Protein 7RXG (pdb70)

Radius of gyration: 37.14 Å; Cα contacts (8 Å, |Δi|>4): 1792; chains: 2; bounding box: 70×112×86 Å

Sequence (1300 aa):
ENHHVDYVIRFNYGDIDTPEAIKKFEVLLLELSEVGLQTEVRQGDENSLFVFVRAASKKKLKRAVYQSRVRDWLYGVRNTEPEPASSAKPQSEAERLLVIYHLITVPKAEGGAGITPRHGEWKNVDAIFPLHDEETNRQCMREWSKKTFLSTEDLDRIRNTFGEHVGFYFAFLQSYFRFLMFPAAFGFSCWLLLGSFSIIYTVVNCLWCIVFIEYWKRQEEDLSCRWQTKGVSAVHEKRAEFKPEKEIRDESTGEVRGVFPATKRMYRQLLQVPFALLAAVALGAIIATCFAIEIFISEVYNGPLKGYLVFIPTILVSALIPTMSAVLLTVATKLNDYENYETQDAYKVALTQKIFVVNFITSYLPIILTAFVYVPFASRIVPYLDVFHLTVRPFVSKEHAIKARTEFSINPDRLRKQVIYFTVTAQIVGFALETIVPFVKQRVFREYKEYTDEDEARFLTRVRNEAELEDYDVTDDLREMCIQFGYLALFSPVWPLVPVSFLINNWVELRSDFFKICVECKRPWPQRADTIGPWLDSLGFLSWVGSITSSALVYMFSNGHEGPNGEPTTIRCWALLLTIFFSEHLYLIVRYAVRSALAKLEPPNTRRERIERFMMRKRYLDTVLSPTERFWMRQRGWKESAEVGLSLITENHHVDYVIRFNYGDIDTPEAIKKFEVLLLELSEVGLQTEVRQGDENSLFVFVRAASKKKLKRAVYQSRVRDWLYGVRNTEPEPASSAKPQSEAERLLVIYHLITVPKAEGGAGITPRHGEWKNVDAIFPLHDEETNRQCMREWSKKTFLSTEDLDRIRNTFGEHVGFYFAFLQSYFRFLMFPAAFGFSCWLLLGSFSIIYTVVNCLWCIVFIEYWKRQEEDLSCRWQTKGVSAVHEKRAEFKPEKEIRDESTGEVRGVFPATKRMYRQLLQVPFALLAAVALGAIIATCFAIEIFISEVYNGPLKGYLVFIPTILVSALIPTMSAVLLTVATKLNDYENYETQDAYKVALTQKIFVVNFITSYLPIILTAFVYVPFASRIVPYLDVFHLTVRPFVSKEHAIKARTEFSINPDRLRKQVIYFTVTAQIVGFALETIVPFVKQRVFREYKEYTDEDEARFLTRVRNEAELEDYDVTDDLREMCIQFGYLALFSPVWPLVPVSFLINNWVELRSDFFKICVECKRPWPQRADTIGPWLDSLGFLSWVGSITSSALVYMFSNGHEGPNGEPTTIRCWALLLTIFFSEHLYLIVRYAVRSALAKLEPPNTRRERIERFMMRKRYLDTVLSPTERFWMRQRGWKESAEVGLSLIT

Organism: Aspergillus fumigatus (strain ATCC MYA-4609 / CBS 101355 / FGSC A1100 / Af293) (NCBI:txid330879)

Secondary structure (DSSP, 8-state):
--TT--EEEEEE-TTS-HHHHHHHHHHHHHHHHHTTEEEEEEE-SSSEEEEEEEES-HHHHHHHHHHHHHHHHHTTS--SPPPPGGG---SSHHHHHHHHHHHHHS-GGGTS----TTSSS-SSEEEEEPPP-HHHHHHHHHHHTT-SS--HHHHHHHHHHH-HHHHHHHHHHHHHHHHTHHHHHHHHHHHHHT-SS-HHHHHHHHHHHHHHHHHHHHHHHHHHHHTT-TTGGGGPPB-TT---SB--EETTTTEE--B--HHHHHHHHTTHHHHHHHHHHHHHHHHHHHHHHHHIIIII--SS--HHHHHHHHHHHHHHHHHHHHHHHHHHHHHHHHS--SBHHHHHHHHHHHHHHHHHHHHHHHHHHIIIIITTSSTTTGGGGGGGGGGSTTTS-HHHHHS--------TTHHHHHHHIIIIIHHHHHHIIIIIHHHHHHHHHHHHHHH---SSHHHHHHHHHHTTSEE--HHHHHHHHHHHHHHHHHHGGG-TTHHHHHHHHHHHHHHHHHHIIIIIEEPPP----SS-THHHHHHHHHHHHHHHHHHHHHHHTTT-SSSS-S-SSS--HHHHHHHHHHHHHHHHHHHHHHHHHHHTS--HHHHHHHHHHHHHHHHHHHHS----HHHHTS--SHHHHHHHHHHHH-/--TT--EEEEEE-TTS-HHHHHHHHHHHHHHHHHTTEEEEEEE-SSSEEEEEEEES-HHHHHHHHHHHHHHHHHTTS--SPPPPGGG---SSHHHHHHHHHHHHHS-GGGTS----TTSSS-SSEEEEEPPP-HHHHHHHHHHHTT-SS--HHHHHHHHHHH-HHHHHHHHHHHHHHHHTHHHHHHHHHHHHHT-SS-HHHHHHHHHHHHHHHHHHHHHHHHHHHHTT-TTGGGGPPB-TT---SB--EETTTTEE--B--HHHHHHHHTTHHHHHHHHHHHHHHHHHHHHHHHHIIIII--SS--HHHHHHHHHHHHHHHHHHHHHHHHHHHHHHHHS--SBHHHHHHHHHHHHHHHHHHHHHHHHHHIIIIITTSSTTTGGGGGGGGGGSTTTS-HHHHHS--------TTHHHHHHHIIIIIHHHHHHIIIIIHHHHHHHHHHHHHHH---SSHHHHHHHHHHTTSEE--HHHHHHHHHHHHHHHHHHGGG-TTHHHHHHHHHHHHHHHHHHIIIIIEEPPP----SS-THHHHHHHHHHHHHHHHHHHHHHHTTT-SSSS-S-SSS--HHHHHHHHHHHHHHHHHHHHHHHHHHHTS--HHHHHHHHHHHHHHHHHHHHS----HHHHTS--SHHHHHHHHHHHH-

Solvent-accessible surface area: 58063 Å² total; per-residue (Å²): 142,28,24,104,12,6,0,0,0,22,0,44,27,40,147,54,81,56,97,75,0,20,132,50,2,59,64,0,0,77,22,0,45,80,26,9,7,37,9,0,1,21,50,1,50,151,71,0,0,0,0,0,0,42,18,49,44,170,66,117,23,60,113,13,0,25,103,29,18,16,107,12,0,15,72,15,7,33,15,65,21,8,78,87,16,88,58,0,141,36,121,23,55,10,32,56,2,13,2,0,32,34,34,0,23,36,75,138,109,70,58,7,2,20,0,33,45,169,60,60,64,17,70,17,0,24,11,18,6,1,3,4,45,63,125,32,5,112,71,4,33,107,67,3,55,164,67,71,62,8,44,71,124,9,19,36,89,2,34,44,17,2,0,17,35,6,0,0,0,1,7,1,0,3,9,0,7,108,42,0,79,107,4,6,63,55,0,94,48,3,108,110,141,105,25,28,15,15,122,83,3,12,72,22,4,21,81,10,2,3,51,0,6,8,71,2,60,53,47,8,73,12,6,4,1,66,3,58,1,99,36,4,71,52,12,33,39,119,31,53,70,30,144,54,101,101,107,75,68,34,106,34,44,89,53,98,113,2,45,14,40,34,59,73,26,38,145,58,24,120,84,62,91,73,10,25,112,87,0,38,108,19,0,14,56,35,10,41,64,6,32,18,12,47,5,0,0,22,30,10,2,84,21,75,93,83,33,163,2,42,127,30,2,67,108,62,50,78,58,76,22,76,82,37,27,57,75,0,83,66,58,0,36,129,17,0,76,105,0,7,17,57,27,84,50,38,32,77,40,6,27,7,86,7,20,25,44,9,17,40,21,35,16,0,38,22,0,39,21,0,0,46,54,3,7,6,81,4,38,141,59,14,90,172,13,71,104,46,45,107,38,0,89,100,123,14,74,47,78,33,0,98,86,1,71,89,160,26,88,7,41,65,61,33,7,76,106,35,0,40,107,31,1,40,59,32,26,112,73,28,70,31,111,35,10,86,68,32,64,75,118,22,81,83,118,83,114,156,82,80,78,133,113,104,90,13,43,170,6,7,68,30,0,67,50,14,1,108,18,104,109,30,44,7,8,72,2,1,50,56,1,0,18,4,1,0,16,0,3,0,1,0,0,0,35,1,30,0,0,38,19,0,34,107,18,0,75,55,5,3,26,13,0,4,72,22,0,11,32,2,7,15,3,24,44,1,61,38,11,37,44,4,23,18,3,20,89,11,0,13,100,0,3,48,30,0,2,30,13,0,7,7,0,14,52,10,2,88,84,27,60,71,8,3,84,0,75,34,105,100,31,139,54,101,11,29,17,62,41,18,48,125,34,2,31,102,8,16,116,42,40,137,51,29,90,36,30,37,84,101,44,75,7,103,20,17,104,101,18,125,44,29,65,20,50,0,1,67,86,5,15,84,82,46,49,121,105,35,82,136,2,7,152,124,8,88,38,87,123,70,0,2,97,48,0,74,81,67,18,126,139,27,23,103,11,6,0,0,0,22,0,44,26,39,146,54,82,58,96,74,0,18,134,51,1,58,63,0,0,78,23,0,45,82,27,10,7,38,9,0,0,20,50,1,49,153,70,0,0,0,0,0,0,43,18,50,44,171,65,116,23,60,112,13,0,25,103,28,18,16,107,14,0,16,72,15,7,35,16,64,21,7,78,86,17,86,55,0,142,35,122,22,56,9,31,59,2,15,3,0,31,34,33,0,22,35,75,139,110,70,58,6,2,19,0,34,46,170,56,61,65,16,69,18,0,25,12,18,6,2,3,4,44,61,124,33,4,113,70,5,32,108,66,4,56,165,70,73,62,8,45,70,123,8,19,37,90,3,33,44,16,2,0,15,35,7,0,0,0,1,8,2,0,3,9,0,7,109,43,0,76,108,4,5,64,53,0,93,47,3,107,111,141,105,25,29,13,15,122,84,2,12,72,23,4,22,80,11,2,3,53,0,5,8,70,2,61,53,48,8,71,13,6,4,1,66,2,62,1,99,34,5,70,52,12,32,41,121,31,52,70,30,143,54,100,100,108,75,67,34,106,34,43,87,53,98,110,2,45,13,40,33,57,74,26,36,145,58,24,120,85,62,91,72,10,25,114,86,0,40,106,19,0,14,54,35,9,42,63,6,31,19,11,48,6,0,0,21,32,11,2,86,18,74,93,82,34,163,1,43,127,29,2,69,108,64,50,76,57,77,24,77,81,37,28,58,74,0,81,68,58,0,37,129,16,0,73,106,1,7,16,57,27,83,49,38,32,79,40,7,28,7,85,7,21,25,44,8,18,42,21,34,16,0,37,23,0,40,20,0,0,47,55,3,7,5,82,4,38,140,58,14,91,172,13,71,103,46,44,107,38,0,90,98,123,14,74,46,77,33,0,99,87,1,69,90,161,27,86,8,42,65,60,32,7,76,104,33,0,41,106,32,2,43,59,31,25,110,71,28,68,32,113,35,8,87,68,33,65,76,119,22,81,84,120,84,114,154,83,80,78,133,115,104,88,13,44,171,6,7,68,33,0,65,49,14,1,108,20,104,110,30,44,7,8,72,2,2,53,57,1,0,20,4,1,0,16,0,2,0,2,0,0,0,35,1,29,0,0,39,19,0,31,109,19,0,71,55,6,3,25,13,0,4,72,23,0,10,32,2,7,15,3,23,46,1,60,39,11,38,44,4,23,17,3,20,90,11,0,13,99,0,2,46,29,0,3,28,12,1,8,7,0,16,52,9,2,88,83,27,60,71,8,4,85,0,75,32,106,99,30,143,54,105,11,29,17,62,41,17,48,125,33,1,30,103,8,15,113,42,37,135,52,29,92,37,28,36,86,101,44,75,8,100,20,16,105,102,18,127,44,29,68,19,49,0,1,68,84,5,15,84,83,45,50,122,107,36,82,139,3,7,151,125,9,86,38,89,121,71,0,1,100,46,0,70,84,62,18,127

Foldseek 3Di:
DLVQFLKKWKFFQQVDDDVVSVVLVVVLVVQLVVLQWDWDWDCQDPGIIITGIHRNDPLSLLVLQQVVVCVLCVLPLAQDHRDDSVPRDQPFSLSSSQSVVCQNPAPVVVRHDNADDCDDSHPRGHDMFGFFPQVVLVCLLVVLVPDQADDPVSLVVCCRFQAALSSQLLVLLRLLLVLLVVLQVVLVVCCVPPNFLDPVSLVVLLLSLLLSLLVSVQVLQLVSLVVSRVVVVSVFGFDPLFQADDWDQDDVDRGTDRDDDPVVLVVLVVCLVVLLVVLCVVLVVLLVVLVLQLLCLQFFFAFPPSVVSNVVSVVSCVPVLVVSLVVSLVVLLVSLVVNRGGGPQSSVQSSLVSSVSSLCCSLPVNLVCCQPPQQAAVLPCVVVSLVSLCSCPVVDPPVSSNPGGDNRFRDLCVNVVVLCCSQAVVLVVCLCVQFPVLLVVLVVVCCVVVPCVPVCVVSSVVVSSQVPAAADDVSVVLSVVLSLLLSSLAPCSSRSNSSVSVSVSSSVVSSRVSCCQNPRHGRHNRDHDSHNHCSSVSSVVSSLNSLQNSQLSSQQAVVHSSRRRNHNPVPDPVVSVVSNVVSSVVSVVSSVVSSVVVVVPNDDSRVVSVVSSVVSVVVVCVPPVVVVVVVVPPADDPVSVVVVVVVVVD/DLVQFLKKWKFFQQVDDDVVSVVLVVVLVVQLVVLQWDWDWDCQDPGIIITGIHRNDPLSLLVLQQVVVCVLCVLPLAQDHRDDSVPRDQPFSLSSSQSVVCQNPAPVVVRHDNADDCDDSHPRGHDMFGFFPQVVLVCLLVVLVPDQADDPVSLVVCCRFQAALSSQLLVLLRLLLVLLVVLQVVLVVCCVPPNFLDPVSLVVLLLSLLLSLLVSVQVLQLVSLVVSRVVVVSVFGFDPLFQADDWDQDDVDRGTDRDDDPVVLVVLVVCLVVLLVVLCVVLVVLLVVLVLQLLCLQFFFAFPPSVVSNVVSVVSCVPVLVVSLVVSLVVLLVSLVVNRGGGPQSSVQSSLVSSVSSLCCSLPVNLVCCQPPQQAAVLPCVVVSLVSLCSCPVVDPPVSSNPGGDNRFRDLCVNVVVLCCSQAVVLVVCLCVQFPVLLVVLVVVCCVVVPCVPVCVVSSVVVSSQVPAAADDVSVVLSVVLSLLLSSLAPCSSRSNSSVSVSVSSSVVSSRVSCCQNPRHGRHNRDHDSHNHCSSVSSVVSSLNSLQNSQLSSQQAVVHSSRRRNHNPVPDPVVSVVSNVVSSVVSVVSSVVSSVVVVVPNDDSRVVSVVSSVVSVVVVCVPPVVVVVVVVPPADDPVSVVVVVVVVVD

Structure (mmCIF, N/CA/C/O backbone):
data_7RXG
#
_entry.id   7RXG
#
_cell.length_a   1.00
_cell.length_b   1.00
_cell.length_c   1.00
_cell.angle_alpha   90.00
_cell.angle_beta   90.00
_cell.angle_gamma   90.00
#
_symmetry.space_group_name_H-M   'P 1'
#
loop_
_entity.id
_entity.type
_entity.pdbx_description
1 polymer 'afTMEM16 lipid scramblase'
2 non-polymer 'CALCIUM ION'
3 non-polymer '(1R)-2-{[(S)-{[(2S)-2,3-dihydroxypropyl]oxy}(hydroxy)phosphoryl]oxy}-1-[(hexadecanoyloxy)methyl]ethyl (9Z)-octadec-9-enoate'
4 water water
#
loop_
_atom_site.group_PDB
_atom_site.id
_atom_site.type_symbol
_atom_site.label_atom_id
_atom_site.label_alt_id
_atom_site.label_comp_id
_atom_site.label_asym_id
_atom_site.label_entity_id
_atom_site.label_seq_id
_atom_site.pdbx_PDB_ins_code
_atom_site.Cartn_x
_atom_site.Cartn_y
_atom_site.Cartn_z
_atom_site.occupancy
_atom_site.B_iso_or_equiv
_atom_site.auth_seq_id
_atom_site.auth_comp_id
_atom_site.auth_asym_id
_atom_site.auth_atom_id
_atom_site.pdbx_PDB_model_num
ATOM 1 N N . GLU A 1 12 ? 111.144 169.462 103.611 1.00 49.80 12 GLU B N 1
ATOM 2 C CA . GLU A 1 12 ? 110.965 170.124 104.898 1.00 49.80 12 GLU B CA 1
ATOM 3 C C . GLU A 1 12 ? 112.310 170.530 105.492 1.00 49.80 12 GLU B C 1
ATOM 4 O O . GLU A 1 12 ? 112.459 171.633 106.007 1.00 49.80 12 GLU B O 1
ATOM 10 N N . ASN A 1 13 ? 113.289 169.632 105.417 1.00 40.91 13 ASN B N 1
ATOM 11 C CA . ASN A 1 13 ? 114.664 169.957 105.768 1.00 40.91 13 ASN B CA 1
ATOM 12 C C . ASN A 1 13 ? 115.436 170.540 104.595 1.00 40.91 13 ASN B C 1
ATOM 13 O O . ASN A 1 13 ? 116.634 170.800 104.725 1.00 40.91 13 ASN B O 1
ATOM 18 N N . HIS A 1 14 ? 114.776 170.738 103.454 1.00 43.18 14 HIS B N 1
ATOM 19 C CA . HIS A 1 14 ? 115.379 171.391 102.293 1.00 43.18 14 HIS B CA 1
ATOM 20 C C . HIS A 1 14 ? 116.542 170.581 101.734 1.00 43.18 14 HIS B C 1
ATOM 21 O O . HIS A 1 14 ? 117.481 171.134 101.162 1.00 43.18 14 HIS B O 1
ATOM 28 N N . HIS A 1 15 ? 116.492 169.263 101.912 1.00 38.97 15 HIS B N 1
ATOM 29 C CA . HIS A 1 15 ? 117.479 168.336 101.365 1.00 38.97 15 HIS B CA 1
ATOM 30 C C . HIS A 1 15 ? 118.847 168.484 102.018 1.00 38.97 15 HIS B C 1
ATOM 31 O O . HIS A 1 15 ? 119.829 167.913 101.539 1.00 38.97 15 HIS B O 1
ATOM 38 N N . VAL A 1 16 ? 118.932 169.239 103.110 1.00 31.35 16 VAL B N 1
ATOM 39 C CA . VAL A 1 16 ? 120.202 169.431 103.794 1.00 31.35 16 VAL B CA 1
ATOM 40 C C . VAL A 1 16 ? 120.604 168.136 104.482 1.00 31.35 16 VAL B C 1
ATOM 41 O O . VAL A 1 16 ? 119.776 167.460 105.104 1.00 31.35 16 VAL B O 1
ATOM 45 N N . ASP A 1 17 ? 121.879 167.778 104.367 1.00 26.01 17 ASP B N 1
ATOM 46 C CA . ASP A 1 17 ? 122.399 166.625 105.092 1.00 26.01 17 ASP B CA 1
ATOM 47 C C . ASP A 1 17 ? 123.088 167.058 106.381 1.00 26.01 17 ASP B C 1
ATOM 48 O O . ASP A 1 17 ? 122.764 166.557 107.461 1.00 26.01 17 ASP B O 1
ATOM 53 N N . TYR A 1 18 ? 124.022 167.997 106.288 1.00 20.58 18 TYR B N 1
ATOM 54 C CA . TYR A 1 18 ? 124.710 168.506 107.460 1.00 20.58 18 TYR B CA 1
ATOM 55 C C . TYR A 1 18 ? 124.803 170.019 107.402 1.00 20.58 18 TYR B C 1
ATOM 56 O O . TYR A 1 18 ? 124.775 170.632 106.334 1.00 20.58 18 TYR B O 1
ATOM 65 N N . VAL A 1 19 ? 124.902 170.610 108.586 1.00 23.21 19 VAL B N 1
ATOM 66 C CA . VAL A 1 19 ? 125.160 172.030 108.763 1.00 23.21 19 VAL B CA 1
ATOM 67 C C . VAL A 1 19 ? 126.512 172.151 109.442 1.00 23.21 19 VAL B C 1
ATOM 68 O O . VAL A 1 19 ? 126.730 171.559 110.505 1.00 23.21 19 VAL B O 1
ATOM 72 N N . ILE A 1 20 ? 127.418 172.900 108.831 1.00 29.22 20 ILE B N 1
ATOM 73 C CA . ILE A 1 20 ? 128.752 173.119 109.372 1.00 29.22 20 ILE B CA 1
ATOM 74 C C . ILE A 1 20 ? 128.797 174.543 109.902 1.00 29.22 20 ILE B C 1
ATOM 75 O O . ILE A 1 20 ? 128.678 175.505 109.134 1.00 29.22 20 ILE B O 1
ATOM 80 N N . ARG A 1 21 ? 128.956 174.683 111.213 1.00 37.43 21 ARG B N 1
ATOM 81 C CA . ARG A 1 21 ? 129.002 175.997 111.838 1.00 37.43 21 ARG B CA 1
ATOM 82 C C . ARG A 1 21 ? 130.437 176.503 111.845 1.00 37.43 21 ARG B C 1
ATOM 83 O O . ARG A 1 21 ? 131.319 175.884 112.446 1.00 37.43 21 ARG B O 1
ATOM 91 N N . PHE A 1 22 ? 130.668 177.625 111.173 1.00 46.37 22 PHE B N 1
ATOM 92 C CA . PHE A 1 22 ? 131.988 178.229 111.055 1.00 46.37 22 PHE B CA 1
ATOM 93 C C . PHE A 1 22 ? 132.020 179.494 111.901 1.00 46.37 22 PHE B C 1
ATOM 94 O O . PHE A 1 22 ? 131.329 180.467 111.588 1.00 46.37 22 PHE B O 1
ATOM 102 N N . ASN A 1 23 ? 132.813 179.475 112.968 1.00 51.52 23 ASN B N 1
ATOM 103 C CA . ASN A 1 23 ? 132.938 180.612 113.872 1.00 51.52 23 ASN B CA 1
ATOM 104 C C . ASN A 1 23 ? 134.048 181.533 113.383 1.00 51.52 23 ASN B C 1
ATOM 105 O O . ASN A 1 23 ? 135.201 181.109 113.258 1.00 51.52 23 ASN B O 1
ATOM 110 N N . TYR A 1 24 ? 133.704 182.787 113.112 1.00 59.08 24 TYR B N 1
ATOM 111 C CA . TYR A 1 24 ? 134.684 183.790 112.723 1.00 59.08 24 TYR B CA 1
ATOM 112 C C . TYR A 1 24 ? 134.892 184.858 113.785 1.00 59.08 24 TYR B C 1
ATOM 113 O O . TYR A 1 24 ? 135.777 185.702 113.626 1.00 59.08 24 TYR B O 1
ATOM 122 N N . GLY A 1 25 ? 134.100 184.843 114.858 1.00 68.49 25 GLY B N 1
ATOM 123 C CA . GLY A 1 25 ? 134.118 185.951 115.799 1.00 68.49 25 GLY B CA 1
ATOM 124 C C . GLY A 1 25 ? 135.450 186.126 116.504 1.00 68.49 25 GLY B C 1
ATOM 125 O O . GLY A 1 25 ? 135.898 187.254 116.729 1.00 68.49 25 GLY B O 1
ATOM 126 N N . ASP A 1 26 ? 136.099 185.024 116.862 1.00 74.33 26 ASP B N 1
ATOM 127 C CA . ASP A 1 26 ? 137.333 185.091 117.630 1.00 74.33 26 ASP B CA 1
ATOM 128 C C . ASP A 1 26 ? 138.584 185.155 116.764 1.00 74.33 26 ASP B C 1
ATOM 129 O O . ASP A 1 26 ? 139.679 184.900 117.275 1.00 74.33 26 ASP B O 1
ATOM 134 N N . ILE A 1 27 ? 138.457 185.473 115.476 1.00 70.43 27 ILE B N 1
ATOM 135 C CA . ILE A 1 27 ? 139.602 185.619 114.590 1.00 70.43 27 ILE B CA 1
ATOM 136 C C . ILE A 1 27 ? 139.381 186.829 113.684 1.00 70.43 27 ILE B C 1
ATOM 137 O O . ILE A 1 27 ? 138.311 187.437 113.668 1.00 70.43 27 ILE B O 1
ATOM 142 N N . ASP A 1 28 ? 140.416 187.165 112.921 1.00 75.77 28 ASP B N 1
ATOM 143 C CA . ASP A 1 28 ? 140.381 188.334 112.056 1.00 75.77 28 ASP B CA 1
ATOM 144 C C . ASP A 1 28 ? 139.853 187.975 110.670 1.00 75.77 28 ASP B C 1
ATOM 145 O O . ASP A 1 28 ? 139.880 186.817 110.248 1.00 75.77 28 ASP B O 1
ATOM 150 N N . THR A 1 29 ? 139.381 189.003 109.963 1.00 73.65 29 THR B N 1
ATOM 151 C CA . THR A 1 29 ? 138.713 188.794 108.681 1.00 73.65 29 THR B CA 1
ATOM 152 C C . THR A 1 29 ? 139.576 188.118 107.623 1.00 73.65 29 THR B C 1
ATOM 153 O O . THR A 1 29 ? 139.057 187.225 106.933 1.00 73.65 29 THR B O 1
ATOM 157 N N . PRO A 1 30 ? 140.844 188.489 107.410 1.00 73.94 30 PRO B N 1
ATOM 158 C CA . PRO A 1 30 ? 141.619 187.800 106.363 1.00 73.94 30 PRO B CA 1
ATOM 159 C C . PRO A 1 30 ? 141.819 186.320 106.639 1.00 73.94 30 PRO B C 1
ATOM 160 O O . PRO A 1 30 ? 141.608 185.489 105.742 1.00 73.94 30 PRO B O 1
ATOM 164 N N . GLU A 1 31 ? 142.220 185.963 107.861 1.00 70.82 31 GLU B N 1
ATOM 165 C CA . GLU A 1 31 ? 142.382 184.552 108.189 1.00 70.82 31 GLU B CA 1
ATOM 166 C C . GLU A 1 31 ? 141.050 183.817 108.130 1.00 70.82 31 GLU B C 1
ATOM 167 O O . GLU A 1 31 ? 140.995 182.658 107.705 1.00 70.82 31 GLU B O 1
ATOM 173 N N . ALA A 1 32 ? 139.961 184.479 108.530 1.00 65.82 32 ALA B N 1
ATOM 174 C CA . ALA A 1 32 ? 138.652 183.842 108.465 1.00 65.82 32 ALA B CA 1
ATOM 175 C C . ALA A 1 32 ? 138.253 183.558 107.026 1.00 65.82 32 ALA B C 1
ATOM 176 O O . ALA A 1 32 ? 137.747 182.474 106.718 1.00 65.82 32 ALA B O 1
ATOM 178 N N . ILE A 1 33 ? 138.490 184.513 106.126 1.00 63.82 33 ILE B N 1
ATOM 179 C CA . ILE A 1 33 ? 138.155 184.310 104.720 1.00 63.82 33 ILE B CA 1
ATOM 180 C C . ILE A 1 33 ? 139.006 183.201 104.124 1.00 63.82 33 ILE B C 1
ATOM 181 O O . ILE A 1 33 ? 138.515 182.372 103.346 1.00 63.82 33 ILE B O 1
ATOM 186 N N . LYS A 1 34 ? 140.292 183.161 104.477 1.00 61.76 34 LYS B N 1
ATOM 187 C CA . LYS A 1 34 ? 141.162 182.122 103.936 1.00 61.76 34 LYS B CA 1
ATOM 188 C C . LYS A 1 34 ? 140.726 180.740 104.413 1.00 61.76 34 LYS B C 1
ATOM 189 O O . LYS A 1 34 ? 140.610 179.800 103.614 1.00 61.76 34 LYS B O 1
ATOM 195 N N . LYS A 1 35 ? 140.465 180.603 105.716 1.00 55.37 35 LYS B N 1
ATOM 196 C CA . LYS A 1 35 ? 140.006 179.328 106.256 1.00 55.37 35 LYS B CA 1
ATOM 197 C C . LYS A 1 35 ? 138.674 178.918 105.643 1.00 55.37 35 LYS B C 1
ATOM 198 O O . LYS A 1 35 ? 138.458 177.739 105.340 1.00 55.37 35 LYS B O 1
ATOM 204 N N . PHE A 1 36 ? 137.771 179.880 105.439 1.00 50.20 36 PHE B N 1
ATOM 205 C CA . PHE A 1 36 ? 136.467 179.561 104.875 1.00 50.20 36 PHE B CA 1
ATOM 206 C C . PHE A 1 36 ? 136.584 179.089 103.433 1.00 50.20 36 PHE B C 1
ATOM 207 O O . PHE A 1 36 ? 135.905 178.136 103.030 1.00 50.20 36 PHE B O 1
ATOM 215 N N . GLU A 1 37 ? 137.427 179.749 102.636 1.00 53.35 37 GLU B N 1
ATOM 216 C CA . GLU A 1 37 ? 137.645 179.290 101.269 1.00 53.35 37 GLU B CA 1
ATOM 217 C C . GLU A 1 37 ? 138.253 177.896 101.248 1.00 53.35 37 GLU B C 1
ATOM 218 O O . GLU A 1 37 ? 137.891 177.068 100.405 1.00 53.35 37 GLU B O 1
ATOM 224 N N . VAL A 1 38 ? 139.181 177.615 102.166 1.00 48.58 38 VAL B N 1
ATOM 225 C CA . VAL A 1 38 ? 139.761 176.276 102.235 1.00 48.58 38 VAL B CA 1
ATOM 226 C C . VAL A 1 38 ? 138.688 175.244 102.572 1.00 48.58 38 VAL B C 1
ATOM 227 O O . VAL A 1 38 ? 138.649 174.150 101.993 1.00 48.58 38 VAL B O 1
ATOM 231 N N . LEU A 1 39 ? 137.795 175.582 103.504 1.00 44.30 39 LEU B N 1
ATOM 232 C CA . LEU A 1 39 ? 136.722 174.668 103.881 1.00 44.30 39 LEU B CA 1
ATOM 233 C C . LEU A 1 39 ? 135.792 174.394 102.706 1.00 44.30 39 LEU B C 1
ATOM 234 O O . LEU A 1 39 ? 135.434 173.240 102.432 1.00 44.30 39 LEU B O 1
ATOM 239 N N . LEU A 1 40 ? 135.389 175.449 102.000 1.00 44.55 40 LEU B N 1
ATOM 240 C CA . LEU A 1 40 ? 134.496 175.274 100.863 1.00 44.55 40 LEU B CA 1
ATOM 241 C C . LEU A 1 40 ? 135.163 174.489 99.744 1.00 44.55 40 LEU B C 1
ATOM 242 O O . LEU A 1 40 ? 134.510 173.668 99.090 1.00 44.55 40 LEU B O 1
ATOM 247 N N . LEU A 1 41 ? 136.461 174.707 99.526 1.00 45.20 41 LEU B N 1
ATOM 248 C CA . LEU A 1 41 ? 137.171 173.957 98.500 1.00 45.20 41 LEU B CA 1
ATOM 249 C C . LEU A 1 41 ? 137.266 172.481 98.862 1.00 45.20 41 LEU B C 1
ATOM 250 O O . LEU A 1 41 ? 137.102 171.620 97.995 1.00 45.20 41 LEU B O 1
ATOM 255 N N . GLU A 1 42 ? 137.531 172.168 100.131 1.00 43.31 42 GLU B N 1
ATOM 256 C CA . GLU A 1 42 ? 137.569 170.767 100.541 1.00 43.31 42 GLU B CA 1
ATOM 257 C C . GLU A 1 42 ? 136.207 170.104 100.370 1.00 43.31 42 GLU B C 1
ATOM 258 O O . GLU A 1 42 ? 136.115 168.977 99.862 1.00 43.31 42 GLU B O 1
ATOM 264 N N . LEU A 1 43 ? 135.138 170.795 100.773 1.00 38.69 43 LEU B N 1
ATOM 265 C CA . LEU A 1 43 ? 133.798 170.243 100.607 1.00 38.69 43 LEU B CA 1
ATOM 266 C C . LEU A 1 43 ? 133.475 170.003 99.138 1.00 38.69 43 LEU B C 1
ATOM 267 O O . LEU A 1 43 ? 132.924 168.956 98.781 1.00 38.69 43 LEU B O 1
ATOM 272 N N . SER A 1 44 ? 133.807 170.962 98.272 1.00 40.94 44 SER B N 1
ATOM 273 C CA . SER A 1 44 ? 133.606 170.778 96.839 1.00 40.94 44 SER B CA 1
ATOM 274 C C . SER A 1 44 ? 134.403 169.588 96.319 1.00 40.94 44 SER B C 1
ATOM 275 O O . SER A 1 44 ? 133.867 168.726 95.615 1.00 40.94 44 SER B O 1
ATOM 278 N N . GLU A 1 45 ? 135.688 169.518 96.668 1.00 40.46 45 GLU B N 1
ATOM 279 C CA . GLU A 1 45 ? 136.565 168.484 96.137 1.00 40.46 45 GLU B CA 1
ATOM 280 C C . GLU A 1 45 ? 136.193 167.093 96.621 1.00 40.46 45 GLU B C 1
ATOM 281 O O . GLU A 1 45 ? 136.564 166.110 95.973 1.00 40.46 45 GLU B O 1
ATOM 283 N N . VAL A 1 46 ? 135.479 166.977 97.747 1.00 36.63 46 VAL B N 1
ATOM 284 C CA . VAL A 1 46 ? 135.023 165.666 98.198 1.00 36.63 46 VAL B CA 1
ATOM 285 C C . VAL A 1 46 ? 133.653 165.303 97.637 1.00 36.63 46 VAL B C 1
ATOM 286 O O . VAL A 1 46 ? 133.095 164.263 98.008 1.00 36.63 46 VAL B O 1
ATOM 290 N N . GLY A 1 47 ? 133.098 166.119 96.751 1.00 36.50 47 GLY B N 1
ATOM 291 C CA . GLY A 1 47 ? 131.867 165.799 96.069 1.00 36.50 47 GLY B CA 1
ATOM 292 C C . GLY A 1 47 ? 130.593 166.311 96.700 1.00 36.50 47 GLY B C 1
ATOM 293 O O . GLY A 1 47 ? 129.519 165.791 96.383 1.00 36.50 47 GLY B O 1
ATOM 294 N N . LEU A 1 48 ? 130.671 167.307 97.574 1.00 33.70 48 LEU B N 1
ATOM 295 C CA . LEU A 1 48 ? 129.508 167.829 98.274 1.00 33.70 48 LEU B CA 1
ATOM 296 C C . LEU A 1 48 ? 129.145 169.208 97.742 1.00 33.70 48 LEU B C 1
ATOM 297 O O . LEU A 1 48 ? 130.007 169.972 97.303 1.00 33.70 48 LEU B O 1
ATOM 302 N N . GLN A 1 49 ? 127.855 169.517 97.785 1.00 35.57 49 GLN B N 1
ATOM 303 C CA . GLN A 1 49 ? 127.335 170.803 97.346 1.00 35.57 49 GLN B CA 1
ATOM 304 C C . GLN A 1 49 ? 127.081 171.681 98.564 1.00 35.57 49 GLN B C 1
ATOM 305 O O . GLN A 1 49 ? 126.514 171.219 99.557 1.00 35.57 49 GLN B O 1
ATOM 311 N N . THR A 1 50 ? 127.501 172.941 98.487 1.00 38.36 50 THR B N 1
ATOM 312 C CA . THR A 1 50 ? 127.464 173.838 99.630 1.00 38.36 50 THR B CA 1
ATOM 313 C C . THR A 1 50 ? 126.541 175.020 99.374 1.00 38.36 50 THR B C 1
ATOM 314 O O . THR A 1 50 ? 126.382 175.477 98.240 1.00 38.36 50 THR B O 1
ATOM 318 N N . GLU A 1 51 ? 125.925 175.498 100.451 1.00 41.63 51 GLU B N 1
ATOM 319 C CA . GLU A 1 51 ? 125.174 176.744 100.471 1.00 41.63 51 GLU B CA 1
ATOM 320 C C . GLU A 1 51 ? 125.488 177.443 101.781 1.00 41.63 51 GLU B C 1
ATOM 321 O O . GLU A 1 51 ? 125.437 176.818 102.843 1.00 41.63 51 GLU B O 1
ATOM 327 N N . VAL A 1 52 ? 125.810 178.728 101.709 1.00 42.50 52 VAL B N 1
ATOM 328 C CA . VAL A 1 52 ? 126.276 179.489 102.860 1.00 42.50 52 VAL B CA 1
ATOM 329 C C . VAL A 1 52 ? 125.205 180.494 103.254 1.00 42.50 52 VAL B C 1
ATOM 330 O O . VAL A 1 52 ? 124.717 181.254 102.410 1.00 42.50 52 VAL B O 1
ATOM 334 N N . ARG A 1 53 ? 124.836 180.489 104.532 1.00 42.82 53 ARG B N 1
ATOM 335 C CA . ARG A 1 53 ? 123.927 181.463 105.112 1.00 42.82 53 ARG B CA 1
ATOM 336 C C . ARG A 1 53 ? 124.503 181.945 106.434 1.00 42.82 53 ARG B C 1
ATOM 337 O O . ARG A 1 53 ? 125.415 181.338 106.999 1.00 42.82 53 ARG B O 1
ATOM 345 N N . GLN A 1 54 ? 123.957 183.049 106.930 1.00 47.57 54 GLN B N 1
ATOM 346 C CA . GLN A 1 54 ? 124.357 183.566 108.231 1.00 47.57 54 GLN B CA 1
ATOM 347 C C . GLN A 1 54 ? 123.764 182.697 109.332 1.00 47.57 54 GLN B C 1
ATOM 348 O O . GLN A 1 54 ? 122.540 182.602 109.462 1.00 47.57 54 GLN B O 1
ATOM 354 N N . GLY A 1 55 ? 124.623 182.050 110.114 1.00 46.18 55 GLY B N 1
ATOM 355 C CA . GLY A 1 55 ? 124.142 181.247 111.219 1.00 46.18 55 GLY B CA 1
ATOM 356 C C . GLY A 1 55 ? 123.789 182.064 112.442 1.00 46.18 55 GLY B C 1
ATOM 357 O O . GLY A 1 55 ? 122.621 182.160 112.823 1.00 46.18 55 GLY B O 1
ATOM 358 N N . ASP A 1 56 ? 124.798 182.682 113.048 1.00 53.16 56 ASP B N 1
ATOM 359 C CA . ASP A 1 56 ? 124.612 183.566 114.191 1.00 53.16 56 ASP B CA 1
ATOM 360 C C . ASP A 1 56 ? 125.249 184.906 113.866 1.00 53.16 56 ASP B C 1
ATOM 361 O O . ASP A 1 56 ? 125.633 185.147 112.718 1.00 53.16 56 ASP B O 1
ATOM 366 N N . GLU A 1 57 ? 125.364 185.788 114.856 1.00 59.69 57 GLU B N 1
ATOM 367 C CA . GLU A 1 57 ? 126.096 187.024 114.621 1.00 59.69 57 GLU B CA 1
ATOM 368 C C . GLU A 1 57 ? 127.592 186.781 114.480 1.00 59.69 57 GLU B C 1
ATOM 369 O O . GLU A 1 57 ? 128.295 187.633 113.930 1.00 59.69 57 GLU B O 1
ATOM 375 N N . ASN A 1 58 ? 128.090 185.636 114.945 1.00 58.96 58 ASN B N 1
ATOM 376 C CA . ASN A 1 58 ? 129.512 185.335 114.901 1.00 58.96 58 ASN B CA 1
ATOM 377 C C . ASN A 1 58 ? 129.851 184.063 114.137 1.00 58.96 58 ASN B C 1
ATOM 378 O O . ASN A 1 58 ? 130.972 183.563 114.277 1.00 58.96 58 ASN B O 1
ATOM 383 N N . SER A 1 59 ? 128.938 183.525 113.334 1.00 50.42 59 SER B N 1
ATOM 384 C CA . SER A 1 59 ? 129.186 182.276 112.632 1.00 50.42 59 SER B CA 1
ATOM 385 C C . SER A 1 59 ? 128.428 182.231 111.313 1.00 50.42 59 SER B C 1
ATOM 386 O O . SER A 1 59 ? 127.379 182.856 111.148 1.00 50.42 59 SER B O 1
ATOM 389 N N . LEU A 1 60 ? 128.985 181.473 110.373 1.00 44.73 60 LEU B N 1
ATOM 390 C CA . LEU A 1 60 ? 128.333 181.156 109.109 1.00 44.73 60 LEU B CA 1
ATOM 391 C C . LEU A 1 60 ? 127.817 179.728 109.184 1.00 44.73 60 LEU B C 1
ATOM 392 O O . LEU A 1 60 ? 128.428 178.879 109.838 1.00 44.73 60 LEU B O 1
ATOM 397 N N . PHE A 1 61 ? 126.695 179.469 108.526 1.00 36.69 61 PHE B N 1
ATOM 398 C CA . PHE A 1 61 ? 126.202 178.112 108.346 1.00 36.69 61 PHE B CA 1
ATOM 399 C C . PHE A 1 61 ? 126.557 177.646 106.943 1.00 36.69 61 PHE B C 1
ATOM 400 O O . PHE A 1 61 ? 126.147 178.263 105.957 1.00 36.69 61 PHE B O 1
ATOM 408 N N . VAL A 1 62 ? 127.319 176.566 106.853 1.00 32.14 62 VAL B N 1
ATOM 409 C CA . VAL A 1 62 ? 127.582 175.907 105.582 1.00 32.14 62 VAL B CA 1
ATOM 410 C C . VAL A 1 62 ? 126.639 174.720 105.497 1.00 32.14 62 VAL B C 1
ATOM 411 O O . VAL A 1 62 ? 126.816 173.721 106.202 1.00 32.14 62 VAL B O 1
ATOM 415 N N . PHE A 1 63 ? 125.627 174.832 104.647 1.00 31.78 63 PHE B N 1
ATOM 416 C CA . PHE A 1 63 ? 124.708 173.729 104.423 1.00 31.78 63 PHE B CA 1
ATOM 417 C C . PHE A 1 63 ? 125.298 172.797 103.376 1.00 31.78 63 PHE B C 1
ATOM 418 O O . PHE A 1 63 ? 125.703 173.236 102.296 1.00 31.78 63 PHE B O 1
ATOM 426 N N . VAL A 1 64 ? 125.360 171.514 103.705 1.00 29.58 64 VAL B N 1
ATOM 427 C CA . VAL A 1 64 ? 126.079 170.526 102.914 1.00 29.58 64 VAL B CA 1
ATOM 428 C C . VAL A 1 64 ? 125.076 169.523 102.369 1.00 29.58 64 VAL B C 1
ATOM 429 O O . VAL A 1 64 ? 124.119 169.154 103.058 1.00 29.58 64 VAL B O 1
ATOM 433 N N . ARG A 1 65 ? 125.294 169.091 101.133 1.00 35.91 65 ARG B N 1
ATOM 434 C CA . ARG A 1 65 ? 124.454 168.103 100.481 1.00 35.91 65 ARG B CA 1
ATOM 435 C C . ARG A 1 65 ? 125.301 167.354 99.465 1.00 35.91 65 ARG B C 1
ATOM 436 O O . ARG A 1 65 ? 126.266 167.900 98.928 1.00 35.91 65 ARG B O 1
ATOM 444 N N . ALA A 1 66 ? 124.951 166.095 99.218 1.00 35.62 66 ALA B N 1
ATOM 445 C CA . ALA A 1 66 ? 125.617 165.347 98.161 1.00 35.62 66 ALA B CA 1
ATOM 446 C C . ALA A 1 66 ? 125.392 166.039 96.822 1.00 35.62 66 ALA B C 1
ATOM 447 O O . ALA A 1 66 ? 124.253 166.265 96.410 1.00 35.62 66 ALA B O 1
ATOM 449 N N . ALA A 1 67 ? 126.492 166.384 96.149 1.00 38.14 67 ALA B N 1
ATOM 450 C CA . ALA A 1 67 ? 126.405 167.183 94.933 1.00 38.14 67 ALA B CA 1
ATOM 451 C C . ALA A 1 67 ? 125.729 166.444 93.789 1.00 38.14 67 ALA B C 1
ATOM 452 O O . ALA A 1 67 ? 125.245 167.087 92.854 1.00 38.14 67 ALA B O 1
ATOM 454 N N . SER A 1 68 ? 125.686 165.117 93.837 1.00 39.72 68 SER B N 1
ATOM 455 C CA . SER A 1 68 ? 125.117 164.335 92.754 1.00 39.72 68 SER B CA 1
ATOM 456 C C . SER A 1 68 ? 124.639 163.003 93.303 1.00 39.72 68 SER B C 1
ATOM 457 O O . SER A 1 68 ? 125.259 162.430 94.200 1.00 39.72 68 SER B O 1
ATOM 460 N N . LYS A 1 69 ? 123.519 162.522 92.762 1.00 40.55 69 LYS B N 1
ATOM 461 C CA . LYS A 1 69 ? 123.051 161.188 93.116 1.00 40.55 69 LYS B CA 1
ATOM 462 C C . LYS A 1 69 ? 124.062 160.120 92.727 1.00 40.55 69 LYS B C 1
ATOM 463 O O . LYS A 1 69 ? 124.214 159.123 93.440 1.00 40.55 69 LYS B O 1
ATOM 469 N N . LYS A 1 70 ? 124.772 160.318 91.615 1.00 37.61 70 LYS B N 1
ATOM 470 C CA . LYS A 1 70 ? 125.812 159.376 91.221 1.00 37.61 70 LYS B CA 1
ATOM 471 C C . LYS A 1 70 ? 126.952 159.365 92.231 1.00 37.61 70 LYS B C 1
ATOM 472 O O . LYS A 1 70 ? 127.418 158.298 92.642 1.00 37.61 70 LYS B O 1
ATOM 474 N N . LYS A 1 71 ? 127.426 160.547 92.630 1.00 37.21 71 LYS B N 1
ATOM 475 C CA . LYS A 1 71 ? 128.484 160.619 93.630 1.00 37.21 71 LYS B CA 1
ATOM 476 C C . LYS A 1 71 ? 128.039 160.042 94.967 1.00 37.21 71 LYS B C 1
ATOM 477 O O . LYS A 1 71 ? 128.835 159.397 95.656 1.00 37.21 71 LYS B O 1
ATOM 483 N N . LEU A 1 72 ? 126.774 160.238 95.337 1.00 34.30 72 LEU B N 1
ATOM 484 C CA . LEU A 1 72 ? 126.283 159.665 96.583 1.00 34.30 72 LEU B CA 1
ATOM 485 C C . LEU A 1 72 ? 126.223 158.147 96.503 1.00 34.30 72 LEU B C 1
ATOM 486 O O . LEU A 1 72 ? 126.599 157.458 97.456 1.00 34.30 72 LEU B O 1
ATOM 491 N N . LYS A 1 73 ? 125.749 157.606 95.379 1.00 37.03 73 LYS B N 1
ATOM 492 C CA . LYS A 1 73 ? 125.730 156.158 95.213 1.00 37.03 73 LYS B CA 1
ATOM 493 C C . LYS A 1 73 ? 127.140 155.586 95.234 1.00 37.03 73 LYS B C 1
ATOM 494 O O . LYS A 1 73 ? 127.377 154.523 95.817 1.00 37.03 73 LYS B O 1
ATOM 500 N N . ARG A 1 74 ? 128.097 156.296 94.637 1.00 33.62 74 ARG B N 1
ATOM 501 C CA . ARG A 1 74 ? 129.477 155.826 94.649 1.00 33.62 74 ARG B CA 1
ATOM 502 C C . ARG A 1 74 ? 130.056 155.832 96.059 1.00 33.62 74 ARG B C 1
ATOM 503 O O . ARG A 1 74 ? 130.740 154.882 96.457 1.00 33.62 74 ARG B O 1
ATOM 511 N N . ALA A 1 75 ? 129.796 156.891 96.830 1.00 28.92 75 ALA B N 1
ATOM 512 C CA . ALA A 1 75 ? 130.294 156.939 98.200 1.00 28.92 75 ALA B CA 1
ATOM 513 C C . ALA A 1 75 ? 129.636 155.879 99.076 1.00 28.92 75 ALA B C 1
ATOM 514 O O . ALA A 1 75 ? 130.306 155.269 99.916 1.00 28.92 75 ALA B O 1
ATOM 516 N N . VAL A 1 76 ? 128.339 155.636 98.885 1.00 27.88 76 VAL B N 1
ATOM 517 C CA . VAL A 1 76 ? 127.660 154.584 99.633 1.00 27.88 76 VAL B CA 1
ATOM 518 C C . VAL A 1 76 ? 128.245 153.222 99.288 1.00 27.88 76 VAL B C 1
ATOM 519 O O . VAL A 1 76 ? 128.471 152.383 100.170 1.00 27.88 76 VAL B O 1
ATOM 523 N N . TYR A 1 77 ? 128.501 152.981 98.000 1.00 29.78 77 TYR B N 1
ATOM 524 C CA . TYR A 1 77 ? 129.090 151.717 97.583 1.00 29.78 77 TYR B CA 1
ATOM 525 C C . TYR A 1 77 ? 130.479 151.537 98.173 1.00 29.78 77 TYR B C 1
ATOM 526 O O . TYR A 1 77 ? 130.829 150.442 98.619 1.00 29.78 77 TYR B O 1
ATOM 535 N N . GLN A 1 78 ? 131.288 152.595 98.177 1.00 27.56 78 GLN B N 1
ATOM 536 C CA . GLN A 1 78 ? 132.624 152.488 98.751 1.00 27.56 78 GLN B CA 1
ATOM 537 C C . GLN A 1 78 ? 132.575 152.240 100.252 1.00 27.56 78 GLN B C 1
ATOM 538 O O . GLN A 1 78 ? 133.397 151.484 100.779 1.00 27.56 78 GLN B O 1
ATOM 544 N N . SER A 1 79 ? 131.623 152.855 100.952 1.00 23.91 79 SER B N 1
ATOM 545 C CA . SER A 1 79 ? 131.467 152.580 102.376 1.00 23.91 79 SER B CA 1
ATOM 546 C C . SER A 1 79 ? 131.079 151.125 102.620 1.00 23.91 79 SER B C 1
ATOM 547 O O . SER A 1 79 ? 131.630 150.468 103.514 1.00 23.91 79 SER B O 1
ATOM 550 N N . ARG A 1 80 ? 130.136 150.604 101.833 1.00 26.15 80 ARG B N 1
ATOM 551 C CA . ARG A 1 80 ? 129.751 149.203 101.972 1.00 26.15 80 ARG B CA 1
ATOM 552 C C . ARG A 1 80 ? 130.910 148.275 101.634 1.00 26.15 80 ARG B C 1
ATOM 553 O O . ARG A 1 80 ? 131.086 147.233 102.273 1.00 26.15 80 ARG B O 1
ATOM 561 N N . VAL A 1 81 ? 131.717 148.643 100.640 1.00 22.70 81 VAL B N 1
ATOM 562 C CA . VAL A 1 81 ? 132.857 147.823 100.256 1.00 22.70 81 VAL B CA 1
ATOM 563 C C . VAL A 1 81 ? 133.893 147.799 101.367 1.00 22.70 81 VAL B C 1
ATOM 564 O O . VAL A 1 81 ? 134.485 146.757 101.654 1.00 22.70 81 VAL B O 1
ATOM 568 N N . ARG A 1 82 ? 134.134 148.943 102.005 1.00 21.92 82 ARG B N 1
ATOM 569 C CA . ARG A 1 82 ? 135.063 148.986 103.129 1.00 21.92 82 ARG B CA 1
ATOM 570 C C . ARG A 1 82 ? 134.564 148.126 104.287 1.00 21.92 82 ARG B C 1
ATOM 571 O O . ARG A 1 82 ? 135.333 147.350 104.875 1.00 21.92 82 ARG B O 1
ATOM 579 N N . ASP A 1 83 ? 133.275 148.245 104.616 1.00 23.47 83 ASP B N 1
ATOM 580 C CA . ASP A 1 83 ? 132.681 147.406 105.652 1.00 23.47 83 ASP B CA 1
ATOM 581 C C . ASP A 1 83 ? 132.861 145.927 105.335 1.00 23.47 83 ASP B C 1
ATOM 582 O O . ASP A 1 83 ? 133.284 145.144 106.192 1.00 23.47 83 ASP B O 1
ATOM 587 N N . TRP A 1 84 ? 132.551 145.529 104.101 1.00 21.78 84 TRP B N 1
ATOM 588 C CA . TRP A 1 84 ? 132.664 144.127 103.714 1.00 21.78 84 TRP B CA 1
ATOM 589 C C . TRP A 1 84 ? 134.109 143.650 103.750 1.00 21.78 84 TRP B C 1
ATOM 590 O O . TRP A 1 84 ? 134.388 142.544 104.222 1.00 21.78 84 TRP B O 1
ATOM 601 N N . LEU A 1 85 ? 135.041 144.468 103.260 1.00 19.63 85 LEU B N 1
ATOM 602 C CA . LEU A 1 85 ? 136.444 144.079 103.245 1.00 19.63 85 LEU B CA 1
ATOM 603 C C . LEU A 1 85 ? 136.983 143.874 104.648 1.00 19.63 85 LEU B C 1
ATOM 604 O O . LEU A 1 85 ? 137.793 142.970 104.870 1.00 19.63 85 LEU B O 1
ATOM 609 N N . TYR A 1 86 ? 136.553 144.689 105.606 1.00 20.36 86 TYR B N 1
ATOM 610 C CA . TYR A 1 86 ? 137.014 144.520 106.974 1.00 20.36 86 TYR B CA 1
ATOM 611 C C . TYR A 1 86 ? 136.177 143.527 107.768 1.00 20.36 86 TYR B C 1
ATOM 612 O O . TYR A 1 86 ? 136.366 143.410 108.979 1.00 20.36 86 TYR B O 1
ATOM 621 N N . GLY A 1 87 ? 135.276 142.801 107.115 1.00 21.74 87 GLY B N 1
ATOM 622 C CA . GLY A 1 87 ? 134.521 141.757 107.768 1.00 21.74 87 GLY B CA 1
ATOM 623 C C . GLY A 1 87 ? 133.332 142.215 108.581 1.00 21.74 87 GLY B C 1
ATOM 624 O O . GLY A 1 87 ? 132.725 141.388 109.269 1.00 21.74 87 GLY B O 1
ATOM 625 N N . VAL A 1 88 ? 132.974 143.499 108.530 1.00 22.66 88 VAL B N 1
ATOM 626 C CA . VAL A 1 88 ? 131.819 143.973 109.285 1.00 22.66 88 VAL B CA 1
ATOM 627 C C . VAL A 1 88 ? 130.536 143.370 108.737 1.00 22.66 88 VAL B C 1
ATOM 628 O O . VAL A 1 88 ? 129.600 143.089 109.494 1.00 22.66 88 VAL B O 1
ATOM 632 N N . ARG A 1 89 ? 130.465 143.159 107.427 1.00 26.50 89 ARG B N 1
ATOM 633 C CA . ARG A 1 89 ? 129.355 142.461 106.795 1.00 26.50 89 ARG B CA 1
ATOM 634 C C . ARG A 1 89 ? 129.911 141.274 106.025 1.00 26.50 89 ARG B C 1
ATOM 635 O O . ARG A 1 89 ? 131.093 141.261 105.673 1.00 26.50 89 ARG B O 1
ATOM 643 N N . ASN A 1 90 ? 129.062 140.282 105.762 1.00 26.38 90 ASN B N 1
ATOM 644 C CA . ASN A 1 90 ? 129.526 139.096 105.050 1.00 26.38 90 ASN B CA 1
ATOM 645 C C . ASN A 1 90 ? 128.954 139.030 103.642 1.00 26.38 90 ASN B C 1
ATOM 646 O O . ASN A 1 90 ? 129.600 138.502 102.733 1.00 26.38 90 ASN B O 1
ATOM 651 N N . THR A 1 91 ? 127.754 139.561 103.443 1.00 30.20 91 THR B N 1
ATOM 652 C CA . THR A 1 91 ? 127.167 139.616 102.112 1.00 30.20 91 THR B CA 1
ATOM 653 C C . THR A 1 91 ? 127.985 140.537 101.218 1.00 30.20 91 THR B C 1
ATOM 654 O O . THR A 1 91 ? 128.409 141.614 101.643 1.00 30.20 91 THR B O 1
ATOM 658 N N . GLU A 1 92 ? 128.213 140.107 99.981 1.00 30.15 92 GLU B N 1
ATOM 659 C CA . GLU A 1 92 ? 128.989 140.907 99.046 1.00 30.15 92 GLU B CA 1
ATOM 660 C C . GLU A 1 92 ? 128.275 142.229 98.770 1.00 30.15 92 GLU B C 1
ATOM 661 O O . GLU A 1 92 ? 127.049 142.257 98.637 1.00 30.15 92 GLU B O 1
ATOM 667 N N . PRO A 1 93 ? 129.008 143.335 98.689 1.00 32.92 93 PRO B N 1
ATOM 668 C CA . PRO A 1 93 ? 128.366 144.626 98.415 1.00 32.92 93 PRO B CA 1
ATOM 669 C C . PRO A 1 93 ? 127.783 144.662 97.012 1.00 32.92 93 PRO B C 1
ATOM 670 O O . PRO A 1 93 ? 128.438 144.287 96.038 1.00 32.92 93 PRO B O 1
ATOM 674 N N . GLU A 1 94 ? 126.543 145.122 96.918 1.00 43.14 94 GLU B N 1
ATOM 675 C CA . GLU A 1 94 ? 125.880 145.217 95.631 1.00 43.14 94 GLU B CA 1
ATOM 676 C C . GLU A 1 94 ? 126.573 146.269 94.769 1.00 43.14 94 GLU B C 1
ATOM 677 O O . GLU A 1 94 ? 127.300 147.122 95.286 1.00 43.14 94 GLU B O 1
ATOM 683 N N . PRO A 1 95 ? 126.372 146.230 93.455 1.00 46.59 95 PRO B N 1
ATOM 684 C CA . PRO A 1 95 ? 127.085 147.155 92.567 1.00 46.59 95 PRO B CA 1
ATOM 685 C C . PRO A 1 95 ? 126.697 148.601 92.841 1.00 46.59 95 PRO B C 1
ATOM 686 O O . PRO A 1 95 ? 125.673 148.900 93.456 1.00 46.59 95 PRO B O 1
ATOM 690 N N . ALA A 1 96 ? 127.553 149.511 92.369 1.00 46.22 96 ALA B N 1
ATOM 691 C CA . ALA A 1 96 ? 127.404 150.924 92.696 1.00 46.22 96 ALA B CA 1
ATOM 692 C C . ALA A 1 96 ? 126.192 151.560 92.034 1.00 46.22 96 ALA B C 1
ATOM 693 O O . ALA A 1 96 ? 125.734 152.610 92.496 1.00 46.22 96 ALA B O 1
ATOM 695 N N . SER A 1 97 ? 125.669 150.960 90.963 1.00 52.04 97 SER B N 1
ATOM 696 C CA . SER A 1 97 ? 124.447 151.468 90.351 1.00 52.04 97 SER B CA 1
ATOM 697 C C . SER A 1 97 ? 123.220 151.186 91.206 1.00 52.04 97 SER B C 1
ATOM 698 O O . SER A 1 97 ? 122.232 151.918 91.112 1.00 52.04 97 SER B O 1
ATOM 701 N N . SER A 1 98 ? 123.260 150.154 92.044 1.00 50.88 98 SER B N 1
ATOM 702 C CA . SER A 1 98 ? 122.180 149.872 92.978 1.00 50.88 98 SER B CA 1
ATOM 703 C C . SER A 1 98 ? 122.529 150.291 94.402 1.00 50.88 98 SER B C 1
ATOM 704 O O . SER A 1 98 ? 122.002 149.716 95.360 1.00 50.88 98 SER B O 1
ATOM 707 N N . ALA A 1 99 ? 123.401 151.281 94.559 1.00 44.68 99 ALA B N 1
ATOM 708 C CA . ALA A 1 99 ? 123.914 151.674 95.870 1.00 44.68 99 ALA B CA 1
ATOM 709 C C . ALA A 1 99 ? 123.104 152.831 96.453 1.00 44.68 99 ALA B C 1
ATOM 710 O O . ALA A 1 99 ? 123.612 153.919 96.710 1.00 44.68 99 ALA B O 1
ATOM 712 N N . LYS A 1 100 ? 121.827 152.582 96.667 1.00 41.80 100 LYS B N 1
ATOM 713 C CA . LYS A 1 100 ? 121.025 153.570 97.366 1.00 41.80 100 LYS B CA 1
ATOM 714 C C . LYS A 1 100 ? 121.228 153.441 98.874 1.00 41.80 100 LYS B C 1
ATOM 715 O O . LYS A 1 100 ? 121.341 152.330 99.397 1.00 41.80 100 LYS B O 1
ATOM 721 N N . PRO A 1 101 ? 121.291 154.561 99.593 1.00 35.91 101 PRO B N 1
ATOM 722 C CA . PRO A 1 101 ? 121.298 154.487 101.060 1.00 35.91 101 PRO B CA 1
ATOM 723 C C . PRO A 1 101 ? 120.002 153.874 101.568 1.00 35.91 101 PRO B C 1
ATOM 724 O O . PRO A 1 101 ? 118.916 154.414 101.353 1.00 35.91 101 PRO B O 1
ATOM 728 N N . GLN A 1 102 ? 120.127 152.736 102.254 1.00 36.11 102 GLN B N 1
ATOM 729 C CA . GLN A 1 102 ? 118.960 151.971 102.679 1.00 36.11 102 GLN B CA 1
ATOM 730 C C . GLN A 1 102 ? 118.228 152.617 103.846 1.00 36.11 102 GLN B C 1
ATOM 731 O O . GLN A 1 102 ? 117.160 152.136 104.238 1.00 36.11 102 GLN B O 1
ATOM 737 N N . SER A 1 103 ? 118.772 153.693 104.401 1.00 27.85 103 SER B N 1
ATOM 738 C CA . SER A 1 103 ? 118.106 154.450 105.445 1.00 27.85 103 SER B CA 1
ATOM 739 C C . SER A 1 103 ? 118.707 155.843 105.455 1.00 27.85 103 SER B C 1
ATOM 740 O O . SER A 1 103 ? 119.738 156.096 104.831 1.00 27.85 103 SER B O 1
ATOM 743 N N . GLU A 1 104 ? 118.053 156.755 106.168 1.00 27.42 104 GLU B N 1
ATOM 744 C CA . GLU A 1 104 ? 118.647 158.074 106.318 1.00 27.42 104 GLU B CA 1
ATOM 745 C C . GLU A 1 104 ? 119.917 158.010 107.151 1.00 27.42 104 GLU B C 1
ATOM 746 O O . GLU A 1 104 ? 120.838 158.803 106.934 1.00 27.42 104 GLU B O 1
ATOM 752 N N . ALA A 1 105 ? 119.990 157.069 108.093 1.00 22.10 105 ALA B N 1
ATOM 753 C CA . ALA A 1 105 ? 121.196 156.919 108.895 1.00 22.10 105 ALA B CA 1
ATOM 754 C C . ALA A 1 105 ? 122.392 156.548 108.031 1.00 22.10 105 ALA B C 1
ATOM 755 O O . ALA A 1 105 ? 123.496 157.052 108.249 1.00 22.10 105 ALA B O 1
ATOM 757 N N . GLU A 1 106 ? 122.191 155.691 107.027 1.00 26.39 106 GLU B N 1
ATOM 758 C CA . GLU A 1 106 ? 123.304 155.303 106.165 1.00 26.39 106 GLU B CA 1
ATOM 759 C C . GLU A 1 106 ? 123.805 156.477 105.334 1.00 26.39 106 GLU B C 1
ATOM 760 O O . GLU A 1 106 ? 125.017 156.683 105.214 1.00 26.39 106 GLU B O 1
ATOM 766 N N . ARG A 1 107 ? 122.891 157.249 104.740 1.00 24.06 107 ARG B N 1
ATOM 767 C CA . ARG A 1 107 ? 123.310 158.410 103.963 1.00 24.06 107 ARG B CA 1
ATOM 768 C C . ARG A 1 107 ? 124.009 159.436 104.844 1.00 24.06 107 ARG B C 1
ATOM 769 O O . ARG A 1 107 ? 125.051 159.986 104.466 1.00 24.06 107 ARG B O 1
ATOM 777 N N . LEU A 1 108 ? 123.458 159.693 106.031 1.00 19.87 108 LEU B N 1
ATOM 778 C CA . LEU A 1 108 ? 124.079 160.645 106.941 1.00 19.87 108 LEU B CA 1
ATOM 779 C C . LEU A 1 108 ? 125.447 160.170 107.404 1.00 19.87 108 LEU B C 1
ATOM 780 O O . LEU A 1 108 ? 126.362 160.981 107.547 1.00 19.87 108 LEU B O 1
ATOM 785 N N . LEU A 1 109 ? 125.621 158.866 107.602 1.00 19.11 109 LEU B N 1
ATOM 786 C CA . LEU A 1 109 ? 126.918 158.349 108.014 1.00 19.11 109 LEU B CA 1
ATOM 787 C C . LEU A 1 109 ? 127.939 158.458 106.893 1.00 19.11 109 LEU B C 1
ATOM 788 O O . LEU A 1 109 ? 129.087 158.856 107.127 1.00 19.11 109 LEU B O 1
ATOM 793 N N . VAL A 1 110 ? 127.539 158.110 105.670 1.00 19.93 110 VAL B N 1
ATOM 794 C CA . VAL A 1 110 ? 128.441 158.229 104.529 1.00 19.93 110 VAL B CA 1
ATOM 795 C C . VAL A 1 110 ? 128.873 159.677 104.336 1.00 19.93 110 VAL B C 1
ATOM 796 O O . VAL A 1 110 ? 130.051 159.961 104.089 1.00 19.93 110 VAL B O 1
ATOM 800 N N . ILE A 1 111 ? 127.942 160.618 104.486 1.00 19.61 111 ILE B N 1
ATOM 801 C CA . ILE A 1 111 ? 128.280 162.020 104.256 1.00 19.61 111 ILE B CA 1
ATOM 802 C C . ILE A 1 111 ? 129.117 162.573 105.404 1.00 19.61 111 ILE B C 1
ATOM 803 O O . ILE A 1 111 ? 130.023 163.387 105.193 1.00 19.61 111 ILE B O 1
ATOM 808 N N . TYR A 1 112 ? 128.833 162.143 106.635 1.00 18.36 112 TYR B N 1
ATOM 809 C CA . TYR A 1 112 ? 129.665 162.549 107.759 1.00 18.36 112 TYR B CA 1
ATOM 810 C C . TYR A 1 112 ? 131.095 162.064 107.580 1.00 18.36 112 TYR B C 1
ATOM 811 O O . TYR A 1 112 ? 132.048 162.792 107.876 1.00 18.36 112 TYR B O 1
ATOM 820 N N . HIS A 1 113 ? 131.264 160.840 107.079 1.00 21.64 113 HIS B N 1
ATOM 821 C CA . HIS A 1 113 ? 132.606 160.341 106.806 1.00 21.64 113 HIS B CA 1
ATOM 822 C C . HIS A 1 113 ? 133.272 161.132 105.689 1.00 21.64 113 HIS B C 1
ATOM 823 O O . HIS A 1 113 ? 134.455 161.471 105.788 1.00 21.64 113 HIS B O 1
ATOM 830 N N . LEU A 1 114 ? 132.527 161.441 104.623 1.00 22.85 114 LEU B N 1
ATOM 831 C CA . LEU A 1 114 ? 133.064 162.280 103.555 1.00 22.85 114 LEU B CA 1
ATOM 832 C C . LEU A 1 114 ? 133.538 163.627 104.080 1.00 22.85 114 LEU B C 1
ATOM 833 O O . LEU A 1 114 ? 134.533 164.169 103.590 1.00 22.85 114 LEU B O 1
ATOM 838 N N . ILE A 1 115 ? 132.843 164.180 105.071 1.00 23.44 115 ILE B N 1
ATOM 839 C CA . ILE A 1 115 ? 133.223 165.481 105.608 1.00 23.44 115 ILE B CA 1
ATOM 840 C C . ILE A 1 115 ? 134.416 165.369 106.550 1.00 23.44 115 ILE B C 1
ATOM 841 O O . ILE A 1 115 ? 135.264 166.265 106.592 1.00 23.44 115 ILE B O 1
ATOM 846 N N . THR A 1 116 ? 134.503 164.290 107.328 1.00 23.99 116 THR B N 1
ATOM 847 C CA . THR A 1 116 ? 135.410 164.272 108.470 1.00 23.99 116 THR B CA 1
ATOM 848 C C . THR A 1 116 ? 136.652 163.406 108.307 1.00 23.99 116 THR B C 1
ATOM 849 O O . THR A 1 116 ? 137.679 163.737 108.897 1.00 23.99 116 THR B O 1
ATOM 853 N N . VAL A 1 117 ? 136.610 162.314 107.547 1.00 27.67 117 VAL B N 1
ATOM 854 C CA . VAL A 1 117 ? 137.767 161.420 107.488 1.00 27.67 117 VAL B CA 1
ATOM 855 C C . VAL A 1 117 ? 138.893 162.108 106.723 1.00 27.67 117 VAL B C 1
ATOM 856 O O . VAL A 1 117 ? 138.623 162.895 105.807 1.00 27.67 117 VAL B O 1
ATOM 860 N N . PRO A 1 118 ? 140.153 161.830 107.050 1.00 35.14 118 PRO B N 1
ATOM 861 C CA . PRO A 1 118 ? 141.261 162.616 106.495 1.00 35.14 118 PRO B CA 1
ATOM 862 C C . PRO A 1 118 ? 141.355 162.511 104.981 1.00 35.14 118 PRO B C 1
ATOM 863 O O . PRO A 1 118 ? 140.837 161.584 104.356 1.00 35.14 118 PRO B O 1
ATOM 867 N N . LYS A 1 119 ? 142.019 163.513 104.396 1.00 40.23 119 LYS B N 1
ATOM 868 C CA . LYS A 1 119 ? 142.124 163.610 102.943 1.00 40.23 119 LYS B CA 1
ATOM 869 C C . LYS A 1 119 ? 142.763 162.367 102.340 1.00 40.23 119 LYS B C 1
ATOM 870 O O . LYS A 1 119 ? 142.348 161.901 101.273 1.00 40.23 119 LYS B O 1
ATOM 876 N N . ALA A 1 120 ? 143.767 161.808 103.015 1.00 41.37 120 ALA B N 1
ATOM 877 C CA . ALA A 1 120 ? 144.369 160.566 102.544 1.00 41.37 120 ALA B CA 1
ATOM 878 C C . ALA A 1 120 ? 143.368 159.418 102.579 1.00 41.37 120 ALA B C 1
ATOM 879 O O . ALA A 1 120 ? 143.437 158.500 101.755 1.00 41.37 120 ALA B O 1
ATOM 881 N N . GLU A 1 121 ? 142.429 159.452 103.527 1.00 41.63 121 GLU B N 1
ATOM 882 C CA . GLU A 1 121 ? 141.455 158.370 103.639 1.00 41.63 121 GLU B CA 1
ATOM 883 C C . GLU A 1 121 ? 140.317 158.540 102.640 1.00 41.63 121 GLU B C 1
ATOM 884 O O . GLU A 1 121 ? 139.440 157.676 102.537 1.00 41.63 121 GLU B O 1
ATOM 886 N N . GLY A 1 122 ? 140.300 159.650 101.909 1.00 39.64 122 GLY B N 1
ATOM 887 C CA . GLY A 1 122 ? 139.344 159.815 100.832 1.00 39.64 122 GLY B CA 1
ATOM 888 C C . GLY A 1 122 ? 138.231 160.811 101.084 1.00 39.64 122 GLY B C 1
ATOM 889 O O . GLY A 1 122 ? 137.262 160.861 100.321 1.00 39.64 122 GLY B O 1
ATOM 890 N N . GLY A 1 123 ? 138.343 161.610 102.145 1.00 34.55 123 GLY B N 1
ATOM 891 C CA . GLY A 1 123 ? 137.370 162.632 102.451 1.00 34.55 123 GLY B CA 1
ATOM 892 C C . GLY A 1 123 ? 138.025 163.973 102.729 1.00 34.55 123 GLY B C 1
ATOM 893 O O . GLY A 1 123 ? 139.246 164.122 102.674 1.00 34.55 123 GLY B O 1
ATOM 894 N N . ALA A 1 124 ? 137.180 164.959 103.003 1.00 31.08 124 ALA B N 1
ATOM 895 C CA . ALA A 1 124 ? 137.685 166.209 103.545 1.00 31.08 124 ALA B CA 1
ATOM 896 C C . ALA A 1 124 ? 138.128 165.981 104.982 1.00 31.08 124 ALA B C 1
ATOM 897 O O . ALA A 1 124 ? 137.503 165.232 105.732 1.00 31.08 124 ALA B O 1
ATOM 899 N N . GLY A 1 125 ? 139.222 166.618 105.366 1.00 33.21 125 GLY B N 1
ATOM 900 C CA . GLY A 1 125 ? 139.762 166.351 106.683 1.00 33.21 125 GLY B CA 1
ATOM 901 C C . GLY A 1 125 ? 139.274 167.310 107.744 1.00 33.21 125 GLY B C 1
ATOM 902 O O . GLY A 1 125 ? 140.039 167.703 108.627 1.00 33.21 125 GLY B O 1
ATOM 903 N N . ILE A 1 126 ? 138.004 167.695 107.675 1.00 33.02 126 ILE B N 1
ATOM 904 C CA . ILE A 1 126 ? 137.473 168.705 108.585 1.00 33.02 126 ILE B CA 1
ATOM 905 C C . ILE A 1 126 ? 137.307 168.076 109.964 1.00 33.02 126 ILE B C 1
ATOM 906 O O . ILE A 1 126 ? 136.400 167.271 110.187 1.00 33.02 126 ILE B O 1
ATOM 911 N N . THR A 1 127 ? 138.191 168.438 110.885 1.00 36.87 127 THR B N 1
ATOM 912 C CA . THR A 1 127 ? 138.105 168.007 112.274 1.00 36.87 127 THR B CA 1
ATOM 913 C C . THR A 1 127 ? 137.679 169.194 113.123 1.00 36.87 127 THR B C 1
ATOM 914 O O . THR A 1 127 ? 138.516 170.058 113.426 1.00 36.87 127 THR B O 1
ATOM 918 N N . PRO A 1 128 ? 136.410 169.294 113.514 1.00 38.28 128 PRO B N 1
ATOM 919 C CA . PRO A 1 128 ? 135.962 170.471 114.266 1.00 38.28 128 PRO B CA 1
ATOM 920 C C . PRO A 1 128 ? 136.679 170.606 115.601 1.00 38.28 128 PRO B C 1
ATOM 921 O O . PRO A 1 128 ? 136.852 169.634 116.338 1.00 38.28 128 PRO B O 1
ATOM 925 N N . ARG A 1 129 ? 137.111 171.830 115.894 1.00 43.23 129 ARG B N 1
ATOM 926 C CA . ARG A 1 129 ? 137.765 172.173 117.154 1.00 43.23 129 ARG B CA 1
ATOM 927 C C . ARG A 1 129 ? 139.126 171.488 117.279 1.00 43.23 129 ARG B C 1
ATOM 928 O O . ARG A 1 129 ? 139.544 171.063 118.355 1.00 43.23 129 ARG B O 1
ATOM 936 N N . HIS A 1 130 ? 139.821 171.393 116.149 1.00 43.19 130 HIS B N 1
ATOM 937 C CA . HIS A 1 130 ? 141.166 170.842 116.108 1.00 43.19 130 HIS B CA 1
ATOM 938 C C . HIS A 1 130 ? 142.071 171.866 115.428 1.00 43.19 130 HIS B C 1
ATOM 939 O O . HIS A 1 130 ? 141.697 173.029 115.259 1.00 43.19 130 HIS B O 1
ATOM 946 N N . GLY A 1 131 ? 143.287 171.441 115.072 1.00 44.48 131 GLY B N 1
ATOM 947 C CA . GLY A 1 131 ? 144.308 172.390 114.655 1.00 44.48 131 GLY B CA 1
ATOM 948 C C . GLY A 1 131 ? 143.926 173.193 113.428 1.00 44.48 131 GLY B C 1
ATOM 949 O O . GLY A 1 131 ? 143.711 174.404 113.512 1.00 44.48 131 GLY B O 1
ATOM 950 N N . GLU A 1 132 ? 143.832 172.536 112.274 1.00 44.84 132 GLU B N 1
ATOM 951 C CA . GLU A 1 132 ? 143.507 173.264 111.054 1.00 44.84 132 GLU B CA 1
ATOM 952 C C . GLU A 1 132 ? 142.087 173.811 111.103 1.00 44.84 132 GLU B C 1
ATOM 953 O O . GLU A 1 132 ? 141.781 174.820 110.458 1.00 44.84 132 GLU B O 1
ATOM 955 N N . TRP A 1 133 ? 141.206 173.166 111.873 1.00 40.80 133 TRP B N 1
ATOM 956 C CA . TRP A 1 133 ? 139.807 173.566 111.974 1.00 40.80 133 TRP B CA 1
ATOM 957 C C . TRP A 1 133 ? 139.452 173.789 113.441 1.00 40.80 133 TRP B C 1
ATOM 958 O O . TRP A 1 133 ? 138.870 172.929 114.099 1.00 40.80 133 TRP B O 1
ATOM 969 N N . LYS A 1 134 ? 139.777 174.976 113.944 1.00 43.31 134 LYS B N 1
ATOM 970 C CA . LYS A 1 134 ? 139.258 175.386 115.240 1.00 43.31 134 LYS B CA 1
ATOM 971 C C . LYS A 1 134 ? 138.048 176.286 115.065 1.00 43.31 134 LYS B C 1
ATOM 972 O O . LYS A 1 134 ? 137.217 176.398 115.972 1.00 43.31 134 LYS B O 1
ATOM 974 N N . ASN A 1 135 ? 137.934 176.921 113.899 1.00 47.85 135 ASN B N 1
ATOM 975 C CA . ASN A 1 135 ? 136.779 177.758 113.607 1.00 47.85 135 ASN B CA 1
ATOM 976 C C . ASN A 1 135 ? 135.541 176.911 113.345 1.00 47.85 135 ASN B C 1
ATOM 977 O O . ASN A 1 135 ? 134.417 177.327 113.643 1.00 47.85 135 ASN B O 1
ATOM 982 N N . VAL A 1 136 ? 135.726 175.720 112.776 1.00 41.54 136 VAL B N 1
ATOM 983 C CA . VAL A 1 136 ? 134.607 174.813 112.556 1.00 41.54 136 VAL B CA 1
ATOM 984 C C . VAL A 1 136 ? 134.146 174.295 113.909 1.00 41.54 136 VAL B C 1
ATOM 985 O O . VAL A 1 136 ? 134.821 173.476 114.540 1.00 41.54 136 VAL B O 1
ATOM 989 N N . ASP A 1 137 ? 132.989 174.765 114.354 1.00 41.02 137 ASP B N 1
ATOM 990 C CA . ASP A 1 137 ? 132.521 174.498 115.704 1.00 41.02 137 ASP B CA 1
ATOM 991 C C . ASP A 1 137 ? 131.647 173.258 115.803 1.00 41.02 137 ASP B C 1
ATOM 992 O O . ASP A 1 137 ? 131.700 172.557 116.819 1.00 41.02 137 ASP B O 1
ATOM 997 N N . ALA A 1 138 ? 130.845 172.970 114.782 1.00 32.37 138 ALA B N 1
ATOM 998 C CA . ALA A 1 138 ? 129.870 171.896 114.881 1.00 32.37 138 ALA B CA 1
ATOM 999 C C . ALA A 1 138 ? 129.483 171.426 113.490 1.00 32.37 138 ALA B C 1
ATOM 1000 O O . ALA A 1 138 ? 129.361 172.231 112.566 1.00 32.37 138 ALA B O 1
ATOM 1002 N N . ILE A 1 139 ? 129.295 170.119 113.357 1.00 25.84 139 ILE B N 1
ATOM 1003 C CA . ILE A 1 139 ? 128.780 169.493 112.148 1.00 25.84 139 ILE B CA 1
ATOM 1004 C C . ILE A 1 139 ? 127.596 168.642 112.578 1.00 25.84 139 ILE B C 1
ATOM 1005 O O . ILE A 1 139 ? 127.776 167.609 113.234 1.00 25.84 139 ILE B O 1
ATOM 1010 N N . PHE A 1 140 ? 126.388 169.069 112.223 1.00 21.39 140 PHE B N 1
ATOM 1011 C CA . PHE A 1 140 ? 125.216 168.379 112.717 1.00 21.39 140 PHE B CA 1
ATOM 1012 C C . PHE A 1 140 ? 124.159 168.216 111.636 1.00 21.39 140 PHE B C 1
ATOM 1013 O O . PHE A 1 140 ? 123.985 169.106 110.793 1.00 21.39 140 PHE B O 1
ATOM 1021 N N . PRO A 1 141 ? 123.455 167.091 111.630 1.00 20.93 141 PRO B N 1
ATOM 1022 C CA . PRO A 1 141 ? 122.300 166.935 110.748 1.00 20.93 141 PRO B CA 1
ATOM 1023 C C . PRO A 1 141 ? 121.072 167.601 111.353 1.00 20.93 141 PRO B C 1
ATOM 1024 O O . PRO A 1 141 ? 121.070 168.049 112.497 1.00 20.93 141 PRO B O 1
ATOM 1028 N N . LEU A 1 142 ? 120.015 167.662 110.559 1.00 26.03 142 LEU B N 1
ATOM 1029 C CA . LEU A 1 142 ? 118.775 168.295 110.978 1.00 26.03 142 LEU B CA 1
ATOM 1030 C C . LEU A 1 142 ? 117.764 167.239 111.397 1.00 26.03 142 LEU B C 1
ATOM 1031 O O . LEU A 1 142 ? 117.666 166.178 110.777 1.00 26.03 142 LEU B O 1
ATOM 1036 N N . HIS A 1 143 ? 117.023 167.533 112.461 1.00 26.77 143 HIS B N 1
ATOM 1037 C CA . HIS A 1 143 ? 115.970 166.637 112.910 1.00 26.77 143 HIS B CA 1
ATOM 1038 C C . HIS A 1 143 ? 114.877 166.524 111.855 1.00 26.77 143 HIS B C 1
ATOM 1039 O O . HIS A 1 143 ? 114.604 167.465 111.105 1.00 26.77 143 HIS B O 1
ATOM 1046 N N . ASP A 1 144 ? 114.245 165.356 111.807 1.00 34.95 144 ASP B N 1
ATOM 1047 C CA . ASP A 1 144 ? 113.055 165.126 110.989 1.00 34.95 144 ASP B CA 1
ATOM 1048 C C . ASP A 1 144 ? 111.870 165.239 111.943 1.00 34.95 144 ASP B C 1
ATOM 1049 O O . ASP A 1 144 ? 111.463 164.265 112.578 1.00 34.95 144 ASP B O 1
ATOM 1054 N N . GLU A 1 145 ? 111.318 166.451 112.038 1.00 41.38 145 GLU B N 1
ATOM 1055 C CA . GLU A 1 145 ? 110.371 166.774 113.101 1.00 41.38 145 GLU B CA 1
ATOM 1056 C C . GLU A 1 145 ? 109.100 165.940 113.003 1.00 41.38 145 GLU B C 1
ATOM 1057 O O . GLU A 1 145 ? 108.571 165.493 114.027 1.00 41.38 145 GLU B O 1
ATOM 1063 N N . GLU A 1 146 ? 108.598 165.717 111.788 1.00 43.55 146 GLU B N 1
ATOM 1064 C CA . GLU A 1 146 ? 107.373 164.941 111.627 1.00 43.55 146 GLU B CA 1
ATOM 1065 C C . GLU A 1 146 ? 107.573 163.493 112.055 1.00 43.55 146 GLU B C 1
ATOM 1066 O O . GLU A 1 146 ? 106.734 162.932 112.768 1.00 43.55 146 GLU B O 1
ATOM 1072 N N . THR A 1 147 ? 108.674 162.871 111.631 1.00 38.56 147 THR B N 1
ATOM 1073 C CA . THR A 1 147 ? 108.964 161.507 112.061 1.00 38.56 147 THR B CA 1
ATOM 1074 C C . THR A 1 147 ? 109.138 161.431 113.573 1.00 38.56 147 THR B C 1
ATOM 1075 O O . THR A 1 147 ? 108.642 160.497 114.215 1.00 38.56 147 THR B O 1
ATOM 1079 N N . ASN A 1 148 ? 109.841 162.405 114.157 1.00 34.22 148 ASN B N 1
ATOM 1080 C CA . ASN A 1 148 ? 110.041 162.410 115.601 1.00 34.22 148 ASN B CA 1
ATOM 1081 C C . ASN A 1 148 ? 108.714 162.492 116.343 1.00 34.22 148 ASN B C 1
ATOM 1082 O O . ASN A 1 148 ? 108.475 161.733 117.289 1.00 34.22 148 ASN B O 1
ATOM 1087 N N . ARG A 1 149 ? 107.836 163.403 115.924 1.00 42.03 149 ARG B N 1
ATOM 1088 C CA . ARG A 1 149 ? 106.556 163.556 116.603 1.00 42.03 149 ARG B CA 1
ATOM 1089 C C . ARG A 1 149 ? 105.668 162.338 116.407 1.00 42.03 149 ARG B C 1
ATOM 1090 O O . ARG A 1 149 ? 104.951 161.941 117.334 1.00 42.03 149 ARG B O 1
ATOM 1098 N N . GLN A 1 150 ? 105.715 161.717 115.227 1.00 41.07 150 GLN B N 1
ATOM 1099 C CA . GLN A 1 150 ? 104.949 160.496 115.022 1.00 41.07 150 GLN B CA 1
ATOM 1100 C C . GLN A 1 150 ? 105.432 159.383 115.941 1.00 41.07 150 GLN B C 1
ATOM 1101 O O . GLN A 1 150 ? 104.619 158.699 116.567 1.00 41.07 150 GLN B O 1
ATOM 1107 N N . CYS A 1 151 ? 106.749 159.198 116.049 1.00 39.13 151 CYS B N 1
ATOM 1108 C CA . CYS A 1 151 ? 107.280 158.177 116.949 1.00 39.13 151 CYS B CA 1
ATOM 1109 C C . CYS A 1 151 ? 106.902 158.462 118.398 1.00 39.13 151 CYS B C 1
ATOM 1110 O O . CYS A 1 151 ? 106.510 157.550 119.139 1.00 39.13 151 CYS B O 1
ATOM 1113 N N . MET A 1 152 ? 107.014 159.725 118.816 1.00 38.64 152 MET B N 1
ATOM 1114 C CA . MET A 1 152 ? 106.690 160.097 120.188 1.00 38.64 152 MET B CA 1
ATOM 1115 C C . MET A 1 152 ? 105.235 159.793 120.513 1.00 38.64 152 MET B C 1
ATOM 1116 O O . MET A 1 152 ? 104.935 159.104 121.495 1.00 38.64 152 MET B O 1
ATOM 1121 N N . ARG A 1 153 ? 104.313 160.295 119.690 1.00 41.98 153 ARG B N 1
ATOM 1122 C CA . ARG A 1 153 ? 102.902 160.040 119.940 1.00 41.98 153 ARG B CA 1
ATOM 1123 C C . ARG A 1 153 ? 102.545 158.571 119.778 1.00 41.98 153 ARG B C 1
ATOM 1124 O O . ARG A 1 153 ? 101.590 158.108 120.408 1.00 41.98 153 ARG B O 1
ATOM 1132 N N . GLU A 1 154 ? 103.292 157.822 118.968 1.00 40.34 154 GLU B N 1
ATOM 1133 C CA . GLU A 1 154 ? 102.946 156.428 118.746 1.00 40.34 154 GLU B CA 1
ATOM 1134 C C . GLU A 1 154 ? 103.347 155.553 119.921 1.00 40.34 154 GLU B C 1
ATOM 1135 O O . GLU A 1 154 ? 102.532 154.762 120.407 1.00 40.34 154 GLU B O 1
ATOM 1141 N N . TRP A 1 155 ? 104.581 155.664 120.405 1.00 34.31 155 TRP B N 1
ATOM 1142 C CA . TRP A 1 155 ? 104.976 154.789 121.499 1.00 34.31 155 TRP B CA 1
ATOM 1143 C C . TRP A 1 155 ? 104.853 155.442 122.867 1.00 34.31 155 TRP B C 1
ATOM 1144 O O . TRP A 1 155 ? 105.265 154.841 123.861 1.00 34.31 155 TRP B O 1
ATOM 1155 N N . SER A 1 156 ? 104.261 156.633 122.952 1.00 37.74 156 SER B N 1
ATOM 1156 C CA . SER A 1 156 ? 103.769 157.097 124.241 1.00 37.74 156 SER B CA 1
ATOM 1157 C C . SER A 1 156 ? 102.470 156.413 124.647 1.00 37.74 156 SER B C 1
ATOM 1158 O O . SER A 1 156 ? 102.024 156.593 125.784 1.00 37.74 156 SER B O 1
ATOM 1161 N N . LYS A 1 157 ? 101.865 155.626 123.758 1.00 39.97 157 LYS B N 1
ATOM 1162 C CA . LYS A 1 157 ? 100.610 154.939 124.027 1.00 39.97 157 LYS B CA 1
ATOM 1163 C C . LYS A 1 157 ? 100.753 153.424 124.010 1.00 39.97 157 LYS B C 1
ATOM 1164 O O . LYS A 1 157 ? 99.744 152.721 123.919 1.00 39.97 157 LYS B O 1
ATOM 1170 N N . LYS A 1 158 ? 101.972 152.906 124.076 1.00 32.97 158 LYS B N 1
ATOM 1171 C CA . LYS A 1 158 ? 102.214 151.473 124.079 1.00 32.97 158 LYS B CA 1
ATOM 1172 C C . LYS A 1 158 ? 102.996 151.087 125.325 1.00 32.97 158 LYS B C 1
ATOM 1173 O O . LYS A 1 158 ? 103.573 151.930 126.013 1.00 32.97 158 LYS B O 1
ATOM 1179 N N . THR A 1 159 ? 103.011 149.789 125.610 1.00 30.35 159 THR B N 1
ATOM 1180 C CA . THR A 1 159 ? 103.804 149.263 126.715 1.00 30.35 159 THR B CA 1
ATOM 1181 C C . THR A 1 159 ? 105.242 149.015 126.274 1.00 30.35 159 THR B C 1
ATOM 1182 O O . THR A 1 159 ? 106.182 149.568 126.851 1.00 30.35 159 THR B O 1
ATOM 1186 N N . PHE A 1 160 ? 105.422 148.197 125.248 1.00 30.52 160 PHE B N 1
ATOM 1187 C CA . PHE A 1 160 ? 106.733 147.908 124.697 1.00 30.52 160 PHE B CA 1
ATOM 1188 C C . PHE A 1 160 ? 106.870 148.534 123.319 1.00 30.52 160 PHE B C 1
ATOM 1189 O O . PHE A 1 160 ? 105.884 148.732 122.607 1.00 30.52 160 PHE B O 1
ATOM 1197 N N . LEU A 1 161 ? 108.102 148.854 122.957 1.00 28.12 161 LEU B N 1
ATOM 1198 C CA . LEU A 1 161 ? 108.420 149.223 121.591 1.00 28.12 161 LEU B CA 1
ATOM 1199 C C . LEU A 1 161 ? 108.656 147.968 120.771 1.00 28.12 161 LEU B C 1
ATOM 1200 O O . LEU A 1 161 ? 109.293 147.017 121.230 1.00 28.12 161 LEU B O 1
ATOM 1205 N N . SER A 1 162 ? 108.121 147.968 119.560 1.00 28.83 162 SER B N 1
ATOM 1206 C CA . SER A 1 162 ? 108.312 146.846 118.667 1.00 28.83 162 SER B CA 1
ATOM 1207 C C . SER A 1 162 ? 109.766 146.776 118.204 1.00 28.83 162 SER B C 1
ATOM 1208 O O . SER A 1 162 ? 110.538 147.735 118.316 1.00 28.83 162 SER B O 1
ATOM 1211 N N . THR A 1 163 ? 110.137 145.609 117.676 1.00 28.68 163 THR B N 1
ATOM 1212 C CA . THR A 1 163 ? 111.406 145.504 116.967 1.00 28.68 163 THR B CA 1
ATOM 1213 C C . THR A 1 163 ? 111.451 146.486 115.807 1.00 28.68 163 THR B C 1
ATOM 1214 O O . THR A 1 163 ? 112.505 147.045 115.496 1.00 28.68 163 THR B O 1
ATOM 1218 N N . GLU A 1 164 ? 110.303 146.730 115.175 1.00 30.72 164 GLU B N 1
ATOM 1219 C CA . GLU A 1 164 ? 110.228 147.728 114.118 1.00 30.72 164 GLU B CA 1
ATOM 1220 C C . GLU A 1 164 ? 110.455 149.133 114.662 1.00 30.72 164 GLU B C 1
ATOM 1221 O O . GLU A 1 164 ? 111.091 149.958 114.003 1.00 30.72 164 GLU B O 1
ATOM 1227 N N . ASP A 1 165 ? 109.951 149.424 115.864 1.00 28.90 165 ASP B N 1
ATOM 1228 C CA . ASP A 1 165 ? 110.215 150.721 116.482 1.00 28.90 165 ASP B CA 1
ATOM 1229 C C . ASP A 1 165 ? 111.699 150.903 116.781 1.00 28.90 165 ASP B C 1
ATOM 1230 O O . ASP A 1 165 ? 112.268 151.974 116.526 1.00 28.90 165 ASP B O 1
ATOM 1235 N N . LEU A 1 166 ? 112.338 149.873 117.337 1.00 24.48 166 LEU B N 1
ATOM 1236 C CA . LEU A 1 166 ? 113.773 149.958 117.588 1.00 24.48 166 LEU B CA 1
ATOM 1237 C C . LEU A 1 166 ? 114.549 150.107 116.285 1.00 24.48 166 LEU B C 1
ATOM 1238 O O . LEU A 1 166 ? 115.525 150.864 116.218 1.00 24.48 166 LEU B O 1
ATOM 1243 N N . ASP A 1 167 ? 114.122 149.404 115.236 1.00 25.82 167 ASP B N 1
ATOM 1244 C CA . ASP A 1 167 ? 114.747 149.562 113.930 1.00 25.82 167 ASP B CA 1
ATOM 1245 C C . ASP A 1 167 ? 114.561 150.969 113.390 1.00 25.82 167 ASP B C 1
ATOM 1246 O O . ASP A 1 167 ? 115.451 151.491 112.722 1.00 25.82 167 ASP B O 1
ATOM 1251 N N . ARG A 1 168 ? 113.418 151.593 113.664 1.00 27.41 168 ARG B N 1
ATOM 1252 C CA . ARG A 1 168 ? 113.209 152.977 113.257 1.00 27.41 168 ARG B CA 1
ATOM 1253 C C . ARG A 1 168 ? 114.179 153.911 113.966 1.00 27.41 168 ARG B C 1
ATOM 1254 O O . ARG A 1 168 ? 114.761 154.807 113.339 1.00 27.41 168 ARG B O 1
ATOM 1262 N N . ILE A 1 169 ? 114.356 153.720 115.275 1.00 20.86 169 ILE B N 1
ATOM 1263 C CA . ILE A 1 169 ? 115.338 154.514 116.014 1.00 20.86 169 ILE B CA 1
ATOM 1264 C C . ILE A 1 169 ? 116.728 154.327 115.424 1.00 20.86 169 ILE B C 1
ATOM 1265 O O . ILE A 1 169 ? 117.488 155.289 115.270 1.00 20.86 169 ILE B O 1
ATOM 1270 N N . ARG A 1 170 ? 117.083 153.089 115.089 1.00 18.49 170 ARG B N 1
ATOM 1271 C CA . ARG A 1 170 ? 118.404 152.831 114.528 1.00 18.49 170 ARG B CA 1
ATOM 1272 C C . ARG A 1 170 ? 118.554 153.433 113.135 1.00 18.49 170 ARG B C 1
ATOM 1273 O O . ARG A 1 170 ? 119.625 153.941 112.794 1.00 18.49 170 ARG B O 1
ATOM 1281 N N . ASN A 1 171 ? 117.499 153.392 112.328 1.00 20.51 171 ASN B N 1
ATOM 1282 C CA . ASN A 1 171 ? 117.507 153.939 110.981 1.00 20.51 171 ASN B CA 1
ATOM 1283 C C . ASN A 1 171 ? 117.510 155.454 110.964 1.00 20.51 171 ASN B C 1
ATOM 1284 O O . ASN A 1 171 ? 117.878 156.044 109.946 1.00 20.51 171 ASN B O 1
ATOM 1289 N N . THR A 1 172 ? 117.096 156.093 112.052 1.00 19.75 172 THR B N 1
ATOM 1290 C CA . THR A 1 172 ? 117.166 157.541 112.163 1.00 19.75 172 THR B CA 1
ATOM 1291 C C . THR A 1 172 ? 118.435 158.020 112.848 1.00 19.75 172 THR B C 1
ATOM 1292 O O . THR A 1 172 ? 119.125 158.895 112.323 1.00 19.75 172 THR B O 1
ATOM 1296 N N . PHE A 1 173 ? 118.773 157.458 114.004 1.00 18.18 173 PHE B N 1
ATOM 1297 C CA . PHE A 1 173 ? 119.827 157.996 114.848 1.00 18.18 173 PHE B CA 1
ATOM 1298 C C . PHE A 1 173 ? 121.090 157.151 114.866 1.00 18.18 173 PHE B C 1
ATOM 1299 O O . PHE A 1 173 ? 122.054 157.528 115.535 1.00 18.18 173 PHE B O 1
ATOM 1307 N N . GLY A 1 174 ? 121.118 156.031 114.158 1.00 15.16 174 GLY B N 1
ATOM 1308 C CA . GLY A 1 174 ? 122.286 155.174 114.135 1.00 15.16 174 GLY B CA 1
ATOM 1309 C C . GLY A 1 174 ? 122.234 154.104 115.208 1.00 15.16 174 GLY B C 1
ATOM 1310 O O . GLY A 1 174 ? 121.364 154.080 116.081 1.00 15.16 174 GLY B O 1
ATOM 1311 N N . GLU A 1 175 ? 123.213 153.208 115.137 1.00 16.60 175 GLU B N 1
ATOM 1312 C CA . GLU A 1 175 ? 123.223 152.016 115.973 1.00 16.60 175 GLU B CA 1
ATOM 1313 C C . GLU A 1 175 ? 123.686 152.263 117.400 1.00 16.60 175 GLU B C 1
ATOM 1314 O O . GLU A 1 175 ? 123.412 151.433 118.262 1.00 16.60 175 GLU B O 1
ATOM 1320 N N . HIS A 1 176 ? 124.382 153.361 117.681 1.00 15.76 176 HIS B N 1
ATOM 1321 C CA . HIS A 1 176 ? 124.752 153.640 119.065 1.00 15.76 176 HIS B CA 1
ATOM 1322 C C . HIS A 1 176 ? 123.527 154.016 119.896 1.00 15.76 176 HIS B C 1
ATOM 1323 O O . HIS A 1 176 ? 123.249 153.396 120.935 1.00 15.76 176 HIS B O 1
ATOM 1330 N N . VAL A 1 177 ? 122.776 155.019 119.440 1.00 15.34 177 VAL B N 1
ATOM 1331 C CA . VAL A 1 177 ? 121.502 155.365 120.059 1.00 15.34 177 VAL B CA 1
ATOM 1332 C C . VAL A 1 177 ? 120.548 154.177 120.018 1.00 15.34 177 VAL B C 1
ATOM 1333 O O . VAL A 1 177 ? 119.792 153.930 120.968 1.00 15.34 177 VAL B O 1
ATOM 1337 N N . GLY A 1 178 ? 120.565 153.428 118.917 1.00 14.80 178 GLY B N 1
ATOM 1338 C CA . GLY A 1 178 ? 119.710 152.262 118.811 1.00 14.80 178 GLY B CA 1
ATOM 1339 C C . GLY A 1 178 ? 120.037 151.207 119.847 1.00 14.80 178 GLY B C 1
ATOM 1340 O O . GLY A 1 178 ? 119.140 150.606 120.432 1.00 14.80 178 GLY B O 1
ATOM 1341 N N . PHE A 1 179 ? 121.326 150.970 120.087 1.00 16.00 179 PHE B N 1
ATOM 1342 C CA . PHE A 1 179 ? 121.733 150.021 121.113 1.00 16.00 179 PHE B CA 1
ATOM 1343 C C . PHE A 1 179 ? 121.318 150.495 122.491 1.00 16.00 179 PHE B C 1
ATOM 1344 O O . PHE A 1 179 ? 120.903 149.688 123.324 1.00 16.00 179 PHE B O 1
ATOM 1352 N N . TYR A 1 180 ? 121.420 151.800 122.752 1.00 25.64 180 TYR B N 1
ATOM 1353 C CA . TYR A 1 180 ? 120.959 152.287 124.049 1.00 25.64 180 TYR B CA 1
ATOM 1354 C C . TYR A 1 180 ? 119.470 152.034 124.237 1.00 25.64 180 TYR B C 1
ATOM 1355 O O . TYR A 1 180 ? 119.046 151.569 125.298 1.00 25.64 180 TYR B O 1
ATOM 1364 N N . PHE A 1 181 ? 118.660 152.334 123.224 1.00 15.99 181 PHE B N 1
ATOM 1365 C CA . PHE A 1 181 ? 117.224 152.141 123.392 1.00 15.99 181 PHE B CA 1
ATOM 1366 C C . PHE A 1 181 ? 116.852 150.664 123.433 1.00 15.99 181 PHE B C 1
ATOM 1367 O O . PHE A 1 181 ? 115.939 150.282 124.169 1.00 15.99 181 PHE B O 1
ATOM 1375 N N . ALA A 1 182 ? 117.563 149.818 122.690 1.00 15.53 182 ALA B N 1
ATOM 1376 C CA . ALA A 1 182 ? 117.338 148.381 122.786 1.00 15.53 182 ALA B CA 1
ATOM 1377 C C . ALA A 1 182 ? 117.682 147.861 124.176 1.00 15.53 182 ALA B C 1
ATOM 1378 O O . ALA A 1 182 ? 116.936 147.057 124.746 1.00 15.53 182 ALA B O 1
ATOM 1380 N N . PHE A 1 183 ? 118.804 148.315 124.737 1.00 12.91 183 PHE B N 1
ATOM 1381 C CA . PHE A 1 183 ? 119.176 147.913 126.085 1.00 12.91 183 PHE B CA 1
ATOM 1382 C C . PHE A 1 183 ? 118.157 148.394 127.104 1.00 12.91 183 PHE B C 1
ATOM 1383 O O . PHE A 1 183 ? 117.801 147.656 128.024 1.00 12.91 183 PHE B O 1
ATOM 1391 N N . LEU A 1 184 ? 117.690 149.635 126.967 1.00 16.57 184 LEU B N 1
ATOM 1392 C CA . LEU A 1 184 ? 116.700 150.156 127.901 1.00 16.57 184 LEU B CA 1
ATOM 1393 C C . LEU A 1 184 ? 115.401 149.369 127.818 1.00 16.57 184 LEU B C 1
ATOM 1394 O O . LEU A 1 184 ? 114.797 149.056 128.847 1.00 16.57 184 LEU B O 1
ATOM 1399 N N . GLN A 1 185 ? 114.965 149.028 126.607 1.00 19.68 185 GLN B N 1
ATOM 1400 C CA . GLN A 1 185 ? 113.754 148.232 126.449 1.00 19.68 185 GLN B CA 1
ATOM 1401 C C . GLN A 1 185 ? 113.916 146.851 127.070 1.00 19.68 185 GLN B C 1
ATOM 1402 O O . GLN A 1 185 ? 113.017 146.371 127.767 1.00 19.68 185 GLN B O 1
ATOM 1408 N N . SER A 1 186 ? 115.057 146.202 126.836 1.00 16.01 186 SER B N 1
ATOM 1409 C CA . SER A 1 186 ? 115.294 144.885 127.414 1.00 16.01 186 SER B CA 1
ATOM 1410 C C . SER A 1 186 ? 115.359 144.945 128.936 1.00 16.01 186 SER B C 1
ATOM 1411 O O . SER A 1 186 ? 114.796 144.087 129.622 1.00 16.01 186 SER B O 1
ATOM 1414 N N . TYR A 1 187 ? 116.042 145.954 129.477 1.00 14.79 187 TYR B N 1
ATOM 1415 C CA . TYR A 1 187 ? 116.133 146.148 130.918 1.00 14.79 187 TYR B CA 1
ATOM 1416 C C . TYR A 1 187 ? 114.758 146.377 131.530 1.00 14.79 187 TYR B C 1
ATOM 1417 O O . TYR A 1 187 ? 114.432 145.799 132.570 1.00 14.79 187 TYR B O 1
ATOM 1426 N N . PHE A 1 188 ? 113.939 147.210 130.890 1.00 17.04 188 PHE B N 1
ATOM 1427 C CA . PHE A 1 188 ? 112.575 147.434 131.349 1.00 17.04 188 PHE B CA 1
ATOM 1428 C C . PHE A 1 188 ? 111.759 146.149 131.311 1.00 17.04 188 PHE B C 1
ATOM 1429 O O . PHE A 1 188 ? 110.980 145.872 132.228 1.00 17.04 188 PHE B O 1
ATOM 1437 N N . ARG A 1 189 ? 111.925 145.350 130.259 1.00 23.20 189 ARG B N 1
ATOM 1438 C CA . ARG A 1 189 ? 111.163 144.114 130.146 1.00 23.20 189 ARG B CA 1
ATOM 1439 C C . ARG A 1 189 ? 111.594 143.100 131.198 1.00 23.20 189 ARG B C 1
ATOM 1440 O O . ARG A 1 189 ? 110.753 142.425 131.798 1.00 23.20 189 ARG B O 1
ATOM 1448 N N . PHE A 1 190 ? 112.899 142.983 131.442 1.00 20.99 190 PHE B N 1
ATOM 1449 C CA . PHE A 1 190 ? 113.382 142.080 132.476 1.00 20.99 190 PHE B CA 1
ATOM 1450 C C . PHE A 1 190 ? 113.046 142.568 133.873 1.00 20.99 190 PHE B C 1
ATOM 1451 O O . PHE A 1 190 ? 112.993 141.755 134.796 1.00 20.99 190 PHE B O 1
ATOM 1459 N N . LEU A 1 191 ? 112.815 143.869 134.048 1.00 19.07 191 LEU B N 1
ATOM 1460 C CA . LEU A 1 191 ? 112.494 144.417 135.358 1.00 19.07 191 LEU B CA 1
ATOM 1461 C C . LEU A 1 191 ? 111.112 144.020 135.844 1.00 19.07 191 LEU B C 1
ATOM 1462 O O . LEU A 1 191 ? 110.819 144.210 137.026 1.00 19.07 191 LEU B O 1
ATOM 1467 N N . MET A 1 192 ? 110.254 143.499 134.968 1.00 26.97 192 MET B N 1
ATOM 1468 C CA . MET A 1 192 ? 108.936 143.062 135.406 1.00 26.97 192 MET B CA 1
ATOM 1469 C C . MET A 1 192 ? 109.041 141.920 136.407 1.00 26.97 192 MET B C 1
ATOM 1470 O O . MET A 1 192 ? 108.296 141.879 137.393 1.00 26.97 192 MET B O 1
ATOM 1475 N N . PHE A 1 193 ? 109.978 140.994 136.183 1.00 28.44 193 PHE B N 1
ATOM 1476 C CA . PHE A 1 193 ? 110.153 139.900 137.135 1.00 28.44 193 PHE B CA 1
ATOM 1477 C C . PHE A 1 193 ? 110.572 140.402 138.508 1.00 28.44 193 PHE B C 1
ATOM 1478 O O . PHE A 1 193 ? 109.883 140.084 139.493 1.00 28.44 193 PHE B O 1
ATOM 1486 N N . PRO A 1 194 ? 111.677 141.139 138.665 1.00 24.00 194 PRO B N 1
ATOM 1487 C CA . PRO A 1 194 ? 112.019 141.652 139.995 1.00 24.00 194 PRO B CA 1
ATOM 1488 C C . PRO A 1 194 ? 110.987 142.603 140.553 1.00 24.00 194 PRO B C 1
ATOM 1489 O O . PRO A 1 194 ? 110.817 142.625 141.767 1.00 24.00 194 PRO B O 1
ATOM 1493 N N . ALA A 1 195 ? 110.264 143.356 139.724 1.00 23.90 195 ALA B N 1
ATOM 1494 C CA . ALA A 1 195 ? 109.228 144.236 140.255 1.00 23.90 195 ALA B CA 1
ATOM 1495 C C . ALA A 1 195 ? 108.107 143.430 140.899 1.00 23.90 195 ALA B C 1
ATOM 1496 O O . ALA A 1 195 ? 107.718 143.695 142.042 1.00 23.90 195 ALA B O 1
ATOM 1498 N N . ALA A 1 196 ? 107.591 142.425 140.186 1.00 28.08 196 ALA B N 1
ATOM 1499 C CA . ALA A 1 196 ? 106.544 141.578 140.746 1.00 28.08 196 ALA B CA 1
ATOM 1500 C C . ALA A 1 196 ? 107.038 140.822 141.972 1.00 28.08 196 ALA B C 1
ATOM 1501 O O . ALA A 1 196 ? 106.359 140.792 143.006 1.00 28.08 196 ALA B O 1
ATOM 1503 N N . PHE A 1 197 ? 108.226 140.222 141.884 1.00 29.97 197 PHE B N 1
ATOM 1504 C CA . PHE A 1 197 ? 108.736 139.425 142.991 1.00 29.97 197 PHE B CA 1
ATOM 1505 C C . PHE A 1 197 ? 109.042 140.289 144.207 1.00 29.97 197 PHE B C 1
ATOM 1506 O O . PHE A 1 197 ? 108.773 139.885 145.341 1.00 29.97 197 PHE B O 1
ATOM 1514 N N . GLY A 1 198 ? 109.590 141.486 143.997 1.00 28.07 198 GLY B N 1
ATOM 1515 C CA . GLY A 1 198 ? 109.892 142.362 145.105 1.00 28.07 198 GLY B CA 1
ATOM 1516 C C . GLY A 1 198 ? 108.665 142.967 145.734 1.00 28.07 198 GLY B C 1
ATOM 1517 O O . GLY A 1 198 ? 108.640 143.180 146.946 1.00 28.07 198 GLY B O 1
ATOM 1518 N N . PHE A 1 199 ? 107.626 143.241 144.943 1.00 29.73 199 PHE B N 1
ATOM 1519 C CA . PHE A 1 199 ? 106.365 143.642 145.550 1.00 29.73 199 PHE B CA 1
ATOM 1520 C C . PHE A 1 199 ? 105.776 142.508 146.378 1.00 29.73 199 PHE B C 1
ATOM 1521 O O . PHE A 1 199 ? 105.276 142.736 147.485 1.00 29.73 199 PHE B O 1
ATOM 1529 N N . SER A 1 200 ? 105.839 141.276 145.862 1.00 32.22 200 SER B N 1
ATOM 1530 C CA . SER A 1 200 ? 105.375 140.125 146.630 1.00 32.22 200 SER B CA 1
ATOM 1531 C C . SER A 1 200 ? 106.149 139.973 147.934 1.00 32.22 200 SER B C 1
ATOM 1532 O O . SER A 1 200 ? 105.562 139.684 148.981 1.00 32.22 200 SER B O 1
ATOM 1535 N N . CYS A 1 201 ? 107.470 140.160 147.889 1.00 32.57 201 CYS B N 1
ATOM 1536 C CA . CYS A 1 201 ? 108.283 140.028 149.094 1.00 32.57 201 CYS B CA 1
ATOM 1537 C C . CYS A 1 201 ? 108.030 141.165 150.073 1.00 32.57 201 CYS B C 1
ATOM 1538 O O . CYS A 1 201 ? 107.984 140.937 151.285 1.00 32.57 201 CYS B O 1
ATOM 1541 N N . TRP A 1 202 ? 107.863 142.387 149.574 1.00 30.10 202 TRP B N 1
ATOM 1542 C CA . TRP A 1 202 ? 107.532 143.505 150.445 1.00 30.10 202 TRP B CA 1
ATOM 1543 C C . TRP A 1 202 ? 106.170 143.317 151.093 1.00 30.10 202 TRP B C 1
ATOM 1544 O O . TRP A 1 202 ? 105.948 143.782 152.214 1.00 30.10 202 TRP B O 1
ATOM 1555 N N . LEU A 1 203 ? 105.251 142.638 150.408 1.00 33.08 203 LEU B N 1
ATOM 1556 C CA . LEU A 1 203 ? 103.929 142.410 150.976 1.00 33.08 203 LEU B CA 1
ATOM 1557 C C . LEU A 1 203 ? 103.950 141.270 151.989 1.00 33.08 203 LEU B C 1
ATOM 1558 O O . LEU A 1 203 ? 103.317 141.354 153.046 1.00 33.08 203 LEU B O 1
ATOM 1563 N N . LEU A 1 204 ? 104.681 140.197 151.688 1.00 34.49 204 LEU B N 1
ATOM 1564 C CA . LEU A 1 204 ? 104.625 138.972 152.475 1.00 34.49 204 LEU B CA 1
ATOM 1565 C C . LEU A 1 204 ? 105.816 138.806 153.411 1.00 34.49 204 LEU B C 1
ATOM 1566 O O . LEU A 1 204 ? 105.649 138.320 154.532 1.00 34.49 204 LEU B O 1
ATOM 1571 N N . LEU A 1 205 ? 107.022 139.181 152.984 1.00 35.62 205 LEU B N 1
ATOM 1572 C CA . LEU A 1 205 ? 108.205 138.850 153.774 1.00 35.62 205 LEU B CA 1
ATOM 1573 C C . LEU A 1 205 ? 108.814 140.083 154.430 1.00 35.62 205 LEU B C 1
ATOM 1574 O O . LEU A 1 205 ? 109.383 139.995 155.522 1.00 35.62 205 LEU B O 1
ATOM 1579 N N . GLY A 1 206 ? 108.709 141.234 153.787 1.00 33.87 206 GLY B N 1
ATOM 1580 C CA . GLY A 1 206 ? 109.436 142.399 154.238 1.00 33.87 206 GLY B CA 1
ATOM 1581 C C . GLY A 1 206 ? 110.853 142.413 153.699 1.00 33.87 206 GLY B C 1
ATOM 1582 O O . GLY A 1 206 ? 111.236 141.628 152.827 1.00 33.87 206 GLY B O 1
ATOM 1583 N N . SER A 1 207 ? 111.650 143.321 154.248 1.00 32.81 207 SER B N 1
ATOM 1584 C CA . SER A 1 207 ? 112.980 143.559 153.714 1.00 32.81 207 SER B CA 1
ATOM 1585 C C . SER A 1 207 ? 114.008 142.605 154.323 1.00 32.81 207 SER B C 1
ATOM 1586 O O . SER A 1 207 ? 113.768 141.946 155.336 1.00 32.81 207 SER B O 1
ATOM 1589 N N . PHE A 1 208 ? 115.168 142.537 153.669 1.00 30.55 208 PHE B N 1
ATOM 1590 C CA . PHE A 1 208 ? 116.292 141.715 154.117 1.00 30.55 208 PHE B CA 1
ATOM 1591 C C . PHE A 1 208 ? 115.949 140.230 154.070 1.00 30.55 208 PHE B C 1
ATOM 1592 O O . PHE A 1 208 ? 116.422 139.436 154.881 1.00 30.55 208 PHE B O 1
ATOM 1600 N N . SER A 1 209 ? 115.134 139.855 153.094 1.00 31.56 209 SER B N 1
ATOM 1601 C CA . SER A 1 209 ? 114.712 138.477 152.915 1.00 31.56 209 SER B CA 1
ATOM 1602 C C . SER A 1 209 ? 115.738 137.698 152.101 1.00 31.56 209 SER B C 1
ATOM 1603 O O . SER A 1 209 ? 116.217 138.165 151.060 1.00 31.56 209 SER B O 1
ATOM 1606 N N . ILE A 1 210 ? 116.058 136.497 152.581 1.00 30.70 210 ILE B N 1
ATOM 1607 C CA . ILE A 1 210 ? 117.031 135.652 151.901 1.00 30.70 210 ILE B CA 1
ATOM 1608 C C . ILE A 1 210 ? 116.523 135.245 150.526 1.00 30.70 210 ILE B C 1
ATOM 1609 O O . ILE A 1 210 ? 117.281 135.234 149.549 1.00 30.70 210 ILE B O 1
ATOM 1614 N N . ILE A 1 211 ? 115.239 134.902 150.424 1.00 28.46 211 ILE B N 1
ATOM 1615 C CA . ILE A 1 211 ? 114.697 134.490 149.136 1.00 28.46 211 ILE B CA 1
ATOM 1616 C C . ILE A 1 211 ? 114.715 135.650 148.152 1.00 28.46 211 ILE B C 1
ATOM 1617 O O . ILE A 1 211 ? 115.049 135.466 146.975 1.00 28.46 211 ILE B O 1
ATOM 1622 N N . TYR A 1 212 ? 114.392 136.861 148.613 1.00 24.37 212 TYR B N 1
ATOM 1623 C CA . TYR A 1 212 ? 114.459 138.011 147.724 1.00 24.37 212 TYR B CA 1
ATOM 1624 C C . TYR A 1 212 ? 115.882 138.261 147.250 1.00 24.37 212 TYR B C 1
ATOM 1625 O O . TYR A 1 212 ? 116.102 138.536 146.070 1.00 24.37 212 TYR B O 1
ATOM 1634 N N . THR A 1 213 ? 116.858 138.197 148.157 1.00 24.06 213 THR B N 1
ATOM 1635 C CA . THR A 1 213 ? 118.235 138.459 147.752 1.00 24.06 213 THR B CA 1
ATOM 1636 C C . THR A 1 213 ? 118.738 137.409 146.770 1.00 24.06 213 THR B C 1
ATOM 1637 O O . THR A 1 213 ? 119.411 137.741 145.785 1.00 24.06 213 THR B O 1
ATOM 1641 N N . VAL A 1 214 ? 118.410 136.140 147.013 1.00 23.87 214 VAL B N 1
ATOM 1642 C CA . VAL A 1 214 ? 118.814 135.071 146.105 1.00 23.87 214 VAL B CA 1
ATOM 1643 C C . VAL A 1 214 ? 118.203 135.286 144.728 1.00 23.87 214 VAL B C 1
ATOM 1644 O O . VAL A 1 214 ? 118.895 135.226 143.702 1.00 23.87 214 VAL B O 1
ATOM 1648 N N . VAL A 1 215 ? 116.893 135.538 144.687 1.00 21.40 215 VAL B N 1
ATOM 1649 C CA . VAL A 1 215 ? 116.213 135.720 143.414 1.00 21.40 215 VAL B CA 1
ATOM 1650 C C . VAL A 1 215 ? 116.730 136.957 142.698 1.00 21.40 215 VAL B C 1
ATOM 1651 O O . VAL A 1 215 ? 116.849 136.962 141.472 1.00 21.40 215 VAL B O 1
ATOM 1655 N N . ASN A 1 216 ? 117.074 138.008 143.441 1.00 20.49 216 ASN B N 1
ATOM 1656 C CA . ASN A 1 216 ? 117.590 139.224 142.828 1.00 20.49 216 ASN B CA 1
ATOM 1657 C C . ASN A 1 216 ? 118.956 138.993 142.196 1.00 20.49 216 ASN B C 1
ATOM 1658 O O . ASN A 1 216 ? 119.209 139.446 141.074 1.00 20.49 216 ASN B O 1
ATOM 1663 N N . CYS A 1 217 ? 119.851 138.294 142.898 1.00 22.66 217 CYS B N 1
ATOM 1664 C CA . CYS A 1 217 ? 121.152 137.986 142.310 1.00 22.66 217 CYS B CA 1
ATOM 1665 C C . CYS A 1 217 ? 121.003 137.107 141.072 1.00 22.66 217 CYS B C 1
ATOM 1666 O O . CYS A 1 217 ? 121.677 137.331 140.056 1.00 22.66 217 CYS B O 1
ATOM 1669 N N . LEU A 1 218 ? 120.115 136.112 141.135 1.00 20.53 218 LEU B N 1
ATOM 1670 C CA . LEU A 1 218 ? 119.888 135.251 139.980 1.00 20.53 218 LEU B CA 1
ATOM 1671 C C . LEU A 1 218 ? 119.338 136.044 138.801 1.00 20.53 218 LEU B C 1
ATOM 1672 O O . LEU A 1 218 ? 119.758 135.842 137.655 1.00 20.53 218 LEU B O 1
ATOM 1677 N N . TRP A 1 219 ? 118.407 136.962 139.066 1.00 17.81 219 TRP B N 1
ATOM 1678 C CA . TRP A 1 219 ? 117.860 137.800 138.008 1.00 17.81 219 TRP B CA 1
ATOM 1679 C C . TRP A 1 219 ? 118.936 138.679 137.387 1.00 17.81 219 TRP B C 1
ATOM 1680 O O . TRP A 1 219 ? 118.962 138.860 136.169 1.00 17.81 219 TRP B O 1
ATOM 1691 N N . CYS A 1 220 ? 119.808 139.264 138.211 1.00 16.40 220 CYS B N 1
ATOM 1692 C CA . CYS A 1 220 ? 120.890 140.086 137.675 1.00 16.40 220 CYS B CA 1
ATOM 1693 C C . CYS A 1 220 ? 121.788 139.275 136.750 1.00 16.40 220 CYS B C 1
ATOM 1694 O O . CYS A 1 220 ? 122.120 139.723 135.641 1.00 16.40 220 CYS B O 1
ATOM 1697 N N . ILE A 1 221 ? 122.186 138.078 137.195 1.00 16.81 221 ILE B N 1
ATOM 1698 C CA . ILE A 1 221 ? 122.999 137.190 136.365 1.00 16.81 221 ILE B CA 1
ATOM 1699 C C . ILE A 1 221 ? 122.314 136.930 135.032 1.00 16.81 221 ILE B C 1
ATOM 1700 O O . ILE A 1 221 ? 122.912 137.086 133.957 1.00 16.81 221 ILE B O 1
ATOM 1705 N N . VAL A 1 222 ? 121.044 136.524 135.090 1.00 17.31 222 VAL B N 1
ATOM 1706 C CA . VAL A 1 222 ? 120.333 136.130 133.884 1.00 17.31 222 VAL B CA 1
ATOM 1707 C C . VAL A 1 222 ? 120.176 137.315 132.942 1.00 17.31 222 VAL B C 1
ATOM 1708 O O . VAL A 1 222 ? 120.356 137.179 131.731 1.00 17.31 222 VAL B O 1
ATOM 1712 N N . PHE A 1 223 ? 119.861 138.497 133.478 1.00 15.71 223 PHE B N 1
ATOM 1713 C CA . PHE A 1 223 ? 119.670 139.654 132.614 1.00 15.71 223 PHE B CA 1
ATOM 1714 C C . PHE A 1 223 ? 120.965 140.052 131.926 1.00 15.71 223 PHE B C 1
ATOM 1715 O O . PHE A 1 223 ? 120.962 140.355 130.730 1.00 15.71 223 PHE B O 1
ATOM 1723 N N . ILE A 1 224 ? 122.083 140.049 132.651 1.00 16.46 224 ILE B N 1
ATOM 1724 C CA . ILE A 1 224 ? 123.338 140.466 132.034 1.00 16.46 224 ILE B CA 1
ATOM 1725 C C . ILE A 1 224 ? 123.767 139.473 130.958 1.00 16.46 224 ILE B C 1
ATOM 1726 O O . ILE A 1 224 ? 124.187 139.866 129.862 1.00 16.46 224 ILE B O 1
ATOM 1731 N N . GLU A 1 225 ? 123.659 138.172 131.243 1.00 20.88 225 GLU B N 1
ATOM 1732 C CA . GLU A 1 225 ? 124.056 137.191 130.235 1.00 20.88 225 GLU B CA 1
ATOM 1733 C C . GLU A 1 225 ? 123.132 137.242 129.022 1.00 20.88 225 GLU B C 1
ATOM 1734 O O . GLU A 1 225 ? 123.593 137.180 127.870 1.00 20.88 225 GLU B O 1
ATOM 1740 N N . TYR A 1 226 ? 121.828 137.377 129.265 1.00 20.30 226 TYR B N 1
ATOM 1741 C CA . TYR A 1 226 ? 120.876 137.528 128.178 1.00 20.30 226 TYR B CA 1
ATOM 1742 C C . TYR A 1 226 ? 121.190 138.751 127.335 1.00 20.30 226 TYR B C 1
ATOM 1743 O O . TYR A 1 226 ? 121.060 138.710 126.111 1.00 20.30 226 TYR B O 1
ATOM 1752 N N . TRP A 1 227 ? 121.595 139.854 127.965 1.00 15.21 227 TRP B N 1
ATOM 1753 C CA . TRP A 1 227 ? 121.864 141.044 127.175 1.00 15.21 227 TRP B CA 1
ATOM 1754 C C . TRP A 1 227 ? 123.154 140.912 126.382 1.00 15.21 227 TRP B C 1
ATOM 1755 O O . TRP A 1 227 ? 123.242 141.445 125.280 1.00 15.21 227 TRP B O 1
ATOM 1766 N N . LYS A 1 228 ? 124.167 140.227 126.915 1.00 20.07 228 LYS B N 1
ATOM 1767 C CA . LYS A 1 228 ? 125.356 139.958 126.108 1.00 20.07 228 LYS B CA 1
ATOM 1768 C C . LYS A 1 228 ? 124.986 139.185 124.845 1.00 20.07 228 LYS B C 1
ATOM 1769 O O . LYS A 1 228 ? 125.381 139.551 123.722 1.00 20.07 228 LYS B O 1
ATOM 1775 N N . ARG A 1 229 ? 124.191 138.125 125.015 1.00 23.08 229 ARG B N 1
ATOM 1776 C CA . ARG A 1 229 ? 123.718 137.356 123.868 1.00 23.08 229 ARG B CA 1
ATOM 1777 C C . ARG A 1 229 ? 122.908 138.224 122.905 1.00 23.08 229 ARG B C 1
ATOM 1778 O O . ARG A 1 229 ? 123.111 138.177 121.683 1.00 23.08 229 ARG B O 1
ATOM 1786 N N . GLN A 1 230 ? 121.992 139.029 123.442 1.00 21.84 230 GLN B N 1
ATOM 1787 C CA . GLN A 1 230 ? 121.147 139.876 122.612 1.00 21.84 230 GLN B CA 1
ATOM 1788 C C . GLN A 1 230 ? 121.952 140.949 121.894 1.00 21.84 230 GLN B C 1
ATOM 1789 O O . GLN A 1 230 ? 121.588 141.347 120.791 1.00 21.84 230 GLN B O 1
ATOM 1795 N N . GLU A 1 231 ? 123.039 141.426 122.495 1.00 19.88 231 GLU B N 1
ATOM 1796 C CA . GLU A 1 231 ? 123.909 142.381 121.824 1.00 19.88 231 GLU B CA 1
ATOM 1797 C C . GLU A 1 231 ? 124.583 141.752 120.621 1.00 19.88 231 GLU B C 1
ATOM 1798 O O . GLU A 1 231 ? 124.671 142.377 119.560 1.00 19.88 231 GLU B O 1
ATOM 1804 N N . GLU A 1 232 ? 125.096 140.531 120.781 1.00 24.89 232 GLU B N 1
ATOM 1805 C CA . GLU A 1 232 ? 125.652 139.827 119.627 1.00 24.89 232 GLU B CA 1
ATOM 1806 C C . GLU A 1 232 ? 124.606 139.684 118.522 1.00 24.89 232 GLU B C 1
ATOM 1807 O O . GLU A 1 232 ? 124.859 140.015 117.355 1.00 24.89 232 GLU B O 1
ATOM 1813 N N . ASP A 1 233 ? 123.405 139.232 118.891 1.00 23.20 233 ASP B N 1
ATOM 1814 C CA . ASP A 1 233 ? 122.340 139.050 117.908 1.00 23.20 233 ASP B CA 1
ATOM 1815 C C . ASP A 1 233 ? 121.965 140.362 117.223 1.00 23.20 233 ASP B C 1
ATOM 1816 O O . ASP A 1 233 ? 121.772 140.403 116.003 1.00 23.20 233 ASP B O 1
ATOM 1821 N N . LEU A 1 234 ? 121.864 141.446 117.990 1.00 19.79 234 LEU B N 1
ATOM 1822 C CA . LEU A 1 234 ? 121.438 142.724 117.437 1.00 19.79 234 LEU B CA 1
ATOM 1823 C C . LEU A 1 234 ? 122.515 143.346 116.562 1.00 19.79 234 LEU B C 1
ATOM 1824 O O . LEU A 1 234 ? 122.197 143.973 115.550 1.00 19.79 234 LEU B O 1
ATOM 1829 N N . SER A 1 235 ? 123.784 143.196 116.932 1.00 20.07 235 SER B N 1
ATOM 1830 C CA . SER A 1 235 ? 124.846 143.697 116.074 1.00 20.07 235 SER B CA 1
ATOM 1831 C C . SER A 1 235 ? 124.926 142.902 114.781 1.00 20.07 235 SER B C 1
ATOM 1832 O O . SER A 1 235 ? 125.305 143.452 113.743 1.00 20.07 235 SER B O 1
ATOM 1835 N N . CYS A 1 236 ? 124.576 141.613 114.816 1.00 23.81 236 CYS B N 1
ATOM 1836 C CA . CYS A 1 236 ? 124.472 140.871 113.563 1.00 23.81 236 CYS B CA 1
ATOM 1837 C C . CYS A 1 236 ? 123.283 141.339 112.735 1.00 23.81 236 CYS B C 1
ATOM 1838 O O . CYS A 1 236 ? 123.379 141.439 111.509 1.00 23.81 236 CYS B O 1
ATOM 1841 N N . ARG A 1 237 ? 122.157 141.635 113.383 1.00 24.25 237 ARG B N 1
ATOM 1842 C CA . ARG A 1 237 ? 120.975 142.060 112.643 1.00 24.25 237 ARG B CA 1
ATOM 1843 C C . ARG A 1 237 ? 121.133 143.457 112.056 1.00 24.25 237 ARG B C 1
ATOM 1844 O O . ARG A 1 237 ? 120.528 143.763 111.026 1.00 24.25 237 ARG B O 1
ATOM 1852 N N . TRP A 1 238 ? 121.919 144.317 112.698 1.00 19.32 238 TRP B N 1
ATOM 1853 C CA . TRP A 1 238 ? 122.154 145.671 112.224 1.00 19.32 238 TRP B CA 1
ATOM 1854 C C . TRP A 1 238 ? 123.445 145.793 111.429 1.00 19.32 238 TRP B C 1
ATOM 1855 O O . TRP A 1 238 ? 123.818 146.902 111.042 1.00 19.32 238 TRP B O 1
ATOM 1866 N N . GLN A 1 239 ? 124.136 144.680 111.185 1.00 24.19 239 GLN B N 1
ATOM 1867 C CA . GLN A 1 239 ? 125.326 144.658 110.338 1.00 24.19 239 GLN B CA 1
ATOM 1868 C C . GLN A 1 239 ? 126.436 145.535 110.911 1.00 24.19 239 GLN B C 1
ATOM 1869 O O . GLN A 1 239 ? 127.119 146.255 110.185 1.00 24.19 239 GLN B O 1
ATOM 1875 N N . THR A 1 240 ? 126.612 145.482 112.229 1.00 20.76 240 THR B N 1
ATOM 1876 C CA . THR A 1 240 ? 127.662 146.234 112.899 1.00 20.76 240 THR B CA 1
ATOM 1877 C C . THR A 1 240 ? 128.616 145.333 113.671 1.00 20.76 240 THR B C 1
ATOM 1878 O O . THR A 1 240 ? 129.521 145.841 114.338 1.00 20.76 240 THR B O 1
ATOM 1882 N N . LYS A 1 241 ? 128.440 144.018 113.600 1.00 22.20 241 LYS B N 1
ATOM 1883 C CA . LYS A 1 241 ? 129.322 143.110 114.317 1.00 22.20 241 LYS B CA 1
ATOM 1884 C C . LYS A 1 241 ? 130.747 143.237 113.801 1.00 22.20 241 LYS B C 1
ATOM 1885 O O . LYS A 1 241 ? 130.999 143.132 112.598 1.00 22.20 241 LYS B O 1
ATOM 1891 N N . GLY A 1 242 ? 131.677 143.474 114.718 1.00 21.68 242 GLY B N 1
ATOM 1892 C CA . GLY A 1 242 ? 133.058 143.689 114.332 1.00 21.68 242 GLY B CA 1
ATOM 1893 C C . GLY A 1 242 ? 133.314 145.064 113.759 1.00 21.68 242 GLY B C 1
ATOM 1894 O O . GLY A 1 242 ? 134.320 145.269 113.071 1.00 21.68 242 GLY B O 1
ATOM 1895 N N . VAL A 1 243 ? 132.430 146.023 114.045 1.00 21.39 243 VAL B N 1
ATOM 1896 C CA . VAL A 1 243 ? 132.570 147.373 113.511 1.00 21.39 243 VAL B CA 1
ATOM 1897 C C . VAL A 1 243 ? 133.802 148.096 114.031 1.00 21.39 243 VAL B C 1
ATOM 1898 O O . VAL A 1 243 ? 134.179 149.128 113.469 1.00 21.39 243 VAL B O 1
ATOM 1902 N N . SER A 1 244 ? 134.450 147.580 115.077 1.00 22.64 244 SER B N 1
ATOM 1903 C CA . SER A 1 244 ? 135.667 148.202 115.582 1.00 22.64 244 SER B CA 1
ATOM 1904 C C . SER A 1 244 ? 136.813 148.127 114.584 1.00 22.64 244 SER B C 1
ATOM 1905 O O . SER A 1 244 ? 137.772 148.896 114.701 1.00 22.64 244 SER B O 1
ATOM 1908 N N . ALA A 1 245 ? 136.739 147.221 113.608 1.00 21.69 245 ALA B N 1
ATOM 1909 C CA . ALA A 1 245 ? 137.742 147.166 112.552 1.00 21.69 245 ALA B CA 1
ATOM 1910 C C . ALA A 1 245 ? 137.758 148.423 111.694 1.00 21.69 245 ALA B C 1
ATOM 1911 O O . ALA A 1 245 ? 138.778 148.711 111.063 1.00 21.69 245 ALA B O 1
ATOM 1913 N N . VAL A 1 246 ? 136.659 149.173 111.651 1.00 22.79 246 VAL B N 1
ATOM 1914 C CA . VAL A 1 246 ? 136.578 150.380 110.837 1.00 22.79 246 VAL B CA 1
ATOM 1915 C C . VAL A 1 246 ? 136.282 151.576 111.730 1.00 22.79 246 VAL B C 1
ATOM 1916 O O . VAL A 1 246 ? 135.638 152.538 111.301 1.00 22.79 246 VAL B O 1
ATOM 1920 N N . HIS A 1 247 ? 136.742 151.522 112.976 1.00 23.65 247 HIS B N 1
ATOM 1921 C CA . HIS A 1 247 ? 136.529 152.633 113.891 1.00 23.65 247 HIS B CA 1
ATOM 1922 C C . HIS A 1 247 ? 137.234 153.883 113.385 1.00 23.65 247 HIS B C 1
ATOM 1923 O O . HIS A 1 247 ? 138.373 153.830 112.914 1.00 23.65 247 HIS B O 1
ATOM 1930 N N . GLU A 1 248 ? 136.540 155.011 113.475 1.00 26.30 248 GLU B N 1
ATOM 1931 C CA . GLU A 1 248 ? 137.088 156.273 113.003 1.00 26.30 248 GLU B CA 1
ATOM 1932 C C . GLU A 1 248 ? 138.295 156.673 113.839 1.00 26.30 248 GLU B C 1
ATOM 1933 O O . GLU A 1 248 ? 138.220 156.737 115.068 1.00 26.30 248 GLU B O 1
ATOM 1939 N N . LYS A 1 249 ? 139.413 156.935 113.168 1.00 28.17 249 LYS B N 1
ATOM 1940 C CA . LYS A 1 249 ? 140.589 157.448 113.847 1.00 28.17 249 LYS B CA 1
ATOM 1941 C C . LYS A 1 249 ? 140.308 158.839 114.403 1.00 28.17 249 LYS B C 1
ATOM 1942 O O . LYS A 1 249 ? 139.413 159.550 113.945 1.00 28.17 249 LYS B O 1
ATOM 1948 N N . ARG A 1 250 ? 141.078 159.223 115.413 1.00 28.70 250 ARG B N 1
ATOM 1949 C CA . ARG A 1 250 ? 140.972 160.557 115.979 1.00 28.70 250 ARG B CA 1
ATOM 1950 C C . ARG A 1 250 ? 142.183 161.387 115.578 1.00 28.70 250 ARG B C 1
ATOM 1951 O O . ARG A 1 250 ? 143.322 160.918 115.637 1.00 28.70 250 ARG B O 1
ATOM 1959 N N . ALA A 1 251 ? 141.921 162.622 115.149 1.00 36.20 251 ALA B N 1
ATOM 1960 C CA . ALA A 1 251 ? 142.955 163.485 114.591 1.00 36.20 251 ALA B CA 1
ATOM 1961 C C . ALA A 1 251 ? 144.007 163.896 115.609 1.00 36.20 251 ALA B C 1
ATOM 1962 O O . ALA A 1 251 ? 145.099 164.308 115.207 1.00 36.20 251 ALA B O 1
ATOM 1964 N N . GLU A 1 252 ? 143.715 163.791 116.904 1.00 36.73 252 GLU B N 1
ATOM 1965 C CA . GLU A 1 252 ? 144.663 164.171 117.940 1.00 36.73 252 GLU B CA 1
ATOM 1966 C C . GLU A 1 252 ? 145.724 163.112 118.197 1.00 36.73 252 GLU B C 1
ATOM 1967 O O . GLU A 1 252 ? 146.627 163.350 119.005 1.00 36.73 252 GLU B O 1
ATOM 1973 N N . PHE A 1 253 ? 145.638 161.961 117.540 1.00 35.70 253 PHE B N 1
ATOM 1974 C CA . PHE A 1 253 ? 146.570 160.875 117.801 1.00 35.70 253 PHE B CA 1
ATOM 1975 C C . PHE A 1 253 ? 147.975 161.259 117.357 1.00 35.70 253 PHE B C 1
ATOM 1976 O O . PHE A 1 253 ? 148.181 161.694 116.222 1.00 35.70 253 PHE B O 1
ATOM 1984 N N . LYS A 1 254 ? 148.942 161.091 118.258 1.00 40.23 254 LYS B N 1
ATOM 1985 C CA . LYS A 1 254 ? 150.339 161.409 117.987 1.00 40.23 254 LYS B CA 1
ATOM 1986 C C . LYS A 1 254 ? 151.108 160.132 117.684 1.00 40.23 254 LYS B C 1
ATOM 1987 O O . LYS A 1 254 ? 151.545 159.437 118.613 1.00 40.23 254 LYS B O 1
ATOM 1993 N N . PRO A 1 255 ? 151.309 159.779 116.421 1.00 50.15 255 PRO B N 1
ATOM 1994 C CA . PRO A 1 255 ? 152.139 158.616 116.110 1.00 50.15 255 PRO B CA 1
ATOM 1995 C C . PRO A 1 255 ? 153.611 158.914 116.332 1.00 50.15 255 PRO B C 1
ATOM 1996 O O . PRO A 1 255 ? 154.062 160.057 116.242 1.00 50.15 255 PRO B O 1
ATOM 2000 N N . GLU A 1 256 ? 154.362 157.860 116.638 1.00 59.96 256 GLU B N 1
ATOM 2001 C CA . GLU A 1 256 ? 155.809 157.983 116.780 1.00 59.96 256 GLU B CA 1
ATOM 2002 C C . GLU A 1 256 ? 156.504 157.843 115.429 1.00 59.96 256 GLU B C 1
ATOM 2003 O O . GLU A 1 256 ? 157.219 158.750 114.992 1.00 59.96 256 GLU B O 1
ATOM 2009 N N . LYS A 1 257 ? 156.300 156.713 114.764 1.00 70.63 257 LYS B N 1
ATOM 2010 C CA . LYS A 1 257 ? 156.799 156.474 113.422 1.00 70.63 257 LYS B CA 1
ATOM 2011 C C . LYS A 1 257 ? 155.622 156.308 112.472 1.00 70.63 257 LYS B C 1
ATOM 2012 O O . LYS A 1 257 ? 154.491 156.050 112.891 1.00 70.63 257 LYS B O 1
ATOM 2018 N N . GLU A 1 258 ? 155.898 156.459 111.182 1.00 80.16 258 GLU B N 1
ATOM 2019 C CA . GLU A 1 258 ? 154.905 156.255 110.134 1.00 80.16 258 GLU B CA 1
ATOM 2020 C C . GLU A 1 258 ? 155.316 155.047 109.303 1.00 80.16 258 GLU B C 1
ATOM 2021 O O . GLU A 1 258 ? 156.367 155.065 108.655 1.00 80.16 258 GLU B O 1
ATOM 2027 N N . ILE A 1 259 ? 154.489 154.006 109.325 1.00 82.95 259 ILE B N 1
ATOM 2028 C CA . ILE A 1 259 ? 154.751 152.756 108.619 1.00 82.95 259 ILE B CA 1
ATOM 2029 C C . ILE A 1 259 ? 153.731 152.624 107.498 1.00 82.95 259 ILE B C 1
ATOM 2030 O O . ILE A 1 259 ? 152.585 153.066 107.640 1.00 82.95 259 ILE B O 1
ATOM 2035 N N . ARG A 1 260 ? 154.144 152.018 106.388 1.00 85.21 260 ARG B N 1
ATOM 2036 C CA . ARG A 1 260 ? 153.286 151.849 105.217 1.00 85.21 260 ARG B CA 1
ATOM 2037 C C . ARG A 1 260 ? 153.047 150.359 105.006 1.00 85.21 260 ARG B C 1
ATOM 2038 O O . ARG A 1 260 ? 153.844 149.677 104.357 1.00 85.21 260 ARG B O 1
ATOM 2040 N N . ASP A 1 261 ? 151.950 149.856 105.567 1.00 84.83 261 ASP B N 1
ATOM 2041 C CA . ASP A 1 261 ? 151.572 148.464 105.373 1.00 84.83 261 ASP B CA 1
ATOM 2042 C C . ASP A 1 261 ? 151.359 148.168 103.892 1.00 84.83 261 ASP B C 1
ATOM 2043 O O . ASP A 1 261 ? 150.997 149.046 103.105 1.00 84.83 261 ASP B O 1
ATOM 2048 N N . GLU A 1 262 ? 151.601 146.912 103.514 1.00 81.17 262 GLU B N 1
ATOM 2049 C CA . GLU A 1 262 ? 151.540 146.529 102.109 1.00 81.17 262 GLU B CA 1
ATOM 2050 C C . GLU A 1 262 ? 150.141 146.135 101.657 1.00 81.17 262 GLU B C 1
ATOM 2051 O O . GLU A 1 262 ? 149.841 146.248 100.464 1.00 81.17 262 GLU B O 1
ATOM 2053 N N . SER A 1 263 ? 149.285 145.673 102.570 1.00 74.01 263 SER B N 1
ATOM 2054 C CA . SER A 1 263 ? 147.920 145.312 102.199 1.00 74.01 263 SER B CA 1
ATOM 2055 C C . SER A 1 263 ? 147.174 146.517 101.641 1.00 74.01 263 SER B C 1
ATOM 2056 O O . SER A 1 263 ? 146.685 146.493 100.506 1.00 74.01 263 SER B O 1
ATOM 2059 N N . THR A 1 264 ? 147.080 147.583 102.427 1.00 80.33 264 THR B N 1
ATOM 2060 C CA . THR A 1 264 ? 146.538 148.855 101.973 1.00 80.33 264 THR B CA 1
ATOM 2061 C C . THR A 1 264 ? 147.705 149.807 101.745 1.00 80.33 264 THR B C 1
ATOM 2062 O O . THR A 1 264 ? 148.522 150.019 102.648 1.00 80.33 264 THR B O 1
ATOM 2066 N N . GLY A 1 265 ? 147.776 150.386 100.550 1.00 84.38 265 GLY B N 1
ATOM 2067 C CA . GLY A 1 265 ? 148.897 151.237 100.201 1.00 84.38 265 GLY B CA 1
ATOM 2068 C C . GLY A 1 265 ? 148.857 152.578 100.902 1.00 84.38 265 GLY B C 1
ATOM 2069 O O . GLY A 1 265 ? 148.650 153.617 100.267 1.00 84.38 265 GLY B O 1
ATOM 2070 N N . GLU A 1 266 ? 149.054 152.567 102.217 1.00 86.06 266 GLU B N 1
ATOM 2071 C CA . GLU A 1 266 ? 148.931 153.774 103.016 1.00 86.06 266 GLU B CA 1
ATOM 2072 C C . GLU A 1 266 ? 149.907 153.716 104.179 1.00 86.06 266 GLU B C 1
ATOM 2073 O O . GLU A 1 266 ? 150.349 152.638 104.586 1.00 86.06 266 GLU B O 1
ATOM 2075 N N . VAL A 1 267 ? 150.258 154.889 104.691 1.00 85.81 267 VAL B N 1
ATOM 2076 C CA . VAL A 1 267 ? 150.994 154.990 105.945 1.00 85.81 267 VAL B CA 1
ATOM 2077 C C . VAL A 1 267 ? 150.000 154.955 107.097 1.00 85.81 267 VAL B C 1
ATOM 2078 O O . VAL A 1 267 ? 148.873 155.450 106.984 1.00 85.81 267 VAL B O 1
ATOM 2082 N N . ARG A 1 268 ? 150.411 154.372 108.220 1.00 82.57 268 ARG B N 1
ATOM 2083 C CA . ARG A 1 268 ? 149.493 154.145 109.331 1.00 82.57 268 ARG B CA 1
ATOM 2084 C C . ARG A 1 268 ? 149.752 155.025 110.544 1.00 82.57 268 ARG B C 1
ATOM 2085 O O . ARG A 1 268 ? 148.797 155.461 111.188 1.00 82.57 268 ARG B O 1
ATOM 2093 N N . GLY A 1 269 ? 151.006 155.318 110.881 1.00 69.75 269 GLY B N 1
ATOM 2094 C CA . GLY A 1 269 ? 151.245 156.056 112.107 1.00 69.75 269 GLY B CA 1
ATOM 2095 C C . GLY A 1 269 ? 151.199 155.193 113.352 1.00 69.75 269 GLY B C 1
ATOM 2096 O O . GLY A 1 269 ? 150.267 155.293 114.149 1.00 69.75 269 GLY B O 1
ATOM 2097 N N . VAL A 1 270 ? 152.175 154.311 113.505 1.00 62.70 270 VAL B N 1
ATOM 2098 C CA . VAL A 1 270 ? 152.204 153.360 114.611 1.00 62.70 270 VAL B CA 1
ATOM 2099 C C . VAL A 1 270 ? 152.582 154.058 115.912 1.00 62.70 270 VAL B C 1
ATOM 2100 O O . VAL A 1 270 ? 153.345 155.031 115.921 1.00 62.70 270 VAL B O 1
ATOM 2104 N N . PHE A 1 271 ? 152.039 153.555 117.022 1.00 46.37 271 PHE B N 1
ATOM 2105 C CA . PHE A 1 271 ? 152.439 153.934 118.371 1.00 46.37 271 PHE B CA 1
ATOM 2106 C C . PHE A 1 271 ? 152.517 152.653 119.199 1.00 46.37 271 PHE B C 1
ATOM 2107 O O . PHE A 1 271 ? 151.592 151.826 119.142 1.00 46.37 271 PHE B O 1
ATOM 2115 N N . PRO A 1 272 ? 153.589 152.447 119.961 1.00 45.61 272 PRO B N 1
ATOM 2116 C CA . PRO A 1 272 ? 153.772 151.161 120.654 1.00 45.61 272 PRO B CA 1
ATOM 2117 C C . PRO A 1 272 ? 152.723 150.948 121.736 1.00 45.61 272 PRO B C 1
ATOM 2118 O O . PRO A 1 272 ? 152.467 151.831 122.556 1.00 45.61 272 PRO B O 1
ATOM 2122 N N . ALA A 1 273 ? 152.124 149.756 121.737 1.00 41.32 273 ALA B N 1
ATOM 2123 C CA . ALA A 1 273 ? 151.092 149.446 122.721 1.00 41.32 273 ALA B CA 1
ATOM 2124 C C . ALA A 1 273 ? 151.661 149.348 124.129 1.00 41.32 273 ALA B C 1
ATOM 2125 O O . ALA A 1 273 ? 150.991 149.733 125.092 1.00 41.32 273 ALA B O 1
ATOM 2127 N N . THR A 1 274 ? 152.886 148.840 124.271 1.00 41.04 274 THR B N 1
ATOM 2128 C CA . THR A 1 274 ? 153.489 148.725 125.594 1.00 41.04 274 THR B CA 1
ATOM 2129 C C . THR A 1 274 ? 153.768 150.093 126.209 1.00 41.04 274 THR B C 1
ATOM 2130 O O . THR A 1 274 ? 153.642 150.262 127.429 1.00 41.04 274 THR B O 1
ATOM 2134 N N . LYS A 1 275 ? 154.135 151.080 125.390 1.00 40.87 275 LYS B N 1
ATOM 2135 C CA . LYS A 1 275 ? 154.298 152.432 125.912 1.00 40.87 275 LYS B CA 1
ATOM 2136 C C . LYS A 1 275 ? 152.966 152.992 126.393 1.00 40.87 275 LYS B C 1
ATOM 2137 O O . LYS A 1 275 ? 152.900 153.653 127.439 1.00 40.87 275 LYS B O 1
ATOM 2143 N N . ARG A 1 276 ? 151.889 152.722 125.652 1.00 35.12 276 ARG B N 1
ATOM 2144 C CA . ARG A 1 276 ? 150.571 153.140 126.109 1.00 35.12 276 ARG B CA 1
ATOM 2145 C C . ARG A 1 276 ? 150.196 152.448 127.410 1.00 35.12 276 ARG B C 1
ATOM 2146 O O . ARG A 1 276 ? 149.556 153.053 128.270 1.00 35.12 276 ARG B O 1
ATOM 2154 N N . MET A 1 277 ? 150.587 151.184 127.580 1.00 38.48 277 MET B N 1
ATOM 2155 C CA . MET A 1 277 ? 150.292 150.492 128.834 1.00 38.48 277 MET B CA 1
ATOM 2156 C C . MET A 1 277 ? 151.067 151.100 129.998 1.00 38.48 277 MET B C 1
ATOM 2157 O O . MET A 1 277 ? 150.533 151.237 131.108 1.00 38.48 277 MET B O 1
ATOM 2162 N N . TYR A 1 278 ? 152.330 151.462 129.762 1.00 39.41 278 TYR B N 1
ATOM 2163 C CA . TYR A 1 278 ? 153.096 152.173 130.781 1.00 39.41 278 TYR B CA 1
ATOM 2164 C C . TYR A 1 278 ? 152.396 153.459 131.188 1.00 39.41 278 TYR B C 1
ATOM 2165 O O . TYR A 1 278 ? 152.258 153.750 132.380 1.00 39.41 278 TYR B O 1
ATOM 2174 N N . ARG A 1 279 ? 151.940 154.238 130.208 1.00 34.17 279 ARG B N 1
ATOM 2175 C CA . ARG A 1 279 ? 151.209 155.458 130.529 1.00 34.17 279 ARG B CA 1
ATOM 2176 C C . ARG A 1 279 ? 149.885 155.160 131.224 1.00 34.17 279 ARG B C 1
ATOM 2177 O O . ARG A 1 279 ? 149.434 155.949 132.060 1.00 34.17 279 ARG B O 1
ATOM 2185 N N . GLN A 1 280 ? 149.254 154.036 130.898 1.00 32.83 280 GLN B N 1
ATOM 2186 C CA . GLN A 1 280 ? 147.988 153.641 131.497 1.00 32.83 280 GLN B CA 1
ATOM 2187 C C . GLN A 1 280 ? 148.143 153.126 132.916 1.00 32.83 280 GLN B C 1
ATOM 2188 O O . GLN A 1 280 ? 147.139 152.985 133.619 1.00 32.83 280 GLN B O 1
ATOM 2194 N N . LEU A 1 281 ? 149.372 152.838 133.348 1.00 34.13 281 LEU B N 1
ATOM 2195 C CA . LEU A 1 281 ? 149.603 152.522 134.755 1.00 34.13 281 LEU B CA 1
ATOM 2196 C C . LEU A 1 281 ? 149.130 153.643 135.676 1.00 34.13 281 LEU B C 1
ATOM 2197 O O . LEU A 1 281 ? 148.749 153.383 136.821 1.00 34.13 281 LEU B O 1
ATOM 2202 N N . LEU A 1 282 ? 149.133 154.888 135.192 1.00 31.91 282 LEU B N 1
ATOM 2203 C CA . LEU A 1 282 ? 148.693 156.041 135.969 1.00 31.91 282 LEU B CA 1
ATOM 2204 C C . LEU A 1 282 ? 147.208 156.018 136.312 1.00 31.91 282 LEU B C 1
ATOM 2205 O O . LEU A 1 282 ? 146.760 156.883 137.069 1.00 31.91 282 LEU B O 1
ATOM 2210 N N . GLN A 1 283 ? 146.434 155.073 135.773 1.00 31.60 283 GLN B N 1
ATOM 2211 C CA . GLN A 1 283 ? 145.012 155.014 136.090 1.00 31.60 283 GLN B CA 1
ATOM 2212 C C . GLN A 1 283 ? 144.770 154.607 137.537 1.00 31.60 283 GLN B C 1
ATOM 2213 O O . GLN A 1 283 ? 143.779 155.030 138.136 1.00 31.60 283 GLN B O 1
ATOM 2219 N N . VAL A 1 284 ? 145.653 153.800 138.112 1.00 33.08 284 VAL B N 1
ATOM 2220 C CA . VAL A 1 284 ? 145.528 153.358 139.501 1.00 33.08 284 VAL B CA 1
ATOM 2221 C C . VAL A 1 284 ? 145.718 154.540 140.449 1.00 33.08 284 VAL B C 1
ATOM 2222 O O . VAL A 1 284 ? 144.915 154.715 141.381 1.00 33.08 284 VAL B O 1
ATOM 2226 N N . PRO A 1 285 ? 146.761 155.361 140.278 1.00 33.45 285 PRO B N 1
ATOM 2227 C CA . PRO A 1 285 ? 146.855 156.580 141.094 1.00 33.45 285 PRO B CA 1
ATOM 2228 C C . PRO A 1 285 ? 145.692 157.531 140.894 1.00 33.45 285 PRO B C 1
ATOM 2229 O O . PRO A 1 285 ? 145.244 158.135 141.872 1.00 33.45 285 PRO B O 1
ATOM 2233 N N . PHE A 1 286 ? 145.193 157.695 139.666 1.00 29.77 286 PHE B N 1
ATOM 2234 C CA . PHE A 1 286 ? 144.012 158.529 139.463 1.00 29.77 286 PHE B CA 1
ATOM 2235 C C . PHE A 1 286 ? 142.820 157.985 140.235 1.00 29.77 286 PHE B C 1
ATOM 2236 O O . PHE A 1 286 ? 142.064 158.748 140.845 1.00 29.77 286 PHE B O 1
ATOM 2244 N N . ALA A 1 287 ? 142.622 156.668 140.197 1.00 30.11 287 ALA B N 1
ATOM 2245 C CA . ALA A 1 287 ? 141.489 156.067 140.886 1.00 30.11 287 ALA B CA 1
ATOM 2246 C C . ALA A 1 287 ? 141.604 156.255 142.389 1.00 30.11 287 ALA B C 1
ATOM 2247 O O . ALA A 1 287 ? 140.614 156.572 143.057 1.00 30.11 287 ALA B O 1
ATOM 2249 N N . LEU A 1 288 ? 142.807 156.087 142.936 1.00 31.16 288 LEU B N 1
ATOM 2250 C CA . LEU A 1 288 ? 142.979 156.292 144.369 1.00 31.16 288 LEU B CA 1
ATOM 2251 C C . LEU A 1 288 ? 142.823 157.761 144.747 1.00 31.16 288 LEU B C 1
ATOM 2252 O O . LEU A 1 288 ? 142.273 158.067 145.806 1.00 31.16 288 LEU B O 1
ATOM 2257 N N . LEU A 1 289 ? 143.268 158.681 143.888 1.00 30.65 289 LEU B N 1
ATOM 2258 C CA . LEU A 1 289 ? 143.047 160.104 144.129 1.00 30.65 289 LEU B CA 1
ATOM 2259 C C . LEU A 1 289 ? 141.562 160.436 144.155 1.00 30.65 289 LEU B C 1
ATOM 2260 O O . LEU A 1 289 ? 141.086 161.143 145.050 1.00 30.65 289 LEU B O 1
ATOM 2265 N N . ALA A 1 290 ? 140.821 159.957 143.154 1.00 29.22 290 ALA B N 1
ATOM 2266 C CA . ALA A 1 290 ? 139.390 160.221 143.099 1.00 29.22 290 ALA B CA 1
ATOM 2267 C C . ALA A 1 290 ? 138.681 159.618 144.300 1.00 29.22 290 ALA B C 1
ATOM 2268 O O . ALA A 1 290 ? 137.810 160.255 144.900 1.00 29.22 290 ALA B O 1
ATOM 2270 N N . ALA A 1 291 ? 139.061 158.397 144.680 1.00 29.13 291 ALA B N 1
ATOM 2271 C CA . ALA A 1 291 ? 138.478 157.774 145.858 1.00 29.13 291 ALA B CA 1
ATOM 2272 C C . ALA A 1 291 ? 138.761 158.590 147.108 1.00 29.13 291 ALA B C 1
ATOM 2273 O O . ALA A 1 291 ? 137.843 158.870 147.879 1.00 29.13 291 ALA B O 1
ATOM 2275 N N . VAL A 1 292 ? 140.010 159.014 147.308 1.00 31.32 292 VAL B N 1
ATOM 2276 C CA . VAL A 1 292 ? 140.354 159.783 148.500 1.00 31.32 292 VAL B CA 1
ATOM 2277 C C . VAL A 1 292 ? 139.563 161.083 148.546 1.00 31.32 292 VAL B C 1
ATOM 2278 O O . VAL A 1 292 ? 138.898 161.377 149.542 1.00 31.32 292 VAL B O 1
ATOM 2282 N N . ALA A 1 293 ? 139.582 161.855 147.458 1.00 30.59 293 ALA B N 1
ATOM 2283 C CA . ALA A 1 293 ? 138.926 163.161 147.468 1.00 30.59 293 ALA B CA 1
ATOM 2284 C C . ALA A 1 293 ? 137.415 163.030 147.644 1.00 30.59 293 ALA B C 1
ATOM 2285 O O . ALA A 1 293 ? 136.826 163.648 148.545 1.00 30.59 293 ALA B O 1
ATOM 2287 N N . LEU A 1 294 ? 136.768 162.224 146.797 1.00 28.87 294 LEU B N 1
ATOM 2288 C CA . LEU A 1 294 ? 135.316 162.121 146.856 1.00 28.87 294 LEU B CA 1
ATOM 2289 C C . LEU A 1 294 ? 134.857 161.449 148.142 1.00 28.87 294 LEU B C 1
ATOM 2290 O O . LEU A 1 294 ? 133.868 161.876 148.743 1.00 28.87 294 LEU B O 1
ATOM 2295 N N . GLY A 1 295 ? 135.547 160.393 148.582 1.00 29.42 295 GLY B N 1
ATOM 2296 C CA . GLY A 1 295 ? 135.181 159.750 149.824 1.00 29.42 295 GLY B CA 1
ATOM 2297 C C . GLY A 1 295 ? 135.399 160.632 151.030 1.00 29.42 295 GLY B C 1
ATOM 2298 O O . GLY A 1 295 ? 134.611 160.591 151.972 1.00 29.42 295 GLY B O 1
ATOM 2299 N N . ALA A 1 296 ? 136.450 161.453 151.018 1.00 30.61 296 ALA B N 1
ATOM 2300 C CA . ALA A 1 296 ? 136.647 162.399 152.104 1.00 30.61 296 ALA B CA 1
ATOM 2301 C C . ALA A 1 296 ? 135.508 163.402 152.161 1.00 30.61 296 ALA B C 1
ATOM 2302 O O . ALA A 1 296 ? 134.939 163.635 153.232 1.00 30.61 296 ALA B O 1
ATOM 2304 N N . ILE A 1 297 ? 135.136 163.978 151.015 1.00 31.85 297 ILE B N 1
ATOM 2305 C CA . ILE A 1 297 ? 134.030 164.934 150.996 1.00 31.85 297 ILE B CA 1
ATOM 2306 C C . ILE A 1 297 ? 132.739 164.270 151.465 1.00 31.85 297 ILE B C 1
ATOM 2307 O O . ILE A 1 297 ? 132.022 164.801 152.324 1.00 31.85 297 ILE B O 1
ATOM 2312 N N . ILE A 1 298 ? 132.441 163.082 150.933 1.00 27.95 298 ILE B N 1
ATOM 2313 C CA . ILE A 1 298 ? 131.177 162.418 151.232 1.00 27.95 298 ILE B CA 1
ATOM 2314 C C . ILE A 1 298 ? 131.118 161.991 152.693 1.00 27.95 298 ILE B C 1
ATOM 2315 O O . ILE A 1 298 ? 130.103 162.191 153.365 1.00 27.95 298 ILE B O 1
ATOM 2320 N N . ALA A 1 299 ? 132.199 161.408 153.214 1.00 32.19 299 ALA B N 1
ATOM 2321 C CA . ALA A 1 299 ? 132.205 160.952 154.597 1.00 32.19 299 ALA B CA 1
ATOM 2322 C C . ALA A 1 299 ? 132.191 162.123 155.571 1.00 32.19 299 ALA B C 1
ATOM 2323 O O . ALA A 1 299 ? 131.537 162.053 156.616 1.00 32.19 299 ALA B O 1
ATOM 2325 N N . THR A 1 300 ? 132.895 163.211 155.252 1.00 36.93 300 THR B N 1
ATOM 2326 C CA . THR A 1 300 ? 132.863 164.378 156.122 1.00 36.93 300 THR B CA 1
ATOM 2327 C C . THR A 1 300 ? 131.472 164.993 156.162 1.00 36.93 300 THR B C 1
ATOM 2328 O O . THR A 1 300 ? 130.973 165.352 157.237 1.00 36.93 300 THR B O 1
ATOM 2332 N N . CYS A 1 301 ? 130.817 165.106 155.005 1.00 40.44 301 CYS B N 1
ATOM 2333 C CA . CYS A 1 301 ? 129.453 165.616 155.004 1.00 40.44 301 CYS B CA 1
ATOM 2334 C C . CYS A 1 301 ? 128.494 164.659 155.697 1.00 40.44 301 CYS B C 1
ATOM 2335 O O . CYS A 1 301 ? 127.526 165.104 156.316 1.00 40.44 301 CYS B O 1
ATOM 2338 N N . PHE A 1 302 ? 128.746 163.351 155.622 1.00 35.66 302 PHE B N 1
ATOM 2339 C CA . PHE A 1 302 ? 127.899 162.403 156.337 1.00 35.66 302 PHE B CA 1
ATOM 2340 C C . PHE A 1 302 ? 128.068 162.543 157.843 1.00 35.66 302 PHE B C 1
ATOM 2341 O O . PHE A 1 302 ? 127.090 162.465 158.590 1.00 35.66 302 PHE B O 1
ATOM 2349 N N . ALA A 1 303 ? 129.301 162.740 158.305 1.00 42.07 303 ALA B N 1
ATOM 2350 C CA . ALA A 1 303 ? 129.530 162.967 159.727 1.00 42.07 303 ALA B CA 1
ATOM 2351 C C . ALA A 1 303 ? 128.866 164.256 160.190 1.00 42.07 303 ALA B C 1
ATOM 2352 O O . ALA A 1 303 ? 128.278 164.301 161.276 1.00 42.07 303 ALA B O 1
ATOM 2354 N N . ILE A 1 304 ? 128.943 165.313 159.378 1.00 45.36 304 ILE B N 1
ATOM 2355 C CA . ILE A 1 304 ? 128.258 166.558 159.719 1.00 45.36 304 ILE B CA 1
ATOM 2356 C C . ILE A 1 304 ? 126.753 166.340 159.778 1.00 45.36 304 ILE B C 1
ATOM 2357 O O . ILE A 1 304 ? 126.070 166.846 160.677 1.00 45.36 304 ILE B O 1
ATOM 2362 N N . GLU A 1 305 ? 126.213 165.598 158.810 1.00 46.13 305 GLU B N 1
ATOM 2363 C CA . GLU A 1 305 ? 124.789 165.295 158.794 1.00 46.13 305 GLU B CA 1
ATOM 2364 C C . GLU A 1 305 ? 124.373 164.539 160.046 1.00 46.13 305 GLU B C 1
ATOM 2365 O O . GLU A 1 305 ? 123.367 164.876 160.679 1.00 46.13 305 GLU B O 1
ATOM 2371 N N . ILE A 1 306 ? 125.151 163.529 160.429 1.00 46.48 306 ILE B N 1
ATOM 2372 C CA . ILE A 1 306 ? 124.825 162.733 161.605 1.00 46.48 306 ILE B CA 1
ATOM 2373 C C . ILE A 1 306 ? 124.879 163.589 162.862 1.00 46.48 306 ILE B C 1
ATOM 2374 O O . ILE A 1 306 ? 123.960 163.551 163.687 1.00 46.48 306 ILE B O 1
ATOM 2379 N N . PHE A 1 307 ? 125.945 164.377 163.023 1.00 58.12 307 PHE B N 1
ATOM 2380 C CA . PHE A 1 307 ? 126.054 165.252 164.185 1.00 58.12 307 PHE B CA 1
ATOM 2381 C C . PHE A 1 307 ? 124.866 166.198 164.274 1.00 58.12 307 PHE B C 1
ATOM 2382 O O . PHE A 1 307 ? 124.164 166.231 165.289 1.00 58.12 307 PHE B O 1
ATOM 2390 N N . ILE A 1 308 ? 124.605 166.950 163.203 1.00 57.56 308 ILE B N 1
ATOM 2391 C CA . ILE A 1 308 ? 123.555 167.961 163.243 1.00 57.56 308 ILE B CA 1
ATOM 2392 C C . ILE A 1 308 ? 122.193 167.326 163.480 1.00 57.56 308 ILE B C 1
ATOM 2393 O O . ILE A 1 308 ? 121.385 167.841 164.260 1.00 57.56 308 ILE B O 1
ATOM 2398 N N . SER A 1 309 ? 121.912 166.200 162.827 1.00 53.07 309 SER B N 1
ATOM 2399 C CA . SER A 1 309 ? 120.564 165.657 162.857 1.00 53.07 309 SER B CA 1
ATOM 2400 C C . SER A 1 309 ? 120.287 164.784 164.072 1.00 53.07 309 SER B C 1
ATOM 2401 O O . SER A 1 309 ? 119.120 164.632 164.442 1.00 53.07 309 SER B O 1
ATOM 2404 N N . GLU A 1 310 ? 121.307 164.206 164.705 1.00 52.47 310 GLU B N 1
ATOM 2405 C CA . GLU A 1 310 ? 121.059 163.234 165.759 1.00 52.47 310 GLU B CA 1
ATOM 2406 C C . GLU A 1 310 ? 121.874 163.438 167.024 1.00 52.47 310 GLU B C 1
ATOM 2407 O O . GLU A 1 310 ? 121.520 162.850 168.052 1.00 52.47 310 GLU B O 1
ATOM 2413 N N . VAL A 1 311 ? 122.940 164.229 166.999 1.00 62.36 311 VAL B N 1
ATOM 2414 C CA . VAL A 1 311 ? 123.707 164.541 168.197 1.00 62.36 311 VAL B CA 1
ATOM 2415 C C . VAL A 1 311 ? 123.388 165.938 168.704 1.00 62.36 311 VAL B C 1
ATOM 2416 O O . VAL A 1 311 ? 123.151 166.137 169.895 1.00 62.36 311 VAL B O 1
ATOM 2420 N N . TYR A 1 312 ? 123.370 166.915 167.805 1.00 71.55 312 TYR B N 1
ATOM 2421 C CA . TYR A 1 312 ? 123.054 168.285 168.173 1.00 71.55 312 TYR B CA 1
ATOM 2422 C C . TYR A 1 312 ? 121.566 168.427 168.469 1.00 71.55 312 TYR B C 1
ATOM 2423 O O . TYR A 1 312 ? 120.718 167.920 167.732 1.00 71.55 312 TYR B O 1
ATOM 2432 N N . ASN A 1 313 ? 121.252 169.116 169.563 1.00 78.17 313 ASN B N 1
ATOM 2433 C CA . ASN A 1 313 ? 119.875 169.298 170.013 1.00 78.17 313 ASN B CA 1
ATOM 2434 C C . ASN A 1 313 ? 119.665 170.748 170.441 1.00 78.17 313 ASN B C 1
ATOM 2435 O O . ASN A 1 313 ? 119.105 171.042 171.498 1.00 78.17 313 ASN B O 1
ATOM 2440 N N . GLY A 1 314 ? 120.138 171.678 169.620 1.00 76.72 314 GLY B N 1
ATOM 2441 C CA . GLY A 1 314 ? 119.959 173.085 169.885 1.00 76.72 314 GLY B CA 1
ATOM 2442 C C . GLY A 1 314 ? 118.869 173.679 169.018 1.00 76.72 314 GLY B C 1
ATOM 2443 O O . GLY A 1 314 ? 118.049 172.961 168.439 1.00 76.72 314 GLY B O 1
ATOM 2444 N N . PRO A 1 315 ? 118.836 175.002 168.912 1.00 78.42 315 PRO B N 1
ATOM 2445 C CA . PRO A 1 315 ? 117.778 175.664 168.143 1.00 78.42 315 PRO B CA 1
ATOM 2446 C C . PRO A 1 315 ? 118.107 175.716 166.656 1.00 78.42 315 PRO B C 1
ATOM 2447 O O . PRO A 1 315 ? 119.258 175.602 166.237 1.00 78.42 315 PRO B O 1
ATOM 2451 N N . LEU A 1 316 ? 117.055 175.915 165.858 1.00 79.66 316 LEU B N 1
ATOM 2452 C CA . LEU A 1 316 ? 117.166 176.010 164.403 1.00 79.66 316 LEU B CA 1
ATOM 2453 C C . LEU A 1 316 ? 117.773 174.734 163.817 1.00 79.66 316 LEU B C 1
ATOM 2454 O O . LEU A 1 316 ? 118.877 174.730 163.271 1.00 79.66 316 LEU B O 1
ATOM 2459 N N . LYS A 1 317 ? 117.030 173.635 163.955 1.00 75.67 317 LYS B N 1
ATOM 2460 C CA . LYS A 1 317 ? 117.570 172.340 163.563 1.00 75.67 317 LYS B CA 1
ATOM 2461 C C . LYS A 1 317 ? 117.360 172.038 162.085 1.00 75.67 317 LYS B C 1
ATOM 2462 O O . LYS A 1 317 ? 118.198 171.361 161.480 1.00 75.67 317 LYS B O 1
ATOM 2468 N N . GLY A 1 318 ? 116.269 172.515 161.482 1.00 77.69 318 GLY B N 1
ATOM 2469 C CA . GLY A 1 318 ? 116.084 172.301 160.055 1.00 77.69 318 GLY B CA 1
ATOM 2470 C C . GLY A 1 318 ? 117.049 173.117 159.215 1.00 77.69 318 GLY B C 1
ATOM 2471 O O . GLY A 1 318 ? 117.649 172.609 158.256 1.00 77.69 318 GLY B O 1
ATOM 2472 N N . TYR A 1 319 ? 117.216 174.391 159.562 1.00 80.05 319 TYR B N 1
ATOM 2473 C CA . TYR A 1 319 ? 118.144 175.258 158.852 1.00 80.05 319 TYR B CA 1
ATOM 2474 C C . TYR A 1 319 ? 119.596 174.841 159.042 1.00 80.05 319 TYR B C 1
ATOM 2475 O O . TYR A 1 319 ? 120.462 175.316 158.301 1.00 80.05 319 TYR B O 1
ATOM 2484 N N . LEU A 1 320 ? 119.882 173.974 160.009 1.00 72.28 320 LEU B N 1
ATOM 2485 C CA . LEU A 1 320 ? 121.209 173.400 160.158 1.00 72.28 320 LEU B CA 1
ATOM 2486 C C . LEU A 1 320 ? 121.333 172.019 159.536 1.00 72.28 320 LEU B C 1
ATOM 2487 O O . LEU A 1 320 ? 122.429 171.641 159.118 1.00 72.28 320 LEU B O 1
ATOM 2492 N N . VAL A 1 321 ? 120.239 171.257 159.464 1.00 69.12 321 VAL B N 1
ATOM 2493 C CA . VAL A 1 321 ? 120.279 169.959 158.794 1.00 69.12 321 VAL B CA 1
ATOM 2494 C C . VAL A 1 321 ? 120.297 170.099 157.284 1.00 69.12 321 VAL B C 1
ATOM 2495 O O . VAL A 1 321 ? 120.713 169.162 156.592 1.00 69.12 321 VAL B O 1
ATOM 2499 N N . PHE A 1 322 ? 119.866 171.243 156.755 1.00 66.52 322 PHE B N 1
ATOM 2500 C CA . PHE A 1 322 ? 120.021 171.495 155.327 1.00 66.52 322 PHE B CA 1
ATOM 2501 C C . PHE A 1 322 ? 121.442 171.893 154.941 1.00 66.52 322 PHE B C 1
ATOM 2502 O O . PHE A 1 322 ? 121.723 172.046 153.750 1.00 66.52 322 PHE B O 1
ATOM 2510 N N . ILE A 1 323 ? 122.339 172.053 155.907 1.00 60.92 323 ILE B N 1
ATOM 2511 C CA . ILE A 1 323 ? 123.726 172.434 155.644 1.00 60.92 323 ILE B CA 1
ATOM 2512 C C . ILE A 1 323 ? 124.486 171.315 154.934 1.00 60.92 323 ILE B C 1
ATOM 2513 O O . ILE A 1 323 ? 125.073 171.563 153.870 1.00 60.92 323 ILE B O 1
ATOM 2518 N N . PRO A 1 324 ? 124.525 170.086 155.467 1.00 55.70 324 PRO B N 1
ATOM 2519 C CA . PRO A 1 324 ? 125.351 169.051 154.821 1.00 55.70 324 PRO B CA 1
ATOM 2520 C C . PRO A 1 324 ? 124.856 168.647 153.445 1.00 55.70 324 PRO B C 1
ATOM 2521 O O . PRO A 1 324 ? 125.679 168.360 152.569 1.00 55.70 324 PRO B O 1
ATOM 2525 N N . THR A 1 325 ? 123.542 168.611 153.224 1.00 55.07 325 THR B N 1
ATOM 2526 C CA . THR A 1 325 ? 123.029 168.337 151.887 1.00 55.07 325 THR B CA 1
ATOM 2527 C C . THR A 1 325 ? 123.457 169.414 150.896 1.00 55.07 325 THR B C 1
ATOM 2528 O O . THR A 1 325 ? 123.814 169.102 149.754 1.00 55.07 325 THR B O 1
ATOM 2532 N N . ILE A 1 326 ? 123.463 170.675 151.327 1.00 54.27 326 ILE B N 1
ATOM 2533 C CA . ILE A 1 326 ? 123.937 171.759 150.476 1.00 54.27 326 ILE B CA 1
ATOM 2534 C C . ILE A 1 326 ? 125.415 171.585 150.162 1.00 54.27 326 ILE B C 1
ATOM 2535 O O . ILE A 1 326 ? 125.840 171.735 149.009 1.00 54.27 326 ILE B O 1
ATOM 2540 N N . LEU A 1 327 ? 126.222 171.286 151.181 1.00 51.31 327 LEU B N 1
ATOM 2541 C CA . LEU A 1 327 ? 127.656 171.129 150.959 1.00 51.31 327 LEU B CA 1
ATOM 2542 C C . LEU A 1 327 ? 127.951 169.970 150.022 1.00 51.31 327 LEU B C 1
ATOM 2543 O O . LEU A 1 327 ? 128.833 170.076 149.166 1.00 51.31 327 LEU B O 1
ATOM 2548 N N . VAL A 1 328 ? 127.224 168.862 150.162 1.00 49.72 328 VAL B N 1
ATOM 2549 C CA . VAL A 1 328 ? 127.385 167.758 149.225 1.00 49.72 328 VAL B CA 1
ATOM 2550 C C . VAL A 1 328 ? 127.028 168.199 147.814 1.00 49.72 328 VAL B C 1
ATOM 2551 O O . VAL A 1 328 ? 127.820 168.027 146.878 1.00 49.72 328 VAL B O 1
ATOM 2555 N N . SER A 1 329 ? 125.844 168.794 147.642 1.00 49.18 329 SER B N 1
ATOM 2556 C CA . SER A 1 329 ? 125.375 169.185 146.320 1.00 49.18 329 SER B CA 1
ATOM 2557 C C . SER A 1 329 ? 126.274 170.214 145.653 1.00 49.18 329 SER B C 1
ATOM 2558 O O . SER A 1 329 ? 126.284 170.303 144.420 1.00 49.18 329 SER B O 1
ATOM 2561 N N . ALA A 1 330 ? 127.015 170.996 146.432 1.00 44.50 330 ALA B N 1
ATOM 2562 C CA . ALA A 1 330 ? 127.929 171.971 145.856 1.00 44.50 330 ALA B CA 1
ATOM 2563 C C . ALA A 1 330 ? 129.322 171.400 145.618 1.00 44.50 330 ALA B C 1
ATOM 2564 O O . ALA A 1 330 ? 129.963 171.742 144.621 1.00 44.50 330 ALA B O 1
ATOM 2566 N N . LEU A 1 331 ? 129.803 170.525 146.503 1.00 41.32 331 LEU B N 1
ATOM 2567 C CA . LEU A 1 331 ? 131.189 170.081 146.457 1.00 41.32 331 LEU B CA 1
ATOM 2568 C C . LEU A 1 331 ? 131.405 168.836 145.611 1.00 41.32 331 LEU B C 1
ATOM 2569 O O . LEU A 1 331 ? 132.479 168.688 145.021 1.00 41.32 331 LEU B O 1
ATOM 2574 N N . ILE A 1 332 ? 130.434 167.932 145.534 1.00 37.83 332 ILE B N 1
ATOM 2575 C CA . ILE A 1 332 ? 130.610 166.726 144.728 1.00 37.83 332 ILE B CA 1
ATOM 2576 C C . ILE A 1 332 ? 130.659 167.083 143.246 1.00 37.83 332 ILE B C 1
ATOM 2577 O O . ILE A 1 332 ? 131.529 166.571 142.533 1.00 37.83 332 ILE B O 1
ATOM 2582 N N . PRO A 1 333 ? 129.755 167.920 142.727 1.00 37.11 333 PRO B N 1
ATOM 2583 C CA . PRO A 1 333 ? 129.908 168.373 141.333 1.00 37.11 333 PRO B CA 1
ATOM 2584 C C . PRO A 1 333 ? 131.230 169.067 141.052 1.00 37.11 333 PRO B C 1
ATOM 2585 O O . PRO A 1 333 ? 131.834 168.823 140.002 1.00 37.11 333 PRO B O 1
ATOM 2589 N N . THR A 1 334 ? 131.712 169.909 141.966 1.00 37.26 334 THR B N 1
ATOM 2590 C CA . THR A 1 334 ? 132.962 170.627 141.736 1.00 37.26 334 THR B CA 1
ATOM 2591 C C . THR A 1 334 ? 134.155 169.677 141.742 1.00 37.26 334 THR B C 1
ATOM 2592 O O . THR A 1 334 ? 135.004 169.715 140.839 1.00 37.26 334 THR B O 1
ATOM 2596 N N . MET A 1 335 ? 134.241 168.824 142.764 1.00 35.20 335 MET B N 1
ATOM 2597 C CA . MET A 1 335 ? 135.307 167.833 142.814 1.00 35.20 335 MET B CA 1
ATOM 2598 C C . MET A 1 335 ? 135.241 166.891 141.622 1.00 35.20 335 MET B C 1
ATOM 2599 O O . MET A 1 335 ? 136.280 166.479 141.099 1.00 35.20 335 MET B O 1
ATOM 2604 N N . SER A 1 336 ? 134.035 166.563 141.160 1.00 32.38 336 SER B N 1
ATOM 2605 C CA . SER A 1 336 ? 133.899 165.686 140.007 1.00 32.38 336 SER B CA 1
ATOM 2606 C C . SER A 1 336 ? 134.336 166.376 138.725 1.00 32.38 336 SER B C 1
ATOM 2607 O O . SER A 1 336 ? 134.911 165.729 137.851 1.00 32.38 336 SER B O 1
ATOM 2610 N N . ALA A 1 337 ? 134.084 167.678 138.593 1.00 31.27 337 ALA B N 1
ATOM 2611 C CA . ALA A 1 337 ? 134.587 168.406 137.433 1.00 31.27 337 ALA B CA 1
ATOM 2612 C C . ALA A 1 337 ? 136.109 168.462 137.437 1.00 31.27 337 ALA B C 1
ATOM 2613 O O . ALA A 1 337 ? 136.748 168.310 136.388 1.00 31.27 337 ALA B O 1
ATOM 2615 N N . VAL A 1 338 ? 136.710 168.665 138.611 1.00 29.47 338 VAL B N 1
ATOM 2616 C CA . VAL A 1 338 ? 138.169 168.643 138.702 1.00 29.47 338 VAL B CA 1
ATOM 2617 C C . VAL A 1 338 ? 138.706 167.263 138.335 1.00 29.47 338 VAL B C 1
ATOM 2618 O O . VAL A 1 338 ? 139.698 167.133 137.602 1.00 29.47 338 VAL B O 1
ATOM 2622 N N . LEU A 1 339 ? 138.059 166.213 138.837 1.00 27.59 339 LEU B N 1
ATOM 2623 C CA . LEU A 1 339 ? 138.495 164.861 138.526 1.00 27.59 339 LEU B CA 1
ATOM 2624 C C . LEU A 1 339 ? 138.294 164.534 137.056 1.00 27.59 339 LEU B C 1
ATOM 2625 O O . LEU A 1 339 ? 139.086 163.790 136.481 1.00 27.59 339 LEU B O 1
ATOM 2630 N N . LEU A 1 340 ? 137.259 165.094 136.430 1.00 27.03 340 LEU B N 1
ATOM 2631 C CA . LEU A 1 340 ? 137.068 164.912 134.998 1.00 27.03 340 LEU B CA 1
ATOM 2632 C C . LEU A 1 340 ? 138.160 165.613 134.208 1.00 27.03 340 LEU B C 1
ATOM 2633 O O . LEU A 1 340 ? 138.618 165.095 133.188 1.00 27.03 340 LEU B O 1
ATOM 2638 N N . THR A 1 341 ? 138.579 166.797 134.653 1.00 27.27 341 THR B N 1
ATOM 2639 C CA . THR A 1 341 ? 139.703 167.462 134.001 1.00 27.27 341 THR B CA 1
ATOM 2640 C C . THR A 1 341 ? 140.967 166.615 134.093 1.00 27.27 341 THR B C 1
ATOM 2641 O O . THR A 1 341 ? 141.684 166.435 133.099 1.00 27.27 341 THR B O 1
ATOM 2645 N N . VAL A 1 342 ? 141.245 166.074 135.279 1.00 26.82 342 VAL B N 1
ATOM 2646 C CA . VAL A 1 342 ? 142.416 165.217 135.448 1.00 26.82 342 VAL B CA 1
ATOM 2647 C C . VAL A 1 342 ? 142.296 163.959 134.593 1.00 26.82 342 VAL B C 1
ATOM 2648 O O . VAL A 1 342 ? 143.273 163.511 133.983 1.00 26.82 342 VAL B O 1
ATOM 2652 N N . ALA A 1 343 ? 141.099 163.373 134.532 1.00 24.69 343 ALA B N 1
ATOM 2653 C CA . ALA A 1 343 ? 140.892 162.165 133.745 1.00 24.69 343 ALA B CA 1
ATOM 2654 C C . ALA A 1 343 ? 141.044 162.442 132.259 1.00 24.69 343 ALA B C 1
ATOM 2655 O O . ALA A 1 343 ? 141.568 161.607 131.522 1.00 24.69 343 ALA B O 1
ATOM 2657 N N . THR A 1 344 ? 140.603 163.612 131.801 1.00 25.68 344 THR B N 1
ATOM 2658 C CA . THR A 1 344 ? 140.764 163.964 130.397 1.00 25.68 344 THR B CA 1
ATOM 2659 C C . THR A 1 344 ? 142.229 164.185 130.052 1.00 25.68 344 THR B C 1
ATOM 2660 O O . THR A 1 344 ? 142.689 163.764 128.986 1.00 25.68 344 THR B O 1
ATOM 2664 N N . LYS A 1 345 ? 142.978 164.844 130.941 1.00 27.22 345 LYS B N 1
ATOM 2665 C CA . LYS A 1 345 ? 144.412 164.992 130.711 1.00 27.22 345 LYS B CA 1
ATOM 2666 C C . LYS A 1 345 ? 145.118 163.642 130.691 1.00 27.22 345 LYS B C 1
ATOM 2667 O O . LYS A 1 345 ? 146.009 163.419 129.868 1.00 27.22 345 LYS B O 1
ATOM 2673 N N . LEU A 1 346 ? 144.739 162.729 131.585 1.00 27.42 346 LEU B N 1
ATOM 2674 C CA . LEU A 1 346 ? 145.332 161.397 131.544 1.00 27.42 346 LEU B CA 1
ATOM 2675 C C . LEU A 1 346 ? 144.918 160.640 130.290 1.00 27.42 346 LEU B C 1
ATOM 2676 O O . LEU A 1 346 ? 145.713 159.871 129.743 1.00 27.42 346 LEU B O 1
ATOM 2681 N N . ASN A 1 347 ? 143.690 160.855 129.814 1.00 23.68 347 ASN B N 1
ATOM 2682 C CA . ASN A 1 347 ? 143.227 160.200 128.600 1.00 23.68 347 ASN B CA 1
ATOM 2683 C C . ASN A 1 347 ? 143.965 160.721 127.376 1.00 23.68 347 ASN B C 1
ATOM 2684 O O . ASN A 1 347 ? 144.157 159.979 126.410 1.00 23.68 347 ASN B O 1
ATOM 2689 N N . ASP A 1 348 ? 144.358 161.994 127.389 1.00 28.65 348 ASP B N 1
ATOM 2690 C CA . ASP A 1 348 ? 145.172 162.537 126.309 1.00 28.65 348 ASP B CA 1
ATOM 2691 C C . ASP A 1 348 ? 146.600 162.016 126.362 1.00 28.65 348 ASP B C 1
ATOM 2692 O O . ASP A 1 348 ? 147.206 161.787 125.313 1.00 28.65 348 ASP B O 1
ATOM 2697 N N . TYR A 1 349 ? 147.147 161.829 127.563 1.00 33.14 349 TYR B N 1
ATOM 2698 C CA . TYR A 1 349 ? 148.499 161.298 127.695 1.00 33.14 349 TYR B CA 1
ATOM 2699 C C . TYR A 1 349 ? 148.597 159.904 127.089 1.00 33.14 349 TYR B C 1
ATOM 2700 O O . TYR A 1 349 ? 149.488 159.631 126.278 1.00 33.14 349 TYR B O 1
ATOM 2709 N N . GLU A 1 350 ? 147.699 159.006 127.477 1.00 30.29 350 GLU B N 1
ATOM 2710 C CA . GLU A 1 350 ? 147.471 157.811 126.681 1.00 30.29 350 GLU B CA 1
ATOM 2711 C C . GLU A 1 350 ? 147.046 158.243 125.285 1.00 30.29 350 GLU B C 1
ATOM 2712 O O . GLU A 1 350 ? 146.333 159.234 125.120 1.00 30.29 350 GLU B O 1
ATOM 2718 N N . ASN A 1 351 ? 147.509 157.531 124.269 1.00 33.11 351 ASN B N 1
ATOM 2719 C CA . ASN A 1 351 ? 147.446 158.150 122.950 1.00 33.11 351 ASN B CA 1
ATOM 2720 C C . ASN A 1 351 ? 146.142 157.852 122.215 1.00 33.11 351 ASN B C 1
ATOM 2721 O O . ASN A 1 351 ? 145.533 158.773 121.665 1.00 33.11 351 ASN B O 1
ATOM 2726 N N . TYR A 1 352 ? 145.682 156.599 122.209 1.00 25.75 352 TYR B N 1
ATOM 2727 C CA . TYR A 1 352 ? 144.339 156.276 121.727 1.00 25.75 352 TYR B CA 1
ATOM 2728 C C . TYR A 1 352 ? 144.103 156.674 120.275 1.00 25.75 352 TYR B C 1
ATOM 2729 O O . TYR A 1 352 ? 143.546 157.739 120.002 1.00 25.75 352 TYR B O 1
ATOM 2738 N N . GLU A 1 353 ? 144.644 155.877 119.350 1.00 29.39 353 GLU B N 1
ATOM 2739 C CA . GLU A 1 353 ? 144.473 156.110 117.917 1.00 29.39 353 GLU B CA 1
ATOM 2740 C C . GLU A 1 353 ? 143.025 156.392 117.517 1.00 29.39 353 GLU B C 1
ATOM 2741 O O . GLU A 1 353 ? 142.766 157.302 116.723 1.00 29.39 353 GLU B O 1
ATOM 2747 N N . THR A 1 354 ? 142.070 155.628 118.034 1.00 24.15 354 THR B N 1
ATOM 2748 C CA . THR A 1 354 ? 140.690 155.749 117.581 1.00 24.15 354 THR B CA 1
ATOM 2749 C C . THR A 1 354 ? 139.849 156.538 118.574 1.00 24.15 354 THR B C 1
ATOM 2750 O O . THR A 1 354 ? 140.145 156.604 119.768 1.00 24.15 354 THR B O 1
ATOM 2754 N N . GLN A 1 355 ? 138.784 157.144 118.048 1.00 23.18 355 GLN B N 1
ATOM 2755 C CA . GLN A 1 355 ? 137.874 157.923 118.880 1.00 23.18 355 GLN B CA 1
ATOM 2756 C C . GLN A 1 355 ? 137.102 157.035 119.844 1.00 23.18 355 GLN B C 1
ATOM 2757 O O . GLN A 1 355 ? 136.846 157.428 120.987 1.00 23.18 355 GLN B O 1
ATOM 2763 N N . ASP A 1 356 ? 136.722 155.834 119.407 1.00 21.79 356 ASP B N 1
ATOM 2764 C CA . ASP A 1 356 ? 135.986 154.938 120.289 1.00 21.79 356 ASP B CA 1
ATOM 2765 C C . ASP A 1 356 ? 136.852 154.471 121.449 1.00 21.79 356 ASP B C 1
ATOM 2766 O O . ASP A 1 356 ? 136.370 154.367 122.580 1.00 21.79 356 ASP B O 1
ATOM 2771 N N . ALA A 1 357 ? 138.130 154.183 121.192 1.00 19.43 357 ALA B N 1
ATOM 2772 C CA . ALA A 1 357 ? 139.021 153.778 122.274 1.00 19.43 357 ALA B CA 1
ATOM 2773 C C . ALA A 1 357 ? 139.205 154.904 123.280 1.00 19.43 357 ALA B C 1
ATOM 2774 O O . ALA A 1 357 ? 139.185 154.669 124.493 1.00 19.43 357 ALA B O 1
ATOM 2776 N N . TYR A 1 358 ? 139.380 156.130 122.788 1.00 20.24 358 TYR B N 1
ATOM 2777 C CA . TYR A 1 358 ? 139.450 157.295 123.659 1.00 20.24 358 TYR B CA 1
ATOM 2778 C C . TYR A 1 358 ? 138.198 157.414 124.520 1.00 20.24 358 TYR B C 1
ATOM 2779 O O . TYR A 1 358 ? 138.279 157.617 125.737 1.00 20.24 358 TYR B O 1
ATOM 2788 N N . LYS A 1 359 ? 137.028 157.301 123.892 1.00 18.46 359 LYS B N 1
ATOM 2789 C CA . LYS A 1 359 ? 135.772 157.467 124.612 1.00 18.46 359 LYS B CA 1
ATOM 2790 C C . LYS A 1 359 ? 135.585 156.379 125.659 1.00 18.46 359 LYS B C 1
ATOM 2791 O O . LYS A 1 359 ? 135.174 156.661 126.789 1.00 18.46 359 LYS B O 1
ATOM 2797 N N . VAL A 1 360 ? 135.905 155.134 125.308 1.00 16.71 360 VAL B N 1
ATOM 2798 C CA . VAL A 1 360 ? 135.769 154.028 126.246 1.00 16.71 360 VAL B CA 1
ATOM 2799 C C . VAL A 1 360 ? 136.717 154.203 127.423 1.00 16.71 360 VAL B C 1
ATOM 2800 O O . VAL A 1 360 ? 136.344 153.962 128.576 1.00 16.71 360 VAL B O 1
ATOM 2804 N N . ALA A 1 361 ? 137.952 154.632 127.158 1.00 17.40 361 ALA B N 1
ATOM 2805 C CA . ALA A 1 361 ? 138.908 154.824 128.242 1.00 17.40 361 ALA B CA 1
ATOM 2806 C C . ALA A 1 361 ? 138.472 155.943 129.179 1.00 17.40 361 ALA B C 1
ATOM 2807 O O . ALA A 1 361 ? 138.594 155.819 130.404 1.00 17.40 361 ALA B O 1
ATOM 2809 N N . LEU A 1 362 ? 137.958 157.041 128.625 1.00 17.50 362 LEU B N 1
ATOM 2810 C CA . LEU A 1 362 ? 137.494 158.128 129.477 1.00 17.50 362 LEU B CA 1
ATOM 2811 C C . LEU A 1 362 ? 136.287 157.705 130.304 1.00 17.50 362 LEU B C 1
ATOM 2812 O O . LEU A 1 362 ? 136.190 158.044 131.489 1.00 17.50 362 LEU B O 1
ATOM 2817 N N . THR A 1 363 ? 135.362 156.958 129.698 1.00 17.06 363 THR B N 1
ATOM 2818 C CA . THR A 1 363 ? 134.218 156.437 130.438 1.00 17.06 363 THR B CA 1
ATOM 2819 C C . THR A 1 363 ? 134.661 155.516 131.566 1.00 17.06 363 THR B C 1
ATOM 2820 O O . THR A 1 363 ? 134.086 155.540 132.659 1.00 17.06 363 THR B O 1
ATOM 2824 N N . GLN A 1 364 ? 135.685 154.699 131.323 1.00 19.76 364 GLN B N 1
ATOM 2825 C CA . GLN A 1 364 ? 136.168 153.808 132.368 1.00 19.76 364 GLN B CA 1
ATOM 2826 C C . GLN A 1 364 ? 136.826 154.578 133.503 1.00 19.76 364 GLN B C 1
ATOM 2827 O O . GLN A 1 364 ? 136.669 154.204 134.669 1.00 19.76 364 GLN B O 1
ATOM 2833 N N . LYS A 1 365 ? 137.559 155.648 133.192 1.00 19.78 365 LYS B N 1
ATOM 2834 C CA . LYS A 1 365 ? 138.100 156.484 134.261 1.00 19.78 365 LYS B CA 1
ATOM 2835 C C . LYS A 1 365 ? 136.985 157.153 135.058 1.00 19.78 365 LYS B C 1
ATOM 2836 O O . LYS A 1 365 ? 137.065 157.250 136.285 1.00 19.78 365 LYS B O 1
ATOM 2842 N N . ILE A 1 366 ? 135.931 157.606 134.378 1.00 18.18 366 ILE B N 1
ATOM 2843 C CA . ILE A 1 366 ? 134.863 158.332 135.059 1.00 18.18 366 ILE B CA 1
ATOM 2844 C C . ILE A 1 366 ? 133.978 157.389 135.867 1.00 18.18 366 ILE B C 1
ATOM 2845 O O . ILE A 1 366 ? 133.299 157.818 136.809 1.00 18.18 366 ILE B O 1
ATOM 2850 N N . PHE A 1 367 ? 133.958 156.101 135.516 1.00 18.29 367 PHE B N 1
ATOM 2851 C CA . PHE A 1 367 ? 133.111 155.164 136.243 1.00 18.29 367 PHE B CA 1
ATOM 2852 C C . PHE A 1 367 ? 133.526 155.028 137.702 1.00 18.29 367 PHE B C 1
ATOM 2853 O O . PHE A 1 367 ? 132.688 154.721 138.549 1.00 18.29 367 PHE B O 1
ATOM 2861 N N . VAL A 1 368 ? 134.801 155.257 138.022 1.00 19.92 368 VAL B N 1
ATOM 2862 C CA . VAL A 1 368 ? 135.226 155.256 139.421 1.00 19.92 368 VAL B CA 1
ATOM 2863 C C . VAL A 1 368 ? 134.504 156.353 140.195 1.00 19.92 368 VAL B C 1
ATOM 2864 O O . VAL A 1 368 ? 133.943 156.117 141.275 1.00 19.92 368 VAL B O 1
ATOM 2868 N N . VAL A 1 369 ? 134.518 157.572 139.651 1.00 17.54 369 VAL B N 1
ATOM 2869 C CA . VAL A 1 369 ? 133.808 158.694 140.257 1.00 17.54 369 VAL B CA 1
ATOM 2870 C C . VAL A 1 369 ? 132.322 158.390 140.366 1.00 17.54 369 VAL B C 1
ATOM 2871 O O . VAL A 1 369 ? 131.689 158.678 141.388 1.00 17.54 369 VAL B O 1
ATOM 2875 N N . ASN A 1 370 ? 131.742 157.818 139.308 1.00 16.28 370 ASN B N 1
ATOM 2876 C CA . ASN A 1 370 ? 130.318 157.494 139.322 1.00 16.28 370 ASN B CA 1
ATOM 2877 C C . ASN A 1 370 ? 129.988 156.505 140.429 1.00 16.28 370 ASN B C 1
ATOM 2878 O O . ASN A 1 370 ? 129.032 156.706 141.184 1.00 16.28 370 ASN B O 1
ATOM 2883 N N . PHE A 1 371 ? 130.775 155.433 140.540 1.00 16.60 371 PHE B N 1
ATOM 2884 C CA . PHE A 1 371 ? 130.560 154.435 141.578 1.00 16.60 371 PHE B CA 1
ATOM 2885 C C . PHE A 1 371 ? 130.635 155.065 142.959 1.00 16.60 371 PHE B C 1
ATOM 2886 O O . PHE A 1 371 ? 129.750 154.857 143.797 1.00 16.60 371 PHE B O 1
ATOM 2894 N N . ILE A 1 372 ? 131.688 155.844 143.212 1.00 19.42 372 ILE B N 1
ATOM 2895 C CA . ILE A 1 372 ? 131.868 156.427 144.537 1.00 19.42 372 ILE B CA 1
ATOM 2896 C C . ILE A 1 372 ? 130.711 157.357 144.875 1.00 19.42 372 ILE B C 1
ATOM 2897 O O . ILE A 1 372 ? 130.020 157.163 145.880 1.00 19.42 372 ILE B O 1
ATOM 2902 N N . THR A 1 373 ? 130.437 158.337 144.012 1.00 18.80 373 THR B N 1
ATOM 2903 C CA . THR A 1 373 ? 129.409 159.321 144.333 1.00 18.80 373 THR B CA 1
ATOM 2904 C C . THR A 1 373 ? 128.016 158.705 144.381 1.00 18.80 373 THR B C 1
ATOM 2905 O O . THR A 1 373 ? 127.151 159.213 145.099 1.00 18.80 373 THR B O 1
ATOM 2909 N N . SER A 1 374 ? 127.776 157.613 143.652 1.00 16.52 374 SER B N 1
ATOM 2910 C CA . SER A 1 374 ? 126.441 157.030 143.649 1.00 16.52 374 SER B CA 1
ATOM 2911 C C . SER A 1 374 ? 126.219 156.091 144.827 1.00 16.52 374 SER B C 1
ATOM 2912 O O . SER A 1 374 ? 125.110 156.034 145.365 1.00 16.52 374 SER B O 1
ATOM 2915 N N . TYR A 1 375 ? 127.242 155.346 145.250 1.00 15.59 375 TYR B N 1
ATOM 2916 C CA . TYR A 1 375 ? 127.009 154.278 146.207 1.00 15.59 375 TYR B CA 1
ATOM 2917 C C . TYR A 1 375 ? 127.656 154.479 147.567 1.00 15.59 375 TYR B C 1
ATOM 2918 O O . TYR A 1 375 ? 127.207 153.851 148.528 1.00 15.59 375 TYR B O 1
ATOM 2927 N N . LEU A 1 376 ? 128.683 155.321 147.688 1.00 19.27 376 LEU B N 1
ATOM 2928 C CA . LEU A 1 376 ? 129.322 155.510 148.987 1.00 19.27 376 LEU B CA 1
ATOM 2929 C C . LEU A 1 376 ? 128.395 156.053 150.072 1.00 19.27 376 LEU B C 1
ATOM 2930 O O . LEU A 1 376 ? 128.598 155.688 151.239 1.00 19.27 376 LEU B O 1
ATOM 2935 N N . PRO A 1 377 ? 127.415 156.923 149.797 1.00 20.41 377 PRO B N 1
ATOM 2936 C CA . PRO A 1 377 ? 126.490 157.315 150.880 1.00 20.41 377 PRO B CA 1
ATOM 2937 C C . PRO A 1 377 ? 125.737 156.145 151.499 1.00 20.41 377 PRO B C 1
ATOM 2938 O O . PRO A 1 377 ? 125.718 155.994 152.731 1.00 20.41 377 PRO B O 1
ATOM 2942 N N . ILE A 1 378 ? 125.107 155.311 150.671 1.00 20.53 378 ILE B N 1
ATOM 2943 C CA . ILE A 1 378 ? 124.382 154.161 151.194 1.00 20.53 378 ILE B CA 1
ATOM 2944 C C . ILE A 1 378 ? 125.335 153.180 151.853 1.00 20.53 378 ILE B C 1
ATOM 2945 O O . ILE A 1 378 ? 124.988 152.553 152.857 1.00 20.53 378 ILE B O 1
ATOM 2950 N N . ILE A 1 379 ? 126.542 153.028 151.312 1.00 21.81 379 ILE B N 1
ATOM 2951 C CA . ILE A 1 379 ? 127.512 152.123 151.915 1.00 21.81 379 ILE B CA 1
ATOM 2952 C C . ILE A 1 379 ? 127.926 152.623 153.293 1.00 21.81 379 ILE B C 1
ATOM 2953 O O . ILE A 1 379 ? 128.041 151.839 154.241 1.00 21.81 379 ILE B O 1
ATOM 2958 N N . LEU A 1 380 ? 128.155 153.930 153.428 1.00 24.17 380 LEU B N 1
ATOM 2959 C CA . LEU A 1 380 ? 128.481 154.502 154.728 1.00 24.17 380 LEU B CA 1
ATOM 2960 C C . LEU A 1 380 ? 127.359 154.261 155.723 1.00 24.17 380 LEU B C 1
ATOM 2961 O O . LEU A 1 380 ? 127.601 153.785 156.836 1.00 24.17 380 LEU B O 1
ATOM 2966 N N . THR A 1 381 ? 126.118 154.539 155.320 1.00 26.46 381 THR B N 1
ATOM 2967 C CA . THR A 1 381 ? 124.990 154.325 156.222 1.00 26.46 381 THR B CA 1
ATOM 2968 C C . THR A 1 381 ? 124.851 152.859 156.616 1.00 26.46 381 THR B C 1
ATOM 2969 O O . THR A 1 381 ? 124.598 152.547 157.784 1.00 26.46 381 THR B O 1
ATOM 2973 N N . ALA A 1 382 ? 125.025 151.944 155.664 1.00 26.63 382 ALA B N 1
ATOM 2974 C CA . ALA A 1 382 ? 124.742 150.540 155.931 1.00 26.63 382 ALA B CA 1
ATOM 2975 C C . ALA A 1 382 ? 125.853 149.881 156.736 1.00 26.63 382 ALA B C 1
ATOM 2976 O O . ALA A 1 382 ? 125.576 149.152 157.693 1.00 26.63 382 ALA B O 1
ATOM 2978 N N . PHE A 1 383 ? 127.111 150.115 156.370 1.00 30.63 383 PHE B N 1
ATOM 2979 C CA . PHE A 1 383 ? 128.223 149.357 156.917 1.00 30.63 383 PHE B CA 1
ATOM 2980 C C . PHE A 1 383 ? 129.129 150.167 157.832 1.00 30.63 383 PHE B C 1
ATOM 2981 O O . PHE A 1 383 ? 130.138 149.633 158.298 1.00 30.63 383 PHE B O 1
ATOM 2989 N N . VAL A 1 384 ? 128.819 151.434 158.095 1.00 34.58 384 VAL B N 1
ATOM 2990 C CA . VAL A 1 384 ? 129.574 152.248 159.038 1.00 34.58 384 VAL B CA 1
ATOM 2991 C C . VAL A 1 384 ? 128.669 152.837 160.110 1.00 34.58 384 VAL B C 1
ATOM 2992 O O . VAL A 1 384 ? 128.985 152.790 161.299 1.00 34.58 384 VAL B O 1
ATOM 2996 N N . TYR A 1 385 ? 127.526 153.387 159.703 1.00 37.96 385 TYR B N 1
ATOM 2997 C CA . TYR A 1 385 ? 126.641 154.049 160.651 1.00 37.96 385 TYR B CA 1
ATOM 2998 C C . TYR A 1 385 ? 125.865 153.046 161.494 1.00 37.96 385 TYR B C 1
ATOM 2999 O O . TYR A 1 385 ? 125.646 153.271 162.686 1.00 37.96 385 TYR B O 1
ATOM 3008 N N . VAL A 1 386 ? 125.413 151.953 160.894 1.00 41.16 386 VAL B N 1
ATOM 3009 C CA . VAL A 1 386 ? 124.592 150.987 161.618 1.00 41.16 386 VAL B CA 1
ATOM 3010 C C . VAL A 1 386 ? 125.448 150.149 162.564 1.00 41.16 386 VAL B C 1
ATOM 3011 O O . VAL A 1 386 ? 125.127 150.065 163.756 1.00 41.16 386 VAL B O 1
ATOM 3015 N N . PRO A 1 387 ? 126.531 149.512 162.104 1.00 44.02 387 PRO B N 1
ATOM 3016 C CA . PRO A 1 387 ? 127.322 148.700 163.044 1.00 44.02 387 PRO B CA 1
ATOM 3017 C C . PRO A 1 387 ? 128.083 149.533 164.058 1.00 44.02 387 PRO B C 1
ATOM 3018 O O . PRO A 1 387 ? 128.091 149.204 165.247 1.00 44.02 387 PRO B O 1
ATOM 3022 N N . PHE A 1 388 ? 128.753 150.575 163.613 1.00 46.73 388 PHE B N 1
ATOM 3023 C CA . PHE A 1 388 ? 129.441 151.552 164.432 1.00 46.73 388 PHE B CA 1
ATOM 3024 C C . PHE A 1 388 ? 128.504 152.739 164.664 1.00 46.73 388 PHE B C 1
ATOM 3025 O O . PHE A 1 388 ? 127.283 152.597 164.578 1.00 46.73 388 PHE B O 1
ATOM 3033 N N . ALA A 1 389 ? 129.056 153.888 165.027 1.00 53.89 389 ALA B N 1
ATOM 3034 C CA . ALA A 1 389 ? 128.376 155.155 165.269 1.00 53.89 389 ALA B CA 1
ATOM 3035 C C . ALA A 1 389 ? 127.731 155.229 166.644 1.00 53.89 389 ALA B C 1
ATOM 3036 O O . ALA A 1 389 ? 127.276 156.302 167.027 1.00 53.89 389 ALA B O 1
ATOM 3038 N N . SER A 1 390 ? 127.694 154.148 167.415 1.00 57.33 390 SER B N 1
ATOM 3039 C CA . SER A 1 390 ? 127.627 154.302 168.859 1.00 57.33 390 SER B CA 1
ATOM 3040 C C . SER A 1 390 ? 129.018 154.464 169.441 1.00 57.33 390 SER B C 1
ATOM 3041 O O . SER A 1 390 ? 129.164 154.973 170.555 1.00 57.33 390 SER B O 1
ATOM 3044 N N . ARG A 1 391 ? 130.033 154.051 168.689 1.00 60.46 391 ARG B N 1
ATOM 3045 C CA . ARG A 1 391 ? 131.430 154.240 169.027 1.00 60.46 391 ARG B CA 1
ATOM 3046 C C . ARG A 1 391 ? 132.075 155.362 168.230 1.00 60.46 391 ARG B C 1
ATOM 3047 O O . ARG A 1 391 ? 133.269 155.617 168.402 1.00 60.46 391 ARG B O 1
ATOM 3055 N N . ILE A 1 392 ? 131.319 156.037 167.367 1.00 59.74 392 ILE B N 1
ATOM 3056 C CA . ILE A 1 392 ? 131.850 157.084 166.511 1.00 59.74 392 ILE B CA 1
ATOM 3057 C C . ILE A 1 392 ? 131.351 158.462 166.925 1.00 59.74 392 ILE B C 1
ATOM 3058 O O . ILE A 1 392 ? 132.096 159.440 166.841 1.00 59.74 392 ILE B O 1
ATOM 3063 N N . VAL A 1 393 ? 130.100 158.566 167.364 1.00 61.98 393 VAL B N 1
ATOM 3064 C CA . VAL A 1 393 ? 129.528 159.856 167.750 1.00 61.98 393 VAL B CA 1
ATOM 3065 C C . VAL A 1 393 ? 130.283 160.512 168.906 1.00 61.98 393 VAL B C 1
ATOM 3066 O O . VAL A 1 393 ? 130.273 161.747 168.991 1.00 61.98 393 VAL B O 1
ATOM 3070 N N . PRO A 1 394 ? 130.945 159.776 169.812 1.00 64.70 394 PRO B N 1
ATOM 3071 C CA . PRO A 1 394 ? 131.865 160.459 170.734 1.00 64.70 394 PRO B CA 1
ATOM 3072 C C . PRO A 1 394 ? 132.966 161.242 170.039 1.00 64.70 394 PRO B C 1
ATOM 3073 O O . PRO A 1 394 ? 133.469 162.217 170.608 1.00 64.70 394 PRO B O 1
ATOM 3077 N N . TYR A 1 395 ? 133.358 160.851 168.829 1.00 65.56 395 TYR B N 1
ATOM 3078 C CA . TYR A 1 395 ? 134.370 161.572 168.070 1.00 65.56 395 TYR B CA 1
ATOM 3079 C C . TYR A 1 395 ? 133.789 162.681 167.203 1.00 65.56 395 TYR B C 1
ATOM 3080 O O . TYR A 1 395 ? 134.551 163.376 166.524 1.00 65.56 395 TYR B O 1
ATOM 3089 N N . LEU A 1 396 ? 132.473 162.868 167.208 1.00 65.14 396 LEU B N 1
ATOM 3090 C CA . LEU A 1 396 ? 131.830 163.857 166.355 1.00 65.14 396 LEU B CA 1
ATOM 3091 C C . LEU A 1 396 ? 131.496 165.149 167.080 1.00 65.14 396 LEU B C 1
ATOM 3092 O O . LEU A 1 396 ? 130.877 166.033 166.482 1.00 65.14 396 LEU B O 1
ATOM 3097 N N . ASP A 1 397 ? 131.880 165.281 168.351 1.00 72.52 397 ASP B N 1
ATOM 3098 C CA . ASP A 1 397 ? 131.709 166.551 169.042 1.00 72.52 397 ASP B CA 1
ATOM 3099 C C . ASP A 1 397 ? 132.505 167.668 168.382 1.00 72.52 397 ASP B C 1
ATOM 3100 O O . ASP A 1 397 ? 132.087 168.828 168.440 1.00 72.52 397 ASP B O 1
ATOM 3105 N N . VAL A 1 398 ? 133.627 167.337 167.739 1.00 70.88 398 VAL B N 1
ATOM 3106 C CA . VAL A 1 398 ? 134.444 168.331 167.052 1.00 70.88 398 VAL B CA 1
ATOM 3107 C C . VAL A 1 398 ? 133.703 169.048 165.935 1.00 70.88 398 VAL B C 1
ATOM 3108 O O . VAL A 1 398 ? 134.089 170.162 165.569 1.00 70.88 398 VAL B O 1
ATOM 3112 N N . PHE A 1 399 ? 132.644 168.449 165.388 1.00 66.96 399 PHE B N 1
ATOM 3113 C CA . PHE A 1 399 ? 131.842 169.072 164.344 1.00 66.96 399 PHE B CA 1
ATOM 3114 C C . PHE A 1 399 ? 130.852 170.090 164.891 1.00 66.96 399 PHE B C 1
ATOM 3115 O O . PHE A 1 399 ? 129.997 170.571 164.140 1.00 66.96 399 PHE B O 1
ATOM 3123 N N . HIS A 1 400 ? 130.945 170.429 166.178 1.00 76.93 400 HIS B N 1
ATOM 3124 C CA . HIS A 1 400 ? 130.069 171.447 166.741 1.00 76.93 400 HIS B CA 1
ATOM 3125 C C . HIS A 1 400 ? 130.285 172.809 166.097 1.00 76.93 400 HIS B C 1
ATOM 3126 O O . HIS A 1 400 ? 129.381 173.647 166.132 1.00 76.93 400 HIS B O 1
ATOM 3133 N N . LEU A 1 401 ? 131.461 173.050 165.519 1.00 79.64 401 LEU B N 1
ATOM 3134 C CA . LEU A 1 401 ? 131.766 174.343 164.927 1.00 79.64 401 LEU B CA 1
ATOM 3135 C C . LEU A 1 401 ? 130.972 174.620 163.660 1.00 79.64 401 LEU B C 1
ATOM 3136 O O . LEU A 1 401 ? 130.817 175.791 163.299 1.00 79.64 401 LEU B O 1
ATOM 3141 N N . THR A 1 402 ? 130.474 173.587 162.977 1.00 77.98 402 THR B N 1
ATOM 3142 C CA . THR A 1 402 ? 129.622 173.819 161.815 1.00 77.98 402 THR B CA 1
ATOM 3143 C C . THR A 1 402 ? 128.351 174.556 162.216 1.00 77.98 402 THR B C 1
ATOM 3144 O O . THR A 1 402 ? 127.891 175.455 161.502 1.00 77.98 402 THR B O 1
ATOM 3148 N N . VAL A 1 403 ? 127.853 174.269 163.419 1.00 81.83 403 VAL B N 1
ATOM 3149 C CA . VAL A 1 403 ? 126.661 175.009 163.930 1.00 81.83 403 VAL B CA 1
ATOM 3150 C C . VAL A 1 403 ? 127.152 176.238 164.710 1.00 81.83 403 VAL B C 1
ATOM 3151 O O . VAL A 1 403 ? 126.307 177.057 165.100 1.00 81.83 403 VAL B O 1
ATOM 3155 N N . ARG A 1 404 ? 128.476 176.396 164.844 1.00 87.10 404 ARG B N 1
ATOM 3156 C CA . ARG A 1 404 ? 129.110 177.490 165.636 1.00 87.10 404 ARG B CA 1
ATOM 3157 C C . ARG A 1 404 ? 128.771 178.885 165.087 1.00 87.10 404 ARG B C 1
ATOM 3158 O O . ARG A 1 404 ? 128.724 179.823 165.895 1.00 87.10 404 ARG B O 1
ATOM 3166 N N . PRO A 1 405 ? 128.706 179.114 163.760 1.00 88.87 405 PRO B N 1
ATOM 3167 C CA . PRO A 1 405 ? 128.344 180.431 163.219 1.00 88.87 405 PRO B CA 1
ATOM 3168 C C . PRO A 1 405 ? 126.922 180.927 163.539 1.00 88.87 405 PRO B C 1
ATOM 3169 O O . PRO A 1 405 ? 126.769 182.112 163.776 1.00 88.87 405 PRO B O 1
ATOM 3173 N N . PHE A 1 406 ? 125.929 180.029 163.536 1.00 88.88 406 PHE B N 1
ATOM 3174 C CA . PHE A 1 406 ? 124.506 180.431 163.721 1.00 88.88 406 PHE B CA 1
ATOM 3175 C C . PHE A 1 406 ? 124.044 180.447 165.188 1.00 88.88 406 PHE B C 1
ATOM 3176 O O . PHE A 1 406 ? 123.060 181.160 165.467 1.00 88.88 406 PHE B O 1
ATOM 3184 N N . VAL A 1 407 ? 124.676 179.681 166.083 1.00 87.55 407 VAL B N 1
ATOM 3185 C CA . VAL A 1 407 ? 124.222 179.656 167.467 1.00 87.55 407 VAL B CA 1
ATOM 3186 C C . VAL A 1 407 ? 125.390 180.042 168.376 1.00 87.55 407 VAL B C 1
ATOM 3187 O O . VAL A 1 407 ? 126.556 179.933 168.001 1.00 87.55 407 VAL B O 1
ATOM 3191 N N . SER A 1 408 ? 125.062 180.512 169.580 1.00 89.31 408 SER B N 1
ATOM 3192 C CA . SER A 1 408 ? 126.100 180.904 170.530 1.00 89.31 408 SER B CA 1
ATOM 3193 C C . SER A 1 408 ? 126.844 179.676 171.041 1.00 89.31 408 SER B C 1
ATOM 3194 O O . SER A 1 408 ? 126.319 178.560 171.014 1.00 89.31 408 SER B O 1
ATOM 3197 N N . LYS A 1 409 ? 128.064 179.902 171.545 1.00 88.20 409 LYS B N 1
ATOM 3198 C CA . LYS A 1 409 ? 128.949 178.800 171.919 1.00 88.20 409 LYS B CA 1
ATOM 3199 C C . LYS A 1 409 ? 128.322 177.899 172.976 1.00 88.20 409 LYS B C 1
ATOM 3200 O O . LYS A 1 409 ? 128.466 176.673 172.916 1.00 88.20 409 LYS B O 1
ATOM 3202 N N . GLU A 1 410 ? 127.626 178.483 173.954 1.00 87.45 410 GLU B N 1
ATOM 3203 C CA . GLU A 1 410 ? 126.993 177.668 174.987 1.00 87.45 410 GLU B CA 1
ATOM 3204 C C . GLU A 1 410 ? 125.821 176.872 174.425 1.00 87.45 410 GLU B C 1
ATOM 3205 O O . GLU A 1 410 ? 125.651 175.691 174.751 1.00 87.45 410 GLU B O 1
ATOM 3207 N N . HIS A 1 411 ? 124.999 177.501 173.582 1.00 87.05 411 HIS B N 1
ATOM 3208 C CA . HIS A 1 411 ? 123.887 176.782 172.970 1.00 87.05 411 HIS B CA 1
ATOM 3209 C C . HIS A 1 411 ? 124.390 175.696 172.026 1.00 87.05 411 HIS B C 1
ATOM 3210 O O . HIS A 1 411 ? 123.715 174.682 171.817 1.00 87.05 411 HIS B O 1
ATOM 3212 N N . ALA A 1 412 ? 125.578 175.890 171.448 1.00 86.81 412 ALA B N 1
ATOM 3213 C CA . ALA A 1 412 ? 126.150 174.876 170.569 1.00 86.81 412 ALA B CA 1
ATOM 3214 C C . ALA A 1 412 ? 126.655 173.681 171.367 1.00 86.81 412 ALA B C 1
ATOM 3215 O O . ALA A 1 412 ? 126.711 172.555 170.859 1.00 86.81 412 ALA B O 1
ATOM 3217 N N . ILE A 1 413 ? 127.049 173.912 172.621 1.00 85.66 413 ILE B N 1
ATOM 3218 C CA . ILE A 1 413 ? 127.576 172.827 173.443 1.00 85.66 413 ILE B CA 1
ATOM 3219 C C . ILE A 1 413 ? 126.441 172.064 174.113 1.00 85.66 413 ILE B C 1
ATOM 3220 O O . ILE A 1 413 ? 126.433 170.827 174.135 1.00 85.66 413 ILE B O 1
ATOM 3225 N N . LYS A 1 414 ? 125.468 172.785 174.672 1.00 86.42 414 LYS B N 1
ATOM 3226 C CA . LYS A 1 414 ? 124.358 172.164 175.395 1.00 86.42 414 LYS B CA 1
ATOM 3227 C C . LYS A 1 414 ? 123.231 171.835 174.415 1.00 86.42 414 LYS B C 1
ATOM 3228 O O . LYS A 1 414 ? 122.118 172.361 174.477 1.00 86.42 414 LYS B O 1
ATOM 3230 N N . ALA A 1 415 ? 123.558 170.945 173.479 1.00 81.55 415 ALA B N 1
ATOM 3231 C CA . ALA A 1 415 ? 122.630 170.502 172.457 1.00 81.55 415 ALA B CA 1
ATOM 3232 C C . ALA A 1 415 ? 122.826 168.998 172.252 1.00 81.55 415 ALA B C 1
ATOM 3233 O O . ALA A 1 415 ? 122.858 168.483 171.140 1.00 81.55 415 ALA B O 1
ATOM 3235 N N . ARG A 1 416 ? 123.021 168.286 173.369 1.00 80.11 416 ARG B N 1
ATOM 3236 C CA . ARG A 1 416 ? 123.320 166.829 173.296 1.00 80.11 416 ARG B CA 1
ATOM 3237 C C . ARG A 1 416 ? 122.237 165.981 173.976 1.00 80.11 416 ARG B C 1
ATOM 3238 O O . ARG A 1 416 ? 121.486 166.518 174.813 1.00 80.11 416 ARG B O 1
ATOM 3246 N N . THR A 1 417 ? 122.183 164.704 173.581 1.00 81.30 417 THR B N 1
ATOM 3247 C CA . THR A 1 417 ? 121.246 163.655 174.074 1.00 81.30 417 THR B CA 1
ATOM 3248 C C . THR A 1 417 ? 121.844 162.274 173.759 1.00 81.30 417 THR B C 1
ATOM 3249 O O . THR A 1 417 ? 122.876 162.224 173.054 1.00 81.30 417 THR B O 1
ATOM 3253 N N . GLU A 1 418 ? 121.238 161.190 174.260 1.00 78.33 418 GLU B N 1
ATOM 3254 C CA . GLU A 1 418 ? 121.767 159.835 173.935 1.00 78.33 418 GLU B CA 1
ATOM 3255 C C . GLU A 1 418 ? 121.730 159.709 172.408 1.00 78.33 418 GLU B C 1
ATOM 3256 O O . GLU A 1 418 ? 120.666 160.000 171.821 1.00 78.33 418 GLU B O 1
ATOM 3262 N N . PHE A 1 419 ? 122.811 159.221 171.790 1.00 61.93 419 PHE B N 1
ATOM 3263 C CA . PHE A 1 419 ? 122.843 159.242 170.304 1.00 61.93 419 PHE B CA 1
ATOM 3264 C C . PHE A 1 419 ? 121.727 158.409 169.665 1.00 61.93 419 PHE B C 1
ATOM 3265 O O . PHE A 1 419 ? 121.041 159.042 168.852 1.00 61.93 419 PHE B O 1
ATOM 3273 N N . SER A 1 420 ? 121.517 157.155 170.109 1.00 58.27 420 SER B N 1
ATOM 3274 C CA . SER A 1 420 ? 120.511 156.155 169.627 1.00 58.27 420 SER B CA 1
ATOM 3275 C C . SER A 1 420 ? 120.295 156.179 168.103 1.00 58.27 420 SER B C 1
ATOM 3276 O O . SER A 1 420 ? 119.346 156.877 167.671 1.00 58.27 420 SER B O 1
ATOM 3279 N N . ILE A 1 421 ? 120.969 155.295 167.337 1.00 48.35 421 ILE B N 1
ATOM 3280 C CA . ILE A 1 421 ? 120.920 155.358 165.867 1.00 48.35 421 ILE B CA 1
ATOM 3281 C C . ILE A 1 421 ? 119.490 155.243 165.369 1.00 48.35 421 ILE B C 1
ATOM 3282 O O . ILE A 1 421 ? 118.681 154.495 165.925 1.00 48.35 421 ILE B O 1
ATOM 3287 N N . ASN A 1 422 ? 119.175 155.997 164.328 1.00 41.06 422 ASN B N 1
ATOM 3288 C CA . ASN A 1 422 ? 117.855 155.937 163.727 1.00 41.06 422 ASN B CA 1
ATOM 3289 C C . ASN A 1 422 ? 117.734 154.682 162.872 1.00 41.06 422 ASN B C 1
ATOM 3290 O O . ASN A 1 422 ? 118.509 154.515 161.925 1.00 41.06 422 ASN B O 1
ATOM 3295 N N . PRO A 1 423 ? 116.790 153.785 163.161 1.00 40.15 423 PRO B N 1
ATOM 3296 C CA . PRO A 1 423 ? 116.637 152.575 162.347 1.00 40.15 423 PRO B CA 1
ATOM 3297 C C . PRO A 1 423 ? 115.944 152.803 161.013 1.00 40.15 423 PRO B C 1
ATOM 3298 O O . PRO A 1 423 ? 115.819 151.854 160.234 1.00 40.15 423 PRO B O 1
ATOM 3302 N N . ASP A 1 424 ? 115.484 154.018 160.728 1.00 36.62 424 ASP B N 1
ATOM 3303 C CA . ASP A 1 424 ? 114.868 154.343 159.449 1.00 36.62 424 ASP B CA 1
ATOM 3304 C C . ASP A 1 424 ? 115.842 155.008 158.490 1.00 36.62 424 ASP B C 1
ATOM 3305 O O . ASP A 1 424 ? 115.493 155.237 157.330 1.00 36.62 424 ASP B O 1
ATOM 3310 N N . ARG A 1 425 ? 117.054 155.314 158.951 1.00 33.99 425 ARG B N 1
ATOM 3311 C CA . ARG A 1 425 ? 118.012 156.061 158.144 1.00 33.99 425 ARG B CA 1
ATOM 3312 C C . ARG A 1 425 ? 118.351 155.328 156.849 1.00 33.99 425 ARG B C 1
ATOM 3313 O O . ARG A 1 425 ? 118.329 155.922 155.766 1.00 33.99 425 ARG B O 1
ATOM 3321 N N . LEU A 1 426 ? 118.646 154.032 156.940 1.00 25.70 426 LEU B N 1
ATOM 3322 C CA . LEU A 1 426 ? 119.078 153.288 155.762 1.00 25.70 426 LEU B CA 1
ATOM 3323 C C . LEU A 1 426 ? 117.943 153.120 154.760 1.00 25.70 426 LEU B C 1
ATOM 3324 O O . LEU A 1 426 ? 118.130 153.343 153.556 1.00 25.70 426 LEU B O 1
ATOM 3329 N N . ARG A 1 427 ? 116.766 152.712 155.238 1.00 28.05 427 ARG B N 1
ATOM 3330 C CA . ARG A 1 427 ? 115.620 152.555 154.353 1.00 28.05 427 ARG B CA 1
ATOM 3331 C C . ARG A 1 427 ? 115.255 153.874 153.691 1.00 28.05 427 ARG B C 1
ATOM 3332 O O . ARG A 1 427 ? 114.916 153.907 152.505 1.00 28.05 427 ARG B O 1
ATOM 3340 N N . LYS A 1 428 ? 115.347 154.976 154.434 1.00 27.38 428 LYS B N 1
ATOM 3341 C CA . LYS A 1 428 ? 115.011 156.271 153.859 1.00 27.38 428 LYS B CA 1
ATOM 3342 C C . LYS A 1 428 ? 116.043 156.715 152.833 1.00 27.38 428 LYS B C 1
ATOM 3343 O O . LYS A 1 428 ? 115.678 157.301 151.813 1.00 27.38 428 LYS B O 1
ATOM 3349 N N . GLN A 1 429 ? 117.325 156.433 153.067 1.00 24.29 429 GLN B N 1
ATOM 3350 C CA . GLN A 1 429 ? 118.329 156.771 152.067 1.00 24.29 429 GLN B CA 1
ATOM 3351 C C . GLN A 1 429 ? 118.135 155.959 150.792 1.00 24.29 429 GLN B C 1
ATOM 3352 O O . GLN A 1 429 ? 118.278 156.488 149.682 1.00 24.29 429 GLN B O 1
ATOM 3358 N N . VAL A 1 430 ? 117.799 154.676 150.927 1.00 21.34 430 VAL B N 1
ATOM 3359 C CA . VAL A 1 430 ? 117.576 153.858 149.740 1.00 21.34 430 VAL B CA 1
ATOM 3360 C C . VAL A 1 430 ? 116.336 154.330 148.993 1.00 21.34 430 VAL B C 1
ATOM 3361 O O . VAL A 1 430 ? 116.333 154.410 147.758 1.00 21.34 430 VAL B O 1
ATOM 3365 N N . ILE A 1 431 ? 115.267 154.651 149.725 1.00 22.13 431 ILE B N 1
ATOM 3366 C CA . ILE A 1 431 ? 114.058 155.171 149.097 1.00 22.13 431 ILE B CA 1
ATOM 3367 C C . ILE A 1 431 ? 114.356 156.473 148.374 1.00 22.13 431 ILE B C 1
ATOM 3368 O O . ILE A 1 431 ? 113.856 156.709 147.271 1.00 22.13 431 ILE B O 1
ATOM 3373 N N . TYR A 1 432 ? 115.184 157.330 148.972 1.00 21.28 432 TYR B N 1
ATOM 3374 C CA . TYR A 1 432 ? 115.585 158.557 148.302 1.00 21.28 432 TYR B CA 1
ATOM 3375 C C . TYR A 1 432 ? 116.272 158.248 146.981 1.00 21.28 432 TYR B C 1
ATOM 3376 O O . TYR A 1 432 ? 115.769 158.609 145.914 1.00 21.28 432 TYR B O 1
ATOM 3385 N N . PHE A 1 433 ? 117.392 157.519 147.039 1.00 19.64 433 PHE B N 1
ATOM 3386 C CA . PHE A 1 433 ? 118.183 157.255 145.843 1.00 19.64 433 PHE B CA 1
ATOM 3387 C C . PHE A 1 433 ? 117.417 156.491 144.771 1.00 19.64 433 PHE B C 1
ATOM 3388 O O . PHE A 1 433 ? 117.771 156.593 143.595 1.00 19.64 433 PHE B O 1
ATOM 3396 N N . THR A 1 434 ? 116.377 155.738 145.128 1.00 19.10 434 THR B N 1
ATOM 3397 C CA . THR A 1 434 ? 115.676 154.940 144.135 1.00 19.10 434 THR B CA 1
ATOM 3398 C C . THR A 1 434 ? 114.309 155.478 143.735 1.00 19.10 434 THR B C 1
ATOM 3399 O O . THR A 1 434 ? 113.709 154.935 142.804 1.00 19.10 434 THR B O 1
ATOM 3403 N N . VAL A 1 435 ? 113.792 156.509 144.399 1.00 22.31 435 VAL B N 1
ATOM 3404 C CA . VAL A 1 435 ? 112.517 157.091 143.998 1.00 22.31 435 VAL B CA 1
ATOM 3405 C C . VAL A 1 435 ? 112.667 158.595 143.818 1.00 22.31 435 VAL B C 1
ATOM 3406 O O . VAL A 1 435 ? 112.386 159.142 142.743 1.00 22.31 435 VAL B O 1
ATOM 3410 N N . THR A 1 436 ? 113.120 159.273 144.872 1.00 22.91 436 THR B N 1
ATOM 3411 C CA . THR A 1 436 ? 113.155 160.727 144.834 1.00 22.91 436 THR B CA 1
ATOM 3412 C C . THR A 1 436 ? 114.246 161.210 143.897 1.00 22.91 436 THR B C 1
ATOM 3413 O O . THR A 1 436 ? 114.053 162.175 143.153 1.00 22.91 436 THR B O 1
ATOM 3417 N N . ALA A 1 437 ? 115.402 160.547 143.924 1.00 22.92 437 ALA B N 1
ATOM 3418 C CA . ALA A 1 437 ? 116.449 160.864 142.966 1.00 22.92 437 ALA B CA 1
ATOM 3419 C C . ALA A 1 437 ? 115.991 160.597 141.541 1.00 22.92 437 ALA B C 1
ATOM 3420 O O . ALA A 1 437 ? 116.337 161.356 140.638 1.00 22.92 437 ALA B O 1
ATOM 3422 N N . GLN A 1 438 ? 115.192 159.550 141.321 1.00 23.49 438 GLN B N 1
ATOM 3423 C CA . GLN A 1 438 ? 114.675 159.288 139.980 1.00 23.49 438 GLN B CA 1
ATOM 3424 C C . GLN A 1 438 ? 113.773 160.419 139.503 1.00 23.49 438 GLN B C 1
ATOM 3425 O O . GLN A 1 438 ? 113.911 160.894 138.372 1.00 23.49 438 GLN B O 1
ATOM 3431 N N . ILE A 1 439 ? 112.851 160.867 140.356 1.00 26.01 439 ILE B N 1
ATOM 3432 C CA . ILE A 1 439 ? 111.938 161.940 139.964 1.00 26.01 439 ILE B CA 1
ATOM 3433 C C . ILE A 1 439 ? 112.695 163.250 139.751 1.00 26.01 439 ILE B C 1
ATOM 3434 O O . ILE A 1 439 ? 112.475 163.960 138.759 1.00 26.01 439 ILE B O 1
ATOM 3439 N N . VAL A 1 440 ? 113.601 163.588 140.668 1.00 27.79 440 VAL B N 1
ATOM 3440 C CA . VAL A 1 440 ? 114.351 164.833 140.550 1.00 27.79 440 VAL B CA 1
ATOM 3441 C C . VAL A 1 440 ? 115.277 164.791 139.342 1.00 27.79 440 VAL B C 1
ATOM 3442 O O . VAL A 1 440 ? 115.509 165.812 138.689 1.00 27.79 440 VAL B O 1
ATOM 3446 N N . GLY A 1 441 ? 115.817 163.614 139.021 1.00 28.30 441 GLY B N 1
ATOM 3447 C CA . GLY A 1 441 ? 116.658 163.490 137.851 1.00 28.30 441 GLY B CA 1
ATOM 3448 C C . GLY A 1 441 ? 115.874 163.585 136.565 1.00 28.30 441 GLY B C 1
ATOM 3449 O O . GLY A 1 441 ? 116.350 164.172 135.596 1.00 28.30 441 GLY B O 1
ATOM 3450 N N . PHE A 1 442 ? 114.667 163.018 136.536 1.00 29.20 442 PHE B N 1
ATOM 3451 C CA . PHE A 1 442 ? 113.778 163.242 135.404 1.00 29.20 442 PHE B CA 1
ATOM 3452 C C . PHE A 1 442 ? 113.525 164.728 135.202 1.00 29.20 442 PHE B C 1
ATOM 3453 O O . PHE A 1 442 ? 113.596 165.231 134.073 1.00 29.20 442 PHE B O 1
ATOM 3461 N N . ALA A 1 443 ? 113.244 165.445 136.292 1.00 33.02 443 ALA B N 1
ATOM 3462 C CA . ALA A 1 443 ? 113.041 166.888 136.201 1.00 33.02 443 ALA B CA 1
ATOM 3463 C C . ALA A 1 443 ? 114.273 167.582 135.632 1.00 33.02 443 ALA B C 1
ATOM 3464 O O . ALA A 1 443 ? 114.208 168.205 134.569 1.00 33.02 443 ALA B O 1
ATOM 3466 N N . LEU A 1 444 ? 115.417 167.436 136.299 1.00 34.00 444 LEU B N 1
ATOM 3467 C CA . LEU A 1 444 ? 116.648 168.091 135.869 1.00 34.00 444 LEU B CA 1
ATOM 3468 C C . LEU A 1 444 ? 117.098 167.674 134.475 1.00 34.00 444 LEU B C 1
ATOM 3469 O O . LEU A 1 444 ? 117.837 168.422 133.830 1.00 34.00 444 LEU B O 1
ATOM 3474 N N . GLU A 1 445 ? 116.677 166.506 133.996 1.00 29.56 445 GLU B N 1
ATOM 3475 C CA . GLU A 1 445 ? 117.137 165.984 132.720 1.00 29.56 445 GLU B CA 1
ATOM 3476 C C . GLU A 1 445 ? 116.264 166.426 131.559 1.00 29.56 445 GLU B C 1
ATOM 3477 O O . GLU A 1 445 ? 116.788 166.773 130.497 1.00 29.56 445 GLU B O 1
ATOM 3483 N N . THR A 1 446 ? 114.944 166.415 131.724 1.00 36.22 446 THR B N 1
ATOM 3484 C CA . THR A 1 446 ? 114.051 166.801 130.640 1.00 36.22 446 THR B CA 1
ATOM 3485 C C . THR A 1 446 ? 113.432 168.175 130.816 1.00 36.22 446 THR B C 1
ATOM 3486 O O . THR A 1 446 ? 113.415 168.957 129.868 1.00 36.22 446 THR B O 1
ATOM 3490 N N . ILE A 1 447 ? 112.926 168.502 132.003 1.00 41.37 447 ILE B N 1
ATOM 3491 C CA . ILE A 1 447 ? 112.123 169.707 132.159 1.00 41.37 447 ILE B CA 1
ATOM 3492 C C . ILE A 1 447 ? 112.999 170.954 132.145 1.00 41.37 447 ILE B C 1
ATOM 3493 O O . ILE A 1 447 ? 112.812 171.844 131.309 1.00 41.37 447 ILE B O 1
ATOM 3498 N N . VAL A 1 448 ? 113.969 171.040 133.051 1.00 45.05 448 VAL B N 1
ATOM 3499 C CA . VAL A 1 448 ? 114.757 172.266 133.192 1.00 45.05 448 VAL B CA 1
ATOM 3500 C C . VAL A 1 448 ? 115.597 172.592 131.956 1.00 45.05 448 VAL B C 1
ATOM 3501 O O . VAL A 1 448 ? 115.723 173.780 131.633 1.00 45.05 448 VAL B O 1
ATOM 3505 N N . PRO A 1 449 ? 116.192 171.634 131.225 1.00 46.91 449 PRO B N 1
ATOM 3506 C CA . PRO A 1 449 ? 116.877 172.041 129.988 1.00 46.91 449 PRO B CA 1
ATOM 3507 C C . PRO A 1 449 ? 115.913 172.561 128.943 1.00 46.91 449 PRO B C 1
ATOM 3508 O O . PRO A 1 449 ? 116.239 173.520 128.235 1.00 46.91 449 PRO B O 1
ATOM 3512 N N . PHE A 1 450 ? 114.723 171.968 128.850 1.00 51.64 450 PHE B N 1
ATOM 3513 C CA . PHE A 1 450 ? 113.711 172.436 127.912 1.00 51.64 450 PHE B CA 1
ATOM 3514 C C . PHE A 1 450 ? 113.293 173.868 128.225 1.00 51.64 450 PHE B C 1
ATOM 3515 O O . PHE A 1 450 ? 113.227 174.724 127.330 1.00 51.64 450 PHE B O 1
ATOM 3523 N N . VAL A 1 451 ? 113.006 174.146 129.497 1.00 56.09 451 VAL B N 1
ATOM 3524 C CA . VAL A 1 451 ? 112.596 175.488 129.894 1.00 56.09 451 VAL B CA 1
ATOM 3525 C C . VAL A 1 451 ? 113.737 176.478 129.711 1.00 56.09 451 VAL B C 1
ATOM 3526 O O . VAL A 1 451 ? 113.519 177.619 129.288 1.00 56.09 451 VAL B O 1
ATOM 3530 N N . LYS A 1 452 ? 114.968 176.069 130.027 1.00 58.70 452 LYS B N 1
ATOM 3531 C CA . LYS A 1 452 ? 116.103 176.965 129.838 1.00 58.70 452 LYS B CA 1
ATOM 3532 C C . LYS A 1 452 ? 116.302 177.290 128.365 1.00 58.70 452 LYS B C 1
ATOM 3533 O O . LYS A 1 452 ? 116.633 178.426 128.010 1.00 58.70 452 LYS B O 1
ATOM 3539 N N . GLN A 1 453 ? 116.084 176.308 127.490 1.00 55.73 453 GLN B N 1
ATOM 3540 C CA . GLN A 1 453 ? 116.212 176.552 126.059 1.00 55.73 453 GLN B CA 1
ATOM 3541 C C . GLN A 1 453 ? 115.133 177.503 125.564 1.00 55.73 453 GLN B C 1
ATOM 3542 O O . GLN A 1 453 ? 115.424 178.438 124.810 1.00 55.73 453 GLN B O 1
ATOM 3548 N N . ARG A 1 454 ? 113.884 177.289 125.983 1.00 64.48 454 ARG B N 1
ATOM 3549 C CA . ARG A 1 454 ? 112.813 178.192 125.570 1.00 64.48 454 ARG B CA 1
ATOM 3550 C C . ARG A 1 454 ? 113.049 179.608 126.087 1.00 64.48 454 ARG B C 1
ATOM 3551 O O . ARG A 1 454 ? 112.792 180.589 125.376 1.00 64.48 454 ARG B O 1
ATOM 3559 N N . VAL A 1 455 ? 113.564 179.733 127.311 1.00 69.37 455 VAL B N 1
ATOM 3560 C CA . VAL A 1 455 ? 113.814 181.050 127.883 1.00 69.37 455 VAL B CA 1
ATOM 3561 C C . VAL A 1 455 ? 114.958 181.745 127.158 1.00 69.37 455 VAL B C 1
ATOM 3562 O O . VAL A 1 455 ? 114.869 182.933 126.831 1.00 69.37 455 VAL B O 1
ATOM 3566 N N . PHE A 1 456 ? 116.051 181.027 126.897 1.00 72.83 456 PHE B N 1
ATOM 3567 C CA . PHE A 1 456 ? 117.158 181.623 126.164 1.00 72.83 456 PHE B CA 1
ATOM 3568 C C . PHE A 1 456 ? 116.783 181.941 124.723 1.00 72.83 456 PHE B C 1
ATOM 3569 O O . PHE A 1 456 ? 117.392 182.830 124.122 1.00 72.83 456 PHE B O 1
ATOM 3577 N N . ARG A 1 457 ? 115.795 181.243 124.161 1.00 73.07 457 ARG B N 1
ATOM 3578 C CA . ARG A 1 457 ? 115.316 181.587 122.828 1.00 73.07 457 ARG B CA 1
ATOM 3579 C C . ARG A 1 457 ? 114.508 182.877 122.857 1.00 73.07 457 ARG B C 1
ATOM 3580 O O . ARG A 1 457 ? 114.812 183.831 122.132 1.00 73.07 457 ARG B O 1
ATOM 3588 N N . GLU A 1 458 ? 113.473 182.930 123.701 1.00 83.28 458 GLU B N 1
ATOM 3589 C CA . GLU A 1 458 ? 112.635 184.126 123.747 1.00 83.28 458 GLU B CA 1
ATOM 3590 C C . GLU A 1 458 ? 113.370 185.340 124.304 1.00 83.28 458 GLU B C 1
ATOM 3591 O O . GLU A 1 458 ? 112.918 186.468 124.090 1.00 83.28 458 GLU B O 1
ATOM 3597 N N . TYR A 1 459 ? 114.487 185.140 125.008 1.00 86.55 459 TYR B N 1
ATOM 3598 C CA . TYR A 1 459 ? 115.316 186.272 125.403 1.00 86.55 459 TYR B CA 1
ATOM 3599 C C . TYR A 1 459 ? 116.056 186.848 124.204 1.00 86.55 459 TYR B C 1
ATOM 3600 O O . TYR A 1 459 ? 116.108 188.070 124.025 1.00 86.55 459 TYR B O 1
ATOM 3609 N N . LYS A 1 460 ? 116.628 185.982 123.371 1.00 88.38 460 LYS B N 1
ATOM 3610 C CA . LYS A 1 460 ? 117.326 186.413 122.170 1.00 88.38 460 LYS B CA 1
ATOM 3611 C C . LYS A 1 460 ? 116.385 186.692 121.007 1.00 88.38 460 LYS B C 1
ATOM 3612 O O . LYS A 1 460 ? 116.756 187.439 120.095 1.00 88.38 460 LYS B O 1
ATOM 3614 N N . GLU A 1 461 ? 115.183 186.118 121.018 1.00 89.97 461 GLU B N 1
ATOM 3615 C CA . GLU A 1 461 ? 114.221 186.343 119.950 1.00 89.97 461 GLU B CA 1
ATOM 3616 C C . GLU A 1 461 ? 113.393 187.604 120.150 1.00 89.97 461 GLU B C 1
ATOM 3617 O O . GLU A 1 461 ? 112.751 188.063 119.200 1.00 89.97 461 GLU B O 1
ATOM 3619 N N . TYR A 1 462 ? 113.382 188.163 121.360 1.00 92.83 462 TYR B N 1
ATOM 3620 C CA . TYR A 1 462 ? 112.606 189.362 121.658 1.00 92.83 462 TYR B CA 1
ATOM 3621 C C . TYR A 1 462 ? 113.491 190.599 121.767 1.00 92.83 462 TYR B C 1
ATOM 3622 O O . TYR A 1 462 ? 113.256 191.598 121.082 1.00 92.83 462 TYR B O 1
ATOM 3624 N N . THR A 1 463 ? 114.512 190.546 122.616 1.00 93.46 463 THR B N 1
ATOM 3625 C CA . THR A 1 463 ? 115.387 191.691 122.832 1.00 93.46 463 THR B CA 1
ATOM 3626 C C . THR A 1 463 ? 116.843 191.337 122.553 1.00 93.46 463 THR B C 1
ATOM 3627 O O . THR A 1 463 ? 117.559 190.867 123.437 1.00 93.46 463 THR B O 1
ATOM 3631 N N . ASP A 1 487 ? 115.341 185.024 100.695 1.00 72.72 487 ASP B N 1
ATOM 3632 C CA . ASP A 1 487 ? 115.483 185.199 102.135 1.00 72.72 487 ASP B CA 1
ATOM 3633 C C . ASP A 1 487 ? 114.130 185.161 102.833 1.00 72.72 487 ASP B C 1
ATOM 3634 O O . ASP A 1 487 ? 114.010 184.647 103.945 1.00 72.72 487 ASP B O 1
ATOM 3639 N N . GLU A 1 488 ? 113.109 185.716 102.182 1.00 72.75 488 GLU B N 1
ATOM 3640 C CA . GLU A 1 488 ? 111.779 185.739 102.773 1.00 72.75 488 GLU B CA 1
ATOM 3641 C C . GLU A 1 488 ? 111.090 184.384 102.714 1.00 72.75 488 GLU B C 1
ATOM 3642 O O . GLU A 1 488 ? 110.189 184.128 103.519 1.00 72.75 488 GLU B O 1
ATOM 3644 N N . ASP A 1 489 ? 111.486 183.519 101.784 1.00 69.87 489 ASP B N 1
ATOM 3645 C CA . ASP A 1 489 ? 110.897 182.194 101.661 1.00 69.87 489 ASP B CA 1
ATOM 3646 C C . ASP A 1 489 ? 111.650 181.131 102.451 1.00 69.87 489 ASP B C 1
ATOM 3647 O O . ASP A 1 489 ? 111.116 180.036 102.650 1.00 69.87 489 ASP B O 1
ATOM 3649 N N . GLU A 1 490 ? 112.870 181.423 102.903 1.00 58.28 490 GLU B N 1
ATOM 3650 C CA . GLU A 1 490 ? 113.641 180.509 103.734 1.00 58.28 490 GLU B CA 1
ATOM 3651 C C . GLU A 1 490 ? 113.924 181.087 105.115 1.00 58.28 490 GLU B C 1
ATOM 3652 O O . GLU A 1 490 ? 114.847 180.634 105.797 1.00 58.28 490 GLU B O 1
ATOM 3658 N N . ALA A 1 491 ? 113.142 182.079 105.545 1.00 53.86 491 ALA B N 1
ATOM 3659 C CA . ALA A 1 491 ? 113.371 182.678 106.853 1.00 53.86 491 ALA B CA 1
ATOM 3660 C C . ALA A 1 491 ? 112.893 181.774 107.980 1.00 53.86 491 ALA B C 1
ATOM 3661 O O . ALA A 1 491 ? 113.431 181.836 109.090 1.00 53.86 491 ALA B O 1
ATOM 3663 N N . ARG A 1 492 ? 111.891 180.935 107.723 1.00 50.91 492 ARG B N 1
ATOM 3664 C CA . ARG A 1 492 ? 111.430 180.006 108.747 1.00 50.91 492 ARG B CA 1
ATOM 3665 C C . ARG A 1 492 ? 112.399 178.841 108.909 1.00 50.91 492 ARG B C 1
ATOM 3666 O O . ARG A 1 492 ? 112.788 178.498 110.032 1.00 50.91 492 ARG B O 1
ATOM 3674 N N . PHE A 1 493 ? 112.791 178.221 107.792 1.00 42.31 493 PHE B N 1
ATOM 3675 C CA . PHE A 1 493 ? 113.762 177.133 107.837 1.00 42.31 493 PHE B CA 1
ATOM 3676 C C . PHE A 1 493 ? 115.076 177.595 108.449 1.00 42.31 493 PHE B C 1
ATOM 3677 O O . PHE A 1 493 ? 115.668 176.890 109.272 1.00 42.31 493 PHE B O 1
ATOM 3685 N N . LEU A 1 494 ? 115.537 178.788 108.078 1.00 42.04 494 LEU B N 1
ATOM 3686 C CA . LEU A 1 494 ? 116.795 179.285 108.616 1.00 42.04 494 LEU B CA 1
ATOM 3687 C C . LEU A 1 494 ? 116.688 179.600 110.100 1.00 42.04 494 LEU B C 1
ATOM 3688 O O . LEU A 1 494 ? 117.634 179.347 110.852 1.00 42.04 494 LEU B O 1
ATOM 3693 N N . THR A 1 495 ? 115.549 180.127 110.549 1.00 41.89 495 THR B N 1
ATOM 3694 C CA . THR A 1 495 ? 115.402 180.399 111.973 1.00 41.89 495 THR B CA 1
ATOM 3695 C C . THR A 1 495 ? 115.315 179.113 112.783 1.00 41.89 495 THR B C 1
ATOM 3696 O O . THR A 1 495 ? 115.860 179.044 113.889 1.00 41.89 495 THR B O 1
ATOM 3700 N N . ARG A 1 496 ? 114.671 178.075 112.251 1.00 39.34 496 ARG B N 1
ATOM 3701 C CA . ARG A 1 496 ? 114.666 176.818 112.986 1.00 39.34 496 ARG B CA 1
ATOM 3702 C C . ARG A 1 496 ? 116.013 176.110 112.933 1.00 39.34 496 ARG B C 1
ATOM 3703 O O . ARG A 1 496 ? 116.354 175.395 113.877 1.00 39.34 496 ARG B O 1
ATOM 3711 N N . VAL A 1 497 ? 116.805 176.315 111.879 1.00 35.89 497 VAL B N 1
ATOM 3712 C CA . VAL A 1 497 ? 118.164 175.784 111.883 1.00 35.89 497 VAL B CA 1
ATOM 3713 C C . VAL A 1 497 ? 119.015 176.520 112.907 1.00 35.89 497 VAL B C 1
ATOM 3714 O O . VAL A 1 497 ? 119.843 175.915 113.596 1.00 35.89 497 VAL B O 1
ATOM 3718 N N . ARG A 1 498 ? 118.828 177.837 113.026 1.00 39.20 498 ARG B N 1
ATOM 3719 C CA . ARG A 1 498 ? 119.544 178.597 114.044 1.00 39.20 498 ARG B CA 1
ATOM 3720 C C . ARG A 1 498 ? 119.110 178.199 115.448 1.00 39.20 498 ARG B C 1
ATOM 3721 O O . ARG A 1 498 ? 119.916 178.256 116.383 1.00 39.20 498 ARG B O 1
ATOM 3729 N N . ASN A 1 499 ? 117.849 177.801 115.619 1.00 39.30 499 ASN B N 1
ATOM 3730 C CA . ASN A 1 499 ? 117.411 177.288 116.913 1.00 39.30 499 ASN B CA 1
ATOM 3731 C C . ASN A 1 499 ? 118.017 175.919 117.200 1.00 39.30 499 ASN B C 1
ATOM 3732 O O . ASN A 1 499 ? 118.489 175.667 118.313 1.00 39.30 499 ASN B O 1
ATOM 3737 N N . GLU A 1 500 ? 118.010 175.020 116.210 1.00 35.27 500 GLU B N 1
ATOM 3738 C CA . GLU A 1 500 ? 118.625 173.709 116.386 1.00 35.27 500 GLU B CA 1
ATOM 3739 C C . GLU A 1 500 ? 120.116 173.821 116.668 1.00 35.27 500 GLU B C 1
ATOM 3740 O O . GLU A 1 500 ? 120.673 172.978 117.377 1.00 35.27 500 GLU B O 1
ATOM 3746 N N . ALA A 1 501 ? 120.773 174.851 116.134 1.00 33.80 501 ALA B N 1
ATOM 3747 C CA . ALA A 1 501 ? 122.199 175.034 116.376 1.00 33.80 501 ALA B CA 1
ATOM 3748 C C . ALA A 1 501 ? 122.511 175.348 117.832 1.00 33.80 501 ALA B C 1
ATOM 3749 O O . ALA A 1 501 ? 123.649 175.142 118.263 1.00 33.80 501 ALA B O 1
ATOM 3751 N N . GLU A 1 502 ? 121.537 175.838 118.595 1.00 37.18 502 GLU B N 1
ATOM 3752 C CA . GLU A 1 502 ? 121.750 176.149 120.002 1.00 37.18 502 GLU B CA 1
ATOM 3753 C C . GLU A 1 502 ? 121.529 174.955 120.920 1.00 37.18 502 GLU B C 1
ATOM 3754 O O . GLU A 1 502 ? 121.960 175.002 122.075 1.00 37.18 502 GLU B O 1
ATOM 3760 N N . LEU A 1 503 ? 120.875 173.900 120.445 1.00 31.79 503 LEU B N 1
ATOM 3761 C CA . LEU A 1 503 ? 120.518 172.781 121.301 1.00 31.79 503 LEU B CA 1
ATOM 3762 C C . LEU A 1 503 ? 121.766 172.060 121.808 1.00 31.79 503 LEU B C 1
ATOM 3763 O O . LEU A 1 503 ? 122.885 172.272 121.338 1.00 31.79 503 LEU B O 1
ATOM 3768 N N . GLU A 1 504 ? 121.554 171.197 122.796 1.00 33.05 504 GLU B N 1
ATOM 3769 C CA . GLU A 1 504 ? 122.639 170.459 123.418 1.00 33.05 504 GLU B CA 1
ATOM 3770 C C . GLU A 1 504 ? 123.148 169.354 122.497 1.00 33.05 504 GLU B C 1
ATOM 3771 O O . GLU A 1 504 ? 122.451 168.879 121.600 1.00 33.05 504 GLU B O 1
ATOM 3777 N N . ASP A 1 505 ? 124.387 168.948 122.735 1.00 30.77 505 ASP B N 1
ATOM 3778 C CA . ASP A 1 505 ? 124.994 167.842 122.011 1.00 30.77 505 ASP B CA 1
ATOM 3779 C C . ASP A 1 505 ? 124.709 166.547 122.764 1.00 30.77 505 ASP B C 1
ATOM 3780 O O . ASP A 1 505 ? 125.245 166.329 123.856 1.00 30.77 505 ASP B O 1
ATOM 3785 N N . TYR A 1 506 ? 123.873 165.692 122.185 1.00 21.97 506 TYR B N 1
ATOM 3786 C CA . TYR A 1 506 ? 123.475 164.471 122.872 1.00 21.97 506 TYR B CA 1
ATOM 3787 C C . TYR A 1 506 ? 124.640 163.492 122.952 1.00 21.97 506 TYR B C 1
ATOM 3788 O O . TYR A 1 506 ? 125.306 163.216 121.952 1.00 21.97 506 TYR B O 1
ATOM 3797 N N . ASP A 1 507 ? 124.882 162.974 124.151 1.00 20.88 507 ASP B N 1
ATOM 3798 C CA . ASP A 1 507 ? 125.842 161.904 124.386 1.00 20.88 507 ASP B CA 1
ATOM 3799 C C . ASP A 1 507 ? 125.088 160.732 124.991 1.00 20.88 507 ASP B C 1
ATOM 3800 O O . ASP A 1 507 ? 124.609 160.821 126.125 1.00 20.88 507 ASP B O 1
ATOM 3805 N N . VAL A 1 508 ? 124.983 159.635 124.240 1.00 18.77 508 VAL B N 1
ATOM 3806 C CA . VAL A 1 508 ? 124.259 158.471 124.732 1.00 18.77 508 VAL B CA 1
ATOM 3807 C C . VAL A 1 508 ? 124.962 157.839 125.928 1.00 18.77 508 VAL B C 1
ATOM 3808 O O . VAL A 1 508 ? 124.341 157.083 126.687 1.00 18.77 508 VAL B O 1
ATOM 3812 N N . THR A 1 509 ? 126.250 158.138 126.106 1.00 19.13 509 THR B N 1
ATOM 3813 C CA . THR A 1 509 ? 126.998 157.642 127.253 1.00 19.13 509 THR B CA 1
ATOM 3814 C C . THR A 1 509 ? 126.381 158.105 128.566 1.00 19.13 509 THR B C 1
ATOM 3815 O O . THR A 1 509 ? 126.401 157.371 129.554 1.00 19.13 509 THR B O 1
ATOM 3819 N N . ASP A 1 510 ? 125.818 159.314 128.595 1.00 20.51 510 ASP B N 1
ATOM 3820 C CA . ASP A 1 510 ? 125.184 159.800 129.818 1.00 20.51 510 ASP B CA 1
ATOM 3821 C C . ASP A 1 510 ? 123.968 158.959 130.186 1.00 20.51 510 ASP B C 1
ATOM 3822 O O . ASP A 1 510 ? 123.779 158.600 131.354 1.00 20.51 510 ASP B O 1
ATOM 3827 N N . ASP A 1 511 ? 123.139 158.624 129.199 1.00 18.71 511 ASP B N 1
ATOM 3828 C CA . ASP A 1 511 ? 121.958 157.818 129.473 1.00 18.71 511 ASP B CA 1
ATOM 3829 C C . ASP A 1 511 ? 122.339 156.396 129.860 1.00 18.71 511 ASP B C 1
ATOM 3830 O O . ASP A 1 511 ? 121.730 155.804 130.762 1.00 18.71 511 ASP B O 1
ATOM 3835 N N . LEU A 1 512 ? 123.353 155.836 129.199 1.00 16.20 512 LEU B N 1
ATOM 3836 C CA . LEU A 1 512 ? 123.835 154.516 129.590 1.00 16.20 512 LEU B CA 1
ATOM 3837 C C . LEU A 1 512 ? 124.391 154.531 131.008 1.00 16.20 512 LEU B C 1
ATOM 3838 O O . LEU A 1 512 ? 124.151 153.602 131.785 1.00 16.20 512 LEU B O 1
ATOM 3843 N N . ARG A 1 513 ? 125.132 155.583 131.360 1.00 15.64 513 ARG B N 1
ATOM 3844 C CA . ARG A 1 513 ? 125.641 155.738 132.716 1.00 15.64 513 ARG B CA 1
ATOM 3845 C C . ARG A 1 513 ? 124.508 155.763 133.728 1.00 15.64 513 ARG B C 1
ATOM 3846 O O . ARG A 1 513 ? 124.579 155.107 134.771 1.00 15.64 513 ARG B O 1
ATOM 3854 N N . GLU A 1 514 ? 123.461 156.538 133.439 1.00 17.69 514 GLU B N 1
ATOM 3855 C CA . GLU A 1 514 ? 122.334 156.627 134.358 1.00 17.69 514 GLU B CA 1
ATOM 3856 C C . GLU A 1 514 ? 121.670 155.269 134.553 1.00 17.69 514 GLU B C 1
ATOM 3857 O O . GLU A 1 514 ? 121.398 154.858 135.688 1.00 17.69 514 GLU B O 1
ATOM 3863 N N . MET A 1 515 ? 121.422 154.547 133.459 1.00 16.22 515 MET B N 1
ATOM 3864 C CA . MET A 1 515 ? 120.777 153.245 133.588 1.00 16.22 515 MET B CA 1
ATOM 3865 C C . MET A 1 515 ? 121.662 152.240 134.318 1.00 16.22 515 MET B C 1
ATOM 3866 O O . MET A 1 515 ? 121.159 151.427 135.100 1.00 16.22 515 MET B O 1
ATOM 3871 N N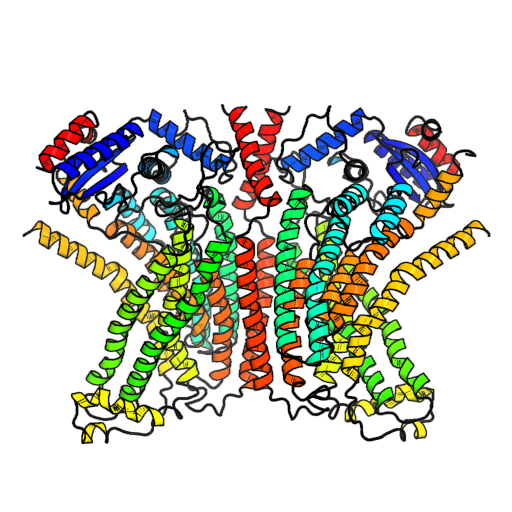 . CYS A 1 516 ? 122.976 152.299 134.111 1.00 15.74 516 CYS B N 1
ATOM 3872 C CA . CYS A 1 516 ? 123.860 151.355 134.784 1.00 15.74 516 CYS B CA 1
ATOM 3873 C C . CYS A 1 516 ? 123.985 151.669 136.271 1.00 15.74 516 CYS B C 1
ATOM 3874 O O . CYS A 1 516 ? 124.044 150.753 137.096 1.00 15.74 516 CYS B O 1
ATOM 3877 N N . ILE A 1 517 ? 123.999 152.951 136.639 1.00 13.94 517 ILE B N 1
ATOM 3878 C CA . ILE A 1 517 ? 124.011 153.312 138.055 1.00 13.94 517 ILE B CA 1
ATOM 3879 C C . ILE A 1 517 ? 122.715 152.872 138.728 1.00 13.94 517 ILE B C 1
ATOM 3880 O O . ILE A 1 517 ? 122.716 152.400 139.874 1.00 13.94 517 ILE B O 1
ATOM 3885 N N . GLN A 1 518 ? 121.591 153.017 138.027 1.00 12.35 518 GLN B N 1
ATOM 3886 C CA . GLN A 1 518 ? 120.320 152.538 138.560 1.00 12.35 518 GLN B CA 1
ATOM 3887 C C . GLN A 1 518 ? 120.351 151.029 138.786 1.00 12.35 518 GLN B C 1
ATOM 3888 O O . GLN A 1 518 ? 119.914 150.528 139.835 1.00 12.35 518 GLN B O 1
ATOM 3894 N N . PHE A 1 519 ? 120.864 150.287 137.802 1.00 14.45 519 PHE B N 1
ATOM 3895 C CA . PHE A 1 519 ? 121.044 148.851 137.977 1.00 14.45 519 PHE B CA 1
ATOM 3896 C C . PHE A 1 519 ? 121.931 148.552 139.174 1.00 14.45 519 PHE B C 1
ATOM 3897 O O . PHE A 1 519 ? 121.726 147.554 139.868 1.00 14.45 519 PHE B O 1
ATOM 3905 N N . GLY A 1 520 ? 122.952 149.376 139.399 1.00 25.64 520 GLY B N 1
ATOM 3906 C CA . GLY A 1 520 ? 123.809 149.176 140.551 1.00 25.64 520 GLY B CA 1
ATOM 3907 C C . GLY A 1 520 ? 123.064 149.330 141.859 1.00 25.64 520 GLY B C 1
ATOM 3908 O O . GLY A 1 520 ? 123.296 148.573 142.801 1.00 25.64 520 GLY B O 1
ATOM 3909 N N . TYR A 1 521 ? 122.166 150.313 141.937 1.00 15.02 521 TYR B N 1
ATOM 3910 C CA . TYR A 1 521 ? 121.318 150.431 143.123 1.00 15.02 521 TYR B CA 1
ATOM 3911 C C . TYR A 1 521 ? 120.501 149.167 143.332 1.00 15.02 521 TYR B C 1
ATOM 3912 O O . TYR A 1 521 ? 120.430 148.638 144.448 1.00 15.02 521 TYR B O 1
ATOM 3921 N N . LEU A 1 522 ? 119.901 148.655 142.256 1.00 17.15 522 LEU B N 1
ATOM 3922 C CA . LEU A 1 522 ? 119.108 147.432 142.360 1.00 17.15 522 LEU B CA 1
ATOM 3923 C C . LEU A 1 522 ? 119.957 146.250 142.827 1.00 17.15 522 LEU B C 1
ATOM 3924 O O . LEU A 1 522 ? 119.559 145.504 143.727 1.00 17.15 522 LEU B O 1
ATOM 3929 N N . ALA A 1 523 ? 121.133 146.067 142.233 1.00 16.21 523 ALA B N 1
ATOM 3930 C CA . ALA A 1 523 ? 121.984 144.929 142.551 1.00 16.21 523 ALA B CA 1
ATOM 3931 C C . ALA A 1 523 ? 122.605 145.012 143.936 1.00 16.21 523 ALA B C 1
ATOM 3932 O O . ALA A 1 523 ? 122.791 143.971 144.570 1.00 16.21 523 ALA B O 1
ATOM 3934 N N . LEU A 1 524 ? 122.917 146.203 144.426 1.00 16.52 524 LEU B N 1
ATOM 3935 C CA . LEU A 1 524 ? 123.620 146.351 145.690 1.00 16.52 524 LEU B CA 1
ATOM 3936 C C . LEU A 1 524 ? 122.702 146.486 146.892 1.00 16.52 524 LEU B C 1
ATOM 3937 O O . LEU A 1 524 ? 122.995 145.908 147.938 1.00 16.52 524 LEU B O 1
ATOM 3942 N N . PHE A 1 525 ? 121.594 147.223 146.786 1.00 17.79 525 PHE B N 1
ATOM 3943 C CA . PHE A 1 525 ? 120.861 147.620 147.982 1.00 17.79 525 PHE B CA 1
ATOM 3944 C C . PHE A 1 525 ? 119.376 147.286 147.943 1.00 17.79 525 PHE B C 1
ATOM 3945 O O . PHE A 1 525 ? 118.636 147.735 148.822 1.00 17.79 525 PHE B O 1
ATOM 3953 N N . SER A 1 526 ? 118.919 146.517 146.959 1.00 22.34 526 SER B N 1
ATOM 3954 C CA . SER A 1 526 ? 117.508 146.150 146.914 1.00 22.34 526 SER B CA 1
ATOM 3955 C C . SER A 1 526 ? 117.015 145.336 148.114 1.00 22.34 526 SER B C 1
ATOM 3956 O O . SER A 1 526 ? 115.808 145.410 148.396 1.00 22.34 526 SER B O 1
ATOM 3959 N N . PRO A 1 527 ? 117.834 144.545 148.828 1.00 23.68 527 PRO B N 1
ATOM 3960 C CA . PRO A 1 527 ? 117.309 143.891 150.041 1.00 23.68 527 PRO B CA 1
ATOM 3961 C C . PRO A 1 527 ? 116.799 144.855 151.096 1.00 23.68 527 PRO B C 1
ATOM 3962 O O . PRO A 1 527 ? 115.937 144.479 151.897 1.00 23.68 527 PRO B O 1
ATOM 3966 N N . VAL A 1 528 ? 117.314 146.083 151.132 1.00 23.91 528 VAL B N 1
ATOM 3967 C CA . VAL A 1 528 ? 116.864 147.052 152.127 1.00 23.91 528 VAL B CA 1
ATOM 3968 C C . VAL A 1 528 ? 115.396 147.392 151.914 1.00 23.91 528 VAL B C 1
ATOM 3969 O O . VAL A 1 528 ? 114.629 147.549 152.870 1.00 23.91 528 VAL B O 1
ATOM 3973 N N . TRP A 1 529 ? 114.983 147.507 150.659 1.00 23.47 529 TRP B N 1
ATOM 3974 C CA . TRP A 1 529 ? 113.632 147.936 150.306 1.00 23.47 529 TRP B CA 1
ATOM 3975 C C . TRP A 1 529 ? 113.220 147.249 149.015 1.00 23.47 529 TRP B C 1
ATOM 3976 O O . TRP A 1 529 ? 113.611 147.708 147.922 1.00 23.47 529 TRP B O 1
ATOM 3987 N N . PRO A 1 530 ? 112.428 146.177 149.078 1.00 24.52 530 PRO B N 1
ATOM 3988 C CA . PRO A 1 530 ? 112.162 145.373 147.873 1.00 24.52 530 PRO B CA 1
ATOM 3989 C C . PRO A 1 530 ? 111.284 146.050 146.824 1.00 24.52 530 PRO B C 1
ATOM 3990 O O . PRO A 1 530 ? 110.998 145.413 145.804 1.00 24.52 530 PRO B O 1
ATOM 3994 N N . LEU A 1 531 ? 110.847 147.294 147.021 1.00 22.71 531 LEU B N 1
ATOM 3995 C CA . LEU A 1 531 ? 110.085 148.017 146.005 1.00 22.71 531 LEU B CA 1
ATOM 3996 C C . LEU A 1 531 ? 110.973 148.798 145.039 1.00 22.71 531 LEU B C 1
ATOM 3997 O O . LEU A 1 531 ? 110.450 149.474 144.137 1.00 22.71 531 LEU B O 1
ATOM 4002 N N . VAL A 1 532 ? 112.293 148.726 145.223 1.00 19.15 532 VAL B N 1
ATOM 4003 C CA . VAL A 1 532 ? 113.230 149.348 144.287 1.00 19.15 532 VAL B CA 1
ATOM 4004 C C . VAL A 1 532 ? 112.971 148.929 142.843 1.00 19.15 532 VAL B C 1
ATOM 4005 O O . VAL A 1 532 ? 112.924 149.801 141.969 1.00 19.15 532 VAL B O 1
ATOM 4009 N N . PRO A 1 533 ? 112.828 147.637 142.519 1.00 18.75 533 PRO B N 1
ATOM 4010 C CA . PRO A 1 533 ? 112.573 147.269 141.120 1.00 18.75 533 PRO B CA 1
ATOM 4011 C C . PRO A 1 533 ? 111.236 147.754 140.591 1.00 18.75 533 PRO B C 1
ATOM 4012 O O . PRO A 1 533 ? 111.136 148.006 139.390 1.00 18.75 533 PRO B O 1
ATOM 4016 N N . VAL A 1 534 ? 110.218 147.916 141.436 1.00 19.53 534 VAL B N 1
ATOM 4017 C CA . VAL A 1 534 ? 108.965 148.512 140.981 1.00 19.53 534 VAL B CA 1
ATOM 4018 C C . VAL A 1 534 ? 109.189 149.963 140.577 1.00 19.53 534 VAL B C 1
ATOM 4019 O O . VAL A 1 534 ? 108.739 150.415 139.510 1.00 19.53 534 VAL B O 1
ATOM 4023 N N . SER A 1 535 ? 109.886 150.714 141.435 1.00 19.45 535 SER B N 1
ATOM 4024 C CA . SER A 1 535 ? 110.226 152.093 141.104 1.00 19.45 535 SER B CA 1
ATOM 4025 C C . SER A 1 535 ? 111.017 152.170 139.804 1.00 19.45 535 SER B C 1
ATOM 4026 O O . SER A 1 535 ? 110.748 153.024 138.953 1.00 19.45 535 SER B O 1
ATOM 4029 N N . PHE A 1 536 ? 111.974 151.261 139.621 1.00 15.49 536 PHE B N 1
ATOM 4030 C CA . PHE A 1 536 ? 112.797 151.286 138.419 1.00 15.49 536 PHE B CA 1
ATOM 4031 C C . PHE A 1 536 ? 112.003 150.890 137.183 1.00 15.49 536 PHE B C 1
ATOM 4032 O O . PHE A 1 536 ? 112.236 151.439 136.108 1.00 15.49 536 PHE B O 1
ATOM 4040 N N . LEU A 1 537 ? 111.061 149.956 137.313 1.00 16.92 537 LEU B N 1
ATOM 4041 C CA . LEU A 1 537 ? 110.205 149.586 136.191 1.00 16.92 537 LEU B CA 1
ATOM 4042 C C . LEU A 1 537 ? 109.404 150.784 135.696 1.00 16.92 537 LEU B C 1
ATOM 4043 O O . LEU A 1 537 ? 109.386 151.089 134.492 1.00 16.92 537 LEU B O 1
ATOM 4048 N N . ILE A 1 538 ? 108.741 151.481 136.621 1.00 17.89 538 ILE B N 1
ATOM 4049 C CA . ILE A 1 538 ? 107.955 152.653 136.240 1.00 17.89 538 ILE B CA 1
ATOM 4050 C C . ILE A 1 538 ? 108.857 153.722 135.634 1.00 17.89 538 ILE B C 1
ATOM 4051 O O . ILE A 1 538 ? 108.567 154.285 134.564 1.00 17.89 538 ILE B O 1
ATOM 4056 N N . ASN A 1 539 ? 109.977 154.004 136.305 1.00 18.52 539 ASN B N 1
ATOM 4057 C CA . ASN A 1 539 ? 110.885 155.033 135.828 1.00 18.52 539 ASN B CA 1
ATOM 4058 C C . ASN A 1 539 ? 111.438 154.698 134.454 1.00 18.52 539 ASN B C 1
ATOM 4059 O O . ASN A 1 539 ? 111.659 155.595 133.648 1.00 18.52 539 ASN B O 1
ATOM 4064 N N . ASN A 1 540 ? 111.669 153.421 134.162 1.00 16.22 540 ASN B N 1
ATOM 4065 C CA . ASN A 1 540 ? 112.310 153.072 132.901 1.00 16.22 540 ASN B CA 1
ATOM 4066 C C . ASN A 1 540 ? 111.328 153.074 131.743 1.00 16.22 540 ASN B C 1
ATOM 4067 O O . ASN A 1 540 ? 111.706 153.443 130.618 1.00 16.22 540 ASN B O 1
ATOM 4072 N N . TRP A 1 541 ? 110.071 152.690 131.992 1.00 17.04 541 TRP B N 1
ATOM 4073 C CA . TRP A 1 541 ? 109.044 152.963 130.994 1.00 17.04 541 TRP B CA 1
ATOM 4074 C C . TRP A 1 541 ? 109.000 154.448 130.668 1.00 17.04 541 TRP B C 1
ATOM 4075 O O . TRP A 1 541 ? 108.991 154.836 129.496 1.00 17.04 541 TRP B O 1
ATOM 4086 N N . VAL A 1 542 ? 108.980 155.299 131.695 1.00 17.59 542 VAL B N 1
ATOM 4087 C CA . VAL A 1 542 ? 108.974 156.730 131.407 1.00 17.59 542 VAL B CA 1
ATOM 4088 C C . VAL A 1 542 ? 110.294 157.164 130.774 1.00 17.59 542 VAL B C 1
ATOM 4089 O O . VAL A 1 542 ? 110.332 158.121 129.996 1.00 17.59 542 VAL B O 1
ATOM 4093 N N . GLU A 1 543 ? 111.381 156.455 131.076 1.00 19.08 543 GLU B N 1
ATOM 4094 C CA . GLU A 1 543 ? 112.713 156.859 130.651 1.00 19.08 543 GLU B CA 1
ATOM 4095 C C . GLU A 1 543 ? 112.894 156.689 129.155 1.00 19.08 543 GLU B C 1
ATOM 4096 O O . GLU A 1 543 ? 113.516 157.534 128.511 1.00 19.08 543 GLU B O 1
ATOM 4102 N N . LEU A 1 544 ? 112.382 155.591 128.596 1.00 18.83 544 LEU B N 1
ATOM 4103 C CA . LEU A 1 544 ? 112.389 155.421 127.143 1.00 18.83 544 LEU B CA 1
ATOM 4104 C C . LEU A 1 544 ? 111.789 156.634 126.435 1.00 18.83 544 LEU B C 1
ATOM 4105 O O . LEU A 1 544 ? 112.445 157.282 125.605 1.00 18.83 544 LEU B O 1
ATOM 4110 N N . ARG A 1 545 ? 110.550 156.977 126.789 1.00 20.12 545 ARG B N 1
ATOM 4111 C CA . ARG A 1 545 ? 109.848 158.070 126.130 1.00 20.12 545 ARG B CA 1
ATOM 4112 C C . ARG A 1 545 ? 110.526 159.408 126.385 1.00 20.12 545 ARG B C 1
ATOM 4113 O O . ARG A 1 545 ? 110.690 160.210 125.461 1.00 20.12 545 ARG B O 1
ATOM 4121 N N . SER A 1 546 ? 110.922 159.673 127.627 1.00 19.16 546 SER B N 1
ATOM 4122 C CA . SER A 1 546 ? 111.495 160.970 127.952 1.00 19.16 546 SER B CA 1
ATOM 4123 C C . SER A 1 546 ? 112.887 161.145 127.363 1.00 19.16 546 SER B C 1
ATOM 4124 O O . SER A 1 546 ? 113.248 162.257 126.975 1.00 19.16 546 SER B O 1
ATOM 4127 N N . ASP A 1 547 ? 113.663 160.069 127.235 1.00 20.16 547 ASP B N 1
ATOM 4128 C CA . ASP A 1 547 ? 114.959 160.174 126.580 1.00 20.16 547 ASP B CA 1
ATOM 4129 C C . ASP A 1 547 ? 114.798 160.386 125.084 1.00 20.16 547 ASP B C 1
ATOM 4130 O O . ASP A 1 547 ? 115.548 161.161 124.482 1.00 20.16 547 ASP B O 1
ATOM 4135 N N . PHE A 1 548 ? 113.824 159.713 124.465 1.00 23.17 548 PHE B N 1
ATOM 4136 C CA . PHE A 1 548 ? 113.561 159.975 123.055 1.00 23.17 548 PHE B CA 1
ATOM 4137 C C . PHE A 1 548 ? 113.113 161.415 122.840 1.00 23.17 548 PHE B C 1
ATOM 4138 O O . PHE A 1 548 ? 113.541 162.072 121.884 1.00 23.17 548 PHE B O 1
ATOM 4146 N N . PHE A 1 549 ? 112.258 161.923 123.730 1.00 22.35 549 PHE B N 1
ATOM 4147 C CA . PHE A 1 549 ? 111.852 163.321 123.666 1.00 22.35 549 PHE B CA 1
ATOM 4148 C C . PHE A 1 549 ? 113.048 164.252 123.801 1.00 22.35 549 PHE B C 1
ATOM 4149 O O . PHE A 1 549 ? 113.166 165.233 123.060 1.00 22.35 549 PHE B O 1
ATOM 4157 N N . LYS A 1 550 ? 113.929 163.978 124.764 1.00 23.00 550 LYS B N 1
ATOM 4158 C CA . LYS A 1 550 ? 115.112 164.807 124.957 1.00 23.00 550 LYS B CA 1
ATOM 4159 C C . LYS A 1 550 ? 115.991 164.817 123.715 1.00 23.00 550 LYS B C 1
ATOM 4160 O O . LYS A 1 550 ? 116.516 165.865 123.327 1.00 23.00 550 LYS B O 1
ATOM 4166 N N . ILE A 1 551 ? 116.166 163.659 123.082 1.00 22.77 551 ILE B N 1
ATOM 4167 C CA . ILE A 1 551 ? 116.969 163.596 121.866 1.00 22.77 551 ILE B CA 1
ATOM 4168 C C . ILE A 1 551 ? 116.322 164.413 120.755 1.00 22.77 551 ILE B C 1
ATOM 4169 O O . ILE A 1 551 ? 116.991 165.183 120.061 1.00 22.77 551 ILE B O 1
ATOM 4174 N N . CYS A 1 552 ? 115.010 164.265 120.578 1.00 25.72 552 CYS B N 1
ATOM 4175 C CA . CYS A 1 552 ? 114.339 164.879 119.441 1.00 25.72 552 CYS B CA 1
ATOM 4176 C C . CYS A 1 552 ? 114.087 166.371 119.610 1.00 25.72 552 CYS B C 1
ATOM 4177 O O . CYS A 1 552 ? 113.963 167.076 118.605 1.00 25.72 552 CYS B O 1
ATOM 4180 N N . VAL A 1 553 ? 114.012 166.875 120.841 1.00 26.18 553 VAL B N 1
ATOM 4181 C CA . VAL A 1 553 ? 113.542 168.227 121.104 1.00 26.18 553 VAL B CA 1
ATOM 4182 C C . VAL A 1 553 ? 114.609 169.092 121.763 1.00 26.18 553 VAL B C 1
ATOM 4183 O O . VAL A 1 553 ? 114.756 170.268 121.420 1.00 26.18 553 VAL B O 1
ATOM 4187 N N . GLU A 1 554 ? 115.358 168.543 122.711 1.00 31.92 554 GLU B N 1
ATOM 4188 C CA . GLU A 1 554 ? 116.310 169.328 123.482 1.00 31.92 554 GLU B CA 1
ATOM 4189 C C . GLU A 1 554 ? 117.742 169.198 122.989 1.00 31.92 554 GLU B C 1
ATOM 4190 O O . GLU A 1 554 ? 118.625 169.873 123.520 1.00 31.92 554 GLU B O 1
ATOM 4196 N N . CYS A 1 555 ? 117.994 168.371 121.984 1.00 27.17 555 CYS B N 1
ATOM 4197 C CA . CYS A 1 555 ? 119.345 168.124 121.510 1.00 27.17 555 CYS B CA 1
ATOM 4198 C C . CYS A 1 555 ? 119.404 168.262 119.999 1.00 27.17 555 CYS B C 1
ATOM 4199 O O . CYS A 1 555 ? 118.409 168.059 119.301 1.00 27.17 555 CYS B O 1
ATOM 4202 N N . LYS A 1 556 ? 120.585 168.617 119.499 1.00 26.08 556 LYS B N 1
ATOM 4203 C CA . LYS A 1 556 ? 120.847 168.472 118.077 1.00 26.08 556 LYS B CA 1
ATOM 4204 C C . LYS A 1 556 ? 120.773 167.003 117.698 1.00 26.08 556 LYS B C 1
ATOM 4205 O O . LYS A 1 556 ? 121.101 166.120 118.491 1.00 26.08 556 LYS B O 1
ATOM 4211 N N . ARG A 1 557 ? 120.325 166.743 116.482 1.00 21.44 557 ARG B N 1
ATOM 4212 C CA . ARG A 1 557 ? 120.313 165.380 115.988 1.00 21.44 557 ARG B CA 1
ATOM 4213 C C . ARG A 1 557 ? 121.740 164.849 115.944 1.00 21.44 557 ARG B C 1
ATOM 4214 O O . ARG A 1 557 ? 122.612 165.482 115.339 1.00 21.44 557 ARG B O 1
ATOM 4222 N N . PRO A 1 558 ? 122.028 163.727 116.595 1.00 19.40 558 PRO B N 1
ATOM 4223 C CA . PRO A 1 558 ? 123.379 163.168 116.517 1.00 19.40 558 PRO B CA 1
ATOM 4224 C C . PRO A 1 558 ? 123.623 162.531 115.161 1.00 19.40 558 PRO B C 1
ATOM 4225 O O . PRO A 1 558 ? 122.718 161.954 114.558 1.00 19.40 558 PRO B O 1
ATOM 4229 N N . TRP A 1 559 ? 124.854 162.643 114.680 1.00 16.92 559 TRP B N 1
ATOM 4230 C CA . TRP A 1 559 ? 125.206 161.939 113.460 1.00 16.92 559 TRP B CA 1
ATOM 4231 C C . TRP A 1 559 ? 125.170 160.433 113.717 1.00 16.92 559 TRP B C 1
ATOM 4232 O O . TRP A 1 559 ? 125.475 159.984 114.824 1.00 16.92 559 TRP B O 1
ATOM 4243 N N . PRO A 1 560 ? 124.789 159.633 112.723 1.00 16.46 560 PRO B N 1
ATOM 4244 C CA . PRO A 1 560 ? 124.432 158.231 112.988 1.00 16.46 560 PRO B CA 1
ATOM 4245 C C . PRO A 1 560 ? 125.621 157.339 113.305 1.00 16.46 560 PRO B C 1
ATOM 4246 O O . PRO A 1 560 ? 125.961 156.449 112.523 1.00 16.46 560 PRO B O 1
ATOM 4250 N N . GLN A 1 561 ? 126.254 157.561 114.450 1.00 17.23 561 GLN B N 1
ATOM 4251 C CA . GLN A 1 561 ? 127.398 156.753 114.843 1.00 17.23 561 GLN B CA 1
ATOM 4252 C C . GLN A 1 561 ? 126.992 155.295 115.029 1.00 17.23 561 GLN B C 1
ATOM 4253 O O . GLN A 1 561 ? 125.896 154.992 115.502 1.00 17.23 561 GLN B O 1
ATOM 4259 N N . ARG A 1 562 ? 127.882 154.389 114.652 1.00 18.03 562 ARG B N 1
ATOM 4260 C CA . ARG A 1 562 ? 127.621 152.961 114.735 1.00 18.03 562 ARG B CA 1
ATOM 4261 C C . ARG A 1 562 ? 128.192 152.370 116.016 1.00 18.03 562 ARG B C 1
ATOM 4262 O O . ARG A 1 562 ? 129.057 152.952 116.671 1.00 18.03 562 ARG B O 1
ATOM 4270 N N . ALA A 1 563 ? 127.690 151.190 116.359 1.00 17.61 563 ALA B N 1
ATOM 4271 C CA . ALA A 1 563 ? 128.160 150.447 117.515 1.00 17.61 563 ALA B CA 1
ATOM 4272 C C . ALA A 1 563 ? 127.667 149.016 117.393 1.00 17.61 563 ALA B C 1
ATOM 4273 O O . ALA A 1 563 ? 126.672 148.748 116.719 1.00 17.61 563 ALA B O 1
ATOM 4275 N N . ASP A 1 564 ? 128.376 148.100 118.045 1.00 20.12 564 ASP B N 1
ATOM 4276 C CA . ASP A 1 564 ? 127.922 146.723 118.170 1.00 20.12 564 ASP B CA 1
ATOM 4277 C C . ASP A 1 564 ? 127.736 146.310 119.624 1.00 20.12 564 ASP B C 1
ATOM 4278 O O . ASP A 1 564 ? 127.629 145.116 119.914 1.00 20.12 564 ASP B O 1
ATOM 4283 N N . THR A 1 565 ? 127.685 147.273 120.537 1.00 17.54 565 THR B N 1
ATOM 4284 C CA . THR A 1 565 ? 127.574 146.999 121.960 1.00 17.54 565 THR B CA 1
ATOM 4285 C C . THR A 1 565 ? 127.333 148.321 122.668 1.00 17.54 565 THR B C 1
ATOM 4286 O O . THR A 1 565 ? 127.584 149.392 122.115 1.00 17.54 565 THR B O 1
ATOM 4290 N N . ILE A 1 566 ? 126.830 148.235 123.902 1.00 16.03 566 ILE B N 1
ATOM 4291 C CA . ILE A 1 566 ? 126.762 149.424 124.748 1.00 16.03 566 ILE B CA 1
ATOM 4292 C C . ILE A 1 566 ? 128.125 149.810 125.295 1.00 16.03 566 ILE B C 1
ATOM 4293 O O . ILE A 1 566 ? 128.258 150.875 125.905 1.00 16.03 566 ILE B O 1
ATOM 4298 N N . GLY A 1 567 ? 129.140 148.972 125.098 1.00 17.02 567 GLY B N 1
ATOM 4299 C CA . GLY A 1 567 ? 130.504 149.337 125.388 1.00 17.02 567 GLY B CA 1
ATOM 4300 C C . GLY A 1 567 ? 130.974 148.864 126.744 1.00 17.02 567 GLY B C 1
ATOM 4301 O O . GLY A 1 567 ? 130.704 147.737 127.168 1.00 17.02 567 GLY B O 1
ATOM 4302 N N . PRO A 1 568 ? 131.696 149.732 127.457 1.00 16.21 568 PRO B N 1
ATOM 4303 C CA . PRO A 1 568 ? 132.196 149.361 128.790 1.00 16.21 568 PRO B CA 1
ATOM 4304 C C . PRO A 1 568 ? 131.098 149.199 129.827 1.00 16.21 568 PRO B C 1
ATOM 4305 O O . PRO A 1 568 ? 131.354 148.632 130.896 1.00 16.21 568 PRO B O 1
ATOM 4309 N N . TRP A 1 569 ? 129.887 149.674 129.537 1.00 14.14 569 TRP B N 1
ATOM 4310 C CA . TRP A 1 569 ? 128.789 149.580 130.488 1.00 14.14 569 TRP B CA 1
ATOM 4311 C C . TRP A 1 569 ? 128.376 148.140 130.741 1.00 14.14 569 TRP B C 1
ATOM 4312 O O . TRP A 1 569 ? 127.848 147.831 131.810 1.00 14.14 569 TRP B O 1
ATOM 4323 N N . LEU A 1 570 ? 128.628 147.244 129.792 1.00 17.47 570 LEU B N 1
ATOM 4324 C CA . LEU A 1 570 ? 128.344 145.834 130.022 1.00 17.47 570 LEU B CA 1
ATOM 4325 C C . LEU A 1 570 ? 129.259 145.266 131.102 1.00 17.47 570 LEU B C 1
ATOM 4326 O O . LEU A 1 570 ? 128.802 144.566 132.018 1.00 17.47 570 LEU B O 1
ATOM 4331 N N . ASP A 1 571 ? 130.551 145.579 131.021 1.00 20.37 571 ASP B N 1
ATOM 4332 C CA . ASP A 1 571 ? 131.481 145.193 132.073 1.00 20.37 571 ASP B CA 1
ATOM 4333 C C . ASP A 1 571 ? 131.128 145.865 133.390 1.00 20.37 571 ASP B C 1
ATOM 4334 O O . ASP A 1 571 ? 131.263 145.260 134.457 1.00 20.37 571 ASP B O 1
ATOM 4339 N N . SER A 1 572 ? 130.677 147.120 133.334 1.00 16.13 572 SER B N 1
ATOM 4340 C CA . SER A 1 572 ? 130.245 147.805 134.548 1.00 16.13 572 SER B CA 1
ATOM 4341 C C . SER A 1 572 ? 129.070 147.088 135.202 1.00 16.13 572 SER B C 1
ATOM 4342 O O . SER A 1 572 ? 129.023 146.952 136.426 1.00 16.13 572 SER B O 1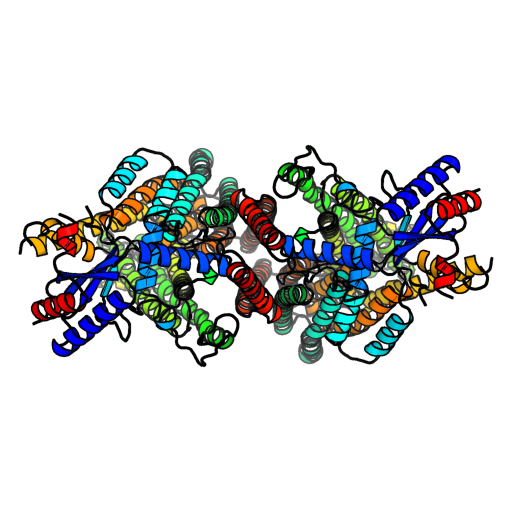
ATOM 4345 N N . LEU A 1 573 ? 128.115 146.621 134.401 1.00 14.55 573 LEU B N 1
ATOM 4346 C CA . LEU A 1 573 ? 126.975 145.897 134.950 1.00 14.55 573 LEU B CA 1
ATOM 4347 C C . LEU A 1 573 ? 127.407 144.573 135.561 1.00 14.55 573 LEU B C 1
ATOM 4348 O O . LEU A 1 573 ? 126.922 144.193 136.632 1.00 14.55 573 LEU B O 1
ATOM 4353 N N . GLY A 1 574 ? 128.303 143.852 134.885 1.00 15.88 574 GLY B N 1
ATOM 4354 C CA . GLY A 1 574 ? 128.829 142.624 135.461 1.00 15.88 574 GLY B CA 1
ATOM 4355 C C . GLY A 1 574 ? 129.528 142.855 136.787 1.00 15.88 574 GLY B C 1
ATOM 4356 O O . GLY A 1 574 ? 129.308 142.121 137.756 1.00 15.88 574 GLY B O 1
ATOM 4357 N N . PHE A 1 575 ? 130.358 143.896 136.854 1.00 17.02 575 PHE B N 1
ATOM 4358 C CA . PHE A 1 575 ? 131.038 144.245 138.095 1.00 17.02 575 PHE B CA 1
ATOM 4359 C C . PHE A 1 575 ? 130.045 144.618 139.189 1.00 17.02 575 PHE B C 1
ATOM 4360 O O . PHE A 1 575 ? 130.212 144.223 140.346 1.00 17.02 575 PHE B O 1
ATOM 4368 N N . LEU A 1 576 ? 129.018 145.397 138.843 1.00 14.48 576 LEU B N 1
ATOM 4369 C CA . LEU A 1 576 ? 128.035 145.818 139.833 1.00 14.48 576 LEU B CA 1
ATOM 4370 C C . LEU A 1 576 ? 127.255 144.632 140.371 1.00 14.48 576 LEU B C 1
ATOM 4371 O O . LEU A 1 576 ? 126.977 144.563 141.566 1.00 14.48 576 LEU B O 1
ATOM 4376 N N . SER A 1 577 ? 126.899 143.685 139.506 1.00 15.21 577 SER B N 1
ATOM 4377 C CA . SER A 1 577 ? 126.186 142.500 139.965 1.00 15.21 577 SER B CA 1
ATOM 4378 C C . SER A 1 577 ? 127.071 141.639 140.866 1.00 15.21 577 SER B C 1
ATOM 4379 O O . SER A 1 577 ? 126.607 141.109 141.886 1.00 15.21 577 SER B O 1
ATOM 4382 N N . TRP A 1 578 ? 128.350 141.502 140.509 1.00 19.85 578 TRP B N 1
ATOM 4383 C CA . TRP A 1 578 ? 129.300 140.803 141.369 1.00 19.85 578 TRP B CA 1
ATOM 4384 C C . TRP A 1 578 ? 129.378 141.456 142.748 1.00 19.85 578 TRP B C 1
ATOM 4385 O O . TRP A 1 578 ? 129.247 140.782 143.773 1.00 19.85 578 TRP B O 1
ATOM 4396 N N . VAL A 1 579 ? 129.603 142.770 142.788 1.00 16.64 579 VAL B N 1
ATOM 4397 C CA . VAL A 1 579 ? 129.676 143.486 144.059 1.00 16.64 579 VAL B CA 1
ATOM 4398 C C . VAL A 1 579 ? 128.362 143.387 144.819 1.00 16.64 579 VAL B C 1
ATOM 4399 O O . VAL A 1 579 ? 128.347 143.367 146.056 1.00 16.64 579 VAL B O 1
ATOM 4403 N N . GLY A 1 580 ? 127.243 143.337 144.100 1.00 16.22 580 GLY B N 1
ATOM 4404 C CA . GLY A 1 580 ? 125.955 143.223 144.749 1.00 16.22 580 GLY B CA 1
ATOM 4405 C C . GLY A 1 580 ? 125.760 141.891 145.427 1.00 16.22 580 GLY B C 1
ATOM 4406 O O . GLY A 1 580 ? 125.121 141.820 146.474 1.00 16.22 580 GLY B O 1
ATOM 4407 N N . SER A 1 581 ? 126.319 140.824 144.857 1.00 19.24 581 SER B N 1
ATOM 4408 C CA . SER A 1 581 ? 126.275 139.535 145.545 1.00 19.24 581 SER B CA 1
ATOM 4409 C C . SER A 1 581 ? 126.970 139.595 146.903 1.00 19.24 581 SER B C 1
ATOM 4410 O O . SER A 1 581 ? 126.612 138.844 147.815 1.00 19.24 581 SER B O 1
ATOM 4413 N N . ILE A 1 582 ? 127.948 140.486 147.061 1.00 18.72 582 ILE B N 1
ATOM 4414 C CA . ILE A 1 582 ? 128.639 140.643 148.335 1.00 18.72 582 ILE B CA 1
ATOM 4415 C C . ILE A 1 582 ? 127.848 141.551 149.273 1.00 18.72 582 ILE B C 1
ATOM 4416 O O . ILE A 1 582 ? 127.588 141.197 150.429 1.00 18.72 582 ILE B O 1
ATOM 4421 N N . THR A 1 583 ? 127.446 142.728 148.784 1.00 19.34 583 THR B N 1
ATOM 4422 C CA . THR A 1 583 ? 126.754 143.687 149.644 1.00 19.34 583 THR B CA 1
ATOM 4423 C C . THR A 1 583 ? 125.398 143.158 150.097 1.00 19.34 583 THR B C 1
ATOM 4424 O O . THR A 1 583 ? 125.019 143.340 151.256 1.00 19.34 583 THR B O 1
ATOM 4428 N N . SER A 1 584 ? 124.655 142.503 149.204 1.00 20.04 584 SER B N 1
ATOM 4429 C CA . SER A 1 584 ? 123.325 142.020 149.547 1.00 20.04 584 SER B CA 1
ATOM 4430 C C . SER A 1 584 ? 123.390 140.925 150.600 1.00 20.04 584 SER B C 1
ATOM 4431 O O . SER A 1 584 ? 122.589 140.915 151.539 1.00 20.04 584 SER B O 1
ATOM 4434 N N . SER A 1 585 ? 124.332 139.992 150.459 1.00 23.58 585 SER B N 1
ATOM 4435 C CA . SER A 1 585 ? 124.494 138.952 151.466 1.00 23.58 585 SER B CA 1
ATOM 4436 C C . SER A 1 585 ? 124.966 139.530 152.792 1.00 23.58 585 SER B C 1
ATOM 4437 O O . SER A 1 585 ? 124.500 139.094 153.851 1.00 23.58 585 SER B O 1
ATOM 4440 N N . ALA A 1 586 ? 125.877 140.509 152.760 1.00 22.94 586 ALA B N 1
ATOM 4441 C CA . ALA A 1 586 ? 126.275 141.178 153.994 1.00 22.94 586 ALA B CA 1
ATOM 4442 C C . ALA A 1 586 ? 125.082 141.836 154.675 1.00 22.94 586 ALA B C 1
ATOM 4443 O O . ALA A 1 586 ? 124.925 141.742 155.896 1.00 22.94 586 ALA B O 1
ATOM 4445 N N . LEU A 1 587 ? 124.218 142.488 153.896 1.00 24.67 587 LEU B N 1
ATOM 4446 C CA . LEU A 1 587 ? 123.047 143.149 154.460 1.00 24.67 587 LEU B CA 1
ATOM 4447 C C . LEU A 1 587 ? 122.061 142.142 155.033 1.00 24.67 587 LEU B C 1
ATOM 4448 O O . LEU A 1 587 ? 121.496 142.363 156.109 1.00 24.67 587 LEU B O 1
ATOM 4453 N N . VAL A 1 588 ? 121.832 141.039 154.322 1.00 26.82 588 VAL B N 1
ATOM 4454 C CA . VAL A 1 588 ? 120.901 140.027 154.805 1.00 26.82 588 VAL B CA 1
ATOM 4455 C C . VAL A 1 588 ? 121.420 139.398 156.087 1.00 26.82 588 VAL B C 1
ATOM 4456 O O . VAL A 1 588 ? 120.642 139.061 156.985 1.00 26.82 588 VAL B O 1
ATOM 4460 N N . TYR A 1 589 ? 122.738 139.228 156.202 1.00 32.30 589 TYR B N 1
ATOM 4461 C CA . TYR A 1 589 ? 123.288 138.726 157.455 1.00 32.30 589 TYR B CA 1
ATOM 4462 C C . TYR A 1 589 ? 123.110 139.747 158.572 1.00 32.30 589 TYR B C 1
ATOM 4463 O O . TYR A 1 589 ? 122.602 139.423 159.650 1.00 32.30 589 TYR B O 1
ATOM 4472 N N . MET A 1 590 ? 123.522 140.989 158.330 1.00 35.96 590 MET B N 1
ATOM 4473 C CA . MET A 1 590 ? 123.535 142.010 159.367 1.00 35.96 590 MET B CA 1
ATOM 4474 C C . MET A 1 590 ? 122.150 142.395 159.861 1.00 35.96 590 MET B C 1
ATOM 4475 O O . MET A 1 590 ? 122.013 142.744 161.036 1.00 35.96 590 MET B O 1
ATOM 4480 N N . PHE A 1 591 ? 121.131 142.346 159.011 1.00 36.21 591 PHE B N 1
ATOM 4481 C CA . PHE A 1 591 ? 119.796 142.809 159.363 1.00 36.21 591 PHE B CA 1
ATOM 4482 C C . PHE A 1 591 ? 118.816 141.650 159.443 1.00 36.21 591 PHE B C 1
ATOM 4483 O O . PHE A 1 591 ? 117.634 141.791 159.135 1.00 36.21 591 PHE B O 1
ATOM 4491 N N . SER A 1 592 ? 119.304 140.482 159.860 1.00 42.77 592 SER B N 1
ATOM 4492 C CA . SER A 1 592 ? 118.425 139.331 160.030 1.00 42.77 592 SER B CA 1
ATOM 4493 C C . SER A 1 592 ? 117.359 139.603 161.082 1.00 42.77 592 SER B C 1
ATOM 4494 O O . SER A 1 592 ? 116.198 139.215 160.911 1.00 42.77 592 SER B O 1
ATOM 4497 N N . ASN A 1 593 ? 117.733 140.272 162.170 1.00 51.04 593 ASN B N 1
ATOM 4498 C CA . ASN A 1 593 ? 116.816 140.571 163.261 1.00 51.04 593 ASN B CA 1
ATOM 4499 C C . ASN A 1 593 ? 115.916 141.768 162.981 1.00 51.04 593 ASN B C 1
ATOM 4500 O O . ASN A 1 593 ? 115.202 142.206 163.888 1.00 51.04 593 ASN B O 1
ATOM 4505 N N . GLY A 1 594 ? 115.923 142.302 161.763 1.00 49.81 594 GLY B N 1
ATOM 4506 C CA . GLY A 1 594 ? 115.059 143.415 161.426 1.00 49.81 594 GLY B CA 1
ATOM 4507 C C . GLY A 1 594 ? 115.797 144.619 160.881 1.00 49.81 594 GLY B C 1
ATOM 4508 O O . GLY A 1 594 ? 117.002 144.554 160.624 1.00 49.81 594 GLY B O 1
ATOM 4509 N N . HIS A 1 595 ? 115.081 145.732 160.710 1.00 48.70 595 HIS B N 1
ATOM 4510 C CA . HIS A 1 595 ? 115.696 146.928 160.145 1.00 48.70 595 HIS B CA 1
ATOM 4511 C C . HIS A 1 595 ? 116.734 147.531 161.082 1.00 48.70 595 HIS B C 1
ATOM 4512 O O . HIS A 1 595 ? 117.626 148.257 160.631 1.00 48.70 595 HIS B O 1
ATOM 4519 N N . GLU A 1 596 ? 116.644 147.244 162.382 1.00 54.26 596 GLU B N 1
ATOM 4520 C CA . GLU A 1 596 ? 117.634 147.783 163.309 1.00 54.26 596 GLU B CA 1
ATOM 4521 C C . GLU A 1 596 ? 118.968 147.062 163.166 1.00 54.26 596 GLU B C 1
ATOM 4522 O O . GLU A 1 596 ? 120.026 147.702 163.171 1.00 54.26 596 GLU B O 1
ATOM 4528 N N . GLY A 1 597 ? 118.935 145.739 163.008 1.00 52.66 597 GLY B N 1
ATOM 4529 C CA . GLY A 1 597 ? 120.132 144.938 162.908 1.00 52.66 597 GLY B CA 1
ATOM 4530 C C . GLY A 1 597 ? 121.045 145.148 164.096 1.00 52.66 597 GLY B C 1
ATOM 4531 O O . GLY A 1 597 ? 120.619 145.100 165.254 1.00 52.66 597 GLY B O 1
ATOM 4532 N N . PRO A 1 598 ? 122.330 145.389 163.831 1.00 52.32 598 PRO B N 1
ATOM 4533 C CA . PRO A 1 598 ? 123.223 145.863 164.896 1.00 52.32 598 PRO B CA 1
ATOM 4534 C C . PRO A 1 598 ? 122.914 147.324 165.182 1.00 52.32 598 PRO B C 1
ATOM 4535 O O . PRO A 1 598 ? 123.337 148.213 164.442 1.00 52.32 598 PRO B O 1
ATOM 4539 N N . ASN A 1 599 ? 122.167 147.574 166.256 1.00 55.94 599 ASN B N 1
ATOM 4540 C CA . ASN A 1 599 ? 121.642 148.913 166.519 1.00 55.94 599 ASN B CA 1
ATOM 4541 C C . ASN A 1 599 ? 122.812 149.702 167.109 1.00 55.94 599 ASN B C 1
ATOM 4542 O O . ASN A 1 599 ? 122.981 149.834 168.324 1.00 55.94 599 ASN B O 1
ATOM 4547 N N . GLY A 1 600 ? 123.673 150.183 166.210 1.00 53.09 600 GLY B N 1
ATOM 4548 C CA . GLY A 1 600 ? 124.799 151.021 166.562 1.00 53.09 600 GLY B CA 1
ATOM 4549 C C . GLY A 1 600 ? 126.010 150.298 167.106 1.00 53.09 600 GLY B C 1
ATOM 4550 O O . GLY A 1 600 ? 127.107 150.871 167.097 1.00 53.09 600 GLY B O 1
ATOM 4551 N N . GLU A 1 601 ? 125.860 149.063 167.576 1.00 58.62 601 GLU B N 1
ATOM 4552 C CA . GLU A 1 601 ? 126.942 148.329 168.208 1.00 58.62 601 GLU B CA 1
ATOM 4553 C C . GLU A 1 601 ? 127.426 147.207 167.308 1.00 58.62 601 GLU B C 1
ATOM 4554 O O . GLU A 1 601 ? 126.605 146.498 166.709 1.00 58.62 601 GLU B O 1
ATOM 4560 N N . PRO A 1 602 ? 128.737 147.015 167.190 1.00 55.98 602 PRO B N 1
ATOM 4561 C CA . PRO A 1 602 ? 129.257 145.895 166.395 1.00 55.98 602 PRO B CA 1
ATOM 4562 C C . PRO A 1 602 ? 129.316 144.590 167.175 1.00 55.98 602 PRO B C 1
ATOM 4563 O O . PRO A 1 602 ? 129.975 143.638 166.749 1.00 55.98 602 PRO B O 1
ATOM 4567 N N . THR A 1 603 ? 128.629 144.532 168.317 1.00 57.86 603 THR B N 1
ATOM 4568 C CA . THR A 1 603 ? 128.730 143.365 169.187 1.00 57.86 603 THR B CA 1
ATOM 4569 C C . THR A 1 603 ? 127.992 142.165 168.604 1.00 57.86 603 THR B C 1
ATOM 4570 O O . THR A 1 603 ? 128.509 141.043 168.622 1.00 57.86 603 THR B O 1
ATOM 4574 N N . THR A 1 604 ? 126.780 142.379 168.088 1.00 54.25 604 THR B N 1
ATOM 4575 C CA . THR A 1 604 ? 125.961 141.277 167.597 1.00 54.25 604 THR B CA 1
ATOM 4576 C C . THR A 1 604 ? 126.507 140.676 166.307 1.00 54.25 604 THR B C 1
ATOM 4577 O O . THR A 1 604 ? 126.144 139.549 165.957 1.00 54.25 604 THR B O 1
ATOM 4581 N N . ILE A 1 605 ? 127.379 141.388 165.603 1.00 49.10 605 ILE B N 1
ATOM 4582 C CA . ILE A 1 605 ? 127.935 140.900 164.347 1.00 49.10 605 ILE B CA 1
ATOM 4583 C C . ILE A 1 605 ? 129.122 139.998 164.649 1.00 49.10 605 ILE B C 1
ATOM 4584 O O . ILE A 1 605 ? 130.134 140.450 165.194 1.00 49.10 605 ILE B O 1
ATOM 4589 N N . ARG A 1 606 ? 129.000 138.722 164.302 1.00 42.43 606 ARG B N 1
ATOM 4590 C CA . ARG A 1 606 ? 130.123 137.795 164.362 1.00 42.43 606 ARG B CA 1
ATOM 4591 C C . ARG A 1 606 ? 130.906 137.925 163.064 1.00 42.43 606 ARG B C 1
ATOM 4592 O O . ARG A 1 606 ? 130.403 137.576 161.993 1.00 42.43 606 ARG B O 1
ATOM 4600 N N . CYS A 1 607 ? 132.135 138.433 163.160 1.00 44.27 607 CYS B N 1
ATOM 4601 C CA . CYS A 1 607 ? 132.897 138.762 161.961 1.00 44.27 607 CYS B CA 1
ATOM 4602 C C . CYS A 1 607 ? 133.191 137.531 161.114 1.00 44.27 607 CYS B C 1
ATOM 4603 O O . CYS A 1 607 ? 133.307 137.643 159.890 1.00 44.27 607 CYS B O 1
ATOM 4606 N N . TRP A 1 608 ? 133.306 136.355 161.732 1.00 39.65 608 TRP B N 1
ATOM 4607 C CA . TRP A 1 608 ? 133.526 135.147 160.945 1.00 39.65 608 TRP B CA 1
ATOM 4608 C C . TRP A 1 608 ? 132.257 134.733 160.209 1.00 39.65 608 TRP B C 1
ATOM 4609 O O . TRP A 1 608 ? 132.323 134.256 159.072 1.00 39.65 608 TRP B O 1
ATOM 4620 N N . ALA A 1 609 ? 131.093 134.913 160.837 1.00 34.33 609 ALA B N 1
ATOM 4621 C CA . ALA A 1 609 ? 129.844 134.527 160.192 1.00 34.33 609 ALA B CA 1
ATOM 4622 C C . ALA A 1 609 ? 129.486 135.479 159.063 1.00 34.33 609 ALA B C 1
ATOM 4623 O O . ALA A 1 609 ? 128.908 135.058 158.058 1.00 34.33 609 ALA B O 1
ATOM 4625 N N . LEU A 1 610 ? 129.813 136.760 159.216 1.00 31.50 610 LEU B N 1
ATOM 4626 C CA . LEU A 1 610 ? 129.641 137.705 158.122 1.00 31.50 610 LEU B CA 1
ATOM 4627 C C . LEU A 1 610 ? 130.575 137.377 156.964 1.00 31.50 610 LEU B C 1
ATOM 4628 O O . LEU A 1 610 ? 130.159 137.388 155.801 1.00 31.50 610 LEU B O 1
ATOM 4633 N N . LEU A 1 611 ? 131.837 137.072 157.265 1.00 33.27 611 LEU B N 1
ATOM 4634 C CA . LEU A 1 611 ? 132.794 136.740 156.217 1.00 33.27 611 LEU B CA 1
ATOM 4635 C C . LEU A 1 611 ? 132.456 135.418 155.541 1.00 33.27 611 LEU B C 1
ATOM 4636 O O . LEU A 1 611 ? 132.644 135.281 154.329 1.00 33.27 611 LEU B O 1
ATOM 4641 N N . LEU A 1 612 ? 131.951 134.443 156.296 1.00 30.09 612 LEU B N 1
ATOM 4642 C CA . LEU A 1 612 ? 131.584 133.165 155.698 1.00 30.09 612 LEU B CA 1
ATOM 4643 C C . LEU A 1 612 ? 130.362 133.311 154.804 1.00 30.09 612 LEU B C 1
ATOM 4644 O O . LEU A 1 612 ? 130.294 132.708 153.725 1.00 30.09 612 LEU B O 1
ATOM 4649 N N . THR A 1 613 ? 129.384 134.099 155.251 1.00 28.66 613 THR B N 1
ATOM 4650 C CA . THR A 1 613 ? 128.240 134.442 154.416 1.00 28.66 613 THR B CA 1
ATOM 4651 C C . THR A 1 613 ? 128.690 135.068 153.106 1.00 28.66 613 THR B C 1
ATOM 4652 O O . THR A 1 613 ? 128.221 134.687 152.031 1.00 28.66 613 THR B O 1
ATOM 4656 N N . ILE A 1 614 ? 129.607 136.032 153.182 1.00 24.89 614 ILE B N 1
ATOM 4657 C CA . ILE A 1 614 ? 130.085 136.711 151.984 1.00 24.89 614 ILE B CA 1
ATOM 4658 C C . ILE A 1 614 ? 130.793 135.731 151.061 1.00 24.89 614 ILE B C 1
ATOM 4659 O O . ILE A 1 614 ? 130.569 135.731 149.847 1.00 24.89 614 ILE B O 1
ATOM 4664 N N . PHE A 1 615 ? 131.656 134.882 151.623 1.00 24.39 615 PHE B N 1
ATOM 4665 C CA . PHE A 1 615 ? 132.384 133.906 150.821 1.00 24.39 615 PHE B CA 1
ATOM 4666 C C . PHE A 1 615 ? 131.428 132.993 150.066 1.00 24.39 615 PHE B C 1
ATOM 4667 O O . PHE A 1 615 ? 131.507 132.867 148.836 1.00 24.39 615 PHE B O 1
ATOM 4675 N N . PHE A 1 616 ? 130.503 132.360 150.787 1.00 28.05 616 PHE B N 1
ATOM 4676 C CA . PHE A 1 616 ? 129.616 131.413 150.129 1.00 28.05 616 PHE B CA 1
ATOM 4677 C C . PHE A 1 616 ? 128.663 132.107 149.165 1.00 28.05 616 PHE B C 1
ATOM 4678 O O . PHE A 1 616 ? 128.378 131.564 148.096 1.00 28.05 616 PHE B O 1
ATOM 4686 N N . SER A 1 617 ? 128.197 133.314 149.492 1.00 24.88 617 SER B N 1
ATOM 4687 C CA . SER A 1 617 ? 127.301 134.019 148.586 1.00 24.88 617 SER B CA 1
ATOM 4688 C C . SER A 1 617 ? 128.009 134.408 147.298 1.00 24.88 617 SER B C 1
ATOM 4689 O O . SER A 1 617 ? 127.495 134.156 146.206 1.00 24.88 617 SER B O 1
ATOM 4692 N N . GLU A 1 618 ? 129.192 135.011 147.403 1.00 23.36 618 GLU B N 1
ATOM 4693 C CA . GLU A 1 618 ? 129.926 135.412 146.213 1.00 23.36 618 GLU B CA 1
ATOM 4694 C C . GLU A 1 618 ? 130.319 134.216 145.358 1.00 23.36 618 GLU B C 1
ATOM 4695 O O . GLU A 1 618 ? 130.284 134.300 144.125 1.00 23.36 618 GLU B O 1
ATOM 4701 N N . HIS A 1 619 ? 130.657 133.085 145.974 1.00 23.02 619 HIS B N 1
ATOM 4702 C CA . HIS A 1 619 ? 131.094 131.967 145.153 1.00 23.02 619 HIS B CA 1
ATOM 4703 C C . HIS A 1 619 ? 129.929 131.174 144.580 1.00 23.02 619 HIS B C 1
ATOM 4704 O O . HIS A 1 619 ? 130.035 130.667 143.459 1.00 23.02 619 HIS B O 1
ATOM 4711 N N . LEU A 1 620 ? 128.805 131.090 145.292 1.00 23.73 620 LEU B N 1
ATOM 4712 C CA . LEU A 1 620 ? 127.589 130.593 144.667 1.00 23.73 620 LEU B CA 1
ATOM 4713 C C . LEU A 1 620 ? 127.180 131.488 143.507 1.00 23.73 620 LEU B C 1
ATOM 4714 O O . LEU A 1 620 ? 126.733 130.999 142.465 1.00 23.73 620 LEU B O 1
ATOM 4719 N N . TYR A 1 621 ? 127.349 132.804 143.666 1.00 19.45 621 TYR B N 1
ATOM 4720 C CA . TYR A 1 621 ? 127.090 133.732 142.574 1.00 19.45 621 TYR B CA 1
ATOM 4721 C C . TYR A 1 621 ? 127.954 133.406 141.366 1.00 19.45 621 TYR B C 1
ATOM 4722 O O . TYR A 1 621 ? 127.454 133.307 140.244 1.00 19.45 621 TYR B O 1
ATOM 4731 N N . LEU A 1 622 ? 129.263 133.273 141.575 1.00 21.31 622 LEU B N 1
ATOM 4732 C CA . LEU A 1 622 ? 130.162 133.037 140.453 1.00 21.31 622 LEU B CA 1
ATOM 4733 C C . LEU A 1 622 ? 129.892 131.693 139.791 1.00 21.31 622 LEU B C 1
ATOM 4734 O O . LEU A 1 622 ? 129.955 131.587 138.563 1.00 21.31 622 LEU B O 1
ATOM 4739 N N . ILE A 1 623 ? 129.545 130.675 140.578 1.00 22.81 623 ILE B N 1
ATOM 4740 C CA . ILE A 1 623 ? 129.232 129.366 140.017 1.00 22.81 623 ILE B CA 1
ATOM 4741 C C . ILE A 1 623 ? 127.960 129.429 139.179 1.00 22.81 623 ILE B C 1
ATOM 4742 O O . ILE A 1 623 ? 127.905 128.898 138.063 1.00 22.81 623 ILE B O 1
ATOM 4747 N N . VAL A 1 624 ? 126.913 130.063 139.709 1.00 21.79 624 VAL B N 1
ATOM 4748 C CA . VAL A 1 624 ? 125.664 130.170 138.965 1.00 21.79 624 VAL B CA 1
ATOM 4749 C C . VAL A 1 624 ? 125.858 131.013 137.712 1.00 21.79 624 VAL B C 1
ATOM 4750 O O . VAL A 1 624 ? 125.277 130.726 136.662 1.00 21.79 624 VAL B O 1
ATOM 4754 N N . ARG A 1 625 ? 126.674 132.060 137.799 1.00 22.48 625 ARG B N 1
ATOM 4755 C CA . ARG A 1 625 ? 126.940 132.889 136.633 1.00 22.48 625 ARG B CA 1
ATOM 4756 C C . ARG A 1 625 ? 127.682 132.102 135.565 1.00 22.48 625 ARG B C 1
ATOM 4757 O O . ARG A 1 625 ? 127.382 132.229 134.375 1.00 22.48 625 ARG B O 1
ATOM 4765 N N . TYR A 1 626 ? 128.656 131.288 135.975 1.00 28.59 626 TYR B N 1
ATOM 4766 C CA . TYR A 1 626 ? 129.356 130.433 135.027 1.00 28.59 626 TYR B CA 1
ATOM 4767 C C . TYR A 1 626 ? 128.397 129.460 134.360 1.00 28.59 626 TYR B C 1
ATOM 4768 O O . TYR A 1 626 ? 128.434 129.281 133.137 1.00 28.59 626 TYR B O 1
ATOM 4777 N N . ALA A 1 627 ? 127.520 128.834 135.148 1.00 25.11 627 ALA B N 1
ATOM 4778 C CA . ALA A 1 627 ? 126.550 127.901 134.586 1.00 25.11 627 ALA B CA 1
ATOM 4779 C C . ALA A 1 627 ? 125.621 128.590 133.594 1.00 25.11 627 ALA B C 1
ATOM 4780 O O . ALA A 1 627 ? 125.352 128.055 132.513 1.00 25.11 627 ALA B O 1
ATOM 4782 N N . VAL A 1 628 ? 125.138 129.786 133.932 1.00 23.88 628 VAL B N 1
ATOM 4783 C CA . VAL A 1 628 ? 124.191 130.481 133.062 1.00 23.88 628 VAL B CA 1
ATOM 4784 C C . VAL A 1 628 ? 124.878 130.936 131.781 1.00 23.88 628 VAL B C 1
ATOM 4785 O O . VAL A 1 628 ? 124.320 130.823 130.685 1.00 23.88 628 VAL B O 1
ATOM 4789 N N . ARG A 1 629 ? 126.099 131.455 131.900 1.00 28.12 629 ARG B N 1
ATOM 4790 C CA . ARG A 1 629 ? 126.851 131.876 130.724 1.00 28.12 629 ARG B CA 1
ATOM 4791 C C . ARG A 1 629 ? 127.121 130.698 129.796 1.00 28.12 629 ARG B C 1
ATOM 4792 O O . ARG A 1 629 ? 126.947 130.801 128.575 1.00 28.12 629 ARG B O 1
ATOM 4800 N N . SER A 1 630 ? 127.533 129.561 130.359 1.00 29.54 630 SER B N 1
ATOM 4801 C CA . SER A 1 630 ? 127.813 128.396 129.530 1.00 29.54 630 SER B CA 1
ATOM 4802 C C . SER A 1 630 ? 126.545 127.834 128.901 1.00 29.54 630 SER B C 1
ATOM 4803 O O . SER A 1 630 ? 126.582 127.369 127.759 1.00 29.54 630 SER B O 1
ATOM 4806 N N . ALA A 1 631 ? 125.419 127.873 129.614 1.00 28.34 631 ALA B N 1
ATOM 4807 C CA . ALA A 1 631 ? 124.167 127.418 129.024 1.00 28.34 631 ALA B CA 1
ATOM 4808 C C . ALA A 1 631 ? 123.726 128.331 127.888 1.00 28.34 631 ALA B C 1
ATOM 4809 O O . ALA A 1 631 ? 123.243 127.855 126.856 1.00 28.34 631 ALA B O 1
ATOM 4811 N N . LEU A 1 632 ? 123.888 129.644 128.052 1.00 27.92 632 LEU B N 1
ATOM 4812 C CA . LEU A 1 632 ? 123.491 130.565 126.998 1.00 27.92 632 LEU B CA 1
ATOM 4813 C C . LEU A 1 632 ? 124.436 130.534 125.806 1.00 27.92 632 LEU B C 1
ATOM 4814 O O . LEU A 1 632 ? 124.017 130.866 124.695 1.00 27.92 632 LEU B O 1
ATOM 4819 N N . ALA A 1 633 ? 125.694 130.143 126.007 1.00 29.57 633 ALA B N 1
ATOM 4820 C CA . ALA A 1 633 ? 126.606 130.009 124.879 1.00 29.57 633 ALA B CA 1
ATOM 4821 C C . ALA A 1 633 ? 126.223 128.855 123.960 1.00 29.57 633 ALA B C 1
ATOM 4822 O O . ALA A 1 633 ? 126.622 128.853 122.792 1.00 29.57 633 ALA B O 1
ATOM 4824 N N . LYS A 1 634 ? 125.461 127.883 124.455 1.00 33.46 634 LYS B N 1
ATOM 4825 C CA . LYS A 1 634 ? 125.018 126.754 123.649 1.00 33.46 634 LYS B CA 1
ATOM 4826 C C . LYS A 1 634 ? 123.788 127.069 122.813 1.00 33.46 634 LYS B C 1
ATOM 4827 O O . LYS A 1 634 ? 123.344 126.206 122.050 1.00 33.46 634 LYS B O 1
ATOM 4833 N N . LEU A 1 635 ? 123.229 128.268 122.936 1.00 31.49 635 LEU B N 1
ATOM 4834 C CA . LEU A 1 635 ? 121.992 128.654 122.265 1.00 31.49 635 LEU B CA 1
ATOM 4835 C C . LEU A 1 635 ? 122.322 129.800 121.314 1.00 31.49 635 LEU B C 1
ATOM 4836 O O . LEU A 1 635 ? 122.227 130.971 121.685 1.00 31.49 635 LEU B O 1
ATOM 4841 N N . GLU A 1 636 ? 122.703 129.462 120.090 1.00 33.03 636 GLU B N 1
ATOM 4842 C CA . GLU A 1 636 ? 123.092 130.473 119.114 1.00 33.03 636 GLU B CA 1
ATOM 4843 C C . GLU A 1 636 ? 121.857 131.196 118.595 1.00 33.03 636 GLU B C 1
ATOM 4844 O O . GLU A 1 636 ? 120.926 130.542 118.115 1.00 33.03 636 GLU B O 1
ATOM 4850 N N . PRO A 1 637 ? 121.805 132.521 118.666 1.00 29.54 637 PRO B N 1
ATOM 4851 C CA . PRO A 1 637 ? 120.623 133.243 118.202 1.00 29.54 637 PRO B CA 1
ATOM 4852 C C . PRO A 1 637 ? 120.553 133.279 116.685 1.00 29.54 637 PRO B C 1
ATOM 4853 O O . PRO A 1 637 ? 121.553 133.021 115.992 1.00 29.54 637 PRO B O 1
ATOM 4857 N N . PRO A 1 638 ? 119.382 133.622 116.137 1.00 29.68 638 PRO B N 1
ATOM 4858 C CA . PRO A 1 638 ? 119.159 133.424 114.695 1.00 29.68 638 PRO B CA 1
ATOM 4859 C C . PRO A 1 638 ? 120.022 134.304 113.813 1.00 29.68 638 PRO B C 1
ATOM 4860 O O . PRO A 1 638 ? 120.540 133.821 112.802 1.00 29.68 638 PRO B O 1
ATOM 4864 N N . ASN A 1 639 ? 120.191 135.581 114.154 1.00 29.17 639 ASN B N 1
ATOM 4865 C CA . ASN A 1 639 ? 121.012 136.453 113.322 1.00 29.17 639 ASN B CA 1
ATOM 4866 C C . ASN A 1 639 ? 122.481 136.059 113.379 1.00 29.17 639 ASN B C 1
ATOM 4867 O O . ASN A 1 639 ? 123.188 136.157 112.370 1.00 29.17 639 ASN B O 1
ATOM 4872 N N . THR A 1 640 ? 122.950 135.593 114.535 1.00 28.90 640 THR B N 1
ATOM 4873 C CA . THR A 1 640 ? 124.321 135.108 114.645 1.00 28.90 640 THR B CA 1
ATOM 4874 C C . THR A 1 640 ? 124.544 133.889 113.757 1.00 28.90 640 THR B C 1
ATOM 4875 O O . THR A 1 640 ? 125.523 133.825 112.996 1.00 28.90 640 THR B O 1
ATOM 4879 N N . ARG A 1 641 ? 123.637 132.910 113.838 1.00 32.84 641 ARG B N 1
ATOM 4880 C CA . ARG A 1 641 ? 123.760 131.735 112.980 1.00 32.84 641 ARG B CA 1
ATOM 4881 C C . ARG A 1 641 ? 123.664 132.119 111.510 1.00 32.84 641 ARG B C 1
ATOM 4882 O O . ARG A 1 641 ? 124.374 131.560 110.664 1.00 32.84 641 ARG B O 1
ATOM 4890 N N . ARG A 1 642 ? 122.803 133.082 111.191 1.00 32.71 642 ARG B N 1
ATOM 4891 C CA . ARG A 1 642 ? 122.656 133.521 109.813 1.00 32.71 642 ARG B CA 1
ATOM 4892 C C . ARG A 1 642 ? 123.934 134.166 109.298 1.00 32.71 642 ARG B C 1
ATOM 4893 O O . ARG A 1 642 ? 124.318 133.949 108.148 1.00 32.71 642 ARG B O 1
ATOM 4901 N N . GLU A 1 643 ? 124.618 134.946 110.136 1.00 31.16 643 GLU B N 1
ATOM 4902 C CA . GLU A 1 643 ? 125.864 135.567 109.696 1.00 31.16 643 GLU B CA 1
ATOM 4903 C C . GLU A 1 643 ? 126.965 134.533 109.502 1.00 31.16 643 GLU B C 1
ATOM 4904 O O . GLU A 1 643 ? 127.760 134.634 108.558 1.00 31.16 643 GLU B O 1
ATOM 4910 N N . ARG A 1 644 ? 127.024 133.521 110.370 1.00 29.88 644 ARG B N 1
ATOM 4911 C CA . ARG A 1 644 ? 127.999 132.450 110.160 1.00 29.88 644 ARG B CA 1
ATOM 4912 C C . ARG A 1 644 ? 127.736 131.708 108.848 1.00 29.88 644 ARG B C 1
ATOM 4913 O O . ARG A 1 644 ? 128.658 131.488 108.039 1.00 29.88 644 ARG B O 1
ATOM 4921 N N . ILE A 1 645 ? 126.475 131.338 108.610 1.00 29.07 645 ILE B N 1
ATOM 4922 C CA . ILE A 1 645 ? 126.118 130.664 107.368 1.00 29.07 645 ILE B CA 1
ATOM 4923 C C . ILE A 1 645 ? 126.380 131.560 106.168 1.00 29.07 645 ILE B C 1
ATOM 4924 O O . ILE A 1 645 ? 126.734 131.073 105.090 1.00 29.07 645 ILE B O 1
ATOM 4929 N N . GLU A 1 646 ? 126.204 132.872 106.321 1.00 29.21 646 GLU B N 1
ATOM 4930 C CA . GLU A 1 646 ? 126.430 133.779 105.205 1.00 29.21 646 GLU B CA 1
ATOM 4931 C C . GLU A 1 646 ? 127.907 133.909 104.882 1.00 29.21 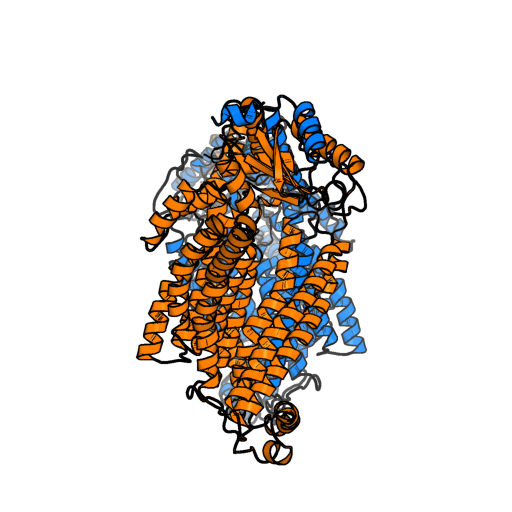646 GLU B C 1
ATOM 4932 O O . GLU A 1 646 ? 128.266 134.067 103.716 1.00 29.21 646 GLU B O 1
ATOM 4938 N N . ARG A 1 647 ? 128.773 133.870 105.893 1.00 26.20 647 ARG B N 1
ATOM 4939 C CA . ARG A 1 647 ? 130.202 133.822 105.607 1.00 26.20 647 ARG B CA 1
ATOM 4940 C C . ARG A 1 647 ? 130.547 132.570 104.812 1.00 26.20 647 ARG B C 1
ATOM 4941 O O . ARG A 1 647 ? 131.293 132.633 103.820 1.00 26.20 647 ARG B O 1
ATOM 4949 N N . PHE A 1 648 ? 129.987 131.426 105.219 1.00 24.79 648 PHE B N 1
ATOM 4950 C CA . PHE A 1 648 ? 130.183 130.199 104.449 1.00 24.79 648 PHE B CA 1
ATOM 4951 C C . PHE A 1 648 ? 129.700 130.363 103.008 1.00 24.79 648 PHE B C 1
ATOM 4952 O O . PHE A 1 648 ? 130.397 129.985 102.061 1.00 24.79 648 PHE B O 1
ATOM 4960 N N . MET A 1 649 ? 128.504 130.925 102.827 1.00 29.15 649 MET B N 1
ATOM 4961 C CA . MET A 1 649 ? 127.927 131.064 101.494 1.00 29.15 649 MET B CA 1
ATOM 4962 C C . MET A 1 649 ? 128.711 132.041 100.628 1.00 29.15 649 MET B C 1
ATOM 4963 O O . MET A 1 649 ? 128.838 131.828 99.421 1.00 29.15 649 MET B O 1
ATOM 4968 N N . MET A 1 650 ? 129.236 133.114 101.217 1.00 23.71 650 MET B N 1
ATOM 4969 C CA . MET A 1 650 ? 130.062 134.041 100.454 1.00 23.71 650 MET B CA 1
ATOM 4970 C C . MET A 1 650 ? 131.338 133.365 99.977 1.00 23.71 650 MET B C 1
ATOM 4971 O O . MET A 1 650 ? 131.744 133.531 98.818 1.00 23.71 650 MET B O 1
ATOM 4976 N N . ARG A 1 651 ? 131.993 132.602 100.857 1.00 20.83 651 ARG B N 1
ATOM 4977 C CA . ARG A 1 651 ? 133.185 131.889 100.413 1.00 20.83 651 ARG B CA 1
ATOM 4978 C C . ARG A 1 651 ? 132.844 130.846 99.358 1.00 20.83 651 ARG B C 1
ATOM 4979 O O . ARG A 1 651 ? 133.638 130.609 98.444 1.00 20.83 651 ARG B O 1
ATOM 4987 N N . LYS A 1 652 ? 131.660 130.243 99.447 1.00 26.28 652 LYS B N 1
ATOM 4988 C CA . LYS A 1 652 ? 131.238 129.287 98.431 1.00 26.28 652 LYS B CA 1
ATOM 4989 C C . LYS A 1 652 ? 131.000 129.969 97.087 1.00 26.28 652 LYS B C 1
ATOM 4990 O O . LYS A 1 652 ? 131.347 129.416 96.041 1.00 26.28 652 LYS B O 1
ATOM 4996 N N . ARG A 1 653 ? 130.411 131.168 97.094 1.00 26.01 653 ARG B N 1
ATOM 4997 C CA . ARG A 1 653 ? 130.250 131.922 95.851 1.00 26.01 653 ARG B CA 1
ATOM 4998 C C . ARG A 1 653 ? 131.599 132.276 95.243 1.00 26.01 653 ARG B C 1
ATOM 4999 O O . ARG A 1 653 ? 131.781 132.185 94.023 1.00 26.01 653 ARG B O 1
ATOM 5007 N N . TYR A 1 654 ? 132.545 132.706 96.077 1.00 25.44 654 TYR B N 1
ATOM 5008 C CA . TYR A 1 654 ? 133.894 132.976 95.593 1.00 25.44 654 TYR B CA 1
ATOM 5009 C C . TYR A 1 654 ? 134.505 131.730 94.962 1.00 25.44 654 TYR B C 1
ATOM 5010 O O . TYR A 1 654 ? 135.057 131.792 93.859 1.00 25.44 654 TYR B O 1
ATOM 5019 N N . LEU A 1 655 ? 134.398 130.586 95.642 1.00 29.33 655 LEU B N 1
ATOM 5020 C CA . LEU A 1 655 ? 134.963 129.348 95.120 1.00 29.33 655 LEU B CA 1
ATOM 5021 C C . LEU A 1 655 ? 134.271 128.897 93.840 1.00 29.33 655 LEU B C 1
ATOM 5022 O O . LEU A 1 655 ? 134.900 128.267 92.985 1.00 29.33 655 LEU B O 1
ATOM 5027 N N . ASP A 1 656 ? 132.982 129.183 93.698 1.00 32.94 656 ASP B N 1
ATOM 5028 C CA . ASP A 1 656 ? 132.247 128.752 92.520 1.00 32.94 656 ASP B CA 1
ATOM 5029 C C . ASP A 1 656 ? 132.470 129.661 91.321 1.00 32.94 656 ASP B C 1
ATOM 5030 O O . ASP A 1 656 ? 132.410 129.184 90.185 1.00 32.94 656 ASP B O 1
ATOM 5035 N N . THR A 1 657 ? 132.728 130.950 91.539 1.00 35.88 657 THR B N 1
ATOM 5036 C CA . THR A 1 657 ? 132.996 131.855 90.425 1.00 35.88 657 THR B CA 1
ATOM 5037 C C . THR A 1 657 ? 134.472 131.844 90.037 1.00 35.88 657 THR B C 1
ATOM 5038 O O . THR A 1 657 ? 134.816 131.507 88.901 1.00 35.88 657 THR B O 1
ATOM 5042 N N . VAL A 1 658 ? 135.355 132.208 90.964 1.00 37.72 658 VAL B N 1
ATOM 5043 C CA . VAL A 1 658 ? 136.788 132.078 90.730 1.00 37.72 658 VAL B CA 1
ATOM 5044 C C . VAL A 1 658 ? 137.202 130.805 91.453 1.00 37.72 658 VAL B C 1
ATOM 5045 O O . VAL A 1 658 ? 136.410 130.239 92.209 1.00 37.72 658 VAL B O 1
ATOM 5049 N N . LEU A 1 659 ? 138.419 130.326 91.215 1.00 38.39 659 LEU B N 1
ATOM 5050 C CA . LEU A 1 659 ? 138.919 129.096 91.828 1.00 38.39 659 LEU B CA 1
ATOM 5051 C C . LEU A 1 659 ? 138.187 127.855 91.315 1.00 38.39 659 LEU B C 1
ATOM 5052 O O . LEU A 1 659 ? 138.316 126.773 91.893 1.00 38.39 659 LEU B O 1
ATOM 5057 N N . SER A 1 660 ? 137.419 127.995 90.237 1.00 41.99 660 SER B N 1
ATOM 5058 C CA . SER A 1 660 ? 136.639 126.895 89.674 1.00 41.99 660 SER B CA 1
ATOM 5059 C C . SER A 1 660 ? 135.624 126.354 90.675 1.00 41.99 660 SER B C 1
ATOM 5060 O O . SER A 1 660 ? 135.887 125.391 91.388 1.00 41.99 660 SER B O 1
ATOM 5063 N N . PRO A 1 701 ? 160.333 95.866 95.656 1.00 61.81 701 PRO B N 1
ATOM 5064 C CA . PRO A 1 701 ? 160.280 95.432 97.056 1.00 61.81 701 PRO B CA 1
ATOM 5065 C C . PRO A 1 701 ? 159.030 95.944 97.758 1.00 61.81 701 PRO B C 1
ATOM 5066 O O . PRO A 1 701 ? 158.236 95.156 98.276 1.00 61.81 701 PRO B O 1
ATOM 5070 N N . THR A 1 702 ? 158.870 97.270 97.767 1.00 58.38 702 THR B N 1
ATOM 5071 C CA . THR A 1 702 ? 157.664 97.873 98.320 1.00 58.38 702 THR B CA 1
ATOM 5072 C C . THR A 1 702 ? 156.509 97.778 97.336 1.00 58.38 702 THR B C 1
ATOM 5073 O O . THR A 1 702 ? 155.355 97.619 97.739 1.00 58.38 702 THR B O 1
ATOM 5077 N N . GLU A 1 703 ? 156.793 97.892 96.042 1.00 57.08 703 GLU B N 1
ATOM 5078 C CA . GLU A 1 703 ? 155.738 97.791 95.046 1.00 57.08 703 GLU B CA 1
ATOM 5079 C C . GLU A 1 703 ? 155.322 96.353 94.792 1.00 57.08 703 GLU B C 1
ATOM 5080 O O . GLU A 1 703 ? 154.217 96.125 94.295 1.00 57.08 703 GLU B O 1
ATOM 5086 N N . ARG A 1 704 ? 156.170 95.381 95.130 1.00 56.84 704 ARG B N 1
ATOM 5087 C CA . ARG A 1 704 ? 155.751 93.989 95.078 1.00 56.84 704 ARG B CA 1
ATOM 5088 C C . ARG A 1 704 ? 154.747 93.663 96.174 1.00 56.84 704 ARG B C 1
ATOM 5089 O O . ARG A 1 704 ? 153.976 92.711 96.031 1.00 56.84 704 ARG B O 1
ATOM 5097 N N . PHE A 1 705 ? 154.743 94.440 97.260 1.00 45.04 705 PHE B N 1
ATOM 5098 C CA . PHE A 1 705 ? 153.744 94.267 98.308 1.00 45.04 705 PHE B CA 1
ATOM 5099 C C . PHE A 1 705 ? 152.344 94.552 97.780 1.00 45.04 705 PHE B C 1
ATOM 5100 O O . PHE A 1 705 ? 151.391 93.834 98.100 1.00 45.04 705 PHE B O 1
ATOM 5108 N N . TRP A 1 706 ? 152.205 95.586 96.961 1.00 40.84 706 TRP B N 1
ATOM 5109 C CA . TRP A 1 706 ? 150.910 96.022 96.470 1.00 40.84 706 TRP B CA 1
ATOM 5110 C C . TRP A 1 706 ? 150.516 95.367 95.153 1.00 40.84 706 TRP B C 1
ATOM 5111 O O . TRP A 1 706 ? 149.402 95.595 94.675 1.00 40.84 706 TRP B O 1
ATOM 5122 N N . MET A 1 707 ? 151.387 94.552 94.567 1.00 53.15 707 MET B N 1
ATOM 5123 C CA . MET A 1 707 ? 151.101 93.871 93.313 1.00 53.15 707 MET B CA 1
ATOM 5124 C C . MET A 1 707 ? 150.463 92.504 93.511 1.00 53.15 707 MET B C 1
ATOM 5125 O O . MET A 1 707 ? 150.232 91.799 92.527 1.00 53.15 707 MET B O 1
ATOM 5130 N N . ARG A 1 708 ? 150.173 92.115 94.753 1.00 53.26 708 ARG B N 1
ATOM 5131 C CA . ARG A 1 708 ? 149.688 90.766 95.023 1.00 53.26 708 ARG B CA 1
ATOM 5132 C C . ARG A 1 708 ? 148.202 90.625 94.716 1.00 53.26 708 ARG B C 1
ATOM 5133 O O . ARG A 1 708 ? 147.769 89.606 94.167 1.00 53.26 708 ARG B O 1
ATOM 5141 N N . GLN A 1 709 ? 147.408 91.629 95.072 1.00 50.24 709 GLN B N 1
ATOM 5142 C CA . GLN A 1 709 ? 145.963 91.600 94.892 1.00 50.24 709 GLN B CA 1
ATOM 5143 C C . GLN A 1 709 ? 145.547 92.840 94.116 1.00 50.24 709 GLN B C 1
ATOM 5144 O O . GLN A 1 709 ? 145.718 93.964 94.599 1.00 50.24 709 GLN B O 1
ATOM 5150 N N . ARG A 1 710 ? 144.998 92.633 92.918 1.00 55.51 710 ARG B N 1
ATOM 5151 C CA . ARG A 1 710 ? 144.777 93.733 91.984 1.00 55.51 710 ARG B CA 1
ATOM 5152 C C . ARG A 1 710 ? 143.660 94.659 92.453 1.00 55.51 710 ARG B C 1
ATOM 5153 O O . ARG A 1 710 ? 143.888 95.849 92.695 1.00 55.51 710 ARG B O 1
ATOM 5155 N N . GLY A 1 711 ? 142.444 94.133 92.585 1.00 55.18 711 GLY B N 1
ATOM 5156 C CA . GLY A 1 711 ? 141.306 94.909 93.008 1.00 55.18 711 GLY B CA 1
ATOM 5157 C C . GLY A 1 711 ? 140.710 94.413 94.311 1.00 55.18 711 GLY B C 1
ATOM 5158 O O . GLY A 1 711 ? 141.256 93.546 94.994 1.00 55.18 711 GLY B O 1
ATOM 5159 N N . TRP A 1 712 ? 139.551 94.982 94.647 1.00 55.13 712 TRP B N 1
ATOM 5160 C CA . TRP A 1 712 ? 138.902 94.643 95.906 1.00 55.13 712 TRP B CA 1
ATOM 5161 C C . TRP A 1 712 ? 138.418 93.200 95.946 1.00 55.13 712 TRP B C 1
ATOM 5162 O O . TRP A 1 712 ? 138.144 92.687 97.035 1.00 55.13 712 TRP B O 1
ATOM 5173 N N . LYS A 1 713 ? 138.301 92.538 94.794 1.00 59.37 713 LYS B N 1
ATOM 5174 C CA . LYS A 1 713 ? 137.795 91.170 94.776 1.00 59.37 713 LYS B CA 1
ATOM 5175 C C . LYS A 1 713 ? 138.884 90.157 95.108 1.00 59.37 713 LYS B C 1
ATOM 5176 O O . LYS A 1 713 ? 138.635 89.207 95.856 1.00 59.37 713 LYS B O 1
ATOM 5182 N N . GLU A 1 714 ? 140.094 90.341 94.575 1.00 58.69 714 GLU B N 1
ATOM 5183 C CA . GLU A 1 714 ? 141.187 89.437 94.921 1.00 58.69 714 GLU B CA 1
ATOM 5184 C C . GLU A 1 714 ? 141.508 89.508 96.409 1.00 58.69 714 GLU B C 1
ATOM 5185 O O . GLU A 1 714 ? 141.774 88.480 97.045 1.00 58.69 714 GLU B O 1
ATOM 5191 N N . SER A 1 715 ? 141.487 90.711 96.985 1.00 54.14 715 SER B N 1
ATOM 5192 C CA . SER A 1 715 ? 141.635 90.829 98.430 1.00 54.14 715 SER B CA 1
ATOM 5193 C C . SER A 1 715 ? 140.501 90.119 99.153 1.00 54.14 715 SER B C 1
ATOM 5194 O O . SER A 1 715 ? 140.717 89.509 100.203 1.00 54.14 715 SER B O 1
ATOM 5197 N N . ALA A 1 716 ? 139.287 90.176 98.601 1.00 57.15 716 ALA B N 1
ATOM 5198 C CA . ALA A 1 716 ? 138.159 89.498 99.231 1.00 57.15 716 ALA B CA 1
ATOM 5199 C C . ALA A 1 716 ? 138.352 87.986 99.244 1.00 57.15 716 ALA B C 1
ATOM 5200 O O . ALA A 1 716 ? 138.063 87.329 100.251 1.00 57.15 716 ALA B O 1
ATOM 5202 N N . GLU A 1 717 ? 138.850 87.413 98.146 1.00 61.12 717 GLU B N 1
ATOM 5203 C CA . GLU A 1 717 ? 139.077 85.972 98.130 1.00 61.12 717 GLU B CA 1
ATOM 5204 C C . GLU A 1 717 ? 140.251 85.570 99.015 1.00 61.12 717 GLU B C 1
ATOM 5205 O O . GLU A 1 717 ? 140.205 84.508 99.644 1.00 61.12 717 GLU B O 1
ATOM 5211 N N . VAL A 1 718 ? 141.300 86.397 99.089 1.00 58.50 718 VAL B N 1
ATOM 5212 C CA . VAL A 1 718 ? 142.383 86.124 100.030 1.00 58.50 718 VAL B CA 1
ATOM 5213 C C . VAL A 1 718 ? 141.864 86.152 101.462 1.00 58.50 718 VAL B C 1
ATOM 5214 O O . VAL A 1 718 ? 142.233 85.308 102.289 1.00 58.50 718 VAL B O 1
ATOM 5218 N N . GLY A 1 719 ? 140.997 87.114 101.776 1.00 59.39 719 GLY B N 1
ATOM 5219 C CA . GLY A 1 719 ? 140.428 87.174 103.110 1.00 59.39 719 GLY B CA 1
ATOM 5220 C C . GLY A 1 719 ? 139.546 85.982 103.416 1.00 59.39 719 GLY B C 1
ATOM 5221 O O . GLY A 1 719 ? 139.556 85.466 104.534 1.00 59.39 719 GLY B O 1
ATOM 5222 N N . LEU A 1 720 ? 138.791 85.540 102.406 1.00 62.43 720 LEU B N 1
ATOM 5223 C CA . LEU A 1 720 ? 137.878 84.374 102.553 1.00 62.43 720 LEU B CA 1
ATOM 5224 C C . LEU A 1 720 ? 138.698 83.128 102.902 1.00 62.43 720 LEU B C 1
ATOM 5225 O O . LEU A 1 720 ? 138.351 82.448 103.887 1.00 62.43 720 LEU B O 1
ATOM 5230 N N . SER A 1 721 ? 139.755 82.859 102.129 1.00 63.06 721 SER B N 1
ATOM 5231 C CA . SER A 1 721 ? 140.615 81.667 102.353 1.00 63.06 721 SER B CA 1
ATOM 5232 C C . SER A 1 721 ? 141.288 81.744 103.728 1.00 63.06 721 SER B C 1
ATOM 5233 O O . SER A 1 721 ? 141.298 80.717 104.435 1.00 63.06 721 SER B O 1
ATOM 5236 N N . LEU A 1 722 ? 141.790 82.924 104.106 1.00 60.66 722 LEU B N 1
ATOM 5237 C CA . LEU A 1 722 ? 142.473 83.090 105.418 1.00 60.66 722 LEU B CA 1
ATOM 5238 C C . LEU A 1 722 ? 141.478 82.820 106.553 1.00 60.66 722 LEU B C 1
ATOM 5239 O O . LEU A 1 722 ? 141.850 82.104 107.502 1.00 60.66 722 LEU B O 1
ATOM 5244 N N . ILE A 1 723 ? 140.255 83.347 106.435 1.00 63.21 723 ILE B N 1
ATOM 5245 C CA . ILE A 1 723 ? 139.211 83.142 107.484 1.00 63.21 723 ILE B CA 1
ATOM 5246 C C . ILE A 1 723 ? 138.872 81.649 107.565 1.00 63.21 723 ILE B C 1
ATOM 5247 O O . ILE A 1 723 ? 138.768 81.127 108.692 1.00 63.21 723 ILE B O 1
ATOM 5252 N N . THR A 1 724 ? 138.744 80.991 106.409 1.00 68.52 724 THR B N 1
ATOM 5253 C CA . THR A 1 724 ? 138.413 79.542 106.359 1.00 68.52 724 THR B CA 1
ATOM 5254 C C . THR A 1 724 ? 139.539 78.737 107.016 1.00 68.52 724 THR B C 1
ATOM 5255 O O . THR A 1 724 ? 139.228 77.823 107.802 1.00 68.52 724 THR B O 1
ATOM 5259 N N . GLU B 1 12 ? 160.207 101.883 103.618 1.00 49.80 12 GLU A N 1
ATOM 5260 C CA . GLU B 1 12 ? 160.384 101.221 104.906 1.00 49.80 12 GLU A CA 1
ATOM 5261 C C . GLU B 1 12 ? 159.039 100.817 105.499 1.00 49.80 12 GLU A C 1
ATOM 5262 O O . GLU B 1 12 ? 158.889 99.714 106.015 1.00 49.80 12 GLU A O 1
ATOM 5268 N N . ASN B 1 13 ? 158.061 101.715 105.423 1.00 40.91 13 ASN A N 1
ATOM 5269 C CA . ASN B 1 13 ? 156.685 101.391 105.774 1.00 40.91 13 ASN A CA 1
ATOM 5270 C C . ASN B 1 13 ? 155.913 100.808 104.601 1.00 40.91 13 ASN A C 1
ATOM 5271 O O . ASN B 1 13 ? 154.715 100.549 104.730 1.00 40.91 13 ASN A O 1
ATOM 5276 N N . HIS B 1 14 ? 156.574 100.609 103.460 1.00 43.18 14 HIS A N 1
ATOM 5277 C CA . HIS B 1 14 ? 155.971 99.956 102.299 1.00 43.18 14 HIS A CA 1
ATOM 5278 C C . HIS B 1 14 ? 154.809 100.767 101.739 1.00 43.18 14 HIS A C 1
ATOM 5279 O O . HIS B 1 14 ? 153.870 100.214 101.167 1.00 43.18 14 HIS A O 1
ATOM 5286 N N . HIS B 1 15 ? 154.860 102.085 101.916 1.00 38.97 15 HIS A N 1
ATOM 5287 C CA . HIS B 1 15 ? 153.874 103.012 101.369 1.00 38.97 15 HIS A CA 1
ATOM 5288 C C . HIS B 1 15 ? 152.505 102.866 102.021 1.00 38.97 15 HIS A C 1
ATOM 5289 O O . HIS B 1 15 ? 151.524 103.437 101.541 1.00 38.97 15 HIS A O 1
ATOM 5296 N N . VAL B 1 16 ? 152.419 102.111 103.113 1.00 31.35 16 VAL A N 1
ATOM 5297 C CA . VAL B 1 16 ? 151.149 101.920 103.797 1.00 31.35 16 VAL A CA 1
ATOM 5298 C C . VAL B 1 16 ? 150.747 103.216 104.484 1.00 31.35 16 VAL A C 1
ATOM 5299 O O . VAL B 1 16 ? 151.575 103.892 105.106 1.00 31.35 16 VAL A O 1
ATOM 5303 N N . ASP B 1 17 ? 149.472 103.575 104.368 1.00 26.01 17 ASP A N 1
ATOM 5304 C CA . ASP B 1 17 ? 148.953 104.728 105.092 1.00 26.01 17 ASP A CA 1
ATOM 5305 C C . ASP B 1 17 ? 148.263 104.296 106.381 1.00 26.01 17 ASP A C 1
ATOM 5306 O O . ASP B 1 17 ? 148.587 104.798 107.461 1.00 26.01 17 ASP A O 1
ATOM 5311 N N . TYR B 1 18 ? 147.328 103.358 106.288 1.00 20.58 18 TYR A N 1
ATOM 5312 C CA . TYR B 1 18 ? 146.639 102.850 107.460 1.00 20.58 18 TYR A CA 1
ATOM 5313 C C . TYR B 1 18 ? 146.545 101.337 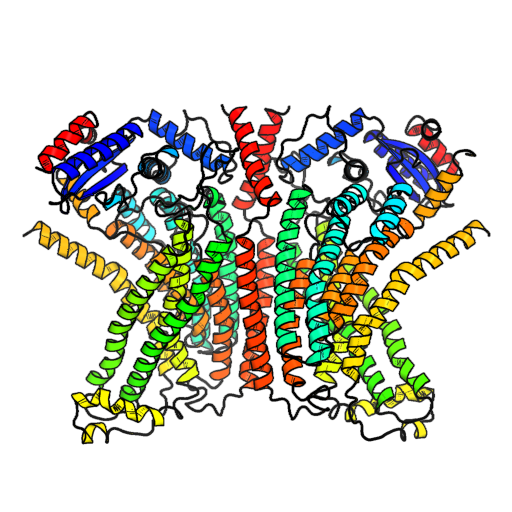107.402 1.00 20.58 18 TYR A C 1
ATOM 5314 O O . TYR B 1 18 ? 146.573 100.724 106.335 1.00 20.58 18 TYR A O 1
ATOM 5323 N N . VAL B 1 19 ? 146.445 100.747 108.587 1.00 23.21 19 VAL A N 1
ATOM 5324 C CA . VAL B 1 19 ? 146.186 99.327 108.764 1.00 23.21 19 VAL A CA 1
ATOM 5325 C C . VAL B 1 19 ? 144.834 99.207 109.442 1.00 23.21 19 VAL A C 1
ATOM 5326 O O . VAL B 1 19 ? 144.616 99.800 110.505 1.00 23.21 19 VAL A O 1
ATOM 5330 N N . ILE B 1 20 ? 143.927 98.459 108.831 1.00 29.22 20 ILE A N 1
ATOM 5331 C CA . ILE B 1 20 ? 142.593 98.241 109.372 1.00 29.22 20 ILE A CA 1
ATOM 5332 C C . ILE B 1 20 ? 142.547 96.817 109.902 1.00 29.22 20 ILE A C 1
ATOM 5333 O O . ILE B 1 20 ? 142.665 95.855 109.135 1.00 29.22 20 ILE A O 1
ATOM 5338 N N . ARG B 1 21 ? 142.387 96.678 111.213 1.00 37.43 21 ARG A N 1
ATOM 5339 C CA . ARG B 1 21 ? 142.340 95.364 111.839 1.00 37.43 21 ARG A CA 1
ATOM 5340 C C . ARG B 1 21 ? 140.904 94.859 111.845 1.00 37.43 21 ARG A C 1
ATOM 5341 O O . ARG B 1 21 ? 140.022 95.479 112.446 1.00 37.43 21 ARG A O 1
ATOM 5349 N N . PHE B 1 22 ? 140.673 93.737 111.174 1.00 46.37 22 PHE A N 1
ATOM 5350 C CA . PHE B 1 22 ? 139.353 93.134 111.055 1.00 46.37 22 PHE A CA 1
ATOM 5351 C C . PHE B 1 22 ? 139.319 91.869 111.902 1.00 46.37 22 PHE A C 1
ATOM 5352 O O . PHE B 1 22 ? 140.010 90.896 111.590 1.00 46.37 22 PHE A O 1
ATOM 5360 N N . ASN B 1 23 ? 138.526 91.889 112.968 1.00 51.52 23 ASN A N 1
ATOM 5361 C CA . ASN B 1 23 ? 138.399 90.753 113.873 1.00 51.52 23 ASN A CA 1
ATOM 5362 C C . ASN B 1 23 ? 137.289 89.832 113.384 1.00 51.52 23 ASN A C 1
ATOM 5363 O O . ASN B 1 23 ? 136.136 90.257 113.258 1.00 51.52 23 ASN A O 1
ATOM 5368 N N . TYR B 1 24 ? 137.632 88.578 113.113 1.00 59.08 24 TYR A N 1
ATOM 5369 C CA . TYR B 1 24 ? 136.652 87.575 112.724 1.00 59.08 24 TYR A CA 1
ATOM 5370 C C . TYR B 1 24 ? 136.443 86.508 113.787 1.00 59.08 24 TYR A C 1
ATOM 5371 O O . TYR B 1 24 ? 135.557 85.665 113.628 1.00 59.08 24 TYR A O 1
ATOM 5380 N N . GLY B 1 25 ? 137.234 86.523 114.860 1.00 68.49 25 GLY A N 1
ATOM 5381 C CA . GLY B 1 25 ? 137.215 85.415 115.802 1.00 68.49 25 GLY A CA 1
ATOM 5382 C C . GLY B 1 25 ? 135.882 85.242 116.506 1.00 68.49 25 GLY A C 1
ATOM 5383 O O . GLY B 1 25 ? 135.433 84.114 116.731 1.00 68.49 25 GLY A O 1
ATOM 5384 N N . ASP B 1 26 ? 135.234 86.344 116.863 1.00 74.33 26 ASP A N 1
ATOM 5385 C CA . ASP B 1 26 ? 133.999 86.278 117.630 1.00 74.33 26 ASP A CA 1
ATOM 5386 C C . ASP B 1 26 ? 132.749 86.215 116.764 1.00 74.33 26 ASP A C 1
ATOM 5387 O O . ASP B 1 26 ? 131.654 86.471 117.274 1.00 74.33 26 ASP A O 1
ATOM 5392 N N . ILE B 1 27 ? 132.876 85.896 115.476 1.00 70.43 27 ILE A N 1
ATOM 5393 C CA . ILE B 1 27 ? 131.732 85.751 114.590 1.00 70.43 27 ILE A CA 1
ATOM 5394 C C . ILE B 1 27 ? 131.952 84.540 113.684 1.00 70.43 27 ILE A C 1
ATOM 5395 O O . ILE B 1 27 ? 133.022 83.931 113.669 1.00 70.43 27 ILE A O 1
ATOM 5400 N N . ASP B 1 28 ? 130.917 84.204 112.921 1.00 75.77 28 ASP A N 1
ATOM 5401 C CA . ASP B 1 28 ? 130.952 83.035 112.056 1.00 75.77 28 ASP A CA 1
ATOM 5402 C C . ASP B 1 28 ? 131.481 83.393 110.670 1.00 75.77 28 ASP A C 1
ATOM 5403 O O . ASP B 1 28 ? 131.455 84.551 110.248 1.00 75.77 28 ASP A O 1
ATOM 5408 N N . THR B 1 29 ? 131.953 82.364 109.964 1.00 73.65 29 THR A N 1
ATOM 5409 C CA . THR B 1 29 ? 132.621 82.572 108.682 1.00 73.65 29 THR A CA 1
ATOM 5410 C C . THR B 1 29 ? 131.759 83.249 107.624 1.00 73.65 29 THR A C 1
ATOM 5411 O O . THR B 1 29 ? 132.279 84.141 106.934 1.00 73.65 29 THR A O 1
ATOM 5415 N N . PRO B 1 30 ? 130.491 82.878 107.410 1.00 73.94 30 PRO A N 1
ATOM 5416 C CA . PRO B 1 30 ? 129.717 83.567 106.362 1.00 73.94 30 PRO A CA 1
ATOM 5417 C C . PRO B 1 30 ? 129.518 85.048 106.638 1.00 73.94 30 PRO A C 1
ATOM 5418 O O . PRO B 1 30 ? 129.730 85.878 105.740 1.00 73.94 30 PRO A O 1
ATOM 5422 N N . GLU B 1 31 ? 129.117 85.406 107.859 1.00 70.82 31 GLU A N 1
ATOM 5423 C CA . GLU B 1 31 ? 128.956 86.817 108.187 1.00 70.82 31 GLU A CA 1
ATOM 5424 C C . GLU B 1 31 ? 130.288 87.551 108.128 1.00 70.82 31 GLU A C 1
ATOM 5425 O O . GLU B 1 31 ? 130.344 88.710 107.702 1.00 70.82 31 GLU A O 1
ATOM 5431 N N . ALA B 1 32 ? 131.377 86.888 108.529 1.00 65.82 32 ALA A N 1
ATOM 5432 C CA . ALA B 1 32 ? 132.686 87.524 108.464 1.00 65.82 32 ALA A CA 1
ATOM 5433 C C . ALA B 1 32 ? 133.086 87.807 107.025 1.00 65.82 32 ALA A C 1
ATOM 5434 O O . ALA B 1 32 ? 133.593 88.891 106.717 1.00 65.82 32 ALA A O 1
ATOM 5436 N N . ILE B 1 33 ? 132.849 86.852 106.126 1.00 63.82 33 ILE A N 1
ATOM 5437 C CA . ILE B 1 33 ? 133.185 87.054 104.720 1.00 63.82 33 ILE A CA 1
ATOM 5438 C C . ILE B 1 33 ? 132.335 88.164 104.123 1.00 63.82 33 ILE A C 1
ATOM 5439 O O . ILE B 1 33 ? 132.827 88.992 103.345 1.00 63.82 33 ILE A O 1
ATOM 5444 N N . LYS B 1 34 ? 131.049 88.205 104.475 1.00 61.76 34 LYS A N 1
ATOM 5445 C CA . LYS B 1 34 ? 130.180 89.244 103.933 1.00 61.76 34 LYS A CA 1
ATOM 5446 C C . LYS B 1 34 ? 130.616 90.626 104.410 1.00 61.76 34 LYS A C 1
ATOM 5447 O O . LYS B 1 34 ? 130.733 91.566 103.610 1.00 61.76 34 LYS A O 1
ATOM 5453 N N . LYS B 1 35 ? 130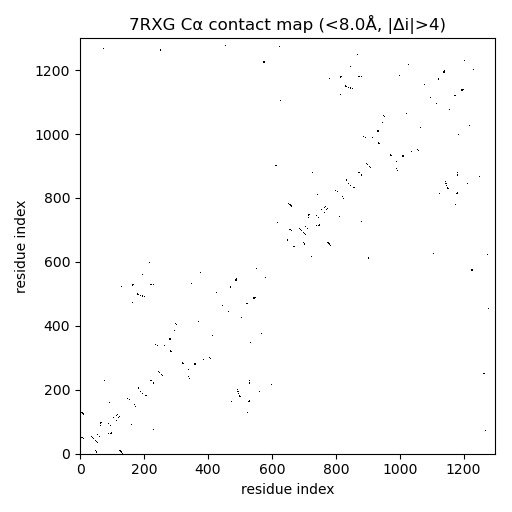.877 90.763 105.713 1.00 55.37 35 LYS A N 1
ATOM 5454 C CA . LYS B 1 35 ? 131.336 92.038 106.253 1.00 55.37 35 LYS A CA 1
ATOM 5455 C C . LYS B 1 35 ? 132.669 92.447 105.640 1.00 55.37 35 LYS A C 1
ATOM 5456 O O . LYS B 1 35 ? 132.886 93.626 105.337 1.00 55.37 35 LYS A O 1
ATOM 5462 N N . PHE B 1 36 ? 133.571 91.484 105.437 1.00 50.20 36 PHE A N 1
ATOM 5463 C CA . PHE B 1 36 ? 134.876 91.802 104.873 1.00 50.20 36 PHE A CA 1
ATOM 5464 C C . PHE B 1 36 ? 134.760 92.274 103.431 1.00 50.20 36 PHE A C 1
ATOM 5465 O O . PHE B 1 36 ? 135.440 93.226 103.028 1.00 50.20 36 PHE A O 1
ATOM 5473 N N . GLU B 1 37 ? 133.917 91.614 102.634 1.00 53.35 37 GLU A N 1
ATOM 5474 C CA . GLU B 1 37 ? 133.700 92.072 101.267 1.00 53.35 37 GLU A CA 1
ATOM 5475 C C . GLU B 1 37 ? 133.093 93.467 101.245 1.00 53.35 37 GLU A C 1
ATOM 5476 O O . GLU B 1 37 ? 133.456 94.294 100.402 1.00 53.35 37 GLU A O 1
ATOM 5482 N N . VAL B 1 38 ? 132.165 93.749 102.162 1.00 48.58 38 VAL A N 1
ATOM 5483 C CA . VAL B 1 38 ? 131.586 95.088 102.230 1.00 48.58 38 VAL A CA 1
ATOM 5484 C C . VAL B 1 38 ? 132.659 96.120 102.567 1.00 48.58 38 VAL A C 1
ATOM 5485 O O . VAL B 1 38 ? 132.699 97.213 101.988 1.00 48.58 38 VAL A O 1
ATOM 5489 N N . LEU B 1 39 ? 133.551 95.782 103.500 1.00 44.30 39 LEU A N 1
ATOM 5490 C CA . LEU B 1 39 ? 134.625 96.695 103.877 1.00 44.30 39 LEU A CA 1
ATOM 5491 C C . LEU B 1 39 ? 135.556 96.968 102.703 1.00 44.30 39 LEU A C 1
ATOM 5492 O O . LEU B 1 39 ? 135.915 98.121 102.428 1.00 44.30 39 LEU A O 1
ATOM 5497 N N . LEU B 1 40 ? 135.958 95.912 101.997 1.00 44.55 40 LEU A N 1
ATOM 5498 C CA . LEU B 1 40 ? 136.852 96.086 100.861 1.00 44.55 40 LEU A CA 1
ATOM 5499 C C . LEU B 1 40 ? 136.186 96.871 99.741 1.00 44.55 40 LEU A C 1
ATOM 5500 O O . LEU B 1 40 ? 136.840 97.691 99.087 1.00 44.55 40 LEU A O 1
ATOM 5505 N N . LEU B 1 41 ? 134.888 96.654 99.522 1.00 45.20 41 LEU A N 1
ATOM 5506 C CA . LEU B 1 41 ? 134.179 97.404 98.496 1.00 45.20 41 LEU A CA 1
ATOM 5507 C C . LEU B 1 41 ? 134.085 98.880 98.857 1.00 45.20 41 LEU A C 1
ATOM 5508 O O . LEU B 1 41 ? 134.250 99.741 97.990 1.00 45.20 41 LEU A O 1
ATOM 5513 N N . GLU B 1 42 ? 133.820 99.194 100.126 1.00 43.31 42 GLU A N 1
ATOM 5514 C CA . GLU B 1 42 ? 133.782 100.595 100.535 1.00 43.31 42 GLU A CA 1
ATOM 5515 C C . GLU B 1 42 ? 135.145 101.257 100.364 1.00 43.31 42 GLU A C 1
ATOM 5516 O O . GLU B 1 42 ? 135.238 102.384 99.856 1.00 43.31 42 GLU A O 1
ATOM 5522 N N . LEU B 1 43 ? 136.213 100.565 100.768 1.00 38.69 43 LEU A N 1
ATOM 5523 C CA . LEU B 1 43 ? 137.554 101.116 100.603 1.00 38.69 43 LEU A CA 1
ATOM 5524 C C . LEU B 1 43 ? 137.878 101.356 99.134 1.00 38.69 43 LEU A C 1
ATOM 5525 O O . LEU B 1 43 ? 138.430 102.402 98.777 1.00 38.69 43 LEU A O 1
ATOM 5530 N N . SER B 1 44 ? 137.545 100.396 98.268 1.00 40.94 44 SER A N 1
ATOM 5531 C CA . SER B 1 44 ? 137.747 100.580 96.835 1.00 40.94 44 SER A CA 1
ATOM 5532 C C . SER B 1 44 ? 136.951 101.770 96.314 1.00 40.94 44 SER A C 1
ATOM 5533 O O . SER B 1 44 ? 137.488 102.631 95.610 1.00 40.94 44 SER A O 1
ATOM 5536 N N . GLU B 1 45 ? 135.666 101.841 96.662 1.00 40.46 45 GLU A N 1
ATOM 5537 C CA . GLU B 1 45 ? 134.790 102.875 96.131 1.00 40.46 45 GLU A CA 1
ATOM 5538 C C . GLU B 1 45 ? 135.163 104.266 96.614 1.00 40.46 45 GLU A C 1
ATOM 5539 O O . GLU B 1 45 ? 134.793 105.249 95.966 1.00 40.46 45 GLU A O 1
ATOM 5541 N N . VAL B 1 46 ? 135.876 104.382 97.740 1.00 36.63 46 VAL A N 1
ATOM 5542 C CA . VAL B 1 46 ? 136.333 105.693 98.191 1.00 36.63 46 VAL A CA 1
ATOM 5543 C C . VAL B 1 46 ? 137.704 106.055 97.631 1.00 36.63 46 VAL A C 1
ATOM 5544 O O . VAL B 1 46 ? 138.262 107.095 98.002 1.00 36.63 46 VAL A O 1
ATOM 5548 N N . GLY B 1 47 ? 138.259 105.238 96.745 1.00 36.50 47 GLY A N 1
ATOM 5549 C CA . GLY B 1 47 ? 139.490 105.557 96.064 1.00 36.50 47 GLY A CA 1
ATOM 5550 C C . GLY B 1 47 ? 140.763 105.044 96.696 1.00 36.50 47 GLY A C 1
ATOM 5551 O O . GLY B 1 47 ? 141.838 105.564 96.379 1.00 36.50 47 GLY A O 1
ATOM 5552 N N . LEU B 1 48 ? 140.684 104.049 97.570 1.00 33.70 48 LEU A N 1
ATOM 5553 C CA . LEU B 1 48 ? 141.847 103.526 98.271 1.00 33.70 48 LEU A CA 1
ATOM 5554 C C . LEU B 1 48 ? 142.209 102.147 97.740 1.00 33.70 48 LEU A C 1
ATOM 5555 O O . LEU B 1 48 ? 141.347 101.383 97.301 1.00 33.70 48 LEU A O 1
ATOM 5560 N N . GLN B 1 49 ? 143.499 101.837 97.784 1.00 35.57 49 GLN A N 1
ATOM 5561 C CA . GLN B 1 49 ? 144.018 100.550 97.345 1.00 35.57 49 GLN A CA 1
ATOM 5562 C C . GLN B 1 49 ? 144.271 99.673 98.564 1.00 35.57 49 GLN A C 1
ATOM 5563 O O . GLN B 1 49 ? 144.838 100.135 99.557 1.00 35.57 49 GLN A O 1
ATOM 5569 N N . THR B 1 50 ? 143.850 98.413 98.487 1.00 38.36 50 THR A N 1
ATOM 5570 C CA . THR B 1 50 ? 143.886 97.517 99.631 1.00 38.36 50 THR A CA 1
ATOM 5571 C C . THR B 1 50 ? 144.808 96.334 99.376 1.00 38.36 50 THR A C 1
ATOM 5572 O O . THR B 1 50 ? 144.967 95.876 98.242 1.00 38.36 50 THR A O 1
ATOM 5576 N N . GLU B 1 51 ? 145.423 95.856 100.453 1.00 41.63 51 GLU A N 1
ATOM 5577 C CA . GLU B 1 51 ? 146.173 94.609 100.474 1.00 41.63 51 GLU A CA 1
ATOM 5578 C C . GLU B 1 51 ? 145.858 93.911 101.784 1.00 41.63 51 GLU A C 1
ATOM 5579 O O . GLU B 1 51 ? 145.909 94.537 102.846 1.00 41.63 51 GLU A O 1
ATOM 5585 N N . VAL B 1 52 ? 145.535 92.626 101.713 1.00 42.50 52 VAL A N 1
ATOM 5586 C CA . VAL B 1 52 ? 145.068 91.866 102.864 1.00 42.50 52 VAL A CA 1
ATOM 5587 C C . VAL B 1 52 ? 146.138 90.861 103.259 1.00 42.50 52 VAL A C 1
ATOM 5588 O O . VAL B 1 52 ? 146.626 90.100 102.415 1.00 42.50 52 VAL A O 1
ATOM 5592 N N . ARG B 1 53 ? 146.506 90.866 104.537 1.00 42.82 53 ARG A N 1
ATOM 5593 C CA . ARG B 1 53 ? 147.414 89.892 105.118 1.00 42.82 53 ARG A CA 1
ATOM 5594 C C . ARG B 1 53 ? 146.837 89.410 106.440 1.00 42.82 53 ARG A C 1
ATOM 5595 O O . ARG B 1 53 ? 145.926 90.018 107.004 1.00 42.82 53 ARG A O 1
ATOM 5603 N N . GLN B 1 54 ? 147.382 88.306 106.937 1.00 47.57 54 GLN A N 1
ATOM 5604 C CA . GLN B 1 54 ? 146.981 87.790 108.238 1.00 47.57 54 GLN A CA 1
ATOM 5605 C C . GLN B 1 54 ? 147.574 88.659 109.339 1.00 47.57 54 GLN A C 1
ATOM 5606 O O . GLN B 1 54 ? 148.798 88.753 109.469 1.00 47.57 54 GLN A O 1
ATOM 5612 N N . GLY B 1 55 ? 146.715 89.307 110.120 1.00 46.18 55 GLY A N 1
ATOM 5613 C CA . GLY B 1 55 ? 147.196 90.110 111.225 1.00 46.18 55 GLY A CA 1
ATOM 5614 C C . GLY B 1 55 ? 147.548 89.294 112.448 1.00 46.18 55 GLY A C 1
ATOM 5615 O O . GLY B 1 55 ? 148.716 89.197 112.830 1.00 46.18 55 GLY A O 1
ATOM 5616 N N . ASP B 1 56 ? 146.538 88.677 113.054 1.00 53.16 56 ASP A N 1
ATOM 5617 C CA . ASP B 1 56 ? 146.723 87.793 114.197 1.00 53.16 56 ASP A CA 1
ATOM 5618 C C . ASP B 1 56 ? 146.085 86.453 113.873 1.00 53.16 56 ASP A C 1
ATOM 5619 O O . ASP B 1 56 ? 145.702 86.212 112.725 1.00 53.16 56 ASP A O 1
ATOM 5624 N N . GLU B 1 57 ? 145.969 85.572 114.863 1.00 59.69 57 GLU A N 1
ATOM 5625 C CA . GLU B 1 57 ? 145.237 84.336 114.628 1.00 59.69 57 GLU A CA 1
ATOM 5626 C C . GLU B 1 57 ? 143.741 84.580 114.486 1.00 59.69 57 GLU A C 1
ATOM 5627 O O . GLU B 1 57 ? 143.037 83.728 113.936 1.00 59.69 57 GLU A O 1
ATOM 5633 N N . ASN B 1 58 ? 143.243 85.726 114.951 1.00 58.96 58 ASN A N 1
ATOM 5634 C CA . ASN B 1 58 ? 141.822 86.028 114.906 1.00 58.96 58 ASN A CA 1
ATOM 5635 C C . ASN B 1 58 ? 141.484 87.300 114.141 1.00 58.96 58 ASN A C 1
ATOM 5636 O O . ASN B 1 58 ? 140.363 87.800 114.280 1.00 58.96 58 ASN A O 1
ATOM 5641 N N . SER B 1 59 ? 142.398 87.837 113.338 1.00 50.42 59 SER A N 1
ATOM 5642 C CA . SER B 1 59 ? 142.151 89.085 112.636 1.00 50.42 59 SER A CA 1
ATOM 5643 C C . SER B 1 59 ? 142.910 89.129 111.317 1.00 50.42 59 SER A C 1
ATOM 5644 O O . SER B 1 59 ? 143.958 88.504 111.153 1.00 50.42 59 SER A O 1
ATOM 5647 N N . LEU B 1 60 ? 142.354 89.887 110.376 1.00 44.73 60 LEU A N 1
ATOM 5648 C CA . LEU B 1 60 ? 143.007 90.203 109.112 1.00 44.73 60 LEU A CA 1
ATOM 5649 C C . LEU B 1 60 ? 143.524 91.631 109.187 1.00 44.73 60 LEU A C 1
ATOM 5650 O O . LEU B 1 60 ? 142.913 92.481 109.840 1.00 44.73 60 LEU A O 1
ATOM 5655 N N . PHE B 1 61 ? 144.646 91.889 108.530 1.00 36.69 61 PHE A N 1
ATOM 5656 C CA . PHE B 1 61 ? 145.140 93.246 108.349 1.00 36.69 61 PHE A CA 1
ATOM 5657 C C . PHE B 1 61 ? 144.786 93.711 106.946 1.00 36.69 61 PHE A C 1
ATOM 5658 O O . PHE B 1 61 ? 145.196 93.093 105.960 1.00 36.69 61 PHE A O 1
ATOM 5666 N N . VAL B 1 62 ? 144.025 94.792 106.855 1.00 32.14 62 VAL A N 1
ATOM 5667 C CA . VAL B 1 62 ? 143.763 95.450 105.584 1.00 32.14 62 VAL A CA 1
ATOM 5668 C C . VAL B 1 62 ? 144.707 96.637 105.499 1.00 32.14 62 VAL A C 1
ATOM 5669 O O . VAL B 1 62 ? 144.530 97.636 106.203 1.00 32.14 62 VAL A O 1
ATOM 5673 N N . PHE B 1 63 ? 145.719 96.523 104.649 1.00 31.78 63 PHE A N 1
ATOM 5674 C CA . PHE B 1 63 ? 146.639 97.626 104.425 1.00 31.78 63 PHE A CA 1
ATOM 5675 C C . PHE B 1 63 ? 146.050 98.558 103.377 1.00 31.78 63 PHE A C 1
ATOM 5676 O O . PHE B 1 63 ? 145.646 98.119 102.297 1.00 31.78 63 PHE A O 1
ATOM 5684 N N . VAL B 1 64 ? 145.989 99.841 103.706 1.00 29.58 64 VAL A N 1
ATOM 5685 C CA . VAL B 1 64 ? 145.271 100.829 102.914 1.00 29.58 64 VAL A CA 1
ATOM 5686 C C . VAL B 1 64 ? 146.275 101.831 102.369 1.00 29.58 64 VAL A C 1
ATOM 5687 O O . VAL B 1 64 ? 147.232 102.200 103.058 1.00 29.58 64 VAL A O 1
ATOM 5691 N N . ARG B 1 65 ? 146.058 102.263 101.133 1.00 35.91 65 ARG A N 1
ATOM 5692 C CA . ARG B 1 65 ? 146.899 103.250 100.481 1.00 35.91 65 ARG A CA 1
ATOM 5693 C C . ARG B 1 65 ? 146.053 103.999 99.464 1.00 35.91 65 ARG A C 1
ATOM 5694 O O . ARG B 1 65 ? 145.088 103.453 98.927 1.00 35.91 65 ARG A O 1
ATOM 5702 N N . ALA B 1 66 ? 146.404 105.258 99.217 1.00 35.62 66 ALA A N 1
ATOM 5703 C CA . ALA B 1 66 ? 145.739 106.006 98.159 1.00 35.62 66 ALA A CA 1
ATOM 5704 C C . ALA B 1 66 ? 145.965 105.313 96.820 1.00 35.62 66 ALA A C 1
ATOM 5705 O O . ALA B 1 66 ? 147.104 105.086 96.409 1.00 35.62 66 ALA A O 1
ATOM 5707 N N . ALA B 1 67 ? 144.865 104.968 96.147 1.00 38.14 67 ALA A N 1
ATOM 5708 C CA . ALA B 1 67 ? 144.952 104.169 94.931 1.00 38.14 67 ALA A CA 1
ATOM 5709 C C . ALA B 1 67 ? 145.629 104.907 93.787 1.00 38.14 67 ALA A C 1
ATOM 5710 O O . ALA B 1 67 ? 146.113 104.263 92.853 1.00 38.14 67 ALA A O 1
ATOM 5712 N N . SER B 1 68 ? 145.673 106.234 93.835 1.00 39.72 68 SER A N 1
ATOM 5713 C CA . SER B 1 68 ? 146.243 107.015 92.752 1.00 39.72 68 SER A CA 1
ATOM 5714 C C . SER B 1 68 ? 146.722 108.347 93.300 1.00 39.72 68 SER A C 1
ATOM 5715 O O . SER B 1 68 ? 146.101 108.921 94.197 1.00 39.72 68 SER A O 1
ATOM 5718 N N . LYS B 1 69 ? 147.842 108.827 92.760 1.00 40.55 69 LYS A N 1
ATOM 5719 C CA . LYS B 1 69 ? 148.311 110.161 93.113 1.00 40.55 69 LYS A CA 1
ATOM 5720 C C . LYS B 1 69 ? 147.301 111.229 92.723 1.00 40.55 69 LYS A C 1
ATOM 5721 O O . LYS B 1 69 ? 147.149 112.227 93.436 1.00 40.55 69 LYS A O 1
ATOM 5727 N N . LYS B 1 70 ? 146.591 111.031 91.611 1.00 37.61 70 LYS A N 1
ATOM 5728 C CA . LYS B 1 70 ? 145.552 111.974 91.216 1.00 37.61 70 LYS A CA 1
ATOM 5729 C C . LYS B 1 70 ? 144.412 111.986 92.226 1.00 37.61 70 LYS A C 1
ATOM 5730 O O . LYS B 1 70 ? 143.946 113.053 92.636 1.00 37.61 70 LYS A O 1
ATOM 5732 N N . LYS B 1 71 ? 143.937 110.804 92.625 1.00 37.21 71 LYS A N 1
ATOM 5733 C CA . LYS B 1 71 ? 142.878 110.734 93.624 1.00 37.21 71 LYS A CA 1
ATOM 5734 C C . LYS B 1 71 ? 143.323 111.311 94.961 1.00 37.21 71 LYS A C 1
ATOM 5735 O O . LYS B 1 71 ? 142.527 111.957 95.650 1.00 37.21 71 LYS A O 1
ATOM 5741 N N . LEU B 1 72 ? 144.587 111.114 95.332 1.00 34.30 72 LEU A N 1
ATOM 5742 C CA . LEU B 1 72 ? 145.078 111.687 96.578 1.00 34.30 72 LEU A CA 1
ATOM 5743 C C . LEU B 1 72 ? 145.139 113.205 96.497 1.00 34.30 72 LEU A C 1
ATOM 5744 O O . LEU B 1 72 ? 144.763 113.895 97.450 1.00 34.30 72 LEU A O 1
ATOM 5749 N N . LYS B 1 73 ? 145.614 113.745 95.373 1.00 37.03 73 LYS A N 1
ATOM 5750 C CA . LYS B 1 73 ? 145.634 115.193 95.207 1.00 37.03 73 LYS A CA 1
ATOM 5751 C C . LYS B 1 73 ? 144.225 115.766 95.227 1.00 37.03 73 LYS A C 1
ATOM 5752 O O . LYS B 1 73 ? 143.988 116.830 95.809 1.00 37.03 73 LYS A O 1
ATOM 5758 N N . ARG B 1 74 ? 143.268 115.057 94.630 1.00 33.62 74 ARG A N 1
ATOM 5759 C CA . ARG B 1 74 ? 141.888 115.528 94.641 1.00 33.62 74 ARG A CA 1
ATOM 5760 C C . ARG B 1 74 ? 141.308 115.523 96.050 1.00 33.62 74 ARG A C 1
ATOM 5761 O O . ARG B 1 74 ? 140.625 116.473 96.448 1.00 33.62 74 ARG A O 1
ATOM 5769 N N . ALA B 1 75 ? 141.567 114.464 96.822 1.00 28.92 75 ALA A N 1
ATOM 5770 C CA . ALA B 1 75 ? 141.068 114.417 98.192 1.00 28.92 75 ALA A CA 1
ATOM 5771 C C . ALA B 1 75 ? 141.727 115.477 99.068 1.00 28.92 75 ALA A C 1
ATOM 5772 O O . ALA B 1 75 ? 141.056 116.088 99.907 1.00 28.92 75 ALA A O 1
ATOM 5774 N N . VAL B 1 76 ? 143.024 115.719 98.877 1.00 27.88 76 VAL A N 1
ATOM 5775 C CA . VAL B 1 76 ? 143.703 116.771 99.625 1.00 27.88 76 VAL A CA 1
ATOM 5776 C C . VAL B 1 76 ? 143.119 118.133 99.279 1.00 27.88 76 VAL A C 1
ATOM 5777 O O . VAL B 1 76 ? 142.893 118.973 100.161 1.00 27.88 76 VAL A O 1
ATOM 5781 N N . TYR B 1 77 ? 142.864 118.374 97.991 1.00 29.78 77 TYR A N 1
ATOM 5782 C CA . TYR B 1 77 ? 142.276 119.638 97.573 1.00 29.78 77 TYR A CA 1
ATOM 5783 C C . TYR B 1 77 ? 140.887 119.819 98.162 1.00 29.78 77 TYR A C 1
ATOM 5784 O O . TYR B 1 77 ? 140.538 120.914 98.608 1.00 29.78 77 TYR A O 1
ATOM 5793 N N . GLN B 1 78 ? 140.077 118.762 98.166 1.00 27.56 78 GLN A N 1
ATOM 5794 C CA . GLN B 1 78 ? 138.741 118.870 98.740 1.00 27.56 78 GLN A CA 1
ATOM 5795 C C . GLN B 1 78 ? 138.789 119.118 100.241 1.00 27.56 78 GLN A C 1
ATOM 5796 O O . GLN B 1 78 ? 137.968 119.875 100.767 1.00 27.56 78 GLN A O 1
ATOM 5802 N N . SER B 1 79 ? 139.741 118.503 100.941 1.00 23.91 79 SER A N 1
ATOM 5803 C CA . SER B 1 79 ? 139.896 118.779 102.365 1.00 23.91 79 SER A CA 1
ATOM 5804 C C . SER B 1 79 ? 140.285 120.233 102.609 1.00 23.91 79 SER A C 1
ATOM 5805 O O . SER B 1 79 ? 139.734 120.891 103.502 1.00 23.91 79 SER A O 1
ATOM 5808 N N . ARG B 1 80 ? 141.229 120.753 101.822 1.00 26.15 80 ARG A N 1
ATOM 5809 C CA . ARG B 1 80 ? 141.615 122.154 101.961 1.00 26.15 80 ARG A CA 1
ATOM 5810 C C . ARG B 1 80 ? 140.456 123.083 101.622 1.00 26.15 80 ARG A C 1
ATOM 5811 O O . ARG B 1 80 ? 140.281 124.125 102.260 1.00 26.15 80 ARG A O 1
ATOM 5819 N N . VAL B 1 81 ? 139.650 122.715 100.627 1.00 22.70 81 VAL A N 1
ATOM 5820 C CA . VAL B 1 81 ? 138.511 123.536 100.242 1.00 22.70 81 VAL A CA 1
ATOM 5821 C C . VAL B 1 81 ? 137.474 123.561 101.353 1.00 22.70 81 VAL A C 1
ATOM 5822 O O . VAL B 1 81 ? 136.883 124.603 101.639 1.00 22.70 81 VAL A O 1
ATOM 5826 N N . ARG B 1 82 ? 137.232 122.417 101.991 1.00 21.92 82 ARG A N 1
ATOM 5827 C CA . ARG B 1 82 ? 136.302 122.375 103.115 1.00 21.92 82 ARG A CA 1
ATOM 5828 C C . ARG B 1 82 ? 136.801 123.236 104.273 1.00 21.92 82 ARG A C 1
ATOM 5829 O O . ARG B 1 82 ? 136.032 124.012 104.860 1.00 21.92 82 ARG A O 1
ATOM 5837 N N . ASP B 1 83 ? 138.090 123.116 104.602 1.00 23.47 83 ASP A N 1
ATOM 5838 C CA . ASP B 1 83 ? 138.684 123.955 105.638 1.00 23.47 83 ASP A CA 1
ATOM 5839 C C . ASP B 1 83 ? 138.505 125.434 105.321 1.00 23.47 83 ASP A C 1
ATOM 5840 O O . ASP B 1 83 ? 138.082 126.218 106.177 1.00 23.47 83 ASP A O 1
ATOM 5845 N N . TRP B 1 84 ? 138.816 125.831 104.087 1.00 21.78 84 TRP A N 1
ATOM 5846 C CA . TRP B 1 84 ? 138.704 127.233 103.699 1.00 21.78 84 TRP A CA 1
ATOM 5847 C C . TRP B 1 84 ? 137.260 127.711 103.734 1.00 21.78 84 TRP A C 1
ATOM 5848 O O . TRP B 1 84 ? 136.981 128.817 104.205 1.00 21.78 84 TRP A O 1
ATOM 5859 N N . LEU B 1 85 ? 136.327 126.893 103.244 1.00 19.63 85 LEU A N 1
ATOM 5860 C CA . LEU B 1 85 ? 134.925 127.283 103.228 1.00 19.63 85 LEU A CA 1
ATOM 5861 C C . LEU B 1 85 ? 134.385 127.489 104.631 1.00 19.63 85 LEU A C 1
ATOM 5862 O O . LEU B 1 85 ? 133.575 128.394 104.852 1.00 19.63 85 LEU A O 1
ATOM 5867 N N . TYR B 1 86 ? 134.814 126.675 105.589 1.00 20.36 86 TYR A N 1
ATOM 5868 C CA . TYR B 1 86 ? 134.352 126.844 106.957 1.00 20.36 86 TYR A CA 1
ATOM 5869 C C . TYR B 1 86 ? 135.190 127.837 107.751 1.00 20.36 86 TYR A C 1
ATOM 5870 O O . TYR B 1 86 ? 135.000 127.955 108.962 1.00 20.36 86 TYR A O 1
ATOM 5879 N N . GLY B 1 87 ? 136.091 128.562 107.098 1.00 21.74 87 GLY A N 1
ATOM 5880 C CA . GLY B 1 87 ? 136.847 129.606 107.751 1.00 21.74 87 GLY A CA 1
ATOM 5881 C C . GLY B 1 87 ? 138.035 129.148 108.565 1.00 21.74 87 GLY A C 1
ATOM 5882 O O . GLY B 1 87 ? 138.642 129.974 109.253 1.00 21.74 87 GLY A O 1
ATOM 5883 N N . VAL B 1 88 ? 138.392 127.863 108.514 1.00 22.66 88 VAL A N 1
ATOM 5884 C CA . VAL B 1 88 ? 139.546 127.389 109.270 1.00 22.66 88 VAL A CA 1
ATOM 5885 C C . VAL B 1 88 ? 140.830 127.991 108.723 1.00 22.66 88 VAL A C 1
ATOM 5886 O O . VAL B 1 88 ? 141.766 128.271 109.480 1.00 22.66 88 VAL A O 1
ATOM 5890 N N . ARG B 1 89 ? 140.902 128.201 107.413 1.00 26.50 89 ARG A N 1
ATOM 5891 C CA . ARG B 1 89 ? 142.013 128.898 106.781 1.00 26.50 89 ARG A CA 1
ATOM 5892 C C . ARG B 1 89 ? 141.458 130.085 106.010 1.00 26.50 89 ARG A C 1
ATOM 5893 O O . ARG B 1 89 ? 140.276 130.099 105.657 1.00 26.50 89 ARG A O 1
ATOM 5901 N N . ASN B 1 90 ? 142.308 131.076 105.747 1.00 26.38 90 ASN A N 1
ATOM 5902 C CA . ASN B 1 90 ? 141.845 132.262 105.034 1.00 26.38 90 ASN A CA 1
ATOM 5903 C C . ASN B 1 90 ? 142.418 132.327 103.627 1.00 26.38 90 ASN A C 1
ATOM 5904 O O . ASN B 1 90 ? 141.773 132.855 102.717 1.00 26.38 90 ASN A O 1
ATOM 5909 N N . THR B 1 91 ? 143.618 131.795 103.428 1.00 30.20 91 THR A N 1
ATOM 5910 C CA . THR B 1 91 ? 144.205 131.739 102.098 1.00 30.20 91 THR A CA 1
ATOM 5911 C C . THR B 1 91 ? 143.387 130.819 101.204 1.00 30.20 91 THR A C 1
ATOM 5912 O O . THR B 1 91 ? 142.962 129.742 101.629 1.00 30.20 91 THR A O 1
ATOM 5916 N N . GLU B 1 92 ? 143.160 131.248 99.966 1.00 30.15 92 GLU A N 1
ATOM 5917 C CA . GLU B 1 92 ? 142.384 130.448 99.031 1.00 30.15 92 GLU A CA 1
ATOM 5918 C C . GLU B 1 92 ? 143.097 129.126 98.756 1.00 30.15 92 GLU A C 1
ATOM 5919 O O . GLU B 1 92 ? 144.323 129.097 98.624 1.00 30.15 92 GLU A O 1
ATOM 5925 N N . PRO B 1 93 ? 142.363 128.020 98.675 1.00 32.92 93 PRO A N 1
ATOM 5926 C CA . PRO B 1 93 ? 143.005 126.729 98.402 1.00 32.92 93 PRO A CA 1
ATOM 5927 C C . PRO B 1 93 ? 143.588 126.692 97.000 1.00 32.92 93 PRO A C 1
ATOM 5928 O O . PRO B 1 93 ? 142.934 127.067 96.025 1.00 32.92 93 PRO A O 1
ATOM 5932 N N . GLU B 1 94 ? 144.828 126.231 96.907 1.00 43.14 94 GLU A N 1
ATOM 5933 C CA . GLU B 1 94 ? 145.492 126.135 95.620 1.00 43.14 94 GLU A CA 1
ATOM 5934 C C . GLU B 1 94 ? 144.798 125.083 94.758 1.00 43.14 94 GLU A C 1
ATOM 5935 O O . GLU B 1 94 ? 144.071 124.231 95.275 1.00 43.14 94 GLU A O 1
ATOM 5941 N N . PRO B 1 95 ? 145.000 125.121 93.444 1.00 46.59 95 PRO A N 1
ATOM 5942 C CA . PRO B 1 95 ? 144.287 124.196 92.556 1.00 46.59 95 PRO A CA 1
ATOM 5943 C C . PRO B 1 95 ? 144.674 122.750 92.831 1.00 46.59 95 PRO A C 1
ATOM 5944 O O . PRO B 1 95 ? 145.697 122.451 93.447 1.00 46.59 95 PRO A O 1
ATOM 5948 N N . ALA B 1 96 ? 143.817 121.840 92.359 1.00 46.22 96 ALA A N 1
ATOM 5949 C CA . ALA B 1 96 ? 143.965 120.427 92.687 1.00 46.22 96 ALA A CA 1
ATOM 5950 C C . ALA B 1 96 ? 145.177 119.790 92.026 1.00 46.22 96 ALA A C 1
ATOM 5951 O O . ALA B 1 96 ? 145.634 118.740 92.488 1.00 46.22 96 ALA A O 1
ATOM 5953 N N . SER B 1 97 ? 145.701 120.389 90.955 1.00 52.04 97 SER A N 1
ATOM 5954 C CA . SER B 1 97 ? 146.923 119.880 90.343 1.00 52.04 97 SER A CA 1
ATOM 5955 C C . SER B 1 97 ? 148.150 120.162 91.199 1.00 52.04 97 SER A C 1
ATOM 5956 O O . SER B 1 97 ? 149.137 119.429 91.106 1.00 52.04 97 SER A O 1
ATOM 5959 N N . SER B 1 98 ? 148.110 121.194 92.037 1.00 50.88 98 SER A N 1
ATOM 5960 C CA . SER B 1 98 ? 149.190 121.476 92.971 1.00 50.88 98 SER A CA 1
ATOM 5961 C C . SER B 1 98 ? 148.840 121.058 94.395 1.00 50.88 98 SER A C 1
ATOM 5962 O O . SER B 1 98 ? 149.367 121.633 95.353 1.00 50.88 98 SER A O 1
ATOM 5965 N N . ALA B 1 99 ? 147.967 120.068 94.552 1.00 44.68 99 ALA A N 1
ATOM 5966 C CA . ALA B 1 99 ? 147.453 119.676 95.863 1.00 44.68 99 ALA A CA 1
ATOM 5967 C C . ALA B 1 99 ? 148.262 118.519 96.447 1.00 44.68 99 ALA A C 1
ATOM 5968 O O . ALA B 1 99 ? 147.753 117.432 96.704 1.00 44.68 99 ALA A O 1
ATOM 5970 N N . LYS B 1 100 ? 149.539 118.767 96.661 1.00 41.80 100 LYS A N 1
ATOM 5971 C CA . LYS B 1 100 ? 150.340 117.779 97.361 1.00 41.80 100 LYS A CA 1
ATOM 5972 C C . LYS B 1 100 ? 150.136 117.909 98.869 1.00 41.80 100 LYS A C 1
ATOM 5973 O O . LYS B 1 100 ? 150.024 119.020 99.391 1.00 41.80 100 LYS A O 1
ATOM 5979 N N . PRO B 1 101 ? 150.072 116.789 99.588 1.00 35.91 101 PRO A N 1
ATOM 5980 C CA . PRO B 1 101 ? 150.064 116.864 101.055 1.00 35.91 101 PRO A CA 1
ATOM 5981 C C . PRO B 1 101 ? 151.361 117.476 101.564 1.00 35.91 101 PRO A C 1
ATOM 5982 O O . PRO B 1 101 ? 152.446 116.935 101.350 1.00 35.91 101 PRO A O 1
ATOM 5986 N N . GLN B 1 102 ? 151.236 118.615 102.249 1.00 36.11 102 GLN A N 1
ATOM 5987 C CA . GLN B 1 102 ? 152.403 119.379 102.675 1.00 36.11 102 GLN A CA 1
ATOM 5988 C C . GLN B 1 102 ? 153.134 118.733 103.842 1.00 36.11 102 GLN A C 1
ATOM 5989 O O . GLN B 1 102 ? 154.202 119.213 104.235 1.00 36.11 102 GLN A O 1
ATOM 5995 N N . SER B 1 103 ? 152.589 117.658 104.397 1.00 27.85 103 SER A N 1
ATOM 5996 C CA . SER B 1 103 ? 153.254 116.901 105.442 1.00 27.85 103 SER A CA 1
ATOM 5997 C C . SER B 1 103 ? 152.652 115.508 105.452 1.00 27.85 103 SER A C 1
ATOM 5998 O O . SER B 1 103 ? 151.621 115.255 104.828 1.00 27.85 103 SER A O 1
ATOM 6001 N N . GLU B 1 104 ? 153.305 114.596 106.166 1.00 27.42 104 GLU A N 1
ATOM 6002 C CA . GLU B 1 104 ? 152.710 113.277 106.316 1.00 27.42 104 GLU A CA 1
ATOM 6003 C C . GLU B 1 104 ? 151.440 113.343 107.149 1.00 27.42 104 GLU A C 1
ATOM 6004 O O . GLU B 1 104 ? 150.518 112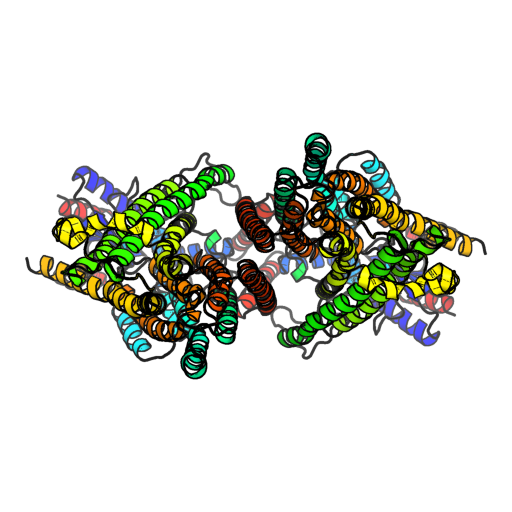.550 106.932 1.00 27.42 104 GLU A O 1
ATOM 6010 N N . ALA B 1 105 ? 151.367 114.284 108.090 1.00 22.10 105 ALA A N 1
ATOM 6011 C CA . ALA B 1 105 ? 150.161 114.435 108.892 1.00 22.10 105 ALA A CA 1
ATOM 6012 C C . ALA B 1 105 ? 148.965 114.807 108.027 1.00 22.10 105 ALA A C 1
ATOM 6013 O O . ALA B 1 105 ? 147.861 114.304 108.244 1.00 22.10 105 ALA A O 1
ATOM 6015 N N . GLU B 1 106 ? 149.167 115.663 107.023 1.00 26.39 106 GLU A N 1
ATOM 6016 C CA . GLU B 1 106 ? 148.055 116.052 106.160 1.00 26.39 106 GLU A CA 1
ATOM 6017 C C . GLU B 1 106 ? 147.554 114.878 105.329 1.00 26.39 106 GLU A C 1
ATOM 6018 O O . GLU B 1 106 ? 146.342 114.672 105.208 1.00 26.39 106 GLU A O 1
ATOM 6024 N N . ARG B 1 107 ? 148.468 114.105 104.736 1.00 24.06 107 ARG A N 1
ATOM 6025 C CA . ARG B 1 107 ? 148.048 112.944 103.959 1.00 24.06 107 ARG A CA 1
ATOM 6026 C C . ARG B 1 107 ? 147.348 111.918 104.840 1.00 24.06 107 ARG A C 1
ATOM 6027 O O . ARG B 1 107 ? 146.306 111.369 104.462 1.00 24.06 107 ARG A O 1
ATOM 6035 N N . LEU B 1 108 ? 147.898 111.662 106.028 1.00 19.87 108 LEU A N 1
ATOM 6036 C CA . LEU B 1 108 ? 147.276 110.710 106.938 1.00 19.87 108 LEU A CA 1
ATOM 6037 C C . LEU B 1 108 ? 145.908 111.187 107.400 1.00 19.87 108 LEU A C 1
ATOM 6038 O O . LEU B 1 108 ? 144.992 110.376 107.543 1.00 19.87 108 LEU A O 1
ATOM 6043 N N . LEU B 1 109 ? 145.735 112.491 107.597 1.00 19.11 109 LEU A N 1
ATOM 6044 C CA . LEU B 1 109 ? 144.438 113.009 108.008 1.00 19.11 109 LEU A CA 1
ATOM 6045 C C . LEU B 1 109 ? 143.418 112.900 106.887 1.00 19.11 109 LEU A C 1
ATOM 6046 O O . LEU B 1 109 ? 142.269 112.503 107.120 1.00 19.11 109 LEU A O 1
ATOM 6051 N N . VAL B 1 110 ? 143.818 113.247 105.664 1.00 19.93 110 VAL A N 1
ATOM 6052 C CA . VAL B 1 110 ? 142.917 113.128 104.522 1.00 19.93 110 VAL A CA 1
ATOM 6053 C C . VAL B 1 110 ? 142.484 111.681 104.330 1.00 19.93 110 VAL A C 1
ATOM 6054 O O . VAL B 1 110 ? 141.306 111.397 104.082 1.00 19.93 110 VAL A O 1
ATOM 6058 N N . ILE B 1 111 ? 143.414 110.739 104.481 1.00 19.61 111 ILE A N 1
ATOM 6059 C CA . ILE B 1 111 ? 143.075 109.337 104.251 1.00 19.61 111 ILE A CA 1
ATOM 6060 C C . ILE B 1 111 ? 142.237 108.785 105.399 1.00 19.61 111 ILE A C 1
ATOM 6061 O O . ILE B 1 111 ? 141.331 107.972 105.188 1.00 19.61 111 ILE A O 1
ATOM 6066 N N . TYR B 1 112 ? 142.521 109.216 106.630 1.00 18.36 112 TYR A N 1
ATOM 6067 C CA . TYR B 1 112 ? 141.688 108.811 107.754 1.00 18.36 112 TYR A CA 1
ATOM 6068 C C . TYR B 1 112 ? 140.259 109.297 107.574 1.00 18.36 112 TYR A C 1
ATOM 6069 O O . TYR B 1 112 ? 139.305 108.569 107.869 1.00 18.36 112 TYR A O 1
ATOM 6078 N N . HIS B 1 113 ? 140.091 110.521 107.072 1.00 21.64 113 HIS A N 1
ATOM 6079 C CA . HIS B 1 113 ? 138.749 111.020 106.798 1.00 21.64 113 HIS A CA 1
ATOM 6080 C C . HIS B 1 113 ? 138.083 110.229 105.681 1.00 21.64 113 HIS A C 1
ATOM 6081 O O . HIS B 1 113 ? 136.900 109.891 105.780 1.00 21.64 113 HIS A O 1
ATOM 6088 N N . LEU B 1 114 ? 138.829 109.919 104.616 1.00 22.85 114 LEU A N 1
ATOM 6089 C CA . LEU B 1 114 ? 138.292 109.080 103.548 1.00 22.85 114 LEU A CA 1
ATOM 6090 C C . LEU B 1 114 ? 137.816 107.734 104.073 1.00 22.85 114 LEU A C 1
ATOM 6091 O O . LEU B 1 114 ? 136.821 107.192 103.583 1.00 22.85 114 LEU A O 1
ATOM 6096 N N . ILE B 1 115 ? 138.511 107.181 105.065 1.00 23.44 115 ILE A N 1
ATOM 6097 C CA . ILE B 1 115 ? 138.129 105.880 105.602 1.00 23.44 115 ILE A CA 1
ATOM 6098 C C . ILE B 1 115 ? 136.936 105.993 106.543 1.00 23.44 115 ILE A C 1
ATOM 6099 O O . ILE B 1 115 ? 136.087 105.098 106.585 1.00 23.44 115 ILE A O 1
ATOM 6104 N N . THR B 1 116 ? 136.849 107.073 107.321 1.00 23.99 116 THR A N 1
ATOM 6105 C CA . THR B 1 116 ? 135.942 107.092 108.462 1.00 23.99 116 THR A CA 1
ATOM 6106 C C . THR B 1 116 ? 134.700 107.959 108.298 1.00 23.99 116 THR A C 1
ATOM 6107 O O . THR B 1 116 ? 133.673 107.629 108.888 1.00 23.99 116 THR A O 1
ATOM 6111 N N . VAL B 1 117 ? 134.744 109.050 107.538 1.00 27.67 117 VAL A N 1
ATOM 6112 C CA . VAL B 1 117 ? 133.587 109.945 107.478 1.00 27.67 117 VAL A CA 1
ATOM 6113 C C . VAL B 1 117 ? 132.461 109.258 106.713 1.00 27.67 117 VAL A C 1
ATOM 6114 O O . VAL B 1 117 ? 132.731 108.470 105.797 1.00 27.67 117 VAL A O 1
ATOM 6118 N N . PRO B 1 118 ? 131.201 109.537 107.039 1.00 35.14 118 PRO A N 1
ATOM 6119 C CA . PRO B 1 118 ? 130.093 108.751 106.484 1.00 35.14 118 PRO A CA 1
ATOM 6120 C C . PRO B 1 118 ? 130.000 108.856 104.969 1.00 35.14 118 PRO A C 1
ATOM 6121 O O . PRO B 1 118 ? 130.519 109.782 104.344 1.00 35.14 118 PRO A O 1
ATOM 6125 N N . LYS B 1 119 ? 129.335 107.854 104.385 1.00 40.23 119 LYS A N 1
ATOM 6126 C CA . LYS B 1 119 ? 129.231 107.756 102.932 1.00 40.23 119 LYS A CA 1
ATOM 6127 C C . LYS B 1 119 ? 128.593 108.999 102.328 1.00 40.23 119 LYS A C 1
ATOM 6128 O O . LYS B 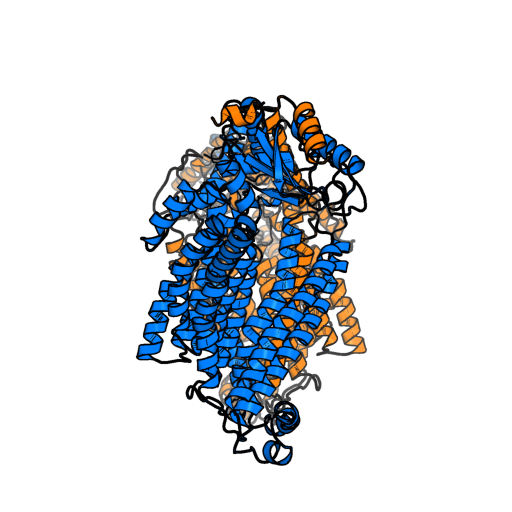1 119 ? 129.009 109.465 101.261 1.00 40.23 119 LYS A O 1
ATOM 6134 N N . ALA B 1 120 ? 127.589 109.559 103.002 1.00 41.37 120 ALA A N 1
ATOM 6135 C CA . ALA B 1 120 ? 126.988 110.802 102.530 1.00 41.37 120 ALA A CA 1
ATOM 6136 C C . ALA B 1 120 ? 127.990 111.949 102.565 1.00 41.37 120 ALA A C 1
ATOM 6137 O O . ALA B 1 120 ? 127.922 112.867 101.741 1.00 41.37 120 ALA A O 1
ATOM 6139 N N . GLU B 1 121 ? 128.929 111.915 103.514 1.00 41.63 121 GLU A N 1
ATOM 6140 C CA . GLU B 1 121 ? 129.903 112.996 103.626 1.00 41.63 121 GLU A CA 1
ATOM 6141 C C . GLU B 1 121 ? 131.042 112.825 102.627 1.00 41.63 121 GLU A C 1
ATOM 6142 O O . GLU B 1 121 ? 131.919 113.688 102.524 1.00 41.63 121 GLU A O 1
ATOM 6144 N N . GLY B 1 122 ? 131.058 111.715 101.897 1.00 39.64 122 GLY A N 1
ATOM 6145 C CA . GLY B 1 122 ? 132.015 111.548 100.820 1.00 39.64 122 GLY A CA 1
ATOM 6146 C C . GLY B 1 122 ? 133.127 110.552 101.073 1.00 39.64 122 GLY A C 1
ATOM 6147 O O . GLY B 1 122 ? 134.096 110.501 100.311 1.00 39.64 122 GLY A O 1
ATOM 6148 N N . GLY B 1 123 ? 133.014 109.753 102.135 1.00 34.55 123 GLY A N 1
ATOM 6149 C CA . GLY B 1 123 ? 133.986 108.731 102.442 1.00 34.55 123 GLY A CA 1
ATOM 6150 C C . GLY B 1 123 ? 133.330 107.390 102.720 1.00 34.55 123 GLY A C 1
ATOM 6151 O O . GLY B 1 123 ? 132.109 107.242 102.664 1.00 34.55 123 GLY A O 1
ATOM 6152 N N . ALA B 1 124 ? 134.174 106.404 102.995 1.00 31.08 124 ALA A N 1
ATOM 6153 C CA . ALA B 1 124 ? 133.668 105.154 103.537 1.00 31.08 124 ALA A CA 1
ATOM 6154 C C . ALA B 1 124 ? 133.224 105.383 104.974 1.00 31.08 124 ALA A C 1
ATOM 6155 O O . ALA B 1 124 ? 133.849 106.132 105.724 1.00 31.08 124 ALA A O 1
ATOM 6157 N N . GLY B 1 125 ? 132.130 104.747 105.357 1.00 33.21 125 GLY A N 1
ATOM 6158 C CA . GLY B 1 125 ? 131.589 105.015 106.674 1.00 33.21 125 GLY A CA 1
ATOM 6159 C C . GLY B 1 125 ? 132.076 104.056 107.736 1.00 33.21 125 GLY A C 1
ATOM 6160 O O . GLY B 1 125 ? 131.310 103.664 108.618 1.00 33.21 125 GLY A O 1
ATOM 6161 N N . ILE B 1 126 ? 133.346 103.670 107.667 1.00 33.02 126 ILE A N 1
ATOM 6162 C CA . ILE B 1 126 ? 133.876 102.661 108.578 1.00 33.02 126 ILE A CA 1
ATOM 6163 C C . ILE B 1 126 ? 134.041 103.290 109.957 1.00 33.02 126 ILE A C 1
ATOM 6164 O O . ILE B 1 126 ? 134.949 104.094 110.180 1.00 33.02 126 ILE A O 1
ATOM 6169 N N . THR B 1 127 ? 133.157 102.929 110.878 1.00 36.87 127 THR A N 1
ATOM 6170 C CA . THR B 1 127 ? 133.242 103.361 112.267 1.00 36.87 127 THR A CA 1
ATOM 6171 C C . THR B 1 127 ? 133.667 102.174 113.116 1.00 36.87 127 THR A C 1
ATOM 6172 O O . THR B 1 127 ? 132.829 101.310 113.419 1.00 36.87 127 THR A O 1
ATOM 6176 N N . PRO B 1 128 ? 134.936 102.073 113.508 1.00 38.28 128 PRO A N 1
ATOM 6177 C CA . PRO B 1 128 ? 135.382 100.896 114.261 1.00 38.28 128 PRO A CA 1
ATOM 6178 C C . PRO B 1 128 ? 134.665 100.762 115.595 1.00 38.28 128 PRO A C 1
ATOM 6179 O O . PRO B 1 128 ? 134.492 101.734 116.332 1.00 38.28 128 PRO A O 1
ATOM 6183 N N . ARG B 1 129 ? 134.232 99.538 115.889 1.00 43.23 129 ARG A N 1
ATOM 6184 C CA . ARG B 1 129 ? 133.577 99.196 117.149 1.00 43.23 129 ARG A CA 1
ATOM 6185 C C . ARG B 1 129 ? 132.216 99.882 117.273 1.00 43.23 129 ARG A C 1
ATOM 6186 O O . ARG B 1 129 ? 131.798 100.308 118.348 1.00 43.23 129 ARG A O 1
ATOM 6194 N N . HIS B 1 130 ? 131.522 99.977 116.142 1.00 43.19 130 HIS A N 1
ATOM 6195 C CA . HIS B 1 130 ? 130.177 100.529 116.100 1.00 43.19 130 HIS A CA 1
ATOM 6196 C C . HIS B 1 130 ? 129.272 99.506 115.420 1.00 43.19 130 HIS A C 1
ATOM 6197 O O . HIS B 1 130 ? 129.645 98.342 115.252 1.00 43.19 130 HIS A O 1
ATOM 6204 N N . GLY B 1 131 ? 128.056 99.931 115.063 1.00 44.48 131 GLY A N 1
ATOM 6205 C CA . GLY B 1 131 ? 127.035 98.983 114.646 1.00 44.48 131 GLY A CA 1
ATOM 6206 C C . GLY B 1 131 ? 127.417 98.179 113.420 1.00 44.48 131 GLY A C 1
ATOM 6207 O O . GLY B 1 131 ? 127.631 96.968 113.504 1.00 44.48 131 GLY A O 1
ATOM 6208 N N . GLU B 1 132 ? 127.512 98.836 112.266 1.00 44.84 132 GLU A N 1
ATOM 6209 C CA . GLU B 1 132 ? 127.837 98.107 111.046 1.00 44.84 132 GLU A CA 1
ATOM 6210 C C . GLU B 1 132 ? 129.257 97.559 111.096 1.00 44.84 132 GLU A C 1
ATOM 6211 O O . GLU B 1 132 ? 129.562 96.549 110.452 1.00 44.84 132 GLU A O 1
ATOM 6213 N N . TRP B 1 133 ? 130.138 98.204 111.866 1.00 40.80 133 TRP A N 1
ATOM 6214 C CA . TRP B 1 133 ? 131.536 97.803 111.968 1.00 40.80 133 TRP A CA 1
ATOM 6215 C C . TRP B 1 133 ? 131.890 97.580 113.435 1.00 40.80 133 TRP A C 1
ATOM 6216 O O . TRP B 1 133 ? 132.473 98.440 114.093 1.00 40.80 133 TRP A O 1
ATOM 6227 N N . LYS B 1 134 ? 131.564 96.393 113.939 1.00 43.31 134 LYS A N 1
ATOM 6228 C CA . LYS B 1 134 ? 132.082 95.984 115.235 1.00 43.31 134 LYS A CA 1
ATOM 6229 C C . LYS B 1 134 ? 133.292 95.083 115.061 1.00 43.31 134 LYS A C 1
ATOM 6230 O O . LYS B 1 134 ? 134.122 94.971 115.969 1.00 43.31 134 LYS A O 1
ATOM 6232 N N . ASN B 1 135 ? 133.406 94.447 113.896 1.00 47.85 135 ASN A N 1
ATOM 6233 C CA . ASN B 1 135 ? 134.561 93.609 113.605 1.00 47.85 135 ASN A CA 1
ATOM 6234 C C . ASN B 1 135 ? 135.799 94.455 113.343 1.00 47.85 135 ASN A C 1
ATOM 6235 O O . ASN B 1 135 ? 136.923 94.039 113.642 1.00 47.85 135 ASN A O 1
ATOM 6240 N N . VAL B 1 136 ? 135.615 95.646 112.773 1.00 41.54 136 VAL A N 1
ATOM 6241 C CA . VAL B 1 136 ? 136.735 96.552 112.553 1.00 41.54 136 VAL A CA 1
ATOM 6242 C C . VAL B 1 136 ? 137.196 97.071 113.906 1.00 41.54 136 VAL A C 1
ATOM 6243 O O . VAL B 1 136 ? 136.521 97.890 114.537 1.00 41.54 136 VAL A O 1
ATOM 6247 N N . ASP B 1 137 ? 138.352 96.600 114.352 1.00 41.02 137 ASP A N 1
ATOM 6248 C CA . ASP B 1 137 ? 138.820 96.867 115.702 1.00 41.02 137 ASP A CA 1
ATOM 6249 C C . ASP B 1 137 ? 139.695 98.107 115.801 1.00 41.02 137 ASP A C 1
ATOM 6250 O O . ASP B 1 137 ? 139.642 98.808 116.817 1.00 41.02 137 ASP A O 1
ATOM 6255 N N . ALA B 1 138 ? 140.497 98.394 114.781 1.00 32.37 138 ALA A N 1
ATOM 6256 C CA . ALA B 1 138 ? 141.473 99.467 114.880 1.00 32.37 138 ALA A CA 1
ATOM 6257 C C . ALA B 1 138 ? 141.861 99.936 113.489 1.00 32.37 138 ALA A C 1
ATOM 6258 O O . ALA B 1 138 ? 141.983 99.131 112.565 1.00 32.37 138 ALA A O 1
ATOM 6260 N N . ILE B 1 139 ? 142.050 101.243 113.355 1.00 25.84 139 ILE A N 1
ATOM 6261 C CA . ILE B 1 139 ? 142.566 101.868 112.146 1.00 25.84 139 ILE A CA 1
ATOM 6262 C C . ILE B 1 139 ? 143.750 102.718 112.576 1.00 25.84 139 ILE A C 1
ATOM 6263 O O . ILE B 1 139 ? 143.571 103.752 113.232 1.00 25.84 139 ILE A O 1
ATOM 6268 N N . PHE B 1 140 ? 144.958 102.290 112.222 1.00 21.39 140 PHE A N 1
ATOM 6269 C CA . PHE B 1 140 ? 146.131 102.980 112.716 1.00 21.39 140 PHE A CA 1
ATOM 6270 C C . PHE B 1 140 ? 147.188 103.142 111.636 1.00 21.39 140 PHE A C 1
ATOM 6271 O O . PHE B 1 140 ? 147.362 102.251 110.793 1.00 21.39 140 PHE A O 1
ATOM 6279 N N . PRO B 1 141 ? 147.893 104.266 111.630 1.00 20.93 141 PRO A N 1
ATOM 6280 C CA . PRO B 1 141 ? 149.049 104.421 110.748 1.00 20.93 141 PRO A CA 1
ATOM 6281 C C . PRO B 1 141 ? 150.276 103.754 111.354 1.00 20.93 141 PRO A C 1
ATOM 6282 O O . PRO B 1 141 ? 150.277 103.307 112.499 1.00 20.93 141 PRO A O 1
ATOM 6286 N N . LEU B 1 142 ? 151.333 103.692 110.561 1.00 26.03 142 LEU A N 1
ATOM 6287 C CA . LEU B 1 142 ? 152.573 103.058 110.981 1.00 26.03 142 LEU A CA 1
ATOM 6288 C C . LEU B 1 142 ? 153.584 104.114 111.400 1.00 26.03 142 LEU A C 1
ATOM 6289 O O . LEU B 1 142 ? 153.683 105.175 110.779 1.00 26.03 142 LEU A O 1
ATOM 6294 N N . HIS B 1 143 ? 154.324 103.820 112.464 1.00 26.77 143 HIS A N 1
ATOM 6295 C CA . HIS B 1 143 ? 155.378 104.715 112.914 1.00 26.77 143 HIS A CA 1
ATOM 6296 C C . HIS B 1 143 ? 156.471 104.827 111.859 1.00 26.77 143 HIS A C 1
ATOM 6297 O O . HIS B 1 143 ? 156.744 103.886 111.110 1.00 26.77 143 HIS A O 1
ATOM 6304 N N . ASP B 1 144 ? 157.104 105.995 111.811 1.00 34.95 144 ASP A N 1
ATOM 6305 C CA . ASP B 1 144 ? 158.295 106.223 110.993 1.00 34.95 144 ASP A CA 1
ATOM 6306 C C . ASP B 1 144 ? 159.479 106.110 111.948 1.00 34.95 144 ASP A C 1
ATOM 6307 O O . ASP B 1 144 ? 159.887 107.084 112.583 1.00 34.95 144 ASP A O 1
ATOM 6312 N N . GLU B 1 145 ? 160.030 104.898 112.044 1.00 41.38 145 GLU A N 1
ATOM 6313 C CA . GLU B 1 145 ? 160.977 104.575 113.108 1.00 41.38 145 GLU A CA 1
ATOM 6314 C C . GLU B 1 145 ? 162.248 105.408 113.010 1.00 41.38 145 GLU A C 1
ATOM 6315 O O . GLU B 1 145 ? 162.777 105.855 114.034 1.00 41.38 145 GLU A O 1
ATOM 6321 N N . GLU B 1 146 ? 162.751 105.630 111.795 1.00 43.55 146 GLU A N 1
ATOM 6322 C CA . GLU B 1 146 ? 163.977 106.405 111.634 1.00 43.55 146 GLU A CA 1
ATOM 6323 C C . GLU B 1 146 ? 163.777 107.853 112.062 1.00 43.55 146 GLU A C 1
ATOM 6324 O O . GLU B 1 146 ? 164.616 108.414 112.775 1.00 43.55 146 GLU A O 1
ATOM 6330 N N . THR B 1 147 ? 162.677 108.476 111.637 1.00 38.56 147 THR A N 1
ATOM 6331 C CA . THR B 1 147 ? 162.388 109.840 112.066 1.00 38.56 147 THR A CA 1
ATOM 6332 C C . THR B 1 147 ? 162.213 109.917 113.578 1.00 38.56 147 THR A C 1
ATOM 6333 O O . THR B 1 147 ? 162.709 110.851 114.220 1.00 38.56 147 THR A O 1
ATOM 6337 N N . ASN B 1 148 ? 161.509 108.944 114.162 1.00 34.22 148 ASN A N 1
ATOM 6338 C CA . ASN B 1 148 ? 161.308 108.939 115.606 1.00 34.22 148 ASN A CA 1
ATOM 6339 C C . ASN B 1 148 ? 162.635 108.857 116.349 1.00 34.22 148 ASN A C 1
ATOM 6340 O O . ASN B 1 148 ? 162.874 109.616 117.294 1.00 34.22 148 ASN A O 1
ATOM 6345 N N . ARG B 1 149 ? 163.512 107.945 115.930 1.00 42.03 149 ARG A N 1
ATOM 6346 C CA . ARG B 1 149 ? 164.792 107.791 116.610 1.00 42.03 149 ARG A CA 1
ATOM 6347 C C . ARG B 1 149 ? 165.681 109.009 116.414 1.00 42.03 149 ARG A C 1
ATOM 6348 O O . ARG B 1 149 ? 166.398 109.406 117.341 1.00 42.03 149 ARG A O 1
ATOM 6356 N N . GLN B 1 150 ? 165.635 109.629 115.234 1.00 41.07 150 GLN A N 1
ATOM 6357 C CA . GLN B 1 150 ? 166.402 110.850 115.029 1.00 41.07 150 GLN A CA 1
ATOM 6358 C C . GLN B 1 150 ? 165.919 111.963 115.947 1.00 41.07 150 GLN A C 1
ATOM 6359 O O . GLN B 1 150 ? 166.732 112.647 116.573 1.00 41.07 150 GLN A O 1
ATOM 6365 N N . CYS B 1 151 ? 164.602 112.149 116.054 1.00 39.13 151 CYS A N 1
ATOM 6366 C CA . CYS B 1 151 ? 164.071 113.171 116.953 1.00 39.13 151 CYS A CA 1
ATOM 6367 C C . CYS B 1 151 ? 164.449 112.886 118.403 1.00 39.13 151 CYS A C 1
ATOM 6368 O O . CYS B 1 151 ? 164.841 113.798 119.144 1.00 39.13 151 CYS A O 1
ATOM 6371 N N . MET B 1 152 ? 164.335 111.624 118.821 1.00 38.64 152 MET A N 1
ATOM 6372 C CA . MET B 1 152 ? 164.658 111.252 120.194 1.00 38.64 152 MET A CA 1
ATOM 6373 C C . MET B 1 152 ? 166.113 111.555 120.519 1.00 38.64 152 MET A C 1
ATOM 6374 O O . MET B 1 152 ? 166.413 112.244 121.501 1.00 38.64 152 MET A O 1
ATOM 6379 N N . ARG B 1 153 ? 167.036 111.052 119.697 1.00 41.98 153 ARG A N 1
ATOM 6380 C CA . ARG B 1 153 ? 168.447 111.306 119.948 1.00 41.98 153 ARG A CA 1
ATOM 6381 C C . ARG B 1 153 ? 168.805 112.775 119.785 1.00 41.98 153 ARG A C 1
ATOM 6382 O O . ARG B 1 153 ? 169.760 113.238 120.415 1.00 41.98 153 ARG A O 1
ATOM 6390 N N . GLU B 1 154 ? 168.059 113.524 118.974 1.00 40.34 154 GLU A N 1
ATOM 6391 C CA . GLU B 1 154 ? 168.406 114.918 118.752 1.00 40.34 154 GLU A CA 1
ATOM 6392 C C . GLU B 1 154 ? 168.005 115.794 119.926 1.00 40.34 154 GLU A C 1
ATOM 6393 O O . GLU B 1 154 ? 168.820 116.584 120.412 1.00 40.34 154 GLU A O 1
ATOM 6399 N N . TRP B 1 155 ? 166.770 115.684 120.410 1.00 34.31 155 TRP A N 1
ATOM 6400 C CA . TRP B 1 155 ? 166.375 116.559 121.503 1.00 34.31 155 TRP A CA 1
ATOM 6401 C C . TRP B 1 155 ? 166.497 115.907 122.872 1.00 34.31 155 TRP A C 1
ATOM 6402 O O . TRP B 1 155 ? 166.085 116.509 123.865 1.00 34.31 155 TRP A O 1
ATOM 6413 N N . SER B 1 156 ? 167.088 114.716 122.957 1.00 37.74 156 SER A N 1
ATOM 6414 C CA . SER B 1 156 ? 167.579 114.252 124.247 1.00 37.74 156 SER A CA 1
ATOM 6415 C C . SER B 1 156 ? 168.879 114.935 124.653 1.00 37.74 156 SER A C 1
ATOM 6416 O O . SER B 1 156 ? 169.324 114.755 125.790 1.00 37.74 156 SER A O 1
ATOM 6419 N N . LYS B 1 157 ? 169.485 115.721 123.764 1.00 39.97 157 LYS A N 1
ATOM 6420 C CA . LYS B 1 157 ? 170.740 116.408 124.034 1.00 39.97 157 LYS A CA 1
ATOM 6421 C C . LYS B 1 157 ? 170.598 117.923 124.016 1.00 39.97 157 LYS A C 1
ATOM 6422 O O . LYS B 1 157 ? 171.608 118.625 123.925 1.00 39.97 157 LYS A O 1
ATOM 6428 N N . LYS B 1 158 ? 169.379 118.441 124.081 1.00 32.97 158 LYS A N 1
ATOM 6429 C CA . LYS B 1 158 ? 169.138 119.875 124.083 1.00 32.97 158 LYS A CA 1
ATOM 6430 C C . LYS B 1 158 ? 168.356 120.262 125.329 1.00 32.97 158 LYS A C 1
ATOM 6431 O O . LYS B 1 158 ? 167.778 119.419 126.017 1.00 32.97 158 LYS A O 1
ATOM 6437 N N . THR B 1 159 ? 168.342 121.560 125.613 1.00 30.35 159 THR A N 1
ATOM 6438 C CA . THR B 1 159 ? 167.549 122.087 126.717 1.00 30.35 159 THR A CA 1
ATOM 6439 C C . THR B 1 159 ? 166.111 122.336 126.275 1.00 30.35 159 THR A C 1
ATOM 6440 O O . THR B 1 159 ? 165.170 121.784 126.852 1.00 30.35 159 THR A O 1
ATOM 6444 N N . PHE B 1 160 ? 165.932 123.153 125.249 1.00 30.52 160 PHE A N 1
ATOM 6445 C CA . PHE B 1 160 ? 164.622 123.443 124.697 1.00 30.52 160 PHE A CA 1
ATOM 6446 C C . PHE B 1 160 ? 164.485 122.817 123.319 1.00 30.52 160 PHE A C 1
ATOM 6447 O O . PHE B 1 160 ? 165.471 122.618 122.608 1.00 30.52 160 PHE A O 1
ATOM 6455 N N . LEU B 1 161 ? 163.253 122.497 122.957 1.00 28.12 161 LEU A N 1
ATOM 6456 C CA . LEU B 1 161 ? 162.935 122.128 121.591 1.00 28.12 161 LEU A CA 1
ATOM 6457 C C . LEU B 1 161 ? 162.701 123.383 120.770 1.00 28.12 161 LEU A C 1
ATOM 6458 O O . LEU B 1 161 ? 162.064 124.334 121.228 1.00 28.12 161 LEU A O 1
ATOM 6463 N N . SER B 1 162 ? 163.236 123.382 119.560 1.00 28.83 162 SER A N 1
ATOM 6464 C CA . SER B 1 162 ? 163.047 124.504 118.666 1.00 28.83 162 SER A CA 1
ATOM 6465 C C . SER B 1 162 ? 161.593 124.574 118.202 1.00 28.83 162 SER A C 1
ATOM 6466 O O . SER B 1 162 ? 160.820 123.616 118.314 1.00 28.83 162 SER A O 1
ATOM 6469 N N . THR B 1 163 ? 161.223 125.741 117.673 1.00 28.68 163 THR A N 1
ATOM 6470 C CA . THR B 1 163 ? 159.954 125.847 116.964 1.00 28.68 163 THR A CA 1
ATOM 6471 C C . THR B 1 163 ? 159.909 124.864 115.804 1.00 28.68 163 THR A C 1
ATOM 6472 O O . THR B 1 163 ? 158.855 124.306 115.493 1.00 28.68 163 THR A O 1
ATOM 6476 N N . GLU B 1 164 ? 161.057 124.619 115.173 1.00 30.72 164 GLU A N 1
ATOM 6477 C CA . GLU B 1 164 ? 161.132 123.621 114.116 1.00 30.72 164 GLU A CA 1
ATOM 6478 C C . GLU B 1 164 ? 160.904 122.216 114.661 1.00 30.72 164 GLU A C 1
ATOM 6479 O O . GLU B 1 164 ? 160.268 121.391 114.002 1.00 30.72 164 GLU A O 1
ATOM 6485 N N . ASP B 1 165 ? 161.407 121.925 115.863 1.00 28.90 165 ASP A N 1
ATOM 6486 C CA . ASP B 1 165 ? 161.142 120.629 116.482 1.00 28.90 165 ASP A CA 1
ATOM 6487 C C . ASP B 1 165 ? 159.658 120.448 116.780 1.00 28.90 165 ASP A C 1
ATOM 6488 O O . ASP B 1 165 ? 159.088 119.377 116.525 1.00 28.90 165 ASP A O 1
ATOM 6493 N N . LEU B 1 166 ? 159.019 121.479 117.335 1.00 24.48 166 LEU A N 1
ATOM 6494 C CA . LEU B 1 166 ? 157.584 121.395 117.585 1.00 24.48 166 LEU A CA 1
ATOM 6495 C C . LEU B 1 166 ? 156.808 121.246 116.282 1.00 24.48 166 LEU A C 1
ATOM 6496 O O . LEU B 1 166 ? 155.832 120.490 116.215 1.00 24.48 166 LEU A O 1
ATOM 6501 N N . ASP B 1 167 ? 157.237 121.948 115.233 1.00 25.82 167 ASP A N 1
ATOM 6502 C CA . ASP B 1 167 ? 156.612 121.790 113.927 1.00 25.82 167 ASP A CA 1
ATOM 6503 C C . ASP B 1 167 ? 156.797 120.383 113.387 1.00 25.82 167 ASP A C 1
ATOM 6504 O O . ASP B 1 167 ? 155.907 119.861 112.719 1.00 25.82 167 ASP A O 1
ATOM 6509 N N . ARG B 1 168 ? 157.940 119.758 113.662 1.00 27.41 168 ARG A N 1
ATOM 6510 C CA . ARG B 1 168 ? 158.148 118.374 113.256 1.00 27.41 168 ARG A CA 1
ATOM 6511 C C . ARG B 1 168 ? 157.177 117.441 113.965 1.00 27.41 168 ARG A C 1
ATOM 6512 O O . ARG B 1 168 ? 156.595 116.545 113.338 1.00 27.41 168 ARG A O 1
ATOM 6520 N N . ILE B 1 169 ? 156.999 117.632 115.274 1.00 20.86 169 ILE A N 1
ATOM 6521 C CA . ILE B 1 169 ? 156.017 116.839 116.013 1.00 20.86 169 ILE A CA 1
ATOM 6522 C C . ILE B 1 169 ? 154.627 117.027 115.422 1.00 20.86 169 ILE A C 1
ATOM 6523 O O . ILE B 1 169 ? 153.866 116.065 115.268 1.00 20.86 169 ILE A O 1
ATOM 6528 N N . ARG B 1 170 ? 154.273 118.265 115.086 1.00 18.49 170 ARG A N 1
ATOM 6529 C CA . ARG B 1 170 ? 152.953 118.524 114.524 1.00 18.49 170 ARG A CA 1
ATOM 6530 C C . ARG B 1 170 ? 152.803 117.921 113.131 1.00 18.49 170 ARG A C 1
ATOM 6531 O O . ARG B 1 170 ? 151.732 117.414 112.790 1.00 18.49 170 ARG A O 1
ATOM 6539 N N . ASN B 1 171 ? 153.858 117.961 112.325 1.00 20.51 171 ASN A N 1
ATOM 6540 C CA . ASN B 1 171 ? 153.851 117.414 110.978 1.00 20.51 171 ASN A CA 1
ATOM 6541 C C . ASN B 1 171 ? 153.847 115.899 110.962 1.00 20.51 171 ASN A C 1
ATOM 6542 O O . ASN B 1 171 ? 153.479 115.308 109.944 1.00 20.51 171 ASN A O 1
ATOM 6547 N N . THR B 1 172 ? 154.260 115.260 112.050 1.00 19.75 172 THR A N 1
ATOM 6548 C CA . THR B 1 172 ? 154.188 113.812 112.162 1.00 19.75 172 THR A CA 1
ATOM 6549 C C . THR B 1 172 ? 152.919 113.334 112.847 1.00 19.75 172 THR A C 1
ATOM 6550 O O . THR B 1 172 ? 152.228 112.459 112.322 1.00 19.75 172 THR A O 1
ATOM 6554 N N . PHE B 1 173 ? 152.581 113.897 114.002 1.00 18.18 173 PHE A N 1
ATOM 6555 C CA . PHE B 1 173 ? 151.526 113.360 114.846 1.00 18.18 173 PHE A CA 1
ATOM 6556 C C . PHE B 1 173 ? 150.263 114.206 114.863 1.00 18.18 173 PHE A C 1
ATOM 6557 O O . PHE B 1 173 ? 149.299 113.830 115.531 1.00 18.18 173 PHE A O 1
ATOM 6565 N N . GLY B 1 174 ? 150.236 115.326 114.154 1.00 15.16 174 GLY A N 1
ATOM 6566 C CA . GLY B 1 174 ? 149.069 116.183 114.130 1.00 15.16 174 GLY A CA 1
ATOM 6567 C C . GLY B 1 174 ? 149.121 117.254 115.203 1.00 15.16 174 GLY A C 1
ATOM 6568 O O . GLY B 1 174 ? 149.991 117.278 116.076 1.00 15.16 174 GLY A O 1
ATOM 6569 N N . GLU B 1 175 ? 148.143 118.150 115.131 1.00 16.60 175 GLU A N 1
ATOM 6570 C CA . GLU B 1 175 ? 148.133 119.343 115.966 1.00 16.60 175 GLU A CA 1
ATOM 6571 C C . GLU B 1 175 ? 147.669 119.097 117.393 1.00 16.60 175 GLU A C 1
ATOM 6572 O O . GLU B 1 175 ? 147.944 119.927 118.255 1.00 16.60 175 GLU A O 1
ATOM 6578 N N . HIS B 1 176 ? 146.972 117.999 117.674 1.00 15.76 176 HIS A N 1
ATOM 6579 C CA . HIS B 1 176 ? 146.602 117.721 119.058 1.00 15.76 176 HIS A CA 1
ATOM 6580 C C . HIS B 1 176 ? 147.826 117.345 119.890 1.00 15.76 176 HIS A C 1
ATOM 6581 O O . HIS B 1 176 ? 148.104 117.965 120.929 1.00 15.76 176 HIS A O 1
ATOM 6588 N N . VAL B 1 177 ? 148.576 116.341 119.435 1.00 15.34 177 VAL A N 1
ATOM 6589 C CA . VAL B 1 177 ? 149.850 115.994 120.055 1.00 15.34 177 VAL A CA 1
ATOM 6590 C C . VAL B 1 177 ? 150.805 117.182 120.014 1.00 15.34 177 VAL A C 1
ATOM 6591 O O . VAL B 1 177 ? 151.560 117.429 120.964 1.00 15.34 177 VAL A O 1
ATOM 6595 N N . GLY B 1 178 ? 150.789 117.930 118.912 1.00 14.80 178 GLY A N 1
ATOM 6596 C CA . GLY B 1 178 ? 151.645 119.096 118.806 1.00 14.80 178 GLY A CA 1
ATOM 6597 C C . GLY B 1 178 ? 151.318 120.151 119.842 1.00 14.80 178 GLY A C 1
ATOM 6598 O O . GLY B 1 178 ? 152.215 120.752 120.427 1.00 14.80 178 GLY A O 1
ATOM 6599 N N . PHE B 1 179 ? 150.029 120.389 120.081 1.00 16.00 179 PHE A N 1
ATOM 6600 C CA . PHE B 1 179 ? 149.622 121.339 121.106 1.00 16.00 179 PHE A CA 1
ATOM 6601 C C . PHE B 1 179 ? 150.036 120.865 122.485 1.00 16.00 179 PHE A C 1
ATOM 6602 O O . PHE B 1 179 ? 150.451 121.672 123.318 1.00 16.00 179 PHE A O 1
ATOM 6610 N N . TYR B 1 180 ? 149.933 119.561 122.746 1.00 25.64 180 TYR A N 1
ATOM 6611 C CA . TYR B 1 180 ? 150.393 119.074 124.044 1.00 25.64 180 TYR A CA 1
ATOM 6612 C C . TYR B 1 180 ? 151.882 119.326 124.232 1.00 25.64 180 TYR A C 1
ATOM 6613 O O . TYR B 1 180 ? 152.306 119.791 125.293 1.00 25.64 180 TYR A O 1
ATOM 6622 N N . PHE B 1 181 ? 152.692 119.025 123.220 1.00 15.99 181 PHE A N 1
ATOM 6623 C CA . PHE B 1 181 ? 154.128 119.217 123.389 1.00 15.99 181 PHE A CA 1
ATOM 6624 C C . PHE B 1 181 ? 154.501 120.694 123.429 1.00 15.99 181 PHE A C 1
ATOM 6625 O O . PHE B 1 181 ? 155.414 121.075 124.165 1.00 15.99 181 PHE A O 1
ATOM 6633 N N . ALA B 1 182 ? 153.791 121.540 122.685 1.00 15.53 182 ALA A N 1
ATOM 6634 C CA . ALA B 1 182 ? 154.017 122.977 122.781 1.00 15.53 182 ALA A CA 1
ATOM 6635 C C . ALA B 1 182 ? 153.673 123.498 124.170 1.00 15.53 182 ALA A C 1
ATOM 6636 O O . ALA B 1 182 ? 154.419 124.301 124.740 1.00 15.53 182 ALA A O 1
ATOM 6638 N N . PHE B 1 183 ? 152.550 123.045 124.731 1.00 12.91 183 PHE A N 1
ATOM 6639 C CA . PHE B 1 183 ? 152.178 123.447 126.079 1.00 12.91 183 PHE A CA 1
ATOM 6640 C C . PHE B 1 183 ? 153.196 122.966 127.098 1.00 12.91 183 PHE A C 1
ATOM 6641 O O . PHE B 1 183 ? 153.552 123.704 128.018 1.00 12.91 183 PHE A O 1
ATOM 6649 N N . LEU B 1 184 ? 153.662 121.725 126.962 1.00 16.57 184 LEU A N 1
ATOM 6650 C CA . LEU B 1 184 ? 154.651 121.203 127.897 1.00 16.57 184 LEU A CA 1
ATOM 6651 C C . LEU B 1 184 ? 155.951 121.990 127.814 1.00 16.57 184 LEU A C 1
ATOM 6652 O O . LEU B 1 184 ? 156.555 122.303 128.843 1.00 16.57 184 LEU A O 1
ATOM 6657 N N . GLN B 1 185 ? 156.388 122.330 126.603 1.00 19.68 185 GLN A N 1
ATOM 6658 C CA . GLN B 1 185 ? 157.599 123.125 126.446 1.00 19.68 185 GLN A CA 1
ATOM 6659 C C . GLN B 1 185 ? 157.438 124.506 127.066 1.00 19.68 185 GLN A C 1
ATOM 6660 O O . GLN B 1 185 ? 158.337 124.986 127.763 1.00 19.68 185 GLN A O 1
ATOM 6666 N N . SER B 1 186 ? 156.298 125.156 126.831 1.00 16.01 186 SER A N 1
ATOM 6667 C CA . SER B 1 186 ? 156.061 126.473 127.408 1.00 16.01 186 SER A CA 1
ATOM 6668 C C . SER B 1 186 ? 155.995 126.414 128.930 1.00 16.01 186 SER A C 1
ATOM 6669 O O . SER B 1 186 ? 156.559 127.272 129.616 1.00 16.01 186 SER A O 1
ATOM 6672 N N . TYR B 1 187 ? 155.311 125.406 129.471 1.00 14.79 187 TYR A N 1
ATOM 6673 C CA . TYR B 1 187 ? 155.220 125.212 130.912 1.00 14.79 187 TYR A CA 1
ATOM 6674 C C . TYR B 1 187 ? 156.594 124.983 131.525 1.00 14.79 187 TYR A C 1
ATOM 6675 O O . TYR B 1 187 ? 156.920 125.561 132.565 1.00 14.79 187 TYR A O 1
ATOM 6684 N N . PHE B 1 188 ? 157.413 124.149 130.886 1.00 17.04 188 PHE A N 1
ATOM 6685 C CA . PHE B 1 188 ? 158.776 123.924 131.346 1.00 17.04 188 PHE A CA 1
ATOM 6686 C C . PHE B 1 188 ? 159.593 125.209 131.308 1.00 17.04 188 PHE A C 1
ATOM 6687 O O . PHE B 1 188 ? 160.372 125.485 132.225 1.00 17.04 188 PHE A O 1
ATOM 6695 N N . ARG B 1 189 ? 159.428 126.007 130.255 1.00 23.20 189 ARG A N 1
ATOM 6696 C CA . ARG B 1 189 ? 160.191 127.243 130.142 1.00 23.20 189 ARG A CA 1
ATOM 6697 C C . ARG B 1 189 ? 159.761 128.257 131.194 1.00 23.20 189 ARG A C 1
ATOM 6698 O O . ARG B 1 189 ? 160.602 128.932 131.794 1.00 23.20 189 ARG A O 1
ATOM 6706 N N . PHE B 1 190 ? 158.456 128.375 131.437 1.00 20.99 190 PHE A N 1
ATOM 6707 C CA . PHE B 1 190 ? 157.973 129.279 132.470 1.00 20.99 190 PHE A CA 1
ATOM 6708 C C . PHE B 1 190 ? 158.308 128.792 133.868 1.00 20.99 190 PHE A C 1
ATOM 6709 O O . PHE B 1 190 ? 158.361 129.605 134.790 1.00 20.99 190 PHE A O 1
ATOM 6717 N N . LEU B 1 191 ? 158.538 127.490 134.043 1.00 19.07 191 LEU A N 1
ATOM 6718 C CA . LEU B 1 191 ? 158.857 126.943 135.354 1.00 19.07 191 LEU A CA 1
ATOM 6719 C C . LEU B 1 191 ? 160.239 127.339 135.840 1.00 19.07 191 LEU A C 1
ATOM 6720 O O . LEU B 1 191 ? 160.532 127.149 137.022 1.00 19.07 191 LEU A O 1
ATOM 6725 N N . MET B 1 192 ? 161.098 127.859 134.964 1.00 26.97 192 MET A N 1
ATOM 6726 C CA . MET B 1 192 ? 162.416 128.295 135.403 1.00 26.97 192 MET A CA 1
ATOM 6727 C C . MET B 1 192 ? 162.312 129.438 136.403 1.00 26.97 192 MET A C 1
ATOM 6728 O O . MET B 1 192 ? 163.056 129.479 137.390 1.00 26.97 192 MET A O 1
ATOM 6733 N N . PHE B 1 193 ? 161.375 130.364 136.178 1.00 28.44 193 PHE A N 1
ATOM 6734 C CA . PHE B 1 193 ? 161.201 131.459 137.130 1.00 28.44 193 PHE A CA 1
ATOM 6735 C C . PHE B 1 193 ? 160.781 130.958 138.503 1.00 28.44 193 PHE A C 1
ATOM 6736 O O . PHE B 1 193 ? 161.469 131.276 139.488 1.00 28.44 193 PHE A O 1
ATOM 6744 N N . PRO B 1 194 ? 159.675 130.222 138.660 1.00 24.00 194 PRO A N 1
ATOM 6745 C CA . PRO B 1 194 ? 159.332 129.710 139.990 1.00 24.00 194 PRO A CA 1
ATOM 6746 C C . PRO B 1 194 ? 160.363 128.758 140.549 1.00 24.00 194 PRO A C 1
ATOM 6747 O O . PRO B 1 194 ? 160.532 128.736 141.763 1.00 24.00 194 PRO A O 1
ATOM 6751 N N . ALA B 1 195 ? 161.086 128.004 139.720 1.00 23.90 195 ALA A N 1
ATOM 6752 C CA . ALA B 1 195 ? 162.121 127.124 140.252 1.00 23.90 195 ALA A CA 1
ATOM 6753 C C . ALA B 1 195 ? 163.242 127.929 140.897 1.00 23.90 195 ALA A C 1
ATOM 6754 O O . ALA B 1 195 ? 163.630 127.664 142.040 1.00 23.90 195 ALA A O 1
ATOM 6756 N N . ALA B 1 196 ? 163.759 128.934 140.183 1.00 28.08 196 ALA A N 1
ATOM 6757 C CA . ALA B 1 196 ? 164.807 129.780 140.744 1.00 28.08 196 ALA A CA 1
ATOM 6758 C C . ALA B 1 196 ? 164.312 130.537 141.969 1.00 28.08 196 ALA A C 1
ATOM 6759 O O . ALA B 1 196 ? 164.991 130.567 143.003 1.00 28.08 196 ALA A O 1
ATOM 6761 N N . PHE B 1 197 ? 163.125 131.138 141.880 1.00 29.97 197 PHE A N 1
ATOM 6762 C CA . PHE B 1 197 ? 162.615 131.936 142.986 1.00 29.97 197 PHE A CA 1
ATOM 6763 C C . PHE B 1 197 ? 162.308 131.072 144.203 1.00 29.97 197 PHE A C 1
ATOM 6764 O O . PHE B 1 197 ? 162.576 131.477 145.337 1.00 29.97 197 PHE A O 1
ATOM 6772 N N . GLY B 1 198 ? 161.759 129.876 143.993 1.00 28.07 198 GLY A N 1
ATOM 6773 C CA . GLY B 1 198 ? 161.456 129.000 145.101 1.00 28.07 198 GLY A CA 1
ATOM 6774 C C . GLY B 1 198 ? 162.682 128.395 145.731 1.00 28.07 198 GLY A C 1
ATOM 6775 O O . GLY B 1 198 ? 162.706 128.182 146.943 1.00 28.07 198 GLY A O 1
ATOM 6776 N N . PHE B 1 199 ? 163.721 128.120 144.941 1.00 29.73 199 PHE A N 1
ATOM 6777 C CA . PHE B 1 199 ? 164.982 127.718 145.549 1.00 29.73 199 PHE A CA 1
ATOM 6778 C C . PHE B 1 199 ? 165.571 128.852 146.376 1.00 29.73 199 PHE A C 1
ATOM 6779 O O . PHE B 1 199 ? 166.070 128.624 147.484 1.00 29.73 199 PHE A O 1
ATOM 6787 N N . SER B 1 200 ? 165.509 130.084 145.860 1.00 32.22 200 SER A N 1
ATOM 6788 C CA . SER B 1 200 ? 165.974 131.235 146.627 1.00 32.22 200 SER A CA 1
ATOM 6789 C C . SER B 1 200 ? 165.199 131.388 147.931 1.00 32.22 200 SER A C 1
ATOM 6790 O O . SER B 1 200 ? 165.786 131.677 148.978 1.00 32.22 200 SER A O 1
ATOM 6793 N N . CYS B 1 201 ? 163.878 131.202 147.885 1.00 32.57 201 CYS A N 1
ATOM 6794 C CA . CYS B 1 201 ? 163.064 131.335 149.090 1.00 32.57 201 CYS A CA 1
ATOM 6795 C C . CYS B 1 201 ? 163.316 130.198 150.070 1.00 32.57 201 CYS A C 1
ATOM 6796 O O . CYS B 1 201 ? 163.362 130.427 151.281 1.00 32.57 201 CYS A O 1
ATOM 6799 N N . TRP B 1 202 ? 163.482 128.976 149.571 1.00 30.10 202 TRP A N 1
ATOM 6800 C CA . TRP B 1 202 ? 163.812 127.858 150.443 1.00 30.10 202 TRP A CA 1
ATOM 6801 C C . TRP B 1 202 ? 165.174 128.045 151.091 1.00 30.10 202 TRP A C 1
ATOM 6802 O O . TRP B 1 202 ? 165.395 127.581 152.213 1.00 30.10 202 TRP A O 1
ATOM 6813 N N . LEU B 1 203 ? 166.094 128.723 150.407 1.00 33.08 203 LEU A N 1
ATOM 6814 C CA . LEU B 1 203 ? 167.416 128.951 150.975 1.00 33.08 203 LEU A CA 1
ATOM 6815 C C . LEU B 1 203 ? 167.395 130.091 151.988 1.00 33.08 203 LEU A C 1
ATOM 6816 O O . LEU B 1 203 ? 168.027 130.007 153.045 1.00 33.08 203 LEU A O 1
ATOM 6821 N N . LEU B 1 204 ? 166.665 131.165 151.686 1.00 34.49 204 LEU A N 1
ATOM 6822 C CA . LEU B 1 204 ? 166.721 132.390 152.472 1.00 34.49 204 LEU A CA 1
ATOM 6823 C C . LEU B 1 204 ? 165.530 132.557 153.408 1.00 34.49 204 LEU A C 1
ATOM 6824 O O . LEU B 1 204 ? 165.697 133.043 154.529 1.00 34.49 204 LEU A O 1
ATOM 6829 N N . LEU B 1 205 ? 164.324 132.183 152.980 1.00 35.62 205 LEU A N 1
ATOM 6830 C CA . LEU B 1 205 ? 163.141 132.515 153.769 1.00 35.62 205 LEU A CA 1
ATOM 6831 C C . LEU B 1 205 ? 162.530 131.283 154.426 1.00 35.62 205 LEU A C 1
ATOM 6832 O O . LEU B 1 205 ? 161.961 131.372 155.517 1.00 35.62 205 LEU A O 1
ATOM 6837 N N . GLY B 1 206 ? 162.635 130.131 153.783 1.00 33.87 206 GLY A N 1
ATOM 6838 C CA . GLY B 1 206 ? 161.907 128.967 154.234 1.00 33.87 206 GLY A CA 1
ATOM 6839 C C . GLY B 1 206 ? 160.490 128.954 153.695 1.00 33.87 206 GLY A C 1
ATOM 6840 O O . GLY B 1 206 ? 160.108 129.739 152.822 1.00 33.87 206 GLY A O 1
ATOM 6841 N N . SER B 1 207 ? 159.692 128.047 154.244 1.00 32.81 207 SER A N 1
ATOM 6842 C CA . SER B 1 207 ? 158.362 127.809 153.709 1.00 32.81 207 SER A CA 1
ATOM 6843 C C . SER B 1 207 ? 157.335 128.764 154.317 1.00 32.81 207 SER A C 1
ATOM 6844 O O . SER B 1 207 ? 157.575 129.423 155.330 1.00 32.81 207 SER A O 1
ATOM 6847 N N . PHE B 1 208 ? 156.175 128.833 153.662 1.00 30.55 208 PHE A N 1
ATOM 6848 C CA . PHE B 1 208 ? 155.051 129.656 154.109 1.00 30.55 208 PHE A CA 1
ATOM 6849 C C . PHE B 1 208 ? 155.396 131.140 154.062 1.00 30.55 208 PHE A C 1
ATOM 6850 O O . PHE B 1 208 ? 154.923 131.935 154.872 1.00 30.55 208 PHE A O 1
ATOM 6858 N N . SER B 1 209 ? 156.211 131.514 153.086 1.00 31.56 209 SER A N 1
ATOM 6859 C CA . SER B 1 209 ? 156.634 132.892 152.907 1.00 31.56 209 SER A CA 1
ATOM 6860 C C . SER B 1 209 ? 155.609 133.671 152.092 1.00 31.56 209 SER A C 1
ATOM 6861 O O . SER B 1 209 ? 155.131 133.204 151.051 1.00 31.56 209 SER A O 1
ATOM 6864 N N . ILE B 1 210 ? 155.290 134.873 152.571 1.00 30.70 210 ILE A N 1
ATOM 6865 C CA . ILE B 1 210 ? 154.318 135.718 151.890 1.00 30.70 210 ILE A CA 1
ATOM 6866 C C . ILE B 1 210 ? 154.827 136.124 150.515 1.00 30.70 210 ILE A C 1
ATOM 6867 O O . ILE B 1 210 ? 154.069 136.135 149.538 1.00 30.70 210 ILE A O 1
ATOM 6872 N N . ILE B 1 211 ? 156.111 136.466 150.414 1.00 28.46 211 ILE A N 1
ATOM 6873 C CA . ILE B 1 211 ? 156.654 136.877 149.126 1.00 28.46 211 ILE A CA 1
ATOM 6874 C C . ILE B 1 211 ? 156.636 135.717 148.143 1.00 28.46 211 ILE A C 1
ATOM 6875 O O . ILE B 1 211 ? 156.303 135.901 146.965 1.00 28.46 211 ILE A O 1
ATOM 6880 N N . TYR B 1 212 ? 156.958 134.506 148.604 1.00 24.37 212 TYR A N 1
ATOM 6881 C CA . TYR B 1 212 ? 156.890 133.356 147.716 1.00 24.37 212 TYR A CA 1
ATOM 6882 C C . TYR B 1 212 ? 155.468 133.106 147.241 1.00 24.37 212 TYR A C 1
ATOM 6883 O O . TYR B 1 212 ? 155.248 132.831 146.061 1.00 24.37 212 TYR A O 1
ATOM 6892 N N . THR B 1 213 ? 154.491 133.171 148.148 1.00 24.06 213 THR A N 1
ATOM 6893 C CA . THR B 1 213 ? 153.114 132.910 147.742 1.00 24.06 213 THR A CA 1
ATOM 6894 C C . THR B 1 213 ? 152.612 133.960 146.759 1.00 24.06 213 THR A C 1
ATOM 6895 O O . THR B 1 213 ? 151.940 133.628 145.774 1.00 24.06 213 THR A O 1
ATOM 6899 N N . VAL B 1 214 ? 152.941 135.229 147.002 1.00 23.87 214 VAL A N 1
ATOM 6900 C CA . VAL B 1 214 ? 152.538 136.298 146.093 1.00 23.87 214 VAL A CA 1
ATOM 6901 C C . VAL B 1 214 ? 153.150 136.082 144.717 1.00 23.87 214 VAL A C 1
ATOM 6902 O O . VAL B 1 214 ? 152.459 136.142 143.690 1.00 23.87 214 VAL A O 1
ATOM 6906 N N . VAL B 1 215 ? 154.460 135.829 144.676 1.00 21.40 215 VAL A N 1
ATOM 6907 C CA . VAL B 1 215 ? 155.140 135.646 143.404 1.00 21.40 215 VAL A CA 1
ATOM 6908 C C . VAL B 1 215 ? 154.623 134.409 142.688 1.00 21.40 215 VAL A C 1
ATOM 6909 O O . VAL B 1 215 ? 154.504 134.404 141.462 1.00 21.40 215 VAL A O 1
ATOM 6913 N N . ASN B 1 216 ? 154.278 133.359 143.431 1.00 20.49 216 ASN A N 1
ATOM 6914 C CA . ASN B 1 216 ? 153.761 132.143 142.819 1.00 20.49 216 ASN A CA 1
ATOM 6915 C C . ASN B 1 216 ? 152.396 132.374 142.186 1.00 20.49 216 ASN A C 1
ATOM 6916 O O . ASN B 1 216 ? 152.143 131.921 141.064 1.00 20.49 216 ASN A O 1
ATOM 6921 N N . CYS B 1 217 ? 151.501 133.074 142.887 1.00 22.66 217 CYS A N 1
ATOM 6922 C CA . CYS B 1 217 ? 150.200 133.383 142.298 1.00 22.66 217 CYS A CA 1
ATOM 6923 C C . CYS B 1 217 ? 150.351 134.261 141.060 1.00 22.66 217 CYS A C 1
ATOM 6924 O O . CYS B 1 217 ? 149.677 134.037 140.044 1.00 22.66 217 CYS A O 1
ATOM 6927 N N . LEU B 1 218 ? 151.239 135.256 141.123 1.00 20.53 218 LEU A N 1
ATOM 6928 C CA . LEU B 1 218 ? 151.467 136.116 139.968 1.00 20.53 218 LEU A CA 1
ATOM 6929 C C . LEU B 1 218 ? 152.018 135.322 138.789 1.00 20.53 218 LEU A C 1
ATOM 6930 O O . LEU B 1 218 ? 151.598 135.524 137.643 1.00 20.53 218 LEU A O 1
ATOM 6935 N N . TRP B 1 219 ? 152.948 134.404 139.055 1.00 17.81 219 TRP A N 1
ATOM 6936 C CA . TRP B 1 219 ? 153.495 133.565 137.998 1.00 17.81 219 TRP A CA 1
ATOM 6937 C C . TRP B 1 219 ? 152.418 132.686 137.377 1.00 17.81 219 TRP A C 1
ATOM 6938 O O . TRP B 1 219 ? 152.393 132.505 136.159 1.00 17.81 219 TRP A O 1
ATOM 6949 N N . CYS B 1 220 ? 151.546 132.102 138.201 1.00 16.40 220 CYS A N 1
ATOM 6950 C CA . CYS B 1 220 ? 150.463 131.281 137.664 1.00 16.40 220 CYS A CA 1
ATOM 6951 C C . CYS B 1 220 ? 149.566 132.092 136.738 1.00 16.40 220 CYS A C 1
ATOM 6952 O O . CYS B 1 220 ? 149.235 131.644 135.630 1.00 16.40 220 CYS A O 1
ATOM 6955 N N . ILE B 1 221 ? 149.169 133.289 137.183 1.00 16.81 221 ILE A N 1
ATOM 6956 C CA . ILE B 1 221 ? 148.357 134.178 136.352 1.00 16.81 221 ILE A CA 1
ATOM 6957 C C . ILE B 1 221 ? 149.043 134.437 135.019 1.00 16.81 221 ILE A C 1
ATOM 6958 O O . ILE B 1 221 ? 148.445 134.280 133.944 1.00 16.81 221 ILE A O 1
ATOM 6963 N N . VAL B 1 222 ? 150.313 134.842 135.078 1.00 17.31 222 VAL A N 1
ATOM 6964 C CA . VAL B 1 222 ? 151.025 135.235 133.872 1.00 17.31 222 VAL A CA 1
ATOM 6965 C C . VAL B 1 222 ? 151.182 134.049 132.930 1.00 17.31 222 VAL A C 1
ATOM 6966 O O . VAL B 1 222 ? 151.002 134.185 131.719 1.00 17.31 222 VAL A O 1
ATOM 6970 N N . PHE B 1 223 ? 151.496 132.867 133.467 1.00 15.71 223 PHE A N 1
ATOM 6971 C CA . PHE B 1 223 ? 151.686 131.710 132.604 1.00 15.71 223 PHE A CA 1
ATOM 6972 C C . PHE B 1 223 ? 150.391 131.312 131.915 1.00 15.71 223 PHE A C 1
ATOM 6973 O O . PHE B 1 223 ? 150.395 131.009 130.719 1.00 15.71 223 PHE A O 1
ATOM 6981 N N . ILE B 1 224 ? 149.273 131.316 132.640 1.00 16.46 224 ILE A N 1
ATOM 6982 C CA . ILE B 1 224 ? 148.018 130.900 132.022 1.00 16.46 224 ILE A CA 1
ATOM 6983 C C . ILE B 1 224 ? 147.590 131.893 130.946 1.00 16.46 224 ILE A C 1
ATOM 6984 O O . ILE B 1 224 ? 147.171 131.500 129.849 1.00 16.46 224 ILE A O 1
ATOM 6989 N N . GLU B 1 225 ? 147.699 133.194 131.230 1.00 20.88 225 GLU A N 1
ATOM 6990 C CA . GLU B 1 225 ? 147.303 134.175 130.221 1.00 20.88 225 GLU A CA 1
ATOM 6991 C C . GLU B 1 225 ? 148.228 134.122 129.009 1.00 20.88 225 GLU A C 1
ATOM 6992 O O . GLU B 1 225 ? 147.767 134.184 127.857 1.00 20.88 225 GLU A O 1
ATOM 6998 N N . TYR B 1 226 ? 149.532 133.987 129.253 1.00 20.30 226 TYR A N 1
ATOM 6999 C CA . TYR B 1 226 ? 150.484 133.835 128.166 1.00 20.30 226 TYR A CA 1
ATOM 7000 C C . TYR B 1 226 ? 150.170 132.611 127.324 1.00 20.30 226 TYR A C 1
ATOM 7001 O O . TYR B 1 226 ? 150.300 132.652 126.100 1.00 20.30 226 TYR A O 1
ATOM 7010 N N . TRP B 1 227 ? 149.764 131.509 127.954 1.00 15.21 227 TRP A N 1
ATOM 7011 C CA . TRP B 1 227 ? 149.494 130.319 127.164 1.00 15.21 227 TRP A CA 1
ATOM 7012 C C . TRP B 1 227 ? 148.205 130.451 126.370 1.00 15.21 227 TRP A C 1
ATOM 7013 O O . TRP B 1 227 ? 148.117 129.918 125.269 1.00 15.21 227 TRP A O 1
ATOM 7024 N N . LYS B 1 228 ? 147.192 131.137 126.903 1.00 20.07 228 LYS A N 1
ATOM 7025 C CA . LYS B 1 228 ? 146.003 131.407 126.095 1.00 20.07 228 LYS A CA 1
ATOM 7026 C C . LYS B 1 228 ? 146.375 132.179 124.832 1.00 20.07 228 LYS A C 1
ATOM 7027 O O . LYS B 1 228 ? 145.980 131.813 123.709 1.00 20.07 228 LYS A O 1
ATOM 7033 N N . ARG B 1 229 ? 147.170 133.238 125.002 1.00 23.08 229 ARG A N 1
ATOM 7034 C CA . ARG B 1 229 ? 147.644 134.007 123.855 1.00 23.08 229 ARG A CA 1
ATOM 7035 C C . ARG B 1 229 ? 148.454 133.138 122.892 1.00 23.08 229 ARG A C 1
ATOM 7036 O O . ARG B 1 229 ? 148.252 133.184 121.670 1.00 23.08 229 ARG A O 1
ATOM 7044 N N . GLN B 1 230 ? 149.369 132.332 123.430 1.00 21.84 230 GLN A N 1
ATOM 7045 C CA . GLN B 1 230 ? 150.214 131.484 122.601 1.00 21.84 230 GLN A CA 1
ATOM 7046 C C . GLN B 1 230 ? 149.409 130.412 121.883 1.00 21.84 230 GLN A C 1
ATOM 7047 O O . GLN B 1 230 ? 149.773 130.013 120.781 1.00 21.84 230 GLN A O 1
ATOM 7053 N N . GLU B 1 231 ? 148.321 129.936 122.484 1.00 19.88 231 GLU A N 1
ATOM 7054 C CA . GLU B 1 231 ? 147.451 128.981 121.813 1.00 19.88 231 GLU A CA 1
ATOM 7055 C C . GLU B 1 231 ? 146.778 129.610 120.609 1.00 19.88 231 GLU A C 1
ATOM 7056 O O . GLU B 1 231 ? 146.690 128.984 119.548 1.00 19.88 231 GLU A O 1
ATOM 7062 N N . GLU B 1 232 ? 146.266 130.831 120.768 1.00 24.89 232 GLU A N 1
ATOM 7063 C CA . GLU B 1 232 ? 145.711 131.535 119.614 1.00 24.89 232 GLU A CA 1
ATOM 7064 C C . GLU B 1 232 ? 146.758 131.677 118.509 1.00 24.89 232 GLU A C 1
ATOM 7065 O O . GLU B 1 232 ? 146.505 131.346 117.342 1.00 24.89 232 GLU A O 1
ATOM 7071 N N . ASP B 1 233 ? 147.959 132.128 118.879 1.00 23.20 233 ASP A N 1
ATOM 7072 C CA . ASP B 1 233 ? 149.024 132.309 117.896 1.00 23.20 233 ASP A CA 1
ATOM 7073 C C . ASP B 1 233 ? 149.399 130.996 117.212 1.00 23.20 233 ASP A C 1
ATOM 7074 O O . ASP B 1 233 ? 149.592 130.955 115.992 1.00 23.20 233 ASP A O 1
ATOM 7079 N N . LEU B 1 234 ? 149.499 129.913 117.979 1.00 19.79 234 LEU A N 1
ATOM 7080 C CA . LEU B 1 234 ? 149.924 128.634 117.427 1.00 19.79 234 LEU A CA 1
ATOM 7081 C C . LEU B 1 234 ? 148.847 128.013 116.552 1.00 19.79 234 LEU A C 1
ATOM 7082 O O . LEU B 1 234 ? 149.165 127.385 115.540 1.00 19.79 234 LEU A O 1
ATOM 7087 N N . SER B 1 235 ? 147.578 128.164 116.921 1.00 20.07 235 SER A N 1
ATOM 7088 C CA . SER B 1 235 ? 146.516 127.663 116.063 1.00 20.07 235 SER A CA 1
ATOM 7089 C C . SER B 1 235 ? 146.437 128.457 114.769 1.00 20.07 235 SER A C 1
ATOM 7090 O O . SER B 1 235 ? 146.058 127.907 113.731 1.00 20.07 235 SER A O 1
ATOM 7093 N N . CYS B 1 236 ? 146.788 129.746 114.804 1.00 23.81 236 CYS A N 1
ATOM 7094 C CA . CYS B 1 236 ? 146.893 130.488 113.551 1.00 23.81 236 CYS A CA 1
ATOM 7095 C C . CYS B 1 236 ? 148.082 130.018 112.724 1.00 23.81 236 CYS A C 1
ATOM 7096 O O . CYS B 1 236 ? 147.987 129.918 111.498 1.00 23.81 236 CYS A O 1
ATOM 7099 N N . ARG B 1 237 ? 149.208 129.722 113.372 1.00 24.25 237 ARG A N 1
ATOM 7100 C CA . ARG B 1 237 ? 150.390 129.296 112.633 1.00 24.25 237 ARG A CA 1
ATOM 7101 C C . ARG B 1 237 ? 150.231 127.899 112.047 1.00 24.25 237 ARG A C 1
ATOM 7102 O O . ARG B 1 237 ? 150.837 127.592 111.017 1.00 24.25 237 ARG A O 1
ATOM 7110 N N . TRP B 1 238 ? 149.444 127.039 112.689 1.00 19.32 238 TRP A N 1
ATOM 7111 C CA . TRP B 1 238 ? 149.209 125.685 112.215 1.00 19.32 238 TRP A CA 1
ATOM 7112 C C . TRP B 1 238 ? 147.918 125.564 111.419 1.00 19.32 238 TRP A C 1
ATOM 7113 O O . TRP B 1 238 ? 147.544 124.455 111.033 1.00 19.32 238 TRP A O 1
ATOM 7124 N N . GLN B 1 239 ? 147.228 126.677 111.175 1.00 24.19 239 GLN A N 1
ATOM 7125 C CA . GLN B 1 239 ? 146.038 126.700 110.327 1.00 24.19 239 GLN A CA 1
ATOM 7126 C C . GLN B 1 239 ? 144.928 125.824 110.900 1.00 24.19 239 GLN A C 1
ATOM 7127 O O . GLN B 1 239 ? 144.244 125.104 110.174 1.00 24.19 239 GLN A O 1
ATOM 7133 N N . THR B 1 240 ? 144.751 125.878 112.218 1.00 20.76 240 THR A N 1
ATOM 7134 C CA . THR B 1 240 ? 143.700 125.127 112.887 1.00 20.76 240 THR A CA 1
ATOM 7135 C C . THR B 1 240 ? 142.746 126.029 113.659 1.00 20.76 240 THR A C 1
ATOM 7136 O O . THR B 1 240 ? 141.841 125.521 114.325 1.00 20.76 240 THR A O 1
ATOM 7140 N N . LYS B 1 241 ? 142.923 127.343 113.587 1.00 22.20 241 LYS A N 1
ATOM 7141 C CA . LYS B 1 241 ? 142.041 128.252 114.303 1.00 22.20 241 LYS A CA 1
ATOM 7142 C C . LYS B 1 241 ? 140.617 128.126 113.787 1.00 22.20 241 LYS A C 1
ATOM 7143 O O . LYS B 1 241 ? 140.365 128.231 112.583 1.00 22.20 241 LYS A O 1
ATOM 7149 N N . GLY B 1 242 ? 139.686 127.890 114.703 1.00 21.68 242 GLY A N 1
ATOM 7150 C CA . GLY B 1 242 ? 138.305 127.676 114.317 1.00 21.68 242 GLY A CA 1
ATOM 7151 C C . GLY B 1 242 ? 138.048 126.301 113.744 1.00 21.68 242 GLY A C 1
ATOM 7152 O O . GLY B 1 242 ? 137.043 126.096 113.056 1.00 21.68 242 GLY A O 1
ATOM 7153 N N . VAL B 1 243 ? 138.932 125.341 114.031 1.00 21.39 243 VAL A N 1
ATOM 7154 C CA . VAL B 1 243 ? 138.791 123.991 113.497 1.00 21.39 243 VAL A CA 1
ATOM 7155 C C . VAL B 1 243 ? 137.558 123.269 114.017 1.00 21.39 243 VAL A C 1
ATOM 7156 O O . VAL B 1 243 ? 137.181 122.237 113.455 1.00 21.39 243 VAL A O 1
ATOM 7160 N N . SER B 1 244 ? 136.910 123.786 115.062 1.00 22.64 244 SER A N 1
ATOM 7161 C CA . SER B 1 244 ? 135.692 123.165 115.567 1.00 22.64 244 SER A CA 1
ATOM 7162 C C . SER B 1 244 ? 134.547 123.241 114.568 1.00 22.64 244 SER A C 1
ATOM 7163 O O . SER B 1 244 ? 133.587 122.472 114.685 1.00 22.64 244 SER A O 1
ATOM 7166 N N . ALA B 1 245 ? 134.622 124.146 113.592 1.00 21.69 245 ALA A N 1
ATOM 7167 C CA . ALA B 1 245 ? 133.620 124.201 112.536 1.00 21.69 245 ALA A CA 1
ATOM 7168 C C . ALA B 1 245 ? 133.603 122.944 111.678 1.00 21.69 245 ALA A C 1
ATOM 7169 O O . ALA B 1 245 ? 132.583 122.657 111.047 1.00 21.69 245 ALA A O 1
ATOM 7171 N N . VAL B 1 246 ? 134.702 122.193 111.636 1.00 22.79 246 VAL A N 1
ATOM 7172 C CA . VAL B 1 246 ? 134.782 120.986 110.823 1.00 22.79 246 VAL A CA 1
ATOM 7173 C C . VAL B 1 246 ? 135.077 119.790 111.716 1.00 22.79 246 VAL A C 1
ATOM 7174 O O . VAL B 1 246 ? 135.720 118.827 111.288 1.00 22.79 246 VAL A O 1
ATOM 7178 N N . HIS B 1 247 ? 134.616 119.845 112.962 1.00 23.65 247 HIS A N 1
ATOM 7179 C CA . HIS B 1 247 ? 134.828 118.734 113.878 1.00 23.65 247 HIS A CA 1
ATOM 7180 C C . HIS B 1 247 ? 134.122 117.484 113.372 1.00 23.65 247 HIS A C 1
ATOM 7181 O O . HIS B 1 247 ? 132.984 117.538 112.900 1.00 23.65 247 HIS A O 1
ATOM 7188 N N . GLU B 1 248 ? 134.816 116.356 113.463 1.00 26.30 248 GLU A N 1
ATOM 7189 C CA . GLU B 1 248 ? 134.267 115.094 112.991 1.00 26.30 248 GLU A CA 1
ATOM 7190 C C . GLU B 1 248 ? 133.059 114.695 113.826 1.00 26.30 248 GLU A C 1
ATOM 7191 O O . GLU B 1 248 ? 133.134 114.632 115.056 1.00 26.30 248 GLU A O 1
ATOM 7197 N N . LYS B 1 249 ? 131.941 114.434 113.155 1.00 28.17 249 LYS A N 1
ATOM 7198 C CA . LYS B 1 249 ? 130.765 113.922 113.834 1.00 28.17 249 LYS A CA 1
ATOM 7199 C C . LYS B 1 249 ? 131.044 112.531 114.390 1.00 28.17 249 LYS A C 1
ATOM 7200 O O . LYS B 1 249 ? 131.939 111.819 113.933 1.00 28.17 249 LYS A O 1
ATOM 7206 N N . ARG B 1 250 ? 130.274 112.148 115.400 1.00 28.70 250 ARG A N 1
ATOM 7207 C CA . ARG B 1 250 ? 130.378 110.814 115.967 1.00 28.70 250 ARG A CA 1
ATOM 7208 C C . ARG B 1 250 ? 129.167 109.985 115.566 1.00 28.70 250 ARG A C 1
ATOM 7209 O O . ARG B 1 250 ? 128.028 110.455 115.624 1.00 28.70 250 ARG A O 1
ATOM 7217 N N . ALA B 1 251 ? 129.428 108.750 115.137 1.00 36.20 251 ALA A N 1
ATOM 7218 C CA . ALA B 1 251 ? 128.394 107.887 114.579 1.00 36.20 251 ALA A CA 1
ATOM 7219 C C . ALA B 1 251 ? 127.341 107.477 115.597 1.00 36.20 251 ALA A C 1
ATOM 7220 O O . ALA B 1 251 ? 126.249 107.066 115.194 1.00 36.20 251 ALA A O 1
ATOM 7222 N N . GLU B 1 252 ? 127.633 107.583 116.892 1.00 36.73 252 GLU A N 1
ATOM 7223 C CA . GLU B 1 252 ? 126.684 107.204 117.927 1.00 36.73 252 GLU A CA 1
ATOM 7224 C C . GLU B 1 252 ? 125.623 108.264 118.183 1.00 36.73 252 GLU A C 1
ATOM 7225 O O . GLU B 1 252 ? 124.720 108.026 118.991 1.00 36.73 252 GLU A O 1
ATOM 7231 N N . PHE B 1 253 ? 125.711 109.414 117.526 1.00 35.70 253 PHE A N 1
ATOM 7232 C CA . PHE B 1 253 ? 124.779 110.501 117.786 1.00 35.70 253 PHE A CA 1
ATOM 7233 C C . PHE B 1 253 ? 123.374 110.118 117.341 1.00 35.70 253 PHE A C 1
ATOM 7234 O O . PHE B 1 253 ? 123.168 109.682 116.206 1.00 35.70 253 PHE A O 1
ATOM 7242 N N . LYS B 1 254 ? 122.407 110.287 118.242 1.00 40.23 254 LYS A N 1
ATOM 7243 C CA . LYS B 1 254 ? 121.010 109.970 117.970 1.00 40.23 254 LYS A CA 1
ATOM 7244 C C . LYS B 1 254 ? 120.242 111.247 117.666 1.00 40.23 254 LYS A C 1
ATOM 7245 O O . LYS B 1 254 ? 119.805 111.943 118.595 1.00 40.23 254 LYS A O 1
ATOM 7251 N N . PRO B 1 255 ? 120.042 111.600 116.403 1.00 50.15 255 PRO A N 1
ATOM 7252 C CA . PRO B 1 255 ? 119.213 112.763 116.091 1.00 50.15 255 PRO A CA 1
ATOM 7253 C C . PRO B 1 255 ? 117.740 112.466 116.312 1.00 50.15 255 PRO A C 1
ATOM 7254 O O . PRO B 1 255 ? 117.289 111.323 116.223 1.00 50.15 255 PRO A O 1
ATOM 7258 N N . GLU B 1 256 ? 116.990 113.521 116.618 1.00 59.96 256 GLU A N 1
ATOM 7259 C CA . GLU B 1 256 ? 115.543 113.399 116.759 1.00 59.96 256 GLU A CA 1
ATOM 7260 C C . GLU B 1 256 ? 114.849 113.539 115.407 1.00 59.96 256 GLU A C 1
ATOM 7261 O O . GLU B 1 256 ? 114.133 112.632 114.970 1.00 59.96 256 GLU A O 1
ATOM 7267 N N . LYS B 1 257 ? 115.054 114.668 114.742 1.00 70.63 257 LYS A N 1
ATOM 7268 C CA . LYS B 1 257 ? 114.556 114.907 113.400 1.00 70.63 257 LYS A CA 1
ATOM 7269 C C . LYS B 1 257 ? 115.733 115.072 112.450 1.00 70.63 257 LYS A C 1
ATOM 7270 O O . LYS B 1 257 ? 116.864 115.329 112.870 1.00 70.63 257 LYS A O 1
ATOM 7276 N N . GLU B 1 258 ? 115.458 114.921 111.160 1.00 80.16 258 GLU A N 1
ATOM 7277 C CA . GLU B 1 258 ? 116.451 115.123 110.113 1.00 80.16 258 GLU A CA 1
ATOM 7278 C C . GLU B 1 258 ? 116.042 116.331 109.281 1.00 80.16 258 GLU A C 1
ATOM 7279 O O . GLU B 1 258 ? 114.991 116.314 108.632 1.00 80.16 258 GLU A O 1
ATOM 7285 N N . ILE B 1 259 ? 116.869 117.372 109.303 1.00 82.95 259 ILE A N 1
ATOM 7286 C CA . ILE B 1 259 ? 116.609 118.622 108.596 1.00 82.95 259 ILE A CA 1
ATOM 7287 C C . ILE B 1 259 ? 117.629 118.752 107.476 1.00 82.95 259 ILE A C 1
ATOM 7288 O O . ILE B 1 259 ? 118.775 118.310 107.618 1.00 82.95 259 ILE A O 1
ATOM 7293 N N . ARG B 1 260 ? 117.217 119.358 106.365 1.00 85.21 260 ARG A N 1
ATOM 7294 C CA . ARG B 1 260 ? 118.076 119.526 105.194 1.00 85.21 260 ARG A CA 1
ATOM 7295 C C . ARG B 1 260 ? 118.316 121.016 104.983 1.00 85.21 260 ARG A C 1
ATOM 7296 O O . ARG B 1 260 ? 117.520 121.698 104.333 1.00 85.21 260 ARG A O 1
ATOM 7298 N N . ASP B 1 261 ? 119.413 121.518 105.544 1.00 84.83 261 ASP A N 1
ATOM 7299 C CA . ASP B 1 261 ? 119.792 122.910 105.350 1.00 84.83 261 ASP A CA 1
ATOM 7300 C C . ASP B 1 261 ? 120.006 123.205 103.869 1.00 84.83 261 ASP A C 1
ATOM 7301 O O . ASP B 1 261 ? 120.368 122.327 103.082 1.00 84.83 261 ASP A O 1
ATOM 7306 N N . GLU B 1 262 ? 119.765 124.461 103.490 1.00 81.17 262 GLU A N 1
ATOM 7307 C CA . GLU B 1 262 ? 119.827 124.843 102.085 1.00 81.17 262 GLU A CA 1
ATOM 7308 C C . GLU B 1 262 ? 121.227 125.236 101.634 1.00 81.17 262 GLU A C 1
ATOM 7309 O O . GLU B 1 262 ? 121.528 125.123 100.441 1.00 81.17 262 GLU A O 1
ATOM 7311 N N . SER B 1 263 ? 122.083 125.698 102.547 1.00 74.01 263 SER A N 1
ATOM 7312 C CA . SER B 1 263 ? 123.448 126.058 102.176 1.00 74.01 263 SER A CA 1
ATOM 7313 C C . SER B 1 263 ? 124.194 124.852 101.619 1.00 74.01 263 SER A C 1
ATOM 7314 O O . SER B 1 263 ? 124.683 124.875 100.485 1.00 74.01 263 SER A O 1
ATOM 7317 N N . THR B 1 264 ? 124.287 123.787 102.406 1.00 80.33 264 THR A N 1
ATOM 7318 C CA . THR B 1 264 ? 124.828 122.514 101.953 1.00 80.33 264 THR A CA 1
ATOM 7319 C C . THR B 1 264 ? 123.660 121.563 101.725 1.00 80.33 264 THR A C 1
ATOM 7320 O O . THR B 1 264 ? 122.843 121.352 102.627 1.00 80.33 264 THR A O 1
ATOM 7324 N N . GLY B 1 265 ? 123.590 120.983 100.530 1.00 84.38 265 GLY A N 1
ATOM 7325 C CA . GLY B 1 265 ? 122.468 120.133 100.181 1.00 84.38 265 GLY A CA 1
ATOM 7326 C C . GLY B 1 265 ? 122.507 118.792 100.882 1.00 84.38 265 GLY A C 1
ATOM 7327 O O . GLY B 1 265 ? 122.713 117.753 100.248 1.00 84.38 265 GLY A O 1
ATOM 7328 N N . GLU B 1 266 ? 122.309 118.804 102.197 1.00 86.06 266 GLU A N 1
ATOM 7329 C CA . GLU B 1 266 ? 122.431 117.597 102.997 1.00 86.06 266 GLU A CA 1
ATOM 7330 C C . GLU B 1 266 ? 121.454 117.656 104.159 1.00 86.06 266 GLU A C 1
ATOM 7331 O O . GLU B 1 266 ? 121.013 118.735 104.565 1.00 86.06 266 GLU A O 1
ATOM 7333 N N . VAL B 1 267 ? 121.102 116.484 104.671 1.00 85.81 267 VAL A N 1
ATOM 7334 C CA . VAL B 1 267 ? 120.366 116.384 105.925 1.00 85.81 267 VAL A CA 1
ATOM 7335 C C . VAL B 1 267 ? 121.359 116.419 107.078 1.00 85.81 267 VAL A C 1
ATOM 7336 O O . VAL B 1 267 ? 122.486 115.923 106.965 1.00 85.81 267 VAL A O 1
ATOM 7340 N N . ARG B 1 268 ? 120.948 117.002 108.200 1.00 82.57 268 ARG A N 1
ATOM 7341 C CA . ARG B 1 268 ? 121.865 117.229 109.311 1.00 82.57 268 ARG A CA 1
ATOM 7342 C C . ARG B 1 268 ? 121.605 116.350 110.525 1.00 82.57 268 ARG A C 1
ATOM 7343 O O . ARG B 1 268 ? 122.559 115.914 111.169 1.00 82.57 268 ARG A O 1
ATOM 7351 N N . GLY B 1 269 ? 120.351 116.058 110.861 1.00 69.75 269 GLY A N 1
ATOM 7352 C CA . GLY B 1 269 ? 120.111 115.321 112.087 1.00 69.75 269 GLY A CA 1
ATOM 7353 C C . GLY B 1 269 ? 120.156 116.184 113.332 1.00 69.75 269 GLY A C 1
ATOM 7354 O O . GLY B 1 269 ? 121.088 116.084 114.130 1.00 69.75 269 GLY A O 1
ATOM 7355 N N . VAL B 1 270 ? 119.181 117.067 113.484 1.00 62.70 270 VAL A N 1
ATOM 7356 C CA . VAL B 1 270 ? 119.152 118.018 114.590 1.00 62.70 270 VAL A CA 1
ATOM 7357 C C . VAL B 1 270 ? 118.773 117.321 115.891 1.00 62.70 270 VAL A C 1
ATOM 7358 O O . VAL B 1 270 ? 118.009 116.349 115.900 1.00 62.70 270 VAL A O 1
ATOM 7362 N N . PHE B 1 271 ? 119.316 117.824 117.001 1.00 46.37 271 PHE A N 1
ATOM 7363 C CA . PHE B 1 271 ? 118.915 117.446 118.350 1.00 46.37 271 PHE A CA 1
ATOM 7364 C C . PHE B 1 271 ? 118.837 118.728 119.177 1.00 46.37 271 PHE A C 1
ATOM 7365 O O . PHE B 1 271 ? 119.763 119.554 119.120 1.00 46.37 271 PHE A O 1
ATOM 7373 N N . PRO B 1 272 ? 117.765 118.935 119.939 1.00 45.61 272 PRO A N 1
ATOM 7374 C CA . PRO B 1 272 ? 117.582 120.221 120.631 1.00 45.61 272 PRO A CA 1
ATOM 7375 C C . PRO B 1 272 ? 118.631 120.434 121.713 1.00 45.61 272 PRO A C 1
ATOM 7376 O O . PRO B 1 272 ? 118.886 119.551 122.534 1.00 45.61 272 PRO A O 1
ATOM 7380 N N . ALA B 1 273 ? 119.231 121.626 121.714 1.00 41.32 273 ALA A N 1
ATOM 7381 C CA . ALA B 1 273 ? 120.263 121.935 122.699 1.00 41.32 273 ALA A CA 1
ATOM 7382 C C . ALA B 1 273 ? 119.693 122.034 124.106 1.00 41.32 273 ALA A C 1
ATOM 7383 O O . ALA B 1 273 ? 120.362 121.649 125.070 1.00 41.32 273 ALA A O 1
ATOM 7385 N N . THR B 1 274 ? 118.468 122.543 124.247 1.00 41.04 274 THR A N 1
ATOM 7386 C CA . THR B 1 274 ? 117.865 122.659 125.570 1.00 41.04 274 THR A CA 1
ATOM 7387 C C . THR B 1 274 ? 117.584 121.292 126.185 1.00 41.04 274 THR A C 1
ATOM 7388 O O . THR B 1 274 ? 117.710 121.123 127.406 1.00 41.04 274 THR A O 1
ATOM 7392 N N . LYS B 1 275 ? 117.217 120.305 125.367 1.00 40.87 275 LYS A N 1
ATOM 7393 C CA . LYS B 1 275 ? 117.053 118.953 125.889 1.00 40.87 275 LYS A CA 1
ATOM 7394 C C . LYS B 1 275 ? 118.384 118.392 126.371 1.00 40.87 275 LYS A C 1
ATOM 7395 O O . LYS B 1 275 ? 118.449 117.732 127.417 1.00 40.87 275 LYS A O 1
ATOM 7401 N N . ARG B 1 276 ? 119.462 118.661 125.631 1.00 35.12 276 ARG A N 1
ATOM 7402 C CA . ARG B 1 276 ? 120.779 118.242 126.088 1.00 35.12 276 ARG A CA 1
ATOM 7403 C C . ARG B 1 276 ? 121.154 118.935 127.389 1.00 35.12 276 ARG A C 1
ATOM 7404 O O . ARG B 1 276 ? 121.793 118.330 128.250 1.00 35.12 276 ARG A O 1
ATOM 7412 N N . MET B 1 277 ? 120.764 120.199 127.559 1.00 38.48 277 MET A N 1
ATOM 7413 C CA . MET B 1 277 ? 121.059 120.891 128.812 1.00 38.48 277 MET A CA 1
ATOM 7414 C C . MET B 1 277 ? 120.283 120.284 129.976 1.00 38.48 277 MET A C 1
ATOM 7415 O O . MET B 1 277 ? 120.816 120.148 131.087 1.00 38.48 277 MET A O 1
ATOM 7420 N N . TYR B 1 278 ? 119.019 119.923 129.740 1.00 39.41 278 TYR A N 1
ATOM 7421 C CA . TYR B 1 278 ? 118.252 119.213 130.759 1.00 39.41 278 TYR A CA 1
ATOM 7422 C C . TYR B 1 278 ? 118.951 117.927 131.167 1.00 39.41 278 TYR A C 1
ATOM 7423 O O . TYR B 1 278 ? 119.089 117.636 132.359 1.00 39.41 278 TYR A O 1
ATOM 7432 N N . ARG B 1 279 ? 119.407 117.147 130.187 1.00 34.17 279 ARG A N 1
ATOM 7433 C CA . ARG B 1 279 ? 120.137 115.927 130.509 1.00 34.17 279 ARG A CA 1
ATOM 7434 C C . ARG B 1 279 ? 121.461 116.224 131.205 1.00 34.17 279 ARG A C 1
ATOM 7435 O O . ARG B 1 279 ? 121.911 115.435 132.041 1.00 34.17 279 ARG A O 1
ATOM 7443 N N . GLN B 1 280 ? 122.093 117.348 130.879 1.00 32.83 280 GLN A N 1
ATOM 7444 C CA . GLN B 1 280 ? 123.359 117.742 131.478 1.00 32.83 280 GLN A CA 1
ATOM 7445 C C . GLN B 1 280 ? 123.204 118.258 132.897 1.00 32.83 280 GLN A C 1
ATOM 7446 O O . GLN B 1 280 ? 124.207 118.398 133.600 1.00 32.83 280 GLN A O 1
ATOM 7452 N N . LEU B 1 281 ? 121.975 118.547 133.328 1.00 34.13 281 LEU A N 1
ATOM 7453 C CA . LEU B 1 281 ? 121.743 118.863 134.735 1.00 34.13 281 LEU A CA 1
ATOM 7454 C C . LEU B 1 281 ? 122.215 117.743 135.656 1.00 34.13 281 LEU A C 1
ATOM 7455 O O . LEU B 1 281 ? 122.595 118.003 136.802 1.00 34.13 281 LEU A O 1
ATOM 7460 N N . LEU B 1 282 ? 122.211 116.497 135.173 1.00 31.91 282 LEU A N 1
ATOM 7461 C CA . LEU B 1 282 ? 122.650 115.344 135.951 1.00 31.91 282 LEU A CA 1
ATOM 7462 C C . LEU B 1 282 ? 124.135 115.367 136.294 1.00 31.91 282 LEU A C 1
ATOM 7463 O O . LEU B 1 282 ? 124.582 114.502 137.052 1.00 31.91 282 LEU A O 1
ATOM 7468 N N . GLN B 1 283 ? 124.910 116.311 135.755 1.00 31.60 283 GLN A N 1
ATOM 7469 C CA . GLN B 1 283 ? 126.332 116.369 136.073 1.00 31.60 283 GLN A CA 1
ATOM 7470 C C . GLN B 1 283 ? 126.573 116.776 137.520 1.00 31.60 283 GLN A C 1
ATOM 7471 O O . GLN B 1 283 ? 127.564 116.353 138.120 1.00 31.60 283 GLN A O 1
ATOM 7477 N N . VAL B 1 284 ? 125.690 117.584 138.094 1.00 33.08 284 VAL A N 1
ATOM 7478 C CA . VAL B 1 284 ? 125.815 118.027 139.483 1.00 33.08 284 VAL A CA 1
ATOM 7479 C C . VAL B 1 284 ? 125.624 116.845 140.432 1.00 33.08 284 VAL A C 1
ATOM 7480 O O . VAL B 1 284 ? 126.426 116.670 141.364 1.00 33.08 284 VAL A O 1
ATOM 7484 N N . PRO B 1 285 ? 124.580 116.025 140.260 1.00 33.45 285 PRO A N 1
ATOM 7485 C CA . PRO B 1 285 ? 124.485 114.806 141.077 1.00 33.45 285 PRO A CA 1
ATOM 7486 C C . PRO B 1 285 ? 125.647 113.854 140.878 1.00 33.45 285 PRO A C 1
ATOM 7487 O O . PRO B 1 285 ? 126.094 113.251 141.856 1.00 33.45 285 PRO A O 1
ATOM 7491 N N . PHE B 1 286 ? 126.147 113.690 139.650 1.00 29.77 286 PHE A N 1
ATOM 7492 C CA . PHE B 1 286 ? 127.327 112.855 139.448 1.00 29.77 286 PHE A CA 1
ATOM 7493 C C . PHE B 1 286 ? 128.519 113.398 140.221 1.00 29.77 286 PHE A C 1
ATOM 7494 O O . PHE B 1 286 ? 129.275 112.635 140.831 1.00 29.77 286 PHE A O 1
ATOM 7502 N N . ALA B 1 287 ? 128.718 114.715 140.182 1.00 30.11 287 ALA A N 1
ATOM 7503 C CA . ALA B 1 287 ? 129.851 115.316 140.872 1.00 30.11 287 ALA A CA 1
ATOM 7504 C C . ALA B 1 287 ? 129.735 115.128 142.375 1.00 30.11 287 ALA A C 1
ATOM 7505 O O . ALA B 1 287 ? 130.725 114.811 143.043 1.00 30.11 287 ALA A O 1
ATOM 7507 N N . LEU B 1 288 ? 128.532 115.297 142.921 1.00 31.16 288 LEU A N 1
ATOM 7508 C CA . LEU B 1 288 ? 128.359 115.093 144.354 1.00 31.16 288 LEU A CA 1
ATOM 7509 C C . LEU B 1 288 ? 128.514 113.624 144.733 1.00 31.16 288 LEU A C 1
ATOM 7510 O O . LEU B 1 288 ? 129.063 113.318 145.792 1.00 31.16 288 LEU A O 1
ATOM 7515 N N . LEU B 1 289 ? 128.069 112.704 143.874 1.00 30.65 289 LEU A N 1
ATOM 7516 C CA . LEU B 1 289 ? 128.289 111.281 144.115 1.00 30.65 289 LEU A CA 1
ATOM 7517 C C . LEU B 1 289 ? 129.774 110.948 144.142 1.00 30.65 289 LEU A C 1
ATOM 7518 O O . LEU B 1 289 ? 130.249 110.241 145.038 1.00 30.65 289 LEU A O 1
ATOM 7523 N N . ALA B 1 290 ? 130.515 111.426 143.142 1.00 29.22 290 ALA A N 1
ATOM 7524 C CA . ALA B 1 290 ? 131.946 111.161 143.087 1.00 29.22 290 ALA A CA 1
ATOM 7525 C C . ALA B 1 290 ? 132.655 111.764 144.289 1.00 29.22 290 ALA A C 1
ATOM 7526 O O . ALA B 1 290 ? 133.525 111.127 144.889 1.00 29.22 290 ALA A O 1
ATOM 7528 N N . ALA B 1 291 ? 132.276 112.985 144.668 1.00 29.13 291 ALA A N 1
ATOM 7529 C CA . ALA B 1 291 ? 132.859 113.609 145.846 1.00 29.13 291 ALA A CA 1
ATOM 7530 C C . ALA B 1 291 ? 132.574 112.793 147.096 1.00 29.13 291 ALA A C 1
ATOM 7531 O O . ALA B 1 291 ? 133.492 112.513 147.868 1.00 29.13 291 ALA A O 1
ATOM 7533 N N . VAL B 1 292 ? 131.325 112.370 147.296 1.00 31.32 292 VAL A N 1
ATOM 7534 C CA . VAL B 1 292 ? 130.980 111.602 148.488 1.00 31.32 292 VAL A CA 1
ATOM 7535 C C . VAL B 1 292 ? 131.770 110.302 148.535 1.00 31.32 292 VAL A C 1
ATOM 7536 O O . VAL B 1 292 ? 132.434 110.008 149.531 1.00 31.32 292 VAL A O 1
ATOM 7540 N N . ALA B 1 293 ? 131.751 109.529 147.447 1.00 30.59 293 ALA A N 1
ATOM 7541 C CA . ALA B 1 293 ? 132.406 108.223 147.458 1.00 30.59 293 ALA A CA 1
ATOM 7542 C C . ALA B 1 293 ? 133.917 108.353 147.635 1.00 30.59 293 ALA A C 1
ATOM 7543 O O . ALA B 1 293 ? 134.505 107.735 148.536 1.00 30.59 293 ALA A O 1
ATOM 7545 N N . LEU B 1 294 ? 134.565 109.158 146.788 1.00 28.87 294 LEU A N 1
ATOM 7546 C CA . LEU B 1 294 ? 136.017 109.260 146.847 1.00 28.87 294 LEU A CA 1
ATOM 7547 C C . LEU B 1 294 ? 136.476 109.932 148.133 1.00 28.87 294 LEU A C 1
ATOM 7548 O O . LEU B 1 294 ? 137.464 109.505 148.735 1.00 28.87 294 LEU A O 1
ATOM 7553 N N . GLY B 1 295 ? 135.786 110.989 148.573 1.00 29.42 295 GLY A N 1
ATOM 7554 C CA . GLY B 1 295 ? 136.152 111.632 149.814 1.00 29.42 295 GLY A CA 1
ATOM 7555 C C . GLY B 1 295 ? 135.933 110.751 151.021 1.00 29.42 295 GLY A C 1
ATOM 7556 O O . GLY B 1 295 ? 136.720 110.792 151.963 1.00 29.42 295 GLY A O 1
ATOM 7557 N N . ALA B 1 296 ? 134.881 109.930 151.009 1.00 30.61 296 ALA A N 1
ATOM 7558 C CA . ALA B 1 296 ? 134.683 108.985 152.095 1.00 30.61 296 ALA A CA 1
ATOM 7559 C C . ALA B 1 296 ? 135.821 107.981 152.153 1.00 30.61 296 ALA A C 1
ATOM 7560 O O . ALA B 1 296 ? 136.390 107.748 153.224 1.00 30.61 296 ALA A O 1
ATOM 7562 N N . ILE B 1 297 ? 136.194 107.405 151.007 1.00 31.85 297 ILE A N 1
ATOM 7563 C CA . ILE B 1 297 ? 137.299 106.448 150.989 1.00 31.85 297 ILE A CA 1
ATOM 7564 C C . ILE B 1 297 ? 138.590 107.111 151.459 1.00 31.85 297 ILE A C 1
ATOM 7565 O O . ILE B 1 297 ? 139.306 106.580 152.318 1.00 31.85 297 ILE A O 1
ATOM 7570 N N . ILE B 1 298 ? 138.889 108.299 150.926 1.00 27.95 298 ILE A N 1
ATOM 7571 C CA . ILE B 1 298 ? 140.154 108.962 151.226 1.00 27.95 298 ILE A CA 1
ATOM 7572 C C . ILE B 1 298 ? 140.212 109.389 152.687 1.00 27.95 298 ILE A C 1
ATOM 7573 O O . ILE B 1 298 ? 141.227 109.189 153.359 1.00 27.95 298 ILE A O 1
ATOM 7578 N N . ALA B 1 299 ? 139.131 109.973 153.207 1.00 32.19 299 ALA A N 1
ATOM 7579 C CA . ALA B 1 299 ? 139.125 110.430 154.590 1.00 32.19 299 ALA A CA 1
ATOM 7580 C C . ALA B 1 299 ? 139.137 109.259 155.564 1.00 32.19 299 ALA A C 1
ATOM 7581 O O . ALA B 1 299 ? 139.791 109.329 156.609 1.00 32.19 299 ALA A O 1
ATOM 7583 N N . THR B 1 300 ? 138.433 108.172 155.245 1.00 36.93 300 THR A N 1
ATOM 7584 C CA . THR B 1 300 ? 138.464 107.005 156.116 1.00 36.93 300 THR A CA 1
ATOM 7585 C C . THR B 1 300 ? 139.854 106.389 156.157 1.00 36.93 300 THR A C 1
ATOM 7586 O O . THR B 1 300 ? 140.352 106.030 157.232 1.00 36.93 300 THR A O 1
ATOM 7590 N N . CYS B 1 301 ? 140.510 106.275 155.000 1.00 40.44 301 CYS A N 1
ATOM 7591 C CA . CYS B 1 301 ? 141.873 105.764 155.000 1.00 40.44 301 CYS A CA 1
ATOM 7592 C C . CYS B 1 301 ? 142.833 106.721 155.693 1.00 40.44 301 CYS A C 1
ATOM 7593 O O . CYS B 1 301 ? 143.800 106.276 156.313 1.00 40.44 301 CYS A O 1
ATOM 7596 N N . PHE B 1 302 ? 142.582 108.029 155.617 1.00 35.66 302 PHE A N 1
ATOM 7597 C CA . PHE B 1 302 ? 143.429 108.977 156.332 1.00 35.66 302 PHE A CA 1
ATOM 7598 C C . PHE B 1 302 ? 143.259 108.838 157.838 1.00 35.66 302 PHE A C 1
ATOM 7599 O O . PHE B 1 302 ? 144.237 108.915 158.586 1.00 35.66 302 PHE A O 1
ATOM 7607 N N . ALA B 1 303 ? 142.026 108.642 158.300 1.00 42.07 303 ALA A N 1
ATOM 7608 C CA . ALA B 1 303 ? 141.796 108.415 159.722 1.00 42.07 303 ALA A CA 1
ATOM 7609 C C . ALA B 1 303 ? 142.459 107.126 160.186 1.00 42.07 303 ALA A C 1
ATOM 7610 O O . ALA B 1 303 ? 143.046 107.081 161.272 1.00 42.07 303 ALA A O 1
ATOM 7612 N N . ILE B 1 304 ? 142.381 106.069 159.374 1.00 45.36 304 ILE A N 1
ATOM 7613 C CA . ILE B 1 304 ? 143.065 104.824 159.716 1.00 45.36 304 ILE A CA 1
ATOM 7614 C C . ILE B 1 304 ? 144.570 105.041 159.776 1.00 45.36 304 ILE A C 1
ATOM 7615 O O . ILE B 1 304 ? 145.252 104.534 160.675 1.00 45.36 304 ILE A O 1
ATOM 7620 N N . GLU B 1 305 ? 145.111 105.782 158.808 1.00 46.13 305 GLU A N 1
ATOM 7621 C CA . GLU B 1 305 ? 146.536 106.084 158.792 1.00 46.13 305 GLU A CA 1
ATOM 7622 C C . GLU B 1 305 ? 146.951 106.840 160.044 1.00 46.13 305 GLU A C 1
ATOM 7623 O O . GLU B 1 305 ? 147.957 106.503 160.678 1.00 46.13 305 GLU A O 1
ATOM 7629 N N . ILE B 1 306 ? 146.174 107.851 160.426 1.00 46.48 306 ILE A N 1
ATOM 7630 C CA . ILE B 1 306 ? 146.500 108.647 161.602 1.00 46.48 306 ILE A CA 1
ATOM 7631 C C . ILE B 1 306 ? 146.445 107.792 162.860 1.00 46.48 306 ILE A C 1
ATOM 7632 O O . ILE B 1 306 ? 147.363 107.829 163.685 1.00 46.48 306 ILE A O 1
ATOM 7637 N N . PHE B 1 307 ? 145.378 107.004 163.020 1.00 58.12 307 PHE A N 1
ATOM 7638 C CA . PHE B 1 307 ? 145.268 106.130 164.183 1.00 58.12 307 PHE A CA 1
ATOM 7639 C C . PHE B 1 307 ? 146.455 105.183 164.273 1.00 58.12 307 PHE A C 1
ATOM 7640 O O . PHE B 1 307 ? 147.156 105.150 165.288 1.00 58.12 307 PHE A O 1
ATOM 7648 N N . ILE B 1 308 ? 146.716 104.431 163.202 1.00 57.56 308 ILE A N 1
ATOM 7649 C CA . ILE B 1 308 ? 147.765 103.419 163.243 1.00 57.56 308 ILE A CA 1
ATOM 7650 C C . ILE B 1 308 ? 149.128 104.053 163.481 1.00 57.56 308 ILE A C 1
ATOM 7651 O O . ILE B 1 308 ? 149.935 103.538 164.261 1.00 57.56 308 ILE A O 1
ATOM 7656 N N . SER B 1 309 ? 149.410 105.178 162.827 1.00 53.07 309 SER A N 1
ATOM 7657 C CA . SER B 1 309 ? 150.758 105.721 162.858 1.00 53.07 309 SER A CA 1
ATOM 7658 C C . SER B 1 309 ? 151.035 106.594 164.072 1.00 53.07 309 SER A C 1
ATOM 7659 O O . SER B 1 309 ? 152.202 106.745 164.443 1.00 53.07 309 SER A O 1
ATOM 7662 N N . GLU B 1 310 ? 150.015 107.173 164.705 1.00 52.47 310 GLU A N 1
ATOM 7663 C CA . GLU B 1 310 ? 150.263 108.145 165.758 1.00 52.47 310 GLU A CA 1
ATOM 7664 C C . GLU B 1 310 ? 149.448 107.942 167.023 1.00 52.47 310 GLU A C 1
ATOM 7665 O O . GLU B 1 310 ? 149.801 108.531 168.051 1.00 52.47 310 GLU A O 1
ATOM 7671 N N . VAL B 1 311 ? 148.381 107.152 166.998 1.00 62.36 311 VAL A N 1
ATOM 7672 C CA . VAL B 1 311 ? 147.613 106.841 168.196 1.00 62.36 311 VAL A CA 1
ATOM 7673 C C . VAL B 1 311 ? 147.931 105.444 168.703 1.00 62.36 311 VAL A C 1
ATOM 7674 O O . VAL B 1 311 ? 148.167 105.245 169.895 1.00 62.36 311 VAL A O 1
ATOM 7678 N N . TYR B 1 312 ? 147.949 104.467 167.805 1.00 71.55 312 TYR A N 1
ATOM 7679 C CA . TYR B 1 312 ? 148.264 103.097 168.174 1.00 71.55 312 TYR A CA 1
ATOM 7680 C C . TYR B 1 312 ? 149.751 102.954 168.470 1.00 71.55 312 TYR A C 1
ATOM 7681 O O . TYR B 1 312 ? 150.600 103.460 167.734 1.00 71.55 312 TYR A O 1
ATOM 7690 N N . ASN B 1 313 ? 150.064 102.265 169.565 1.00 78.17 313 ASN A N 1
ATOM 7691 C CA . ASN B 1 313 ? 151.441 102.082 170.016 1.00 78.17 313 ASN A CA 1
ATOM 7692 C C . ASN B 1 313 ? 151.650 100.632 170.444 1.00 78.17 313 ASN A C 1
ATOM 7693 O O . ASN B 1 313 ? 152.209 100.338 171.502 1.00 78.17 313 ASN A O 1
ATOM 7698 N N . GLY B 1 314 ? 151.176 99.702 169.624 1.00 76.72 314 GLY A N 1
ATOM 7699 C CA . GLY B 1 314 ? 151.354 98.295 169.889 1.00 76.72 314 GLY A CA 1
ATOM 7700 C C . GLY B 1 314 ? 152.444 97.700 169.023 1.00 76.72 314 GLY A C 1
ATOM 7701 O O . GLY B 1 314 ? 153.265 98.417 168.444 1.00 76.72 314 GLY A O 1
ATOM 7702 N N . PRO B 1 315 ? 152.476 96.377 168.918 1.00 78.42 315 PRO A N 1
ATOM 7703 C CA . PRO B 1 315 ? 153.534 95.714 168.150 1.00 78.42 315 PRO A CA 1
ATOM 7704 C C . PRO B 1 315 ? 153.206 95.662 166.662 1.00 78.42 315 PRO A C 1
ATOM 7705 O O . PRO B 1 315 ? 152.055 95.776 166.243 1.00 78.42 315 PRO A O 1
ATOM 7709 N N . LEU B 1 316 ? 154.258 95.461 165.865 1.00 79.66 316 LEU A N 1
ATOM 7710 C CA . LEU B 1 316 ? 154.148 95.366 164.410 1.00 79.66 316 LEU A CA 1
ATOM 7711 C C . LEU B 1 316 ? 153.542 96.642 163.823 1.00 79.66 316 LEU A C 1
ATOM 7712 O O . LEU B 1 316 ? 152.439 96.647 163.277 1.00 79.66 316 LEU A O 1
ATOM 7717 N N . LYS B 1 317 ? 154.286 97.741 163.961 1.00 75.67 317 LYS A N 1
ATOM 7718 C CA . LYS B 1 317 ? 153.747 99.036 163.568 1.00 75.67 317 LYS A CA 1
ATOM 7719 C C . LYS B 1 317 ? 153.958 99.337 162.090 1.00 75.67 317 LYS A C 1
ATOM 7720 O O . LYS B 1 317 ? 153.121 100.014 161.484 1.00 75.67 317 LYS A O 1
ATOM 7726 N N . GLY B 1 318 ? 155.049 98.859 161.488 1.00 77.69 318 GLY A N 1
ATOM 7727 C CA . GLY B 1 318 ? 155.235 99.072 160.061 1.00 77.69 318 GLY A CA 1
ATOM 7728 C C . GLY B 1 318 ? 154.270 98.257 159.221 1.00 77.69 318 GLY A C 1
ATOM 7729 O O . GLY B 1 318 ? 153.671 98.765 158.261 1.00 77.69 318 GLY A O 1
ATOM 7730 N N . TYR B 1 319 ? 154.102 96.983 159.568 1.00 80.05 319 TYR A N 1
ATOM 7731 C CA . TYR B 1 319 ? 153.174 96.116 158.858 1.00 80.05 319 TYR A CA 1
ATOM 7732 C C . TYR B 1 319 ? 151.722 96.534 159.047 1.00 80.05 319 TYR A C 1
ATOM 7733 O O . TYR B 1 319 ? 150.856 96.059 158.306 1.00 80.05 319 TYR A O 1
ATOM 7742 N N . LEU B 1 320 ? 151.436 97.402 160.014 1.00 72.28 320 LEU A N 1
ATOM 7743 C CA . LEU B 1 320 ? 150.109 97.977 160.162 1.00 72.28 320 LEU A CA 1
ATOM 7744 C C . LEU B 1 320 ? 149.986 99.358 159.539 1.00 72.28 320 LEU A C 1
ATOM 7745 O O . LEU B 1 320 ? 148.891 99.736 159.120 1.00 72.28 320 LEU A O 1
ATOM 7750 N N . VAL B 1 321 ? 151.081 100.119 159.467 1.00 69.12 321 VAL A N 1
ATOM 7751 C CA . VAL B 1 321 ? 151.042 101.417 158.797 1.00 69.12 321 VAL A CA 1
ATOM 7752 C C . VAL B 1 321 ? 151.025 101.276 157.287 1.00 69.12 321 VAL A C 1
ATOM 7753 O O . VAL B 1 321 ? 150.610 102.213 156.594 1.00 69.12 321 VAL A O 1
ATOM 7757 N N . PHE B 1 322 ? 151.455 100.131 156.759 1.00 66.52 322 PHE A N 1
ATOM 7758 C CA . PHE B 1 322 ? 151.301 99.879 155.331 1.00 66.52 322 PHE A CA 1
ATOM 7759 C C . PHE B 1 322 ? 149.880 99.482 154.944 1.00 66.52 322 PHE A C 1
ATOM 7760 O O . PHE B 1 322 ? 149.599 99.328 153.753 1.00 66.52 322 PHE A O 1
ATOM 7768 N N . ILE B 1 323 ? 148.982 99.323 155.910 1.00 60.92 323 ILE A N 1
ATOM 7769 C CA . ILE B 1 323 ? 147.595 98.943 155.646 1.00 60.92 323 ILE A CA 1
ATOM 7770 C C . ILE B 1 323 ? 146.836 100.062 154.935 1.00 60.92 323 ILE A C 1
ATOM 7771 O O . ILE B 1 323 ? 146.250 99.814 153.871 1.00 60.92 323 ILE A O 1
ATOM 7776 N N . PRO B 1 324 ? 146.798 101.291 155.468 1.00 55.70 324 PRO A N 1
ATOM 7777 C CA . PRO B 1 324 ? 145.973 102.326 154.821 1.00 55.70 324 PRO A CA 1
ATOM 7778 C C . PRO B 1 324 ? 146.469 102.729 153.445 1.00 55.70 324 PRO A C 1
ATOM 7779 O O . PRO B 1 324 ? 145.647 103.017 152.568 1.00 55.70 324 PRO A O 1
ATOM 7783 N N . THR B 1 325 ? 147.783 102.764 153.224 1.00 55.07 325 THR A N 1
ATOM 7784 C CA . THR B 1 325 ? 148.297 103.037 151.888 1.00 55.07 325 THR A CA 1
ATOM 7785 C C . THR B 1 325 ? 147.869 101.960 150.897 1.00 55.07 325 THR A C 1
ATOM 7786 O O . THR B 1 325 ? 147.513 102.272 149.755 1.00 55.07 325 THR A O 1
ATOM 7790 N N . ILE B 1 326 ? 147.862 100.700 151.328 1.00 54.27 326 ILE A N 1
ATOM 7791 C CA . ILE B 1 326 ? 147.387 99.615 150.478 1.00 54.27 326 ILE A CA 1
ATOM 7792 C C . ILE B 1 326 ? 145.910 99.790 150.163 1.00 54.27 326 ILE A C 1
ATOM 7793 O O . ILE B 1 326 ? 145.485 99.640 149.010 1.00 54.27 326 ILE A O 1
ATOM 7798 N N . LEU B 1 327 ? 145.102 100.090 151.181 1.00 51.31 327 LEU A N 1
ATOM 7799 C CA . LEU B 1 327 ? 143.669 100.248 150.958 1.00 51.31 327 LEU A CA 1
ATOM 7800 C C . LEU B 1 327 ? 143.375 101.407 150.021 1.00 51.31 327 LEU A C 1
ATOM 7801 O O . LEU B 1 327 ? 142.493 101.301 149.164 1.00 51.31 327 LEU A O 1
ATOM 7806 N N . VAL B 1 328 ? 144.103 102.515 150.161 1.00 49.72 328 VAL A N 1
ATOM 7807 C CA . VAL B 1 328 ? 143.943 103.618 149.223 1.00 49.72 328 VAL A CA 1
ATOM 7808 C C . VAL B 1 328 ? 144.300 103.176 147.812 1.00 49.72 328 VAL A C 1
ATOM 7809 O O . VAL B 1 328 ? 143.509 103.349 146.876 1.00 49.72 328 VAL A O 1
ATOM 7813 N N . SER B 1 329 ? 145.484 102.581 147.641 1.00 49.18 329 SER A N 1
ATOM 7814 C CA . SER B 1 329 ? 145.953 102.189 146.320 1.00 49.18 329 SER A CA 1
ATOM 7815 C C . SER B 1 329 ? 145.054 101.160 145.653 1.00 49.18 329 SER A C 1
ATOM 7816 O O . SER B 1 329 ? 145.045 101.070 144.420 1.00 49.18 329 SER A O 1
ATOM 7819 N N . ALA B 1 330 ? 144.312 100.379 146.432 1.00 44.50 330 ALA A N 1
ATOM 7820 C CA . ALA B 1 330 ? 143.398 99.404 145.856 1.00 44.50 330 ALA A CA 1
ATOM 7821 C C . ALA B 1 330 ? 142.005 99.976 145.617 1.00 44.50 330 ALA A C 1
ATOM 7822 O O . ALA B 1 330 ? 141.364 99.634 144.619 1.00 44.50 330 ALA A O 1
ATOM 7824 N N . LEU B 1 331 ? 141.524 100.852 146.501 1.00 41.32 331 LEU A N 1
ATOM 7825 C CA . LEU B 1 331 ? 140.139 101.297 146.454 1.00 41.32 331 LEU A CA 1
ATOM 7826 C C . LEU B 1 331 ? 139.924 102.542 145.607 1.00 41.32 331 LEU A C 1
ATOM 7827 O O . LEU B 1 331 ? 138.850 102.690 145.017 1.00 41.32 331 LEU A O 1
ATOM 7832 N N . ILE B 1 332 ? 140.896 103.445 145.531 1.00 37.83 332 ILE A N 1
ATOM 7833 C CA . ILE B 1 332 ? 140.721 104.651 144.724 1.00 37.83 332 ILE A CA 1
ATOM 7834 C C . ILE B 1 332 ? 140.672 104.293 143.242 1.00 37.83 332 ILE A C 1
ATOM 7835 O O . ILE B 1 332 ? 139.803 104.805 142.528 1.00 37.83 332 ILE A O 1
ATOM 7840 N N . PRO B 1 333 ? 141.576 103.455 142.724 1.00 37.11 333 PRO A N 1
ATOM 7841 C CA . PRO B 1 333 ? 141.424 103.002 141.330 1.00 37.11 333 PRO A CA 1
ATOM 7842 C C . PRO B 1 333 ? 140.101 102.308 141.049 1.00 37.11 333 PRO A C 1
ATOM 7843 O O . PRO B 1 333 ? 139.498 102.552 139.998 1.00 37.11 333 PRO A O 1
ATOM 7847 N N . THR B 1 334 ? 139.618 101.467 141.963 1.00 37.26 334 THR A N 1
ATOM 7848 C CA . THR B 1 334 ? 138.368 100.750 141.732 1.00 37.26 334 THR A CA 1
ATOM 7849 C C . THR B 1 334 ? 137.175 101.701 141.737 1.00 37.26 334 THR A C 1
ATOM 7850 O O . THR B 1 334 ? 136.327 101.663 140.834 1.00 37.26 334 THR A O 1
ATOM 7854 N N . MET B 1 335 ? 137.090 102.554 142.759 1.00 35.20 335 MET A N 1
ATOM 7855 C CA . MET B 1 335 ? 136.024 103.546 142.808 1.00 35.20 335 MET A CA 1
ATOM 7856 C C . MET B 1 335 ? 136.091 104.487 141.616 1.00 35.20 335 MET A C 1
ATOM 7857 O O . MET B 1 335 ? 135.053 104.900 141.092 1.00 35.20 335 MET A O 1
ATOM 7862 N N . SER B 1 336 ? 137.298 104.814 141.154 1.00 32.38 336 SER A N 1
ATOM 7863 C CA . SER B 1 336 ? 137.435 105.691 140.001 1.00 32.38 336 SER A CA 1
ATOM 7864 C C . SER B 1 336 ? 136.998 105.001 138.719 1.00 32.38 336 SER A C 1
ATOM 7865 O O . SER B 1 336 ? 136.424 105.648 137.844 1.00 32.38 336 SER A O 1
ATOM 7868 N N . ALA B 1 337 ? 137.249 103.698 138.588 1.00 31.27 337 ALA A N 1
ATOM 7869 C CA . ALA B 1 337 ? 136.747 102.970 137.428 1.00 31.27 337 ALA A CA 1
ATOM 7870 C C . ALA B 1 337 ? 135.225 102.915 137.431 1.00 31.27 337 ALA A C 1
ATOM 7871 O O . ALA B 1 337 ? 134.586 103.067 136.381 1.00 31.27 337 ALA A O 1
ATOM 7873 N N . VAL B 1 338 ? 134.623 102.713 138.605 1.00 29.47 338 VAL A N 1
ATOM 7874 C CA . VAL B 1 338 ? 133.164 102.736 138.695 1.00 29.47 338 VAL A CA 1
ATOM 7875 C C . VAL B 1 338 ? 132.628 104.116 138.327 1.00 29.47 338 VAL A C 1
ATOM 7876 O O . VAL B 1 338 ? 131.636 104.247 137.593 1.00 29.47 338 VAL A O 1
ATOM 7880 N N . LEU B 1 339 ? 133.275 105.166 138.829 1.00 27.59 339 LEU A N 1
ATOM 7881 C CA . LEU B 1 339 ? 132.841 106.518 138.517 1.00 27.59 339 LEU A CA 1
ATOM 7882 C C . LEU B 1 339 ? 133.043 106.845 137.047 1.00 27.59 339 LEU A C 1
ATOM 7883 O O . LEU B 1 339 ? 132.251 107.589 136.471 1.00 27.59 339 LEU A O 1
ATOM 7888 N N . LEU B 1 340 ? 134.077 106.284 136.422 1.00 27.03 340 LEU A N 1
ATOM 7889 C CA . LEU B 1 340 ? 134.269 106.465 134.990 1.00 27.03 340 LEU A CA 1
ATOM 7890 C C . LEU B 1 340 ? 133.177 105.764 134.199 1.00 27.03 340 LEU A C 1
ATOM 7891 O O . LEU B 1 340 ? 132.720 106.282 133.179 1.00 27.03 340 LEU A O 1
ATOM 7896 N N . THR B 1 341 ? 132.757 104.581 134.645 1.00 27.27 341 THR A N 1
ATOM 7897 C CA . THR B 1 341 ? 131.633 103.916 133.992 1.00 27.27 341 THR A CA 1
ATOM 7898 C C . THR B 1 341 ? 130.370 104.764 134.083 1.00 27.27 341 THR A C 1
ATOM 7899 O O . THR B 1 341 ? 129.653 104.944 133.089 1.00 27.27 341 THR A O 1
ATOM 7903 N N . VAL B 1 342 ? 130.091 105.306 135.269 1.00 26.82 342 VAL A N 1
ATOM 7904 C CA . VAL B 1 342 ? 128.921 106.164 135.437 1.00 26.82 342 VAL A CA 1
ATOM 7905 C C . VAL B 1 342 ? 129.042 107.421 134.582 1.00 26.82 342 VAL A C 1
ATOM 7906 O O . VAL B 1 342 ? 128.066 107.870 133.971 1.00 26.82 342 VAL A O 1
ATOM 7910 N N . ALA B 1 343 ? 130.240 108.006 134.521 1.00 24.69 343 ALA A N 1
ATOM 7911 C CA . ALA B 1 343 ? 130.448 109.214 133.734 1.00 24.69 343 ALA A CA 1
ATOM 7912 C C . ALA B 1 343 ? 130.296 108.936 132.248 1.00 24.69 343 ALA A C 1
ATOM 7913 O O . ALA B 1 343 ? 129.773 109.771 131.510 1.00 24.69 343 ALA A O 1
ATOM 7915 N N . THR B 1 344 ? 130.737 107.766 131.790 1.00 25.68 344 THR A N 1
ATOM 7916 C CA . THR B 1 344 ? 130.576 107.413 130.386 1.00 25.68 344 THR A CA 1
ATOM 7917 C C . THR B 1 344 ? 129.111 107.193 130.041 1.00 25.68 344 THR A C 1
ATOM 7918 O O . THR B 1 344 ? 128.652 107.614 128.974 1.00 25.68 344 THR A O 1
ATOM 7922 N N . LYS B 1 345 ? 128.361 106.535 130.930 1.00 27.22 345 LYS A N 1
ATOM 7923 C CA . LYS B 1 345 ? 126.928 106.388 130.699 1.00 27.22 345 LYS A CA 1
ATOM 7924 C C . LYS B 1 345 ? 126.222 107.739 130.678 1.00 27.22 345 LYS A C 1
ATOM 7925 O O . LYS B 1 345 ? 125.332 107.962 129.854 1.00 27.22 345 LYS A O 1
ATOM 7931 N N . LEU B 1 346 ? 126.602 108.652 131.572 1.00 27.42 346 LEU A N 1
ATOM 7932 C CA . LEU B 1 346 ? 126.010 109.984 131.530 1.00 27.42 346 LEU A CA 1
ATOM 7933 C C . LEU B 1 346 ? 126.425 110.740 130.276 1.00 27.42 346 LEU A C 1
ATOM 7934 O O . LEU B 1 346 ? 125.631 111.510 129.728 1.00 27.42 346 LEU A O 1
ATOM 7939 N N . ASN B 1 347 ? 127.653 110.524 129.800 1.00 23.68 347 ASN A N 1
ATOM 7940 C CA . ASN B 1 347 ? 128.117 111.178 128.586 1.00 23.68 347 ASN A CA 1
ATOM 7941 C C . ASN B 1 347 ? 127.379 110.657 127.362 1.00 23.68 347 ASN A C 1
ATOM 7942 O O . ASN B 1 347 ? 127.188 111.399 126.396 1.00 23.68 347 ASN A O 1
ATOM 7947 N N . ASP B 1 348 ? 126.985 109.385 127.376 1.00 28.65 348 ASP A N 1
ATOM 7948 C CA . ASP B 1 348 ? 126.172 108.842 126.295 1.00 28.65 348 ASP A CA 1
ATOM 7949 C C . ASP B 1 348 ? 124.744 109.364 126.347 1.00 28.65 348 ASP A C 1
ATOM 7950 O O . ASP B 1 348 ? 124.139 109.593 125.298 1.00 28.65 348 ASP A O 1
ATOM 7955 N N . TYR B 1 349 ? 124.196 109.552 127.548 1.00 33.14 349 TYR A N 1
ATOM 7956 C CA . TYR B 1 349 ? 122.845 110.084 127.679 1.00 33.14 349 TYR A CA 1
ATOM 7957 C C . TYR B 1 349 ? 122.748 111.477 127.072 1.00 33.14 349 TYR A C 1
ATOM 7958 O O . TYR B 1 349 ? 121.858 111.751 126.261 1.00 33.14 349 TYR A O 1
ATOM 7967 N N . GLU B 1 350 ? 123.646 112.375 127.461 1.00 30.29 350 GLU A N 1
ATOM 7968 C CA . GLU B 1 350 ? 123.876 113.569 126.664 1.00 30.29 350 GLU A CA 1
ATOM 7969 C C . GLU B 1 350 ? 124.301 113.137 125.269 1.00 30.29 350 GLU A C 1
ATOM 7970 O O . GLU B 1 350 ? 125.013 112.145 125.104 1.00 30.29 350 GLU A O 1
ATOM 7976 N N . ASN B 1 351 ? 123.839 113.848 124.252 1.00 33.11 351 ASN A N 1
ATOM 7977 C CA . ASN B 1 351 ? 123.902 113.229 122.933 1.00 33.11 351 ASN A CA 1
ATOM 7978 C C . ASN B 1 351 ? 125.207 113.526 122.199 1.00 33.11 351 ASN A C 1
ATOM 7979 O O . ASN B 1 351 ? 125.816 112.604 121.650 1.00 33.11 351 ASN A O 1
ATOM 7984 N N . TYR B 1 352 ? 125.668 114.778 122.193 1.00 25.75 352 TYR A N 1
ATOM 7985 C CA . TYR B 1 352 ? 127.011 115.100 121.711 1.00 25.75 352 TYR A CA 1
ATOM 7986 C C . TYR B 1 352 ? 127.248 114.701 120.259 1.00 25.75 352 TYR A C 1
ATOM 7987 O O . TYR B 1 352 ? 127.804 113.636 119.987 1.00 25.75 352 TYR A O 1
ATOM 7996 N N . GLU B 1 353 ? 126.708 115.498 119.334 1.00 29.39 353 GLU A N 1
ATOM 7997 C CA . GLU B 1 353 ? 126.879 115.265 117.901 1.00 29.39 353 GLU A CA 1
ATOM 7998 C C . GLU B 1 353 ? 128.327 114.981 117.502 1.00 29.39 353 GLU A C 1
ATOM 7999 O O . GLU B 1 353 ? 128.586 114.071 116.708 1.00 29.39 353 GLU A O 1
ATOM 8005 N N . THR B 1 354 ? 129.283 115.745 118.019 1.00 24.15 354 THR A N 1
ATOM 8006 C CA . THR B 1 354 ? 130.663 115.623 117.567 1.00 24.15 354 THR A CA 1
ATOM 8007 C C . THR B 1 354 ? 131.503 114.834 118.561 1.00 24.15 354 THR A C 1
ATOM 8008 O O . THR B 1 354 ? 131.206 114.768 119.754 1.00 24.15 354 THR A O 1
ATOM 8012 N N . GLN B 1 355 ? 132.568 114.227 118.035 1.00 23.18 355 GLN A N 1
ATOM 8013 C CA . GLN B 1 355 ? 133.477 113.447 118.868 1.00 23.18 355 GLN A CA 1
ATOM 8014 C C . GLN B 1 355 ? 134.249 114.335 119.832 1.00 23.18 355 GLN A C 1
ATOM 8015 O O . GLN B 1 355 ? 134.504 113.943 120.976 1.00 23.18 355 GLN A O 1
ATOM 8021 N N . ASP B 1 356 ? 134.630 115.536 119.395 1.00 21.79 356 ASP A N 1
ATOM 8022 C CA . ASP B 1 356 ? 135.366 116.432 120.277 1.00 21.79 356 ASP A CA 1
ATOM 8023 C C . ASP B 1 356 ? 134.500 116.900 121.436 1.00 21.79 356 ASP A C 1
ATOM 8024 O O . ASP B 1 356 ? 134.981 117.004 122.567 1.00 21.79 356 ASP A O 1
ATOM 8029 N N . ALA B 1 357 ? 133.222 117.189 121.178 1.00 19.43 357 ALA A N 1
ATOM 8030 C CA . ALA B 1 357 ? 132.331 117.595 122.260 1.00 19.43 357 ALA A CA 1
ATOM 8031 C C . ALA B 1 357 ? 132.145 116.469 123.266 1.00 19.43 357 ALA A C 1
ATOM 8032 O O . ALA B 1 357 ? 132.165 116.705 124.479 1.00 19.43 357 ALA A O 1
ATOM 8034 N N . TYR B 1 358 ? 131.970 115.243 122.775 1.00 20.24 358 TYR A N 1
ATOM 8035 C CA . TYR B 1 358 ? 131.899 114.079 123.646 1.00 20.24 358 TYR A CA 1
ATOM 8036 C C . TYR B 1 358 ? 133.150 113.959 124.508 1.00 20.24 358 TYR A C 1
ATOM 8037 O O . TYR B 1 358 ? 133.068 113.757 125.725 1.00 20.24 358 TYR A O 1
ATOM 8046 N N . LYS B 1 359 ? 134.320 114.071 123.880 1.00 18.46 359 LYS A N 1
ATOM 8047 C CA . LYS B 1 359 ? 135.576 113.904 124.601 1.00 18.46 359 LYS A CA 1
ATOM 8048 C C . LYS B 1 359 ? 135.763 114.993 125.648 1.00 18.46 359 LYS A C 1
ATOM 8049 O O . LYS B 1 359 ? 136.173 114.711 126.778 1.00 18.46 359 LYS A O 1
ATOM 8055 N N . VAL B 1 360 ? 135.444 116.238 125.296 1.00 16.71 360 VAL A N 1
ATOM 8056 C CA . VAL B 1 360 ? 135.581 117.344 126.234 1.00 16.71 360 VAL A CA 1
ATOM 8057 C C . VAL B 1 360 ? 134.632 117.170 127.410 1.00 16.71 360 VAL A C 1
ATOM 8058 O O . VAL B 1 360 ? 135.004 117.412 128.563 1.00 16.71 360 VAL A O 1
ATOM 8062 N N . ALA B 1 361 ? 133.397 116.742 127.145 1.00 17.40 361 ALA A N 1
ATOM 8063 C CA . ALA B 1 361 ? 132.440 116.551 128.228 1.00 17.40 361 ALA A CA 1
ATOM 8064 C C . ALA B 1 361 ? 132.875 115.432 129.166 1.00 17.40 361 ALA A C 1
ATOM 8065 O O . ALA B 1 361 ? 132.752 115.557 130.391 1.00 17.40 361 ALA A O 1
ATOM 8067 N N . LEU B 1 362 ? 133.388 114.334 128.613 1.00 17.50 362 LEU A N 1
ATOM 8068 C CA . LEU B 1 362 ? 133.851 113.247 129.466 1.00 17.50 362 LEU A CA 1
ATOM 8069 C C . LEU B 1 362 ? 135.058 113.669 130.293 1.00 17.50 362 LEU A C 1
ATOM 8070 O O . LEU B 1 362 ? 135.154 113.331 131.478 1.00 17.50 362 LEU A O 1
ATOM 8075 N N . THR B 1 363 ? 135.984 114.415 129.687 1.00 17.06 363 THR A N 1
ATOM 8076 C CA . THR B 1 363 ? 137.128 114.936 130.428 1.00 17.06 363 THR A CA 1
ATOM 8077 C C . THR B 1 363 ? 136.685 115.858 131.555 1.00 17.06 363 THR A C 1
ATOM 8078 O O . THR B 1 363 ? 137.259 115.834 132.648 1.00 17.06 363 THR A O 1
ATOM 8082 N N . GLN B 1 364 ? 135.661 116.675 131.311 1.00 19.76 364 GLN A N 1
ATOM 8083 C CA . GLN B 1 364 ? 135.178 117.567 132.355 1.00 19.76 364 GLN A CA 1
ATOM 8084 C C . GLN B 1 364 ? 134.519 116.798 133.490 1.00 19.76 364 GLN A C 1
ATOM 8085 O O . GLN B 1 364 ? 134.676 117.172 134.656 1.00 19.76 364 GLN A O 1
ATOM 8091 N N . LYS B 1 365 ? 133.786 115.728 133.179 1.00 19.78 365 LYS A N 1
ATOM 8092 C CA . LYS B 1 365 ? 133.244 114.893 134.248 1.00 19.78 365 LYS A CA 1
ATOM 8093 C C . LYS B 1 365 ? 134.358 114.224 135.046 1.00 19.78 365 LYS A C 1
ATOM 8094 O O . LYS B 1 365 ? 134.277 114.127 136.273 1.00 19.78 365 LYS A O 1
ATOM 8100 N N . ILE B 1 366 ? 135.412 113.770 134.367 1.00 18.18 366 ILE A N 1
ATOM 8101 C CA . ILE B 1 366 ? 136.479 113.043 135.049 1.00 18.18 366 ILE A CA 1
ATOM 8102 C C . ILE B 1 366 ? 137.364 113.986 135.857 1.00 18.18 366 ILE A C 1
ATOM 8103 O O . ILE B 1 366 ? 138.042 113.557 136.800 1.00 18.18 366 ILE A O 1
ATOM 8108 N N . PHE B 1 367 ? 137.385 115.274 135.505 1.00 18.29 367 PHE A N 1
ATOM 8109 C CA . PHE B 1 367 ? 138.232 116.211 136.233 1.00 18.29 367 PHE A CA 1
ATOM 8110 C C . PHE B 1 367 ? 137.817 116.348 137.691 1.00 18.29 367 PHE A C 1
ATOM 8111 O O . PHE B 1 367 ? 138.655 116.654 138.539 1.00 18.29 367 PHE A O 1
ATOM 8119 N N . VAL B 1 368 ? 136.541 116.120 138.011 1.00 19.92 368 VAL A N 1
ATOM 8120 C CA . VAL B 1 368 ? 136.116 116.122 139.409 1.00 19.92 368 VAL A CA 1
ATOM 8121 C C . VAL B 1 368 ? 136.837 115.024 140.184 1.00 19.92 368 VAL A C 1
ATOM 8122 O O . VAL B 1 368 ? 137.397 115.260 141.265 1.00 19.92 368 VAL A O 1
ATOM 8126 N N . VAL B 1 369 ? 136.822 113.805 139.641 1.00 17.54 369 VAL A N 1
ATOM 8127 C CA . VAL B 1 369 ? 137.531 112.683 140.248 1.00 17.54 369 VAL A CA 1
ATOM 8128 C C . VAL B 1 369 ? 139.017 112.986 140.357 1.00 17.54 369 VAL A C 1
ATOM 8129 O O . VAL B 1 369 ? 139.649 112.698 141.380 1.00 17.54 369 VAL A O 1
ATOM 8133 N N . ASN B 1 370 ? 139.598 113.557 139.299 1.00 16.28 370 ASN A N 1
ATOM 8134 C CA . ASN B 1 370 ? 141.022 113.880 139.314 1.00 16.28 370 ASN A CA 1
ATOM 8135 C C . ASN B 1 370 ? 141.352 114.869 140.421 1.00 16.28 370 ASN A C 1
ATOM 8136 O O . ASN B 1 370 ? 142.308 114.668 141.176 1.00 16.28 370 ASN A O 1
ATOM 8141 N N . PHE B 1 371 ? 140.566 115.942 140.531 1.00 16.60 371 PHE A N 1
ATOM 8142 C CA . PHE B 1 371 ? 140.781 116.940 141.569 1.00 16.60 371 PHE A CA 1
ATOM 8143 C C . PHE B 1 371 ? 140.705 116.311 142.950 1.00 16.60 371 PHE A C 1
ATOM 8144 O O . PHE B 1 371 ? 141.590 116.519 143.788 1.00 16.60 371 PHE A O 1
ATOM 8152 N N . ILE B 1 372 ? 139.651 115.533 143.203 1.00 19.42 372 ILE A N 1
ATOM 8153 C CA . ILE B 1 372 ? 139.470 114.950 144.528 1.00 19.42 372 ILE A CA 1
ATOM 8154 C C . ILE B 1 372 ? 140.626 114.020 144.867 1.00 19.42 372 ILE A C 1
ATOM 8155 O O . ILE B 1 372 ? 141.317 114.214 145.872 1.00 19.42 372 ILE A O 1
ATOM 8160 N N . THR B 1 373 ? 140.900 113.039 144.004 1.00 18.80 373 THR A N 1
ATOM 8161 C CA . THR B 1 373 ? 141.927 112.055 144.326 1.00 18.80 373 THR A CA 1
ATOM 8162 C C . THR B 1 373 ? 143.321 112.670 144.375 1.00 18.80 373 THR A C 1
ATOM 8163 O O . THR B 1 373 ? 144.185 112.161 145.093 1.00 18.80 373 THR A O 1
ATOM 8167 N N . SER B 1 374 ? 143.562 113.761 143.645 1.00 16.52 374 SER A N 1
ATOM 8168 C CA . SER B 1 374 ? 144.897 114.343 143.643 1.00 16.52 374 SER A CA 1
ATOM 8169 C C . SER B 1 374 ? 145.119 115.283 144.821 1.00 16.52 374 SER A C 1
ATOM 8170 O O . SER B 1 374 ? 146.228 115.339 145.359 1.00 16.52 374 SER A O 1
ATOM 8173 N N . TYR B 1 375 ? 144.097 116.028 145.243 1.00 15.59 375 TYR A N 1
ATOM 8174 C CA . TYR B 1 375 ? 144.330 117.097 146.199 1.00 15.59 375 TYR A CA 1
ATOM 8175 C C . TYR B 1 375 ? 143.682 116.897 147.559 1.00 15.59 375 TYR A C 1
ATOM 8176 O O . TYR B 1 375 ? 144.131 117.525 148.520 1.00 15.59 375 TYR A O 1
ATOM 8185 N N . LEU B 1 376 ? 142.654 116.056 147.680 1.00 19.27 376 LEU A N 1
ATOM 8186 C CA . LEU B 1 376 ? 142.015 115.868 148.979 1.00 19.27 376 LEU A CA 1
ATOM 8187 C C . LEU B 1 376 ? 142.941 115.324 150.064 1.00 19.27 376 LEU A C 1
ATOM 8188 O O . LEU B 1 376 ? 142.737 115.690 151.231 1.00 19.27 376 LEU A O 1
ATOM 8193 N N . PRO B 1 377 ? 143.920 114.454 149.790 1.00 20.41 377 PRO A N 1
ATOM 8194 C CA . PRO B 1 377 ? 144.844 114.061 150.874 1.00 20.41 377 PRO A CA 1
ATOM 8195 C C . PRO B 1 377 ? 145.598 115.231 151.493 1.00 20.41 377 PRO A C 1
ATOM 8196 O O . PRO B 1 377 ? 145.616 115.383 152.725 1.00 20.41 377 PRO A O 1
ATOM 8200 N N . ILE B 1 378 ? 146.229 116.064 150.665 1.00 20.53 378 ILE A N 1
ATOM 8201 C CA . ILE B 1 378 ? 146.954 117.214 151.188 1.00 20.53 378 ILE A CA 1
ATOM 8202 C C . ILE B 1 378 ? 146.002 118.196 151.846 1.00 20.53 378 ILE A C 1
ATOM 8203 O O . ILE B 1 378 ? 146.349 118.823 152.850 1.00 20.53 378 ILE A O 1
ATOM 8208 N N . ILE B 1 379 ? 144.795 118.349 151.304 1.00 21.81 379 ILE A N 1
ATOM 8209 C CA . ILE B 1 379 ? 143.825 119.255 151.906 1.00 21.81 379 ILE A CA 1
ATOM 8210 C C . ILE B 1 379 ? 143.410 118.756 153.284 1.00 21.81 379 ILE A C 1
ATOM 8211 O O . ILE B 1 379 ? 143.295 119.540 154.232 1.00 21.81 379 ILE A O 1
ATOM 8216 N N . LEU B 1 380 ? 143.180 117.449 153.420 1.00 24.17 380 LEU A N 1
ATOM 8217 C CA . LEU B 1 380 ? 142.853 116.878 154.720 1.00 24.17 380 LEU A CA 1
ATOM 8218 C C . LEU B 1 380 ? 143.975 117.118 155.715 1.00 24.17 380 LEU A C 1
ATOM 8219 O O . LEU B 1 380 ? 143.733 117.595 156.828 1.00 24.17 380 LEU A O 1
ATOM 8224 N N . THR B 1 381 ? 145.216 116.839 155.313 1.00 26.46 381 THR A N 1
ATOM 8225 C CA . THR B 1 381 ? 146.344 117.053 156.215 1.00 26.46 381 THR A CA 1
ATOM 8226 C C . THR B 1 381 ? 146.483 118.519 156.609 1.00 26.46 381 THR A C 1
ATOM 8227 O O . THR B 1 381 ? 146.736 118.831 157.777 1.00 26.46 381 THR A O 1
ATOM 8231 N N . ALA B 1 382 ? 146.311 119.434 155.656 1.00 26.63 382 ALA A N 1
ATOM 8232 C CA . ALA B 1 382 ? 146.594 120.837 155.923 1.00 26.63 382 ALA A CA 1
ATOM 8233 C C . ALA B 1 382 ? 145.483 121.498 156.727 1.00 26.63 382 ALA A C 1
ATOM 8234 O O . ALA B 1 382 ? 145.760 122.227 157.684 1.00 26.63 382 ALA A O 1
ATOM 8236 N N . PHE B 1 383 ? 144.225 121.264 156.360 1.00 30.63 383 PHE A N 1
ATOM 8237 C CA . PHE B 1 383 ? 143.114 122.023 156.907 1.00 30.63 383 PHE A CA 1
ATOM 8238 C C . PHE B 1 383 ? 142.207 121.214 157.821 1.00 30.63 383 PHE A C 1
ATOM 8239 O O . PHE B 1 383 ? 141.198 121.749 158.287 1.00 30.63 383 PHE A O 1
ATOM 8247 N N . VAL B 1 384 ? 142.516 119.947 158.085 1.00 34.58 384 VAL A N 1
ATOM 8248 C CA . VAL B 1 384 ? 141.760 119.134 159.028 1.00 34.58 384 VAL A CA 1
ATOM 8249 C C . VAL B 1 384 ? 142.664 118.545 160.101 1.00 34.58 384 VAL A C 1
ATOM 8250 O O . VAL B 1 384 ? 142.347 118.593 161.290 1.00 34.58 384 VAL A O 1
ATOM 8254 N N . TYR B 1 385 ? 143.806 117.994 159.695 1.00 37.96 385 TYR A N 1
ATOM 8255 C CA . TYR B 1 385 ? 144.690 117.332 160.643 1.00 37.96 385 TYR A CA 1
ATOM 8256 C C . TYR B 1 385 ? 145.467 118.335 161.486 1.00 37.96 385 TYR A C 1
ATOM 8257 O O . TYR B 1 385 ? 145.685 118.110 162.679 1.00 37.96 385 TYR A O 1
ATOM 8266 N N . VAL B 1 386 ? 145.920 119.427 160.886 1.00 41.16 386 VAL A N 1
ATOM 8267 C CA . VAL B 1 386 ? 146.741 120.393 161.610 1.00 41.16 386 VAL A CA 1
ATOM 8268 C C . VAL B 1 386 ? 145.885 121.232 162.555 1.00 41.16 386 VAL A C 1
ATOM 8269 O O . VAL B 1 386 ? 146.206 121.316 163.747 1.00 41.16 386 VAL A O 1
ATOM 8273 N N . PRO B 1 387 ? 144.803 121.869 162.094 1.00 44.02 387 PRO A N 1
ATOM 8274 C CA . PRO B 1 387 ? 144.012 122.682 163.034 1.00 44.02 387 PRO A CA 1
ATOM 8275 C C . PRO B 1 387 ? 143.250 121.850 164.048 1.00 44.02 387 PRO A C 1
ATOM 8276 O O . PRO B 1 387 ? 143.241 122.180 165.237 1.00 44.02 387 PRO A O 1
ATOM 8280 N N . PHE B 1 388 ? 142.579 120.809 163.603 1.00 46.73 388 PHE A N 1
ATOM 8281 C CA . PHE B 1 388 ? 141.890 119.832 164.422 1.00 46.73 388 PHE A CA 1
ATOM 8282 C C . PHE B 1 388 ? 142.826 118.645 164.655 1.00 46.73 388 PHE A C 1
ATOM 8283 O O . PHE B 1 388 ? 144.047 118.786 164.569 1.00 46.73 388 PHE A O 1
ATOM 8291 N N . ALA B 1 389 ? 142.273 117.496 165.018 1.00 53.89 389 ALA A N 1
ATOM 8292 C CA . ALA B 1 389 ? 142.952 116.229 165.261 1.00 53.89 389 ALA A CA 1
ATOM 8293 C C . ALA B 1 389 ? 143.596 116.155 166.636 1.00 53.89 389 ALA A C 1
ATOM 8294 O O . ALA B 1 389 ? 144.051 115.082 167.020 1.00 53.89 389 ALA A O 1
ATOM 8296 N N . SER B 1 390 ? 143.634 117.237 167.407 1.00 57.33 390 SER A N 1
ATOM 8297 C CA . SER B 1 390 ? 143.700 117.083 168.851 1.00 57.33 390 SER A CA 1
ATOM 8298 C C . SER B 1 390 ? 142.309 116.922 169.432 1.00 57.33 390 SER A C 1
ATOM 8299 O O . SER B 1 390 ? 142.162 116.414 170.547 1.00 57.33 390 SER A O 1
ATOM 8302 N N . ARG B 1 391 ? 141.294 117.336 168.680 1.00 60.46 391 ARG A N 1
ATOM 8303 C CA . ARG B 1 391 ? 139.897 117.148 169.017 1.00 60.46 391 ARG A CA 1
ATOM 8304 C C . ARG B 1 391 ? 139.252 116.026 168.220 1.00 60.46 391 ARG A C 1
ATOM 8305 O O . ARG B 1 391 ? 138.057 115.772 168.392 1.00 60.46 391 ARG A O 1
ATOM 8313 N N . ILE B 1 392 ? 140.008 115.350 167.358 1.00 59.74 392 ILE A N 1
ATOM 8314 C CA . ILE B 1 392 ? 139.476 114.303 166.502 1.00 59.74 392 ILE A CA 1
ATOM 8315 C C . ILE B 1 392 ? 139.974 112.925 166.917 1.00 59.74 392 ILE A C 1
ATOM 8316 O O . ILE B 1 392 ? 139.228 111.947 166.833 1.00 59.74 392 ILE A O 1
ATOM 8321 N N . VAL B 1 393 ? 141.225 112.820 167.357 1.00 61.98 393 VAL A N 1
ATOM 8322 C CA . VAL B 1 393 ? 141.796 111.530 167.743 1.00 61.98 393 VAL A CA 1
ATOM 8323 C C . VAL B 1 393 ? 141.040 110.875 168.899 1.00 61.98 393 VAL A C 1
ATOM 8324 O O . VAL B 1 393 ? 141.049 109.640 168.985 1.00 61.98 393 VAL A O 1
ATOM 8328 N N . PRO B 1 394 ? 140.378 111.612 169.805 1.00 64.70 394 PRO A N 1
ATOM 8329 C CA . PRO B 1 394 ? 139.457 110.930 170.727 1.00 64.70 394 PRO A CA 1
ATOM 8330 C C . PRO B 1 394 ? 138.355 110.147 170.031 1.00 64.70 394 PRO A C 1
ATOM 8331 O O . PRO B 1 394 ? 137.851 109.173 170.600 1.00 64.70 394 PRO A O 1
ATOM 8335 N N . TYR B 1 395 ? 137.964 110.538 168.821 1.00 65.56 395 TYR A N 1
ATOM 8336 C CA . TYR B 1 395 ? 136.952 109.818 168.062 1.00 65.56 395 TYR A CA 1
ATOM 8337 C C . TYR B 1 395 ? 137.533 108.708 167.195 1.00 65.56 395 TYR A C 1
ATOM 8338 O O . TYR B 1 395 ? 136.771 108.013 166.516 1.00 65.56 395 TYR A O 1
ATOM 8347 N N . LEU B 1 396 ? 138.849 108.520 167.201 1.00 65.14 396 LEU A N 1
ATOM 8348 C CA . LEU B 1 396 ? 139.492 107.530 166.349 1.00 65.14 396 LEU A CA 1
ATOM 8349 C C . LEU B 1 396 ? 139.824 106.238 167.075 1.00 65.14 396 LEU A C 1
ATOM 8350 O O . LEU B 1 396 ? 140.443 105.353 166.477 1.00 65.14 396 LEU A O 1
ATOM 8355 N N . ASP B 1 397 ? 139.440 106.107 168.346 1.00 72.52 397 ASP A N 1
ATOM 8356 C CA . ASP B 1 397 ? 139.609 104.837 169.037 1.00 72.52 397 ASP A CA 1
ATOM 8357 C C . ASP B 1 397 ? 138.813 103.720 168.377 1.00 72.52 397 ASP A C 1
ATOM 8358 O O . ASP B 1 397 ? 139.230 102.560 168.436 1.00 72.52 397 ASP A O 1
ATOM 8363 N N . VAL B 1 398 ? 137.691 104.052 167.734 1.00 70.88 398 VAL A N 1
ATOM 8364 C CA . VAL B 1 398 ? 136.874 103.058 167.047 1.00 70.88 398 VAL A CA 1
ATOM 8365 C C . VAL B 1 398 ? 137.615 102.340 165.930 1.00 70.88 398 VAL A C 1
ATOM 8366 O O . VAL B 1 398 ? 137.229 101.226 165.565 1.00 70.88 398 VAL A O 1
ATOM 8370 N N . PHE B 1 399 ? 138.675 102.938 165.384 1.00 66.96 399 PHE A N 1
ATOM 8371 C CA . PHE B 1 399 ? 139.477 102.314 164.340 1.00 66.96 399 PHE A CA 1
ATOM 8372 C C . PHE B 1 399 ? 140.466 101.296 164.888 1.00 66.96 399 PHE A C 1
ATOM 8373 O O . PHE B 1 399 ? 141.321 100.814 164.138 1.00 66.96 399 PHE A O 1
ATOM 8381 N N . HIS B 1 400 ? 140.372 100.957 166.175 1.00 76.93 400 HIS A N 1
ATOM 8382 C CA . HIS B 1 400 ? 141.247 99.939 166.739 1.00 76.93 400 HIS A CA 1
ATOM 8383 C C . HIS B 1 400 ? 141.030 98.577 166.096 1.00 76.93 400 HIS A C 1
ATOM 8384 O O . HIS B 1 400 ? 141.934 97.738 166.132 1.00 76.93 400 HIS A O 1
ATOM 8391 N N . LEU B 1 401 ? 139.855 98.336 165.517 1.00 79.64 401 LEU A N 1
ATOM 8392 C CA . LEU B 1 401 ? 139.549 97.043 164.926 1.00 79.64 401 LEU A CA 1
ATOM 8393 C C . LEU B 1 401 ? 140.343 96.765 163.659 1.00 79.64 401 LEU A C 1
ATOM 8394 O O . LEU B 1 401 ? 140.498 95.594 163.299 1.00 79.64 401 LEU A O 1
ATOM 8399 N N . THR B 1 402 ? 140.843 97.798 162.976 1.00 77.98 402 THR A N 1
ATOM 8400 C CA . THR B 1 402 ? 141.695 97.564 161.815 1.00 77.98 402 THR A CA 1
ATOM 8401 C C . THR B 1 402 ? 142.965 96.827 162.217 1.00 77.98 402 THR A C 1
ATOM 8402 O O . THR B 1 402 ? 143.425 95.927 161.503 1.00 77.98 402 THR A O 1
ATOM 8406 N N . VAL B 1 403 ? 143.463 97.114 163.420 1.00 81.83 403 VAL A N 1
ATOM 8407 C CA . VAL B 1 403 ? 144.654 96.373 163.932 1.00 81.83 403 VAL A CA 1
ATOM 8408 C C . VAL B 1 403 ? 144.161 95.145 164.712 1.00 81.83 403 VAL A C 1
ATOM 8409 O O . VAL B 1 403 ? 145.006 94.326 165.102 1.00 81.83 403 VAL A O 1
ATOM 8413 N N . ARG B 1 404 ? 142.837 94.988 164.845 1.00 87.10 404 ARG A N 1
ATOM 8414 C CA . ARG B 1 404 ? 142.203 93.894 165.637 1.00 87.10 404 ARG A CA 1
ATOM 8415 C C . ARG B 1 404 ? 142.541 92.499 165.090 1.00 87.10 404 ARG A C 1
ATOM 8416 O O . ARG B 1 404 ? 142.587 91.561 165.898 1.00 87.10 404 ARG A O 1
ATOM 8424 N N . PRO B 1 405 ? 142.606 92.269 163.762 1.00 88.87 405 PRO A N 1
ATOM 8425 C CA . PRO B 1 405 ? 142.968 90.952 163.222 1.00 88.87 405 PRO A CA 1
ATOM 8426 C C . PRO B 1 405 ? 144.389 90.455 163.543 1.00 88.87 405 PRO A C 1
ATOM 8427 O O . PRO B 1 405 ? 144.541 89.271 163.781 1.00 88.87 405 PRO A O 1
ATOM 8431 N N . PHE B 1 406 ? 145.383 91.353 163.540 1.00 88.88 406 PHE A N 1
ATOM 8432 C CA . PHE B 1 406 ? 146.806 90.949 163.726 1.00 88.88 406 PHE A CA 1
ATOM 8433 C C . PHE B 1 406 ? 147.267 90.934 165.193 1.00 88.88 406 PHE A C 1
ATOM 8434 O O . PHE B 1 406 ? 148.250 90.221 165.473 1.00 88.88 406 PHE A O 1
ATOM 8442 N N . VAL B 1 407 ? 146.635 91.701 166.088 1.00 87.55 407 VAL A N 1
ATOM 8443 C CA . VAL B 1 407 ? 147.088 91.726 167.472 1.00 87.55 407 VAL A CA 1
ATOM 8444 C C . VAL B 1 407 ? 145.919 91.341 168.381 1.00 87.55 407 VAL A C 1
ATOM 8445 O O . VAL B 1 407 ? 144.753 91.451 168.005 1.00 87.55 407 VAL A O 1
ATOM 8449 N N . SER B 1 408 ? 146.246 90.872 169.585 1.00 89.31 408 SER A N 1
ATOM 8450 C CA . SER B 1 408 ? 145.207 90.481 170.535 1.00 89.31 408 SER A CA 1
ATOM 8451 C C . SER B 1 408 ? 144.464 91.710 171.045 1.00 89.31 408 SER A C 1
ATOM 8452 O O . SER B 1 408 ? 144.990 92.825 171.017 1.00 89.31 408 SER A O 1
ATOM 8455 N N . LYS B 1 409 ? 143.244 91.485 171.548 1.00 88.20 409 LYS A N 1
ATOM 8456 C CA . LYS B 1 409 ? 142.359 92.587 171.921 1.00 88.20 409 LYS A CA 1
ATOM 8457 C C . LYS B 1 409 ? 142.986 93.488 172.978 1.00 88.20 409 LYS A C 1
ATOM 8458 O O . LYS B 1 409 ? 142.843 94.715 172.917 1.00 88.20 409 LYS A O 1
ATOM 8460 N N . GLU B 1 410 ? 143.681 92.904 173.957 1.00 87.45 410 GLU A N 1
ATOM 8461 C CA . GLU B 1 410 ? 144.314 93.719 174.990 1.00 87.45 410 GLU A CA 1
ATOM 8462 C C . GLU B 1 410 ? 145.487 94.514 174.428 1.00 87.45 410 GLU A C 1
ATOM 8463 O O . GLU B 1 410 ? 145.658 95.695 174.753 1.00 87.45 410 GLU A O 1
ATOM 8465 N N . HIS B 1 411 ? 146.309 93.884 173.586 1.00 87.05 411 HIS A N 1
ATOM 8466 C CA . HIS B 1 411 ? 147.422 94.602 172.974 1.00 87.05 411 HIS A CA 1
ATOM 8467 C C . HIS B 1 411 ? 146.920 95.688 172.029 1.00 87.05 411 HIS A C 1
ATOM 8468 O O . HIS B 1 411 ? 147.596 96.702 171.820 1.00 87.05 411 HIS A O 1
ATOM 8470 N N . ALA B 1 412 ? 145.732 95.495 171.451 1.00 86.81 412 ALA A N 1
ATOM 8471 C CA . ALA B 1 412 ? 145.162 96.509 170.571 1.00 86.81 412 ALA A CA 1
ATOM 8472 C C . ALA B 1 412 ? 144.657 97.705 171.368 1.00 86.81 412 ALA A C 1
ATOM 8473 O O . ALA B 1 412 ? 144.602 98.830 170.860 1.00 86.81 412 ALA A O 1
ATOM 8475 N N . ILE B 1 413 ? 144.262 97.474 172.622 1.00 85.66 413 ILE A N 1
ATOM 8476 C CA . ILE B 1 413 ? 143.736 98.560 173.443 1.00 85.66 413 ILE A CA 1
ATOM 8477 C C . ILE B 1 413 ? 144.871 99.323 174.113 1.00 85.66 413 ILE A C 1
ATOM 8478 O O . ILE B 1 413 ? 144.880 100.560 174.135 1.00 85.66 413 ILE A O 1
ATOM 8483 N N . LYS B 1 414 ? 145.843 98.601 174.673 1.00 86.42 414 LYS A N 1
ATOM 8484 C CA . LYS B 1 414 ? 146.953 99.222 175.397 1.00 86.42 414 LYS A CA 1
ATOM 8485 C C . LYS B 1 414 ? 148.081 99.550 174.417 1.00 86.42 414 LYS A C 1
ATOM 8486 O O . LYS B 1 414 ? 149.193 99.023 174.480 1.00 86.42 414 LYS A O 1
ATOM 8488 N N . ALA B 1 415 ? 147.755 100.439 173.480 1.00 81.55 415 ALA A N 1
ATOM 8489 C CA . ALA B 1 415 ? 148.684 100.881 172.459 1.00 81.55 415 ALA A CA 1
ATOM 8490 C C . ALA B 1 415 ? 148.489 102.385 172.253 1.00 81.55 415 ALA A C 1
ATOM 8491 O O . ALA B 1 415 ? 148.458 102.900 171.141 1.00 81.55 415 ALA A O 1
ATOM 8493 N N . ARG B 1 416 ? 148.294 103.098 173.369 1.00 80.11 416 ARG A N 1
ATOM 8494 C CA . ARG B 1 416 ? 147.996 104.555 173.296 1.00 80.11 416 ARG A CA 1
ATOM 8495 C C . ARG B 1 416 ? 149.079 105.402 173.976 1.00 80.11 416 ARG A C 1
ATOM 8496 O O . ARG B 1 416 ? 149.829 104.865 174.814 1.00 80.11 416 ARG A O 1
ATOM 8504 N N . THR B 1 417 ? 149.134 106.679 173.580 1.00 81.30 417 THR A N 1
ATOM 8505 C CA . THR B 1 417 ? 150.072 107.728 174.073 1.00 81.30 417 THR A CA 1
ATOM 8506 C C . THR B 1 417 ? 149.475 109.109 173.758 1.00 81.30 417 THR A C 1
ATOM 8507 O O . THR B 1 417 ? 148.444 109.159 173.052 1.00 81.30 417 THR A O 1
ATOM 8511 N N . GLU B 1 418 ? 150.081 110.193 174.259 1.00 78.33 418 GLU A N 1
ATOM 8512 C CA . GLU B 1 418 ? 149.554 111.548 173.933 1.00 78.33 418 GLU A CA 1
ATOM 8513 C C . GLU B 1 418 ? 149.591 111.674 172.405 1.00 78.33 418 GLU A C 1
ATOM 8514 O O . GLU B 1 418 ? 150.655 111.381 171.819 1.00 78.33 418 GLU A O 1
ATOM 8520 N N . PHE B 1 419 ? 148.511 112.162 171.787 1.00 61.93 419 PHE A N 1
ATOM 8521 C CA . PHE B 1 419 ? 148.480 112.141 170.301 1.00 61.93 419 PHE A CA 1
ATOM 8522 C C . PHE B 1 419 ? 149.596 112.972 169.662 1.00 61.93 419 PHE A C 1
ATOM 8523 O O . PHE B 1 419 ? 150.283 112.339 168.850 1.00 61.93 419 PHE A O 1
ATOM 8531 N N . SER B 1 420 ? 149.807 114.226 170.105 1.00 58.27 420 SER A N 1
ATOM 8532 C CA . SER B 1 420 ? 150.814 115.226 169.624 1.00 58.27 420 SER A CA 1
ATOM 8533 C C . SER B 1 420 ? 151.031 115.201 168.099 1.00 58.27 420 SER A C 1
ATOM 8534 O O . SER B 1 420 ? 151.979 114.502 167.669 1.00 58.27 420 SER A O 1
ATOM 8537 N N . ILE B 1 421 ? 150.358 116.085 167.333 1.00 48.35 421 ILE A N 1
ATOM 8538 C CA . ILE B 1 421 ? 150.408 116.021 165.863 1.00 48.35 421 ILE A CA 1
ATOM 8539 C C . ILE B 1 421 ? 151.838 116.135 165.366 1.00 48.35 421 ILE A C 1
ATOM 8540 O O . ILE B 1 421 ? 152.647 116.883 165.922 1.00 48.35 421 ILE A O 1
ATOM 8545 N N . ASN B 1 422 ? 152.153 115.380 164.325 1.00 41.06 422 ASN A N 1
ATOM 8546 C CA . ASN B 1 422 ? 153.473 115.439 163.725 1.00 41.06 422 ASN A CA 1
ATOM 8547 C C . ASN B 1 422 ? 153.596 116.694 162.869 1.00 41.06 422 ASN A C 1
ATOM 8548 O O . ASN B 1 422 ? 152.821 116.861 161.922 1.00 41.06 422 ASN A O 1
ATOM 8553 N N . PRO B 1 423 ? 154.540 117.590 163.158 1.00 40.15 423 PRO A N 1
ATOM 8554 C CA . PRO B 1 423 ? 154.695 118.800 162.344 1.00 40.15 423 PRO A CA 1
ATOM 8555 C C . PRO B 1 423 ? 155.388 118.571 161.011 1.00 40.15 423 PRO A C 1
ATOM 8556 O O . PRO B 1 423 ? 155.514 119.519 160.231 1.00 40.15 423 PRO A O 1
ATOM 8560 N N . ASP B 1 424 ? 155.847 117.355 160.726 1.00 36.62 424 ASP A N 1
ATOM 8561 C CA . ASP B 1 424 ? 156.464 117.029 159.448 1.00 36.62 424 ASP A CA 1
ATOM 8562 C C . ASP B 1 424 ? 155.490 116.364 158.489 1.00 36.62 424 ASP A C 1
ATOM 8563 O O . ASP B 1 424 ? 155.839 116.135 157.329 1.00 36.62 424 ASP A O 1
ATOM 8568 N N . ARG B 1 425 ? 154.277 116.059 158.949 1.00 33.99 425 ARG A N 1
ATOM 8569 C CA . ARG B 1 425 ? 153.319 115.313 158.142 1.00 33.99 425 ARG A CA 1
ATOM 8570 C C . ARG B 1 425 ? 152.982 116.045 156.846 1.00 33.99 425 ARG A C 1
ATOM 8571 O O . ARG B 1 425 ? 153.004 115.451 155.764 1.00 33.99 425 ARG A O 1
ATOM 8579 N N . LEU B 1 426 ? 152.687 117.342 156.937 1.00 25.70 426 LEU A N 1
ATOM 8580 C CA . LEU B 1 426 ? 152.257 118.085 155.758 1.00 25.70 426 LEU A CA 1
ATOM 8581 C C . LEU B 1 426 ? 153.392 118.252 154.757 1.00 25.70 426 LEU A C 1
ATOM 8582 O O . LEU B 1 426 ? 153.206 118.029 153.553 1.00 25.70 426 LEU A O 1
ATOM 8587 N N . ARG B 1 427 ? 154.569 118.660 155.235 1.00 28.05 427 ARG A N 1
ATOM 8588 C CA . ARG B 1 427 ? 155.716 118.815 154.351 1.00 28.05 427 ARG A CA 1
ATOM 8589 C C . ARG B 1 427 ? 156.080 117.496 153.689 1.00 28.05 427 ARG A C 1
ATOM 8590 O O . ARG B 1 427 ? 156.420 117.462 152.504 1.00 28.05 427 ARG A O 1
ATOM 8598 N N . LYS B 1 428 ? 155.987 116.394 154.433 1.00 27.38 428 LYS A N 1
ATOM 8599 C CA . LYS B 1 428 ? 156.322 115.099 153.859 1.00 27.38 428 LYS A CA 1
ATOM 8600 C C . LYS B 1 428 ? 155.291 114.655 152.832 1.00 27.38 428 LYS A C 1
ATOM 8601 O O . LYS B 1 428 ? 155.656 114.068 151.813 1.00 27.38 428 LYS A O 1
ATOM 8607 N N . GLN B 1 429 ? 154.009 114.938 153.065 1.00 24.29 429 GLN A N 1
ATOM 8608 C CA . GLN B 1 429 ? 153.005 114.600 152.065 1.00 24.29 429 GLN A CA 1
ATOM 8609 C C . GLN B 1 429 ? 153.200 115.412 150.790 1.00 24.29 429 GLN A C 1
ATOM 8610 O O . GLN B 1 429 ? 153.057 114.882 149.680 1.00 24.29 429 GLN A O 1
ATOM 8616 N N . VAL B 1 430 ? 153.537 116.694 150.924 1.00 21.34 430 VAL A N 1
ATOM 8617 C CA . VAL B 1 430 ? 153.761 117.512 149.737 1.00 21.34 430 VAL A CA 1
ATOM 8618 C C . VAL B 1 430 ? 155.001 117.039 148.991 1.00 21.34 430 VAL A C 1
ATOM 8619 O O . VAL B 1 430 ? 155.005 116.958 147.756 1.00 21.34 430 VAL A O 1
ATOM 8623 N N . ILE B 1 431 ? 156.070 116.717 149.724 1.00 22.13 431 ILE A N 1
ATOM 8624 C CA . ILE B 1 431 ? 157.279 116.196 149.097 1.00 22.13 431 ILE A CA 1
ATOM 8625 C C . ILE B 1 431 ? 156.980 114.894 148.374 1.00 22.13 431 ILE A C 1
ATOM 8626 O O . ILE B 1 431 ? 157.481 114.657 147.271 1.00 22.13 431 ILE A O 1
ATOM 8631 N N . TYR B 1 432 ? 156.151 114.038 148.972 1.00 21.28 432 TYR A N 1
ATOM 8632 C CA . TYR B 1 432 ? 155.750 112.811 148.302 1.00 21.28 432 TYR A CA 1
ATOM 8633 C C . TYR B 1 432 ? 155.064 113.120 146.981 1.00 21.28 432 TYR A C 1
ATOM 8634 O O . TYR B 1 432 ? 155.567 112.758 145.914 1.00 21.28 432 TYR A O 1
ATOM 8643 N N . PHE B 1 433 ? 153.944 113.849 147.038 1.00 19.64 433 PHE A N 1
ATOM 8644 C CA . PHE B 1 433 ? 153.154 114.113 145.841 1.00 19.64 433 PHE A CA 1
ATOM 8645 C C . PHE B 1 433 ? 153.921 114.876 144.769 1.00 19.64 433 PHE A C 1
ATOM 8646 O O . PHE B 1 433 ? 153.568 114.774 143.593 1.00 19.64 433 PHE A O 1
ATOM 8654 N N . THR B 1 434 ? 154.961 115.629 145.127 1.00 19.10 434 THR A N 1
ATOM 8655 C CA . THR B 1 434 ? 155.663 116.426 144.134 1.00 19.10 434 THR A CA 1
ATOM 8656 C C . THR B 1 434 ? 157.030 115.887 143.735 1.00 19.10 434 THR A C 1
ATOM 8657 O O . THR B 1 434 ? 157.631 116.429 142.804 1.00 19.10 434 THR A O 1
ATOM 8661 N N . VAL B 1 435 ? 157.546 114.856 144.399 1.00 22.31 435 VAL A N 1
ATOM 8662 C CA . VAL B 1 435 ? 158.821 114.273 143.999 1.00 22.31 435 VAL A CA 1
ATOM 8663 C C . VAL B 1 435 ? 158.670 112.769 143.820 1.00 22.31 435 VAL A C 1
ATOM 8664 O O . VAL B 1 435 ? 158.951 112.221 142.745 1.00 22.31 435 VAL A O 1
ATOM 8668 N N . THR B 1 436 ? 158.216 112.091 144.874 1.00 22.91 436 THR A N 1
ATOM 8669 C CA . THR B 1 436 ? 158.180 110.637 144.836 1.00 22.91 436 THR A CA 1
ATOM 8670 C C . THR B 1 436 ? 157.089 110.155 143.899 1.00 22.91 436 THR A C 1
ATOM 8671 O O . THR B 1 436 ? 157.282 109.189 143.156 1.00 22.91 436 THR A O 1
ATOM 8675 N N . ALA B 1 437 ? 155.934 110.819 143.925 1.00 22.92 437 ALA A N 1
ATOM 8676 C CA . ALA B 1 437 ? 154.887 110.502 142.967 1.00 22.92 437 ALA A CA 1
ATOM 8677 C C . ALA B 1 437 ? 155.346 110.768 141.542 1.00 22.92 437 ALA A C 1
ATOM 8678 O O . ALA B 1 437 ? 155.000 110.009 140.639 1.00 22.92 437 ALA A O 1
ATOM 8680 N N . GLN B 1 438 ? 156.146 111.814 141.322 1.00 23.49 438 GLN A N 1
ATOM 8681 C CA . GLN B 1 438 ? 156.664 112.075 139.981 1.00 23.49 438 GLN A CA 1
ATOM 8682 C C . GLN B 1 438 ? 157.565 110.944 139.505 1.00 23.49 438 GLN A C 1
ATOM 8683 O O . GLN B 1 438 ? 157.427 110.468 138.374 1.00 23.49 438 GLN A O 1
ATOM 8689 N N . ILE B 1 439 ? 158.486 110.495 140.359 1.00 26.01 439 ILE A N 1
ATOM 8690 C CA . ILE B 1 439 ? 159.399 109.421 139.968 1.00 26.01 439 ILE A CA 1
ATOM 8691 C C . ILE B 1 439 ? 158.641 108.112 139.755 1.00 26.01 439 ILE A C 1
ATOM 8692 O O . ILE B 1 439 ? 158.861 107.401 138.763 1.00 26.01 439 ILE A O 1
ATOM 8697 N N . VAL B 1 440 ? 157.734 107.775 140.671 1.00 27.79 440 VAL A N 1
ATOM 8698 C CA . VAL B 1 440 ? 156.983 106.530 140.554 1.00 27.79 440 VAL A CA 1
ATOM 8699 C C . VAL B 1 440 ? 156.058 106.573 139.345 1.00 27.79 440 VAL A C 1
ATOM 8700 O O . VAL B 1 440 ? 155.826 105.551 138.692 1.00 27.79 440 VAL A O 1
ATOM 8704 N N . GLY B 1 441 ? 155.519 107.750 139.023 1.00 28.30 441 GLY A N 1
ATOM 8705 C CA . GLY B 1 441 ? 154.679 107.874 137.853 1.00 28.30 441 GLY A CA 1
ATOM 8706 C C . GLY B 1 441 ? 155.463 107.778 136.567 1.00 28.30 441 GLY A C 1
ATOM 8707 O O . GLY B 1 441 ? 154.988 107.191 135.598 1.00 28.30 441 GLY A O 1
ATOM 8708 N N . PHE B 1 442 ? 156.671 108.344 136.539 1.00 29.20 442 PHE A N 1
ATOM 8709 C CA . PHE B 1 442 ? 157.560 108.119 135.407 1.00 29.20 442 PHE A CA 1
ATOM 8710 C C . PHE B 1 442 ? 157.812 106.632 135.206 1.00 29.20 442 PHE A C 1
ATOM 8711 O O . PHE B 1 442 ? 157.742 106.129 134.077 1.00 29.20 442 PHE A O 1
ATOM 8719 N N . ALA B 1 443 ? 158.092 105.916 136.296 1.00 33.02 443 ALA A N 1
ATOM 8720 C CA . ALA B 1 443 ? 158.294 104.473 136.206 1.00 33.02 443 ALA A CA 1
ATOM 8721 C C . ALA B 1 443 ? 157.062 103.779 135.637 1.00 33.02 443 ALA A C 1
ATOM 8722 O O . ALA B 1 443 ? 157.127 103.156 134.574 1.00 33.02 443 ALA A O 1
ATOM 8724 N N . LEU B 1 444 ? 155.918 103.926 136.303 1.00 34.00 444 LEU A N 1
ATOM 8725 C CA . LEU B 1 444 ? 154.687 103.272 135.873 1.00 34.00 444 LEU A CA 1
ATOM 8726 C C . LEU B 1 444 ? 154.238 103.689 134.478 1.00 34.00 444 LEU A C 1
ATOM 8727 O O . LEU B 1 444 ? 153.498 102.941 133.833 1.00 34.00 444 LEU A O 1
ATOM 8732 N N . GLU B 1 445 ? 154.660 104.856 133.999 1.00 29.56 445 GLU A N 1
ATOM 8733 C CA . GLU B 1 445 ? 154.201 105.378 132.723 1.00 29.56 445 GLU A CA 1
ATOM 8734 C C . GLU B 1 445 ? 155.074 104.935 131.562 1.00 29.56 445 GLU A C 1
ATOM 8735 O O . GLU B 1 445 ? 154.550 104.588 130.500 1.00 29.56 445 GLU A O 1
ATOM 8741 N N . THR B 1 446 ? 156.394 104.945 131.728 1.00 36.22 446 THR A N 1
ATOM 8742 C CA . THR B 1 446 ? 157.287 104.558 130.645 1.00 36.22 446 THR A CA 1
ATOM 8743 C C . THR B 1 446 ? 157.905 103.183 130.822 1.00 36.22 446 THR A C 1
ATOM 8744 O O . THR B 1 446 ? 157.922 102.401 129.874 1.00 36.22 446 THR A O 1
ATOM 8748 N N . ILE B 1 447 ? 158.410 102.857 132.009 1.00 41.37 447 ILE A N 1
ATOM 8749 C CA . ILE B 1 447 ? 159.212 101.651 132.166 1.00 41.37 447 ILE A CA 1
ATOM 8750 C C . ILE B 1 447 ? 158.336 100.405 132.152 1.00 41.37 447 ILE A C 1
ATOM 8751 O O . ILE B 1 447 ? 158.522 99.514 131.317 1.00 41.37 447 ILE A O 1
ATOM 8756 N N . VAL B 1 448 ? 157.365 100.320 133.058 1.00 45.05 448 VAL A N 1
ATOM 8757 C CA . VAL B 1 448 ? 156.576 99.094 133.199 1.00 45.05 448 VAL A CA 1
ATOM 8758 C C . VAL B 1 448 ? 155.737 98.768 131.962 1.00 45.05 448 VAL A C 1
ATOM 8759 O O . VAL B 1 448 ? 155.610 97.580 131.640 1.00 45.05 448 VAL A O 1
ATOM 8763 N N . PRO B 1 449 ? 155.143 99.727 131.231 1.00 46.91 449 PRO A N 1
ATOM 8764 C CA . PRO B 1 449 ? 154.458 99.320 129.993 1.00 46.91 449 PRO A CA 1
ATOM 8765 C C . PRO B 1 449 ? 155.422 98.798 128.949 1.00 46.91 449 PRO A C 1
ATOM 8766 O O . PRO B 1 449 ? 155.096 97.839 128.241 1.00 46.91 449 PRO A O 1
ATOM 8770 N N . PHE B 1 450 ? 156.613 99.391 128.857 1.00 51.64 450 PHE A N 1
ATOM 8771 C CA . PHE B 1 450 ? 157.625 98.921 127.919 1.00 51.64 450 PHE A CA 1
ATOM 8772 C C . PHE B 1 450 ? 158.042 97.489 128.233 1.00 51.64 450 PHE A C 1
ATOM 8773 O O . PHE B 1 450 ? 158.107 96.633 127.339 1.00 51.64 450 PHE A O 1
ATOM 8781 N N . VAL B 1 451 ? 158.328 97.212 129.505 1.00 56.09 451 VAL A N 1
ATOM 8782 C CA . VAL B 1 451 ? 158.737 95.869 129.903 1.00 56.09 451 VAL A CA 1
ATOM 8783 C C . VAL B 1 451 ? 157.595 94.880 129.720 1.00 56.09 451 VAL A C 1
ATOM 8784 O O . VAL B 1 451 ? 157.812 93.739 129.298 1.00 56.09 451 VAL A O 1
ATOM 8788 N N . LYS B 1 452 ? 156.364 95.290 130.035 1.00 58.70 452 LYS A N 1
ATOM 8789 C CA . LYS B 1 452 ? 155.229 94.395 129.846 1.00 58.70 452 LYS A CA 1
ATOM 8790 C C . LYS B 1 452 ? 155.030 94.069 128.373 1.00 58.70 452 LYS A C 1
ATOM 8791 O O . LYS B 1 452 ? 154.699 92.933 128.018 1.00 58.70 452 LYS A O 1
ATOM 8797 N N . GLN B 1 453 ? 155.249 95.051 127.498 1.00 55.73 453 GLN A N 1
ATOM 8798 C CA . GLN B 1 453 ? 155.122 94.806 126.067 1.00 55.73 453 GLN A CA 1
ATOM 8799 C C . GLN B 1 453 ? 156.200 93.854 125.573 1.00 55.73 453 GLN A C 1
ATOM 8800 O O . GLN B 1 453 ? 155.909 92.919 124.819 1.00 55.73 453 GLN A O 1
ATOM 8806 N N . ARG B 1 454 ? 157.449 94.068 125.992 1.00 64.48 454 ARG A N 1
ATOM 8807 C CA . ARG B 1 454 ? 158.520 93.164 125.580 1.00 64.48 454 ARG A CA 1
ATOM 8808 C C . ARG B 1 454 ? 158.283 91.748 126.098 1.00 64.48 454 ARG A C 1
ATOM 8809 O O . ARG B 1 454 ? 158.539 90.767 125.387 1.00 64.48 454 ARG A O 1
ATOM 8817 N N . VAL B 1 455 ? 157.767 91.624 127.322 1.00 69.37 455 VAL A N 1
ATOM 8818 C CA . VAL B 1 455 ? 157.516 90.307 127.894 1.00 69.37 455 VAL A CA 1
ATOM 8819 C C . VAL B 1 455 ? 156.372 89.613 127.169 1.00 69.37 455 VAL A C 1
ATOM 8820 O O . VAL B 1 455 ? 156.460 88.425 126.842 1.00 69.37 455 VAL A O 1
ATOM 8824 N N . PHE B 1 456 ? 155.279 90.332 126.907 1.00 72.83 456 PHE A N 1
ATOM 8825 C CA . PHE B 1 456 ? 154.172 89.736 126.174 1.00 72.83 456 PHE A CA 1
ATOM 8826 C C . PHE B 1 456 ? 154.548 89.417 124.733 1.00 72.83 456 PHE A C 1
ATOM 8827 O O . PHE B 1 456 ? 153.938 88.528 124.132 1.00 72.83 456 PHE A O 1
ATOM 8835 N N . ARG B 1 457 ? 155.537 90.114 124.171 1.00 73.07 457 ARG A N 1
ATOM 8836 C CA . ARG B 1 457 ? 156.016 89.769 122.839 1.00 73.07 457 ARG A CA 1
ATOM 8837 C C . ARG B 1 457 ? 156.823 88.479 122.868 1.00 73.07 457 ARG A C 1
ATOM 8838 O O . ARG B 1 457 ? 156.519 87.525 122.144 1.00 73.07 457 ARG A O 1
ATOM 8846 N N . GLU B 1 458 ? 157.858 88.425 123.713 1.00 83.28 458 GLU A N 1
ATOM 8847 C CA . GLU B 1 458 ? 158.695 87.229 123.760 1.00 83.28 458 GLU A CA 1
ATOM 8848 C C . GLU B 1 458 ? 157.959 86.016 124.317 1.00 83.28 458 GLU A C 1
ATOM 8849 O O . GLU B 1 458 ? 158.410 84.887 124.104 1.00 83.28 458 GLU A O 1
ATOM 8855 N N . TYR B 1 459 ? 156.841 86.217 125.020 1.00 86.55 459 TYR A N 1
ATOM 8856 C CA . TYR B 1 459 ? 156.011 85.085 125.416 1.00 86.55 459 TYR A CA 1
ATOM 8857 C C . TYR B 1 459 ? 155.272 84.509 124.216 1.00 86.55 459 TYR A C 1
ATOM 8858 O O . TYR B 1 459 ? 155.219 83.287 124.038 1.00 86.55 459 TYR A O 1
ATOM 8867 N N . LYS B 1 460 ? 154.701 85.375 123.383 1.00 88.38 460 LYS A N 1
ATOM 8868 C CA . LYS B 1 460 ? 154.003 84.944 122.182 1.00 88.38 460 LYS A CA 1
ATOM 8869 C C . LYS B 1 460 ? 154.944 84.664 121.019 1.00 88.38 460 LYS A C 1
ATOM 8870 O O . LYS B 1 460 ? 154.573 83.917 120.107 1.00 88.38 460 LYS A O 1
ATOM 8872 N N . GLU B 1 461 ? 156.147 85.237 121.031 1.00 89.97 461 GLU A N 1
ATOM 8873 C CA . GLU B 1 461 ? 157.109 85.011 119.963 1.00 89.97 461 GLU A CA 1
ATOM 8874 C C . GLU B 1 461 ? 157.936 83.750 120.164 1.00 89.97 461 GLU A C 1
ATOM 8875 O O . GLU B 1 461 ? 158.578 83.290 119.215 1.00 89.97 461 GLU A O 1
ATOM 8877 N N . TYR B 1 462 ? 157.946 83.191 121.374 1.00 92.83 462 TYR A N 1
ATOM 8878 C CA . TYR B 1 462 ? 158.721 81.992 121.673 1.00 92.83 462 TYR A CA 1
ATOM 8879 C C . TYR B 1 462 ? 157.835 80.756 121.782 1.00 92.83 462 TYR A C 1
ATOM 8880 O O . TYR B 1 462 ? 158.070 79.756 121.098 1.00 92.83 462 TYR A O 1
ATOM 8882 N N . THR B 1 463 ? 156.814 80.810 122.631 1.00 93.46 463 THR A N 1
ATOM 8883 C CA . THR B 1 463 ? 155.938 79.665 122.847 1.00 93.46 463 THR A CA 1
ATOM 8884 C C . THR B 1 463 ? 154.482 80.020 122.567 1.00 93.46 463 THR A C 1
ATOM 8885 O O . THR B 1 463 ? 153.766 80.491 123.450 1.00 93.46 463 THR A O 1
ATOM 8889 N N . ASP B 1 487 ? 156.000 86.323 100.707 1.00 72.72 487 ASP A N 1
ATOM 8890 C CA . ASP B 1 487 ? 155.857 86.148 102.147 1.00 72.72 487 ASP A CA 1
ATOM 8891 C C . ASP B 1 487 ? 157.210 86.186 102.846 1.00 72.72 487 ASP A C 1
ATOM 8892 O O . ASP B 1 487 ? 157.330 86.700 103.958 1.00 72.72 487 ASP A O 1
ATOM 8897 N N . GLU B 1 488 ? 158.231 85.630 102.195 1.00 72.75 488 GLU A N 1
ATOM 8898 C CA . GLU B 1 488 ? 159.561 85.606 102.787 1.00 72.75 488 GLU A CA 1
ATOM 8899 C C . GLU B 1 488 ? 160.251 86.960 102.728 1.00 72.75 488 GLU A C 1
ATOM 8900 O O . GLU B 1 488 ? 161.151 87.216 103.533 1.00 72.75 488 GLU A O 1
ATOM 8902 N N . ASP B 1 489 ? 159.856 87.825 101.797 1.00 69.87 489 ASP A N 1
ATOM 8903 C CA . ASP B 1 489 ? 160.446 89.150 101.674 1.00 69.87 489 ASP A CA 1
ATOM 8904 C C . ASP B 1 489 ? 159.693 90.214 102.463 1.00 69.87 489 ASP A C 1
ATOM 8905 O O . ASP B 1 489 ? 160.228 91.308 102.662 1.00 69.87 489 ASP A O 1
ATOM 8907 N N . GLU B 1 490 ? 158.473 89.923 102.915 1.00 58.28 490 GLU A N 1
ATOM 8908 C CA . GLU B 1 490 ? 157.702 90.838 103.745 1.00 58.28 490 GLU A CA 1
ATOM 8909 C C . GLU B 1 490 ? 157.418 90.261 105.126 1.00 58.28 490 GLU A C 1
ATOM 8910 O O . GLU B 1 490 ? 156.495 90.714 105.807 1.00 58.28 490 GLU A O 1
ATOM 8916 N N . ALA B 1 491 ? 158.199 89.268 105.557 1.00 53.86 491 ALA A N 1
ATOM 8917 C CA . ALA B 1 491 ? 157.969 88.670 106.865 1.00 53.86 491 ALA A CA 1
ATOM 8918 C C . ALA B 1 491 ? 158.447 89.574 107.992 1.00 53.86 491 ALA A C 1
ATOM 8919 O O . ALA B 1 491 ? 157.908 89.513 109.102 1.00 53.86 491 ALA A O 1
ATOM 8921 N N . ARG B 1 492 ? 159.449 90.412 107.735 1.00 50.91 492 ARG A N 1
ATOM 8922 C CA . ARG B 1 492 ? 159.911 91.341 108.759 1.00 50.91 492 ARG A CA 1
ATOM 8923 C C . ARG B 1 492 ? 158.942 92.507 108.920 1.00 50.91 492 ARG A C 1
ATOM 8924 O O . ARG B 1 492 ? 158.553 92.851 110.042 1.00 50.91 492 ARG A O 1
ATOM 8932 N N . PHE B 1 493 ? 158.551 93.127 107.802 1.00 42.31 493 PHE A N 1
ATOM 8933 C CA . PHE B 1 493 ? 157.581 94.216 107.846 1.00 42.31 493 PHE A CA 1
ATOM 8934 C C . PHE B 1 493 ? 156.266 93.755 108.458 1.00 42.31 493 PHE A C 1
ATOM 8935 O O . PHE B 1 493 ? 155.674 94.461 109.280 1.00 42.31 493 PHE A O 1
ATOM 8943 N N . LEU B 1 494 ? 155.805 92.562 108.087 1.00 42.04 494 LEU A N 1
ATOM 8944 C CA . LEU B 1 494 ? 154.546 92.066 108.625 1.00 42.04 494 LEU A CA 1
ATOM 8945 C C . LEU B 1 494 ? 154.652 91.752 110.109 1.00 42.04 494 LEU A C 1
ATOM 8946 O O . LEU B 1 494 ? 153.706 92.006 110.860 1.00 42.04 494 LEU A O 1
ATOM 8951 N N . THR B 1 495 ? 155.791 91.224 110.559 1.00 41.89 495 THR A N 1
ATOM 8952 C CA . THR B 1 495 ? 155.937 90.953 111.983 1.00 41.89 495 THR A CA 1
ATOM 8953 C C . THR B 1 495 ? 156.024 92.239 112.792 1.00 41.89 495 THR A C 1
ATOM 8954 O O . THR B 1 495 ? 155.479 92.309 113.898 1.00 41.89 495 THR A O 1
ATOM 8958 N N . ARG B 1 496 ? 156.669 93.276 112.260 1.00 39.34 496 ARG A N 1
ATOM 8959 C CA . ARG B 1 496 ? 156.675 94.534 112.995 1.00 39.34 496 ARG A CA 1
ATOM 8960 C C . ARG B 1 496 ? 155.328 95.242 112.941 1.00 39.34 496 ARG A C 1
ATOM 8961 O O . ARG B 1 496 ? 154.987 95.958 113.884 1.00 39.34 496 ARG A O 1
ATOM 8969 N N . VAL B 1 497 ? 154.536 95.038 111.886 1.00 35.89 497 VAL A N 1
ATOM 8970 C CA . VAL B 1 497 ? 153.178 95.569 111.889 1.00 35.89 497 VAL A CA 1
ATOM 8971 C C . VAL B 1 497 ? 152.326 94.835 112.913 1.00 35.89 497 VAL A C 1
ATOM 8972 O O . VAL B 1 497 ? 151.498 95.440 113.602 1.00 35.89 497 VAL A O 1
ATOM 8976 N N . ARG B 1 498 ? 152.512 93.517 113.033 1.00 39.20 498 ARG A N 1
ATOM 8977 C CA . ARG B 1 498 ? 151.795 92.758 114.051 1.00 39.20 498 ARG A CA 1
ATOM 8978 C C . ARG B 1 498 ? 152.228 93.157 115.455 1.00 39.20 498 ARG A C 1
ATOM 8979 O O . ARG B 1 498 ? 151.422 93.101 116.390 1.00 39.20 498 ARG A O 1
ATOM 8987 N N . ASN B 1 499 ? 153.489 93.554 115.627 1.00 39.30 499 ASN A N 1
ATOM 8988 C CA . ASN B 1 499 ? 153.927 94.067 116.921 1.00 39.30 499 ASN A CA 1
ATOM 8989 C C . ASN B 1 499 ? 153.322 95.437 117.207 1.00 39.30 499 ASN A C 1
ATOM 8990 O O . ASN B 1 499 ? 152.850 95.690 118.319 1.00 39.30 499 ASN A O 1
ATOM 8995 N N . GLU B 1 500 ? 153.330 96.335 116.216 1.00 35.27 500 GLU A N 1
ATOM 8996 C CA . GLU B 1 500 ? 152.716 97.647 116.391 1.00 35.27 500 GLU A CA 1
ATOM 8997 C C . GLU B 1 500 ? 151.225 97.536 116.673 1.00 35.27 500 GLU A C 1
ATOM 8998 O O . GLU B 1 500 ? 150.668 98.380 117.381 1.00 35.27 500 GLU A O 1
ATOM 9004 N N . ALA B 1 501 ? 150.567 96.506 116.139 1.00 33.80 501 ALA A N 1
ATOM 9005 C CA . ALA B 1 501 ? 149.141 96.324 116.380 1.00 33.80 501 ALA A CA 1
ATOM 9006 C C . ALA B 1 501 ? 148.828 96.011 117.836 1.00 33.80 501 ALA A C 1
ATOM 9007 O O . ALA B 1 501 ? 147.690 96.218 118.266 1.00 33.80 501 ALA A O 1
ATOM 9009 N N . GLU B 1 502 ? 149.801 95.521 118.600 1.00 37.18 502 GLU A N 1
ATOM 9010 C CA . GLU B 1 502 ? 149.587 95.211 120.007 1.00 37.18 502 GLU A CA 1
ATOM 9011 C C . GLU B 1 502 ? 149.809 96.405 120.924 1.00 37.18 502 GLU A C 1
ATOM 9012 O O . GLU B 1 502 ? 149.377 96.359 122.079 1.00 37.18 502 GLU A O 1
ATOM 9018 N N . LEU B 1 503 ? 150.464 97.459 120.449 1.00 31.79 503 LEU A N 1
ATOM 9019 C CA . LEU B 1 503 ? 150.821 98.578 121.305 1.00 31.79 503 LEU A CA 1
ATOM 9020 C C . LEU B 1 503 ? 149.573 99.300 121.811 1.00 31.79 503 LEU A C 1
ATOM 9021 O O . LEU B 1 503 ? 148.454 99.089 121.340 1.00 31.79 503 LEU A O 1
ATOM 9026 N N . GLU B 1 504 ? 149.785 100.164 122.799 1.00 33.05 504 GLU A N 1
ATOM 9027 C CA . GLU B 1 504 ? 148.701 100.903 123.420 1.00 33.05 504 GLU A CA 1
ATOM 9028 C C . GLU B 1 504 ? 148.193 102.008 122.498 1.00 33.05 504 GLU A C 1
ATOM 9029 O O . GLU B 1 504 ? 148.891 102.482 121.601 1.00 33.05 504 GLU A O 1
ATOM 9035 N N . ASP B 1 505 ? 146.954 102.415 122.735 1.00 30.77 505 ASP A N 1
ATOM 9036 C CA . ASP B 1 505 ? 146.348 103.521 122.010 1.00 30.77 505 ASP A CA 1
ATOM 9037 C C . ASP B 1 505 ? 146.634 104.816 122.763 1.00 30.77 505 ASP A C 1
ATOM 9038 O O . ASP B 1 505 ? 146.097 105.035 123.855 1.00 30.77 505 ASP A O 1
ATOM 9043 N N . TYR B 1 506 ? 147.470 105.670 122.184 1.00 21.97 506 TYR A N 1
ATOM 9044 C CA . TYR B 1 506 ? 147.869 106.891 122.871 1.00 21.97 506 TYR A CA 1
ATOM 9045 C C . TYR B 1 506 ? 146.705 107.871 122.950 1.00 21.97 506 TYR A C 1
ATOM 9046 O O . TYR B 1 506 ? 146.039 108.147 121.949 1.00 21.97 506 TYR A O 1
ATOM 9055 N N . ASP B 1 507 ? 146.462 108.390 124.148 1.00 20.88 507 ASP A N 1
ATOM 9056 C CA . ASP B 1 507 ? 145.503 109.460 124.382 1.00 20.88 507 ASP A CA 1
ATOM 9057 C C . ASP B 1 507 ? 146.257 110.632 124.987 1.00 20.88 507 ASP A C 1
ATOM 9058 O O . ASP B 1 507 ? 146.736 110.543 126.121 1.00 20.88 507 ASP A O 1
ATOM 9063 N N . VAL B 1 508 ? 146.364 111.729 124.236 1.00 18.77 508 VAL A N 1
ATOM 9064 C CA . VAL B 1 508 ? 147.088 112.892 124.728 1.00 18.77 508 VAL A CA 1
ATOM 9065 C C . VAL B 1 508 ? 146.385 113.525 125.923 1.00 18.77 508 VAL A C 1
ATOM 9066 O O . VAL B 1 508 ? 147.006 114.281 126.682 1.00 18.77 508 VAL A O 1
ATOM 9070 N N . THR B 1 509 ? 145.097 113.227 126.100 1.00 19.13 509 THR A N 1
ATOM 9071 C CA . THR B 1 509 ? 144.348 113.724 127.247 1.00 19.13 509 THR A CA 1
ATOM 9072 C C . THR B 1 509 ? 144.964 113.262 128.560 1.00 19.13 509 THR A C 1
ATOM 9073 O O . THR B 1 509 ? 144.944 113.996 129.548 1.00 19.13 509 THR A O 1
ATOM 9077 N N . ASP B 1 510 ? 145.527 112.052 128.590 1.00 20.51 510 ASP A N 1
ATOM 9078 C CA . ASP B 1 510 ? 146.160 111.566 129.814 1.00 20.51 510 ASP A CA 1
ATOM 9079 C C . ASP B 1 510 ? 147.376 112.407 130.182 1.00 20.51 510 ASP A C 1
ATOM 9080 O O . ASP B 1 510 ? 147.565 112.766 131.350 1.00 20.51 510 ASP A O 1
ATOM 9085 N N . ASP B 1 511 ? 148.206 112.741 129.195 1.00 18.71 511 ASP A N 1
ATOM 9086 C CA . ASP B 1 511 ? 149.387 113.546 129.470 1.00 18.71 511 ASP A CA 1
ATOM 9087 C C . ASP B 1 511 ? 149.007 114.968 129.856 1.00 18.71 511 ASP A C 1
ATOM 9088 O O . ASP B 1 511 ? 149.616 115.560 130.758 1.00 18.71 511 ASP A O 1
ATOM 9093 N N . LEU B 1 512 ? 147.994 115.529 129.194 1.00 16.20 512 LEU A N 1
ATOM 9094 C CA . LEU B 1 512 ? 147.512 116.849 129.584 1.00 16.20 512 LEU A CA 1
ATOM 9095 C C . LEU B 1 512 ? 146.956 116.835 131.002 1.00 16.20 512 LEU A C 1
ATOM 9096 O O . LEU B 1 512 ? 147.196 117.764 131.779 1.00 16.20 512 LEU A O 1
ATOM 9101 N N . ARG B 1 513 ? 146.214 115.784 131.354 1.00 15.64 513 ARG A N 1
ATOM 9102 C CA . ARG B 1 513 ? 145.704 115.630 132.710 1.00 15.64 513 ARG A CA 1
ATOM 9103 C C . ARG B 1 513 ? 146.836 115.605 133.722 1.00 15.64 513 ARG A C 1
ATOM 9104 O O . ARG B 1 513 ? 146.765 116.261 134.765 1.00 15.64 513 ARG A O 1
ATOM 9112 N N . GLU B 1 514 ? 147.883 114.829 133.434 1.00 17.69 514 GLU A N 1
ATOM 9113 C CA . GLU B 1 514 ? 149.009 114.739 134.354 1.00 17.69 514 GLU A CA 1
ATOM 9114 C C . GLU B 1 514 ? 149.674 116.097 134.549 1.00 17.69 514 GLU A C 1
ATOM 9115 O O . GLU B 1 514 ? 149.946 116.508 135.684 1.00 17.69 514 GLU A O 1
ATOM 9121 N N . MET B 1 515 ? 149.923 116.818 133.454 1.00 16.22 515 MET A N 1
ATOM 9122 C CA . MET B 1 515 ? 150.569 118.120 133.583 1.00 16.22 515 MET A CA 1
ATOM 9123 C C . MET B 1 515 ? 149.685 119.126 134.312 1.00 16.22 515 MET A C 1
ATOM 9124 O O . MET B 1 515 ? 150.188 119.939 135.094 1.00 16.22 515 MET A O 1
ATOM 9129 N N . CYS B 1 516 ? 148.371 119.068 134.105 1.00 15.74 516 CYS A N 1
ATOM 9130 C CA . CYS B 1 516 ? 147.487 120.013 134.777 1.00 15.74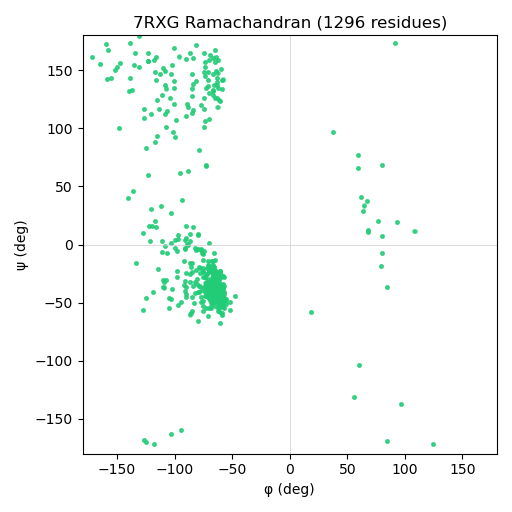 516 CYS A CA 1
ATOM 9131 C C . CYS B 1 516 ? 147.361 119.699 136.264 1.00 15.74 516 CYS A C 1
ATOM 9132 O O . CYS B 1 516 ? 147.302 120.616 137.088 1.00 15.74 516 CYS A O 1
ATOM 9135 N N . ILE B 1 517 ? 147.346 118.417 136.632 1.00 13.94 517 ILE A N 1
ATOM 9136 C CA . ILE B 1 517 ? 147.333 118.057 138.048 1.00 13.94 517 ILE A CA 1
ATOM 9137 C C . ILE B 1 517 ? 148.629 118.496 138.722 1.00 13.94 517 ILE A C 1
ATOM 9138 O O . ILE B 1 517 ? 148.628 118.969 139.868 1.00 13.94 517 ILE A O 1
ATOM 9143 N N . GLN B 1 518 ? 149.753 118.350 138.022 1.00 12.35 518 GLN A N 1
ATOM 9144 C CA . GLN B 1 518 ? 151.024 118.829 138.555 1.00 12.35 518 GLN A CA 1
ATOM 9145 C C . GLN B 1 518 ? 150.994 120.338 138.780 1.00 12.35 518 GLN A C 1
ATOM 9146 O O . GLN B 1 518 ? 151.431 120.839 139.829 1.00 12.35 518 GLN A O 1
ATOM 9152 N N . PHE B 1 519 ? 150.482 121.080 137.796 1.00 14.45 519 PHE A N 1
ATOM 9153 C CA . PHE B 1 519 ? 150.303 122.516 137.970 1.00 14.45 519 PHE A CA 1
ATOM 9154 C C . PHE B 1 519 ? 149.416 122.816 139.166 1.00 14.45 519 PHE A C 1
ATOM 9155 O O . PHE B 1 519 ? 149.621 123.814 139.860 1.00 14.45 519 PHE A O 1
ATOM 9163 N N . GLY B 1 520 ? 148.394 121.993 139.391 1.00 25.64 520 GLY A N 1
ATOM 9164 C CA . GLY B 1 520 ? 147.536 122.194 140.543 1.00 25.64 520 GLY A CA 1
ATOM 9165 C C . GLY B 1 520 ? 148.281 122.040 141.851 1.00 25.64 520 GLY A C 1
ATOM 9166 O O . GLY B 1 520 ? 148.049 122.798 142.793 1.00 25.64 520 GLY A O 1
ATOM 9167 N N . TYR B 1 521 ? 149.178 121.056 141.930 1.00 15.02 521 TYR A N 1
ATOM 9168 C CA . TYR B 1 521 ? 150.025 120.938 143.117 1.00 15.02 521 TYR A CA 1
ATOM 9169 C C . TYR B 1 521 ? 150.843 122.202 143.326 1.00 15.02 521 TYR A C 1
ATOM 9170 O O . TYR B 1 521 ? 150.914 122.731 144.441 1.00 15.02 521 TYR A O 1
ATOM 9179 N N . LEU B 1 522 ? 151.444 122.713 142.250 1.00 17.15 522 LEU A N 1
ATOM 9180 C CA . LEU B 1 522 ? 152.238 123.936 142.353 1.00 17.15 522 LEU A CA 1
ATOM 9181 C C . LEU B 1 522 ? 151.389 125.118 142.820 1.00 17.15 522 LEU A C 1
ATOM 9182 O O . LEU B 1 522 ? 151.787 125.864 143.719 1.00 17.15 522 LEU A O 1
ATOM 9187 N N . ALA B 1 523 ? 150.214 125.302 142.225 1.00 16.21 523 ALA A N 1
ATOM 9188 C CA . ALA B 1 523 ? 149.363 126.441 142.542 1.00 16.21 523 ALA A CA 1
ATOM 9189 C C . ALA B 1 523 ? 148.742 126.359 143.927 1.00 16.21 523 ALA A C 1
ATOM 9190 O O . ALA B 1 523 ? 148.556 127.400 144.560 1.00 16.21 523 ALA A O 1
ATOM 9192 N N . LEU B 1 524 ? 148.428 125.168 144.417 1.00 16.52 524 LEU A N 1
ATOM 9193 C CA . LEU B 1 524 ? 147.725 125.021 145.681 1.00 16.52 524 LEU A CA 1
ATOM 9194 C C . LEU B 1 524 ? 148.642 124.886 146.883 1.00 16.52 524 LEU A C 1
ATOM 9195 O O . LEU B 1 524 ? 148.349 125.465 147.929 1.00 16.52 524 LEU A O 1
ATOM 9200 N N . PHE B 1 525 ? 149.749 124.148 146.778 1.00 17.79 525 PHE A N 1
ATOM 9201 C CA . PHE B 1 525 ? 150.482 123.751 147.975 1.00 17.79 525 PHE A CA 1
ATOM 9202 C C . PHE B 1 525 ? 151.967 124.084 147.936 1.00 17.79 525 PHE A C 1
ATOM 9203 O O . PHE B 1 525 ? 152.706 123.635 148.816 1.00 17.79 525 PHE A O 1
ATOM 9211 N N . SER B 1 526 ? 152.425 124.852 146.952 1.00 22.34 526 SER A N 1
ATOM 9212 C CA . SER B 1 526 ? 153.836 125.218 146.908 1.00 22.34 526 SER A CA 1
ATOM 9213 C C . SER B 1 526 ? 154.329 126.033 148.108 1.00 22.34 526 SER A C 1
ATOM 9214 O O . SER B 1 526 ? 155.536 125.958 148.390 1.00 22.34 526 SER A O 1
ATOM 9217 N N . PRO B 1 527 ? 153.510 126.824 148.821 1.00 23.68 527 PRO A N 1
ATOM 9218 C CA . PRO B 1 527 ? 154.035 127.479 150.034 1.00 23.68 527 PRO A CA 1
ATOM 9219 C C . PRO B 1 527 ? 154.544 126.515 151.090 1.00 23.68 527 PRO A C 1
ATOM 9220 O O . PRO B 1 527 ? 155.406 126.891 151.891 1.00 23.68 527 PRO A O 1
ATOM 9224 N N . VAL B 1 528 ? 154.028 125.287 151.126 1.00 23.91 528 VAL A N 1
ATOM 9225 C CA . VAL B 1 528 ? 154.477 124.318 152.121 1.00 23.91 528 VAL A CA 1
ATOM 9226 C C . VAL B 1 528 ? 155.945 123.977 151.909 1.00 23.91 528 VAL A C 1
ATOM 9227 O O . VAL B 1 528 ? 156.711 123.820 152.866 1.00 23.91 528 VAL A O 1
ATOM 9231 N N . TRP B 1 529 ? 156.358 123.861 150.655 1.00 23.47 529 TRP A N 1
ATOM 9232 C CA . TRP B 1 529 ? 157.709 123.431 150.303 1.00 23.47 529 TRP A CA 1
ATOM 9233 C C . TRP B 1 529 ? 158.122 124.117 149.012 1.00 23.47 529 TRP A C 1
ATOM 9234 O O . TRP B 1 529 ? 157.732 123.658 147.918 1.00 23.47 529 TRP A O 1
ATOM 9245 N N . PRO B 1 530 ? 158.915 125.189 149.074 1.00 24.52 530 PRO A N 1
ATOM 9246 C CA . PRO B 1 530 ? 159.182 125.992 147.869 1.00 24.52 530 PRO A CA 1
ATOM 9247 C C . PRO B 1 530 ? 160.060 125.314 146.821 1.00 24.52 530 PRO A C 1
ATOM 9248 O O . PRO B 1 530 ? 160.347 125.950 145.801 1.00 24.52 530 PRO A O 1
ATOM 9252 N N . LEU B 1 531 ? 160.496 124.070 147.019 1.00 22.71 531 LEU A N 1
ATOM 9253 C CA . LEU B 1 531 ? 161.258 123.346 146.003 1.00 22.71 531 LEU A CA 1
ATOM 9254 C C . LEU B 1 531 ? 160.370 122.565 145.037 1.00 22.71 531 LEU A C 1
ATOM 9255 O O . LEU B 1 531 ? 160.893 121.888 144.136 1.00 22.71 531 LEU A O 1
ATOM 9260 N N . VAL B 1 532 ? 159.050 122.638 145.221 1.00 19.15 532 VAL A N 1
ATOM 9261 C CA . VAL B 1 532 ? 158.113 122.016 144.284 1.00 19.15 532 VAL A CA 1
ATOM 9262 C C . VAL B 1 532 ? 158.373 122.434 142.840 1.00 19.15 532 VAL A C 1
ATOM 9263 O O . VAL B 1 532 ? 158.420 121.562 141.967 1.00 19.15 532 VAL A O 1
ATOM 9267 N N . PRO B 1 533 ? 158.517 123.726 142.516 1.00 18.75 533 PRO A N 1
ATOM 9268 C CA . PRO B 1 533 ? 158.773 124.093 141.117 1.00 18.75 533 PRO A CA 1
ATOM 9269 C C . PRO B 1 533 ? 160.110 123.607 140.589 1.00 18.75 533 PRO A C 1
ATOM 9270 O O . PRO B 1 533 ? 160.211 123.355 139.388 1.00 18.75 533 PRO A O 1
ATOM 9274 N N . VAL B 1 534 ? 161.128 123.445 141.434 1.00 19.53 534 VAL A N 1
ATOM 9275 C CA . VAL B 1 534 ? 162.381 122.848 140.980 1.00 19.53 534 VAL A CA 1
ATOM 9276 C C . VAL B 1 534 ? 162.156 121.397 140.577 1.00 19.53 534 VAL A C 1
ATOM 9277 O O . VAL B 1 534 ? 162.606 120.944 139.510 1.00 19.53 534 VAL A O 1
ATOM 9281 N N . SER B 1 535 ? 161.458 120.647 141.435 1.00 19.45 535 SER A N 1
ATOM 9282 C CA . SER B 1 535 ? 161.117 119.268 141.104 1.00 19.45 535 SER A CA 1
ATOM 9283 C C . SER B 1 535 ? 160.327 119.191 139.804 1.00 19.45 535 SER A C 1
ATOM 9284 O O . SER B 1 535 ? 160.596 118.336 138.953 1.00 19.45 535 SER A O 1
ATOM 9287 N N . PHE B 1 536 ? 159.370 120.100 139.620 1.00 15.49 536 PHE A N 1
ATOM 9288 C CA . PHE B 1 536 ? 158.548 120.075 138.418 1.00 15.49 536 PHE A CA 1
ATOM 9289 C C . PHE B 1 536 ? 159.343 120.470 137.182 1.00 15.49 536 PHE A C 1
ATOM 9290 O O . PHE B 1 536 ? 159.110 119.921 136.107 1.00 15.49 536 PHE A O 1
ATOM 9298 N N . LEU B 1 537 ? 160.286 121.404 137.312 1.00 16.92 537 LEU A N 1
ATOM 9299 C CA . LEU B 1 537 ? 161.142 121.773 136.190 1.00 16.92 537 LEU A CA 1
ATOM 9300 C C . LEU B 1 537 ? 161.943 120.574 135.696 1.00 16.92 537 LEU A C 1
ATOM 9301 O O . LEU B 1 537 ? 161.961 120.268 134.492 1.00 16.92 537 LEU A O 1
ATOM 9306 N N . ILE B 1 538 ? 162.605 119.877 136.622 1.00 17.89 538 ILE A N 1
ATOM 9307 C CA . ILE B 1 538 ? 163.390 118.704 136.242 1.00 17.89 538 ILE A CA 1
ATOM 9308 C C . ILE B 1 538 ? 162.488 117.635 135.636 1.00 17.89 538 ILE A C 1
ATOM 9309 O O . ILE B 1 538 ? 162.778 117.072 134.566 1.00 17.89 538 ILE A O 1
ATOM 9314 N N . ASN B 1 539 ? 161.367 117.354 136.306 1.00 18.52 539 ASN A N 1
ATOM 9315 C CA . ASN B 1 539 ? 160.459 116.326 135.829 1.00 18.52 539 ASN A CA 1
ATOM 9316 C C . ASN B 1 539 ? 159.907 116.661 134.455 1.00 18.52 539 ASN A C 1
ATOM 9317 O O . ASN B 1 539 ? 159.686 115.763 133.649 1.00 18.52 539 ASN A O 1
ATOM 9322 N N . ASN B 1 540 ? 159.677 117.938 134.162 1.00 16.22 540 ASN A N 1
ATOM 9323 C CA . ASN B 1 540 ? 159.037 118.287 132.901 1.00 16.22 540 ASN A CA 1
ATOM 9324 C C . ASN B 1 540 ? 160.019 118.283 131.743 1.00 16.22 540 ASN A C 1
ATOM 9325 O O . ASN B 1 540 ? 159.642 117.914 130.618 1.00 16.22 540 ASN A O 1
ATOM 9330 N N . TRP B 1 541 ? 161.276 118.667 131.993 1.00 17.04 541 TRP A N 1
ATOM 9331 C CA . TRP B 1 541 ? 162.304 118.392 130.995 1.00 17.04 541 TRP A CA 1
ATOM 9332 C C . TRP B 1 541 ? 162.347 116.907 130.670 1.00 17.04 541 TRP A C 1
ATOM 9333 O O . TRP B 1 541 ? 162.356 116.519 129.498 1.00 17.04 541 TRP A O 1
ATOM 9344 N N . VAL B 1 542 ? 162.366 116.057 131.697 1.00 17.59 542 VAL A N 1
ATOM 9345 C CA . VAL B 1 542 ? 162.371 114.626 131.410 1.00 17.59 542 VAL A CA 1
ATOM 9346 C C . VAL B 1 542 ? 161.051 114.192 130.776 1.00 17.59 542 VAL A C 1
ATOM 9347 O O . VAL B 1 542 ? 161.013 113.235 129.999 1.00 17.59 542 VAL A O 1
ATOM 9351 N N . GLU B 1 543 ? 159.964 114.902 131.078 1.00 19.08 543 GLU A N 1
ATOM 9352 C CA . GLU B 1 543 ? 158.632 114.499 130.652 1.00 19.08 543 GLU A CA 1
ATOM 9353 C C . GLU B 1 543 ? 158.452 114.668 129.156 1.00 19.08 543 GLU A C 1
ATOM 9354 O O . GLU B 1 543 ? 157.830 113.824 128.512 1.00 19.08 543 GLU A O 1
ATOM 9360 N N . LEU B 1 544 ? 158.965 115.766 128.597 1.00 18.83 544 LEU A N 1
ATOM 9361 C CA . LEU B 1 544 ? 158.959 115.935 127.144 1.00 18.83 544 LEU A CA 1
ATOM 9362 C C . LEU B 1 544 ? 159.559 114.721 126.436 1.00 18.83 544 LEU A C 1
ATOM 9363 O O . LEU B 1 544 ? 158.903 114.073 125.606 1.00 18.83 544 LEU A O 1
ATOM 9368 N N . ARG B 1 545 ? 160.797 114.378 126.791 1.00 20.12 545 ARG A N 1
ATOM 9369 C CA . ARG B 1 545 ? 161.499 113.284 126.133 1.00 20.12 545 ARG A CA 1
ATOM 9370 C C . ARG B 1 545 ? 160.820 111.946 126.388 1.00 20.12 545 ARG A C 1
ATOM 9371 O O . ARG B 1 545 ? 160.656 111.144 125.465 1.00 20.12 545 ARG A O 1
ATOM 9379 N N . SER B 1 546 ? 160.423 111.682 127.630 1.00 19.16 546 SER A N 1
ATOM 9380 C CA . SER B 1 546 ? 159.849 110.386 127.955 1.00 19.16 546 SER A CA 1
ATOM 9381 C C . SER B 1 546 ? 158.457 110.212 127.366 1.00 19.16 546 SER A C 1
ATOM 9382 O O . SER B 1 546 ? 158.095 109.100 126.978 1.00 19.16 546 SER A O 1
ATOM 9385 N N . ASP B 1 547 ? 157.682 111.288 127.237 1.00 20.16 547 ASP A N 1
ATOM 9386 C CA . ASP B 1 547 ? 156.386 111.184 126.581 1.00 20.16 547 ASP A CA 1
ATOM 9387 C C . ASP B 1 547 ? 156.548 110.971 125.085 1.00 20.16 547 ASP A C 1
ATOM 9388 O O . ASP B 1 547 ? 155.797 110.196 124.483 1.00 20.16 547 ASP A O 1
ATOM 9393 N N . PHE B 1 548 ? 157.522 111.643 124.467 1.00 23.17 548 PHE A N 1
ATOM 9394 C CA . PHE B 1 548 ? 157.786 111.380 123.057 1.00 23.17 548 PHE A CA 1
ATOM 9395 C C . PHE B 1 548 ? 158.233 109.940 122.843 1.00 23.17 548 PHE A C 1
ATOM 9396 O O . PHE B 1 548 ? 157.805 109.283 121.887 1.00 23.17 548 PHE A O 1
ATOM 9404 N N . PHE B 1 549 ? 159.087 109.432 123.733 1.00 22.35 549 PHE A N 1
ATOM 9405 C CA . PHE B 1 549 ? 159.492 108.033 123.670 1.00 22.35 549 PHE A CA 1
ATOM 9406 C C . PHE B 1 549 ? 158.296 107.103 123.805 1.00 22.35 549 PHE A C 1
ATOM 9407 O O . PHE B 1 549 ? 158.177 106.122 123.064 1.00 22.35 549 PHE A O 1
ATOM 9415 N N . LYS B 1 550 ? 157.414 107.378 124.767 1.00 23.00 550 LYS A N 1
ATOM 9416 C CA . LYS B 1 550 ? 156.231 106.550 124.960 1.00 23.00 550 LYS A CA 1
ATOM 9417 C C . LYS B 1 550 ? 155.352 106.540 123.718 1.00 23.00 550 LYS A C 1
ATOM 9418 O O . LYS B 1 550 ? 154.827 105.492 123.330 1.00 23.00 550 LYS A O 1
ATOM 9424 N N . ILE B 1 551 ? 155.178 107.698 123.084 1.00 22.77 551 ILE A N 1
ATOM 9425 C CA . ILE B 1 551 ? 154.376 107.761 121.868 1.00 22.77 551 ILE A CA 1
ATOM 9426 C C . ILE B 1 551 ? 155.023 106.943 120.757 1.00 22.77 551 ILE A C 1
ATOM 9427 O O . ILE B 1 551 ? 154.354 106.173 120.063 1.00 22.77 551 ILE A O 1
ATOM 9432 N N . CYS B 1 552 ? 156.335 107.090 120.581 1.00 25.72 552 CYS A N 1
ATOM 9433 C CA . CYS B 1 552 ? 157.007 106.475 119.445 1.00 25.72 552 CYS A CA 1
ATOM 9434 C C . CYS B 1 552 ? 157.257 104.983 119.614 1.00 25.72 552 CYS A C 1
ATOM 9435 O O . CYS B 1 552 ? 157.381 104.277 118.610 1.00 25.72 552 CYS A O 1
ATOM 9438 N N . VAL B 1 553 ? 157.331 104.479 120.846 1.00 26.18 553 VAL A N 1
ATOM 9439 C CA . VAL B 1 553 ? 157.800 103.127 121.110 1.00 26.18 553 VAL A CA 1
ATOM 9440 C C . VAL B 1 553 ? 156.732 102.263 121.768 1.00 26.18 553 VAL A C 1
ATOM 9441 O O . VAL B 1 553 ? 156.585 101.087 121.426 1.00 26.18 553 VAL A O 1
ATOM 9445 N N . GLU B 1 554 ? 155.983 102.813 122.716 1.00 31.92 554 GLU A N 1
ATOM 9446 C CA . GLU B 1 554 ? 155.030 102.029 123.487 1.00 31.92 554 GLU A CA 1
ATOM 9447 C C . GLU B 1 554 ? 153.599 102.160 122.993 1.00 31.92 554 GLU A C 1
ATOM 9448 O O . GLU B 1 554 ? 152.715 101.486 123.524 1.00 31.92 554 GLU A O 1
ATOM 9454 N N . CYS B 1 555 ? 153.348 102.987 121.987 1.00 27.17 555 CYS A N 1
ATOM 9455 C CA . CYS B 1 555 ? 151.997 103.235 121.512 1.00 27.17 555 CYS A CA 1
ATOM 9456 C C . CYS B 1 555 ? 151.939 103.096 120.001 1.00 27.17 555 CYS A C 1
ATOM 9457 O O . CYS B 1 555 ? 152.934 103.298 119.304 1.00 27.17 555 CYS A O 1
ATOM 9460 N N . LYS B 1 556 ? 150.758 102.742 119.501 1.00 26.08 556 LYS A N 1
ATOM 9461 C CA . LYS B 1 556 ? 150.497 102.886 118.079 1.00 26.08 556 LYS A CA 1
ATOM 9462 C C . LYS B 1 556 ? 150.572 104.355 117.699 1.00 26.08 556 LYS A C 1
ATOM 9463 O O . LYS B 1 556 ? 150.244 105.238 118.492 1.00 26.08 556 LYS A O 1
ATOM 9469 N N . ARG B 1 557 ? 151.021 104.614 116.483 1.00 21.44 557 ARG A N 1
ATOM 9470 C CA . ARG B 1 557 ? 151.034 105.977 115.989 1.00 21.44 557 ARG A CA 1
ATOM 9471 C C . ARG B 1 557 ? 149.607 106.509 115.944 1.00 21.44 557 ARG A C 1
ATOM 9472 O O . ARG B 1 557 ? 148.735 105.876 115.339 1.00 21.44 557 ARG A O 1
ATOM 9480 N N . PRO B 1 558 ? 149.320 107.631 116.594 1.00 19.40 558 PRO A N 1
ATOM 9481 C CA . PRO B 1 558 ? 147.969 108.191 116.515 1.00 19.40 558 PRO A CA 1
ATOM 9482 C C . PRO B 1 558 ? 147.726 108.828 115.159 1.00 19.40 558 PRO A C 1
ATOM 9483 O O . PRO B 1 558 ? 148.632 109.404 114.556 1.00 19.40 558 PRO A O 1
ATOM 9487 N N . TRP B 1 559 ? 146.496 108.716 114.677 1.00 16.92 559 TRP A N 1
ATOM 9488 C CA . TRP B 1 559 ? 146.145 109.420 113.457 1.00 16.92 559 TRP A CA 1
ATOM 9489 C C . TRP B 1 559 ? 146.182 110.926 113.713 1.00 16.92 559 TRP A C 1
ATOM 9490 O O . TRP B 1 559 ? 145.876 111.376 114.820 1.00 16.92 559 TRP A O 1
ATOM 9501 N N . PRO B 1 560 ? 146.564 111.725 112.719 1.00 16.46 560 PRO A N 1
ATOM 9502 C CA . PRO B 1 560 ? 146.922 113.127 112.983 1.00 16.46 560 PRO A CA 1
ATOM 9503 C C . PRO B 1 560 ? 145.733 114.020 113.299 1.00 16.46 560 PRO A C 1
ATOM 9504 O O . PRO B 1 560 ? 145.394 114.910 112.517 1.00 16.46 560 PRO A O 1
ATOM 9508 N N . GLN B 1 561 ? 145.099 113.799 114.444 1.00 17.23 561 GLN A N 1
ATOM 9509 C CA . GLN B 1 561 ? 143.956 114.608 114.836 1.00 17.23 561 GLN A CA 1
ATOM 9510 C C . GLN B 1 561 ? 144.363 116.066 115.022 1.00 17.23 561 GLN A C 1
ATOM 9511 O O . GLN B 1 561 ? 145.458 116.368 115.495 1.00 17.23 561 GLN A O 1
ATOM 9517 N N . ARG B 1 562 ? 143.473 116.972 114.644 1.00 18.03 562 ARG A N 1
ATOM 9518 C CA . ARG B 1 562 ? 143.735 118.400 114.726 1.00 18.03 562 ARG A CA 1
ATOM 9519 C C . ARG B 1 562 ? 143.164 118.992 116.007 1.00 18.03 562 ARG A C 1
ATOM 9520 O O . ARG B 1 562 ? 142.298 118.411 116.662 1.00 18.03 562 ARG A O 1
ATOM 9528 N N . ALA B 1 563 ? 143.667 120.172 116.350 1.00 17.61 563 ALA A N 1
ATOM 9529 C CA . ALA B 1 563 ? 143.197 120.916 117.505 1.00 17.61 563 ALA A CA 1
ATOM 9530 C C . ALA B 1 563 ? 143.691 122.347 117.383 1.00 17.61 563 ALA A C 1
ATOM 9531 O O . ALA B 1 563 ? 144.686 122.614 116.709 1.00 17.61 563 ALA A O 1
ATOM 9533 N N . ASP B 1 564 ? 142.982 123.263 118.034 1.00 20.12 564 ASP A N 1
ATOM 9534 C CA . ASP B 1 564 ? 143.437 124.640 118.159 1.00 20.12 564 ASP A CA 1
ATOM 9535 C C . ASP B 1 564 ? 143.622 125.054 119.612 1.00 20.12 564 ASP A C 1
ATOM 9536 O O . ASP B 1 564 ? 143.730 126.248 119.902 1.00 20.12 564 ASP A O 1
ATOM 9541 N N . THR B 1 565 ? 143.672 124.091 120.526 1.00 17.54 565 THR A N 1
ATOM 9542 C CA . THR B 1 565 ? 143.783 124.365 121.949 1.00 17.54 565 THR A CA 1
ATOM 9543 C C . THR B 1 565 ? 144.022 123.044 122.658 1.00 17.54 565 THR A C 1
ATOM 9544 O O . THR B 1 565 ? 143.771 121.973 122.105 1.00 17.54 565 THR A O 1
ATOM 9548 N N . ILE B 1 566 ? 144.525 123.130 123.892 1.00 16.03 566 ILE A N 1
ATOM 9549 C CA . ILE B 1 566 ? 144.592 121.941 124.738 1.00 16.03 566 ILE A CA 1
ATOM 9550 C C . ILE B 1 566 ? 143.228 121.556 125.285 1.00 16.03 566 ILE A C 1
ATOM 9551 O O . ILE B 1 566 ? 143.094 120.492 125.895 1.00 16.03 566 ILE A O 1
ATOM 9556 N N . GLY B 1 567 ? 142.214 122.395 125.087 1.00 17.02 567 GLY A N 1
ATOM 9557 C CA . GLY B 1 567 ? 140.849 122.031 125.376 1.00 17.02 567 GLY A CA 1
ATOM 9558 C C . GLY B 1 567 ? 140.379 122.505 126.732 1.00 17.02 567 GLY A C 1
ATOM 9559 O O . GLY B 1 567 ? 140.649 123.632 127.156 1.00 17.02 567 GLY A O 1
ATOM 9560 N N . PRO B 1 568 ? 139.656 121.638 127.445 1.00 16.21 568 PRO A N 1
ATOM 9561 C CA . PRO B 1 568 ? 139.155 122.010 128.777 1.00 16.21 568 PRO A CA 1
ATOM 9562 C C . PRO B 1 568 ? 140.253 122.171 129.815 1.00 16.21 568 PRO A C 1
ATOM 9563 O O . PRO B 1 568 ? 139.997 122.739 130.884 1.00 16.21 568 PRO A O 1
ATOM 9567 N N . TRP B 1 569 ? 141.464 121.695 129.526 1.00 14.14 569 TRP A N 1
ATOM 9568 C CA . TRP B 1 569 ? 142.561 121.789 130.477 1.00 14.14 569 TRP A CA 1
ATOM 9569 C C . TRP B 1 569 ? 142.975 123.229 130.730 1.00 14.14 569 TRP A C 1
ATOM 9570 O O . TRP B 1 569 ? 143.503 123.538 131.799 1.00 14.14 569 TRP A O 1
ATOM 9581 N N . LEU B 1 570 ? 142.724 124.125 129.780 1.00 17.47 570 LEU A N 1
ATOM 9582 C CA . LEU B 1 570 ? 143.009 125.535 130.010 1.00 17.47 570 LEU A CA 1
ATOM 9583 C C . LEU B 1 570 ? 142.094 126.104 131.089 1.00 17.47 570 LEU A C 1
ATOM 9584 O O . LEU B 1 570 ? 142.551 126.804 132.005 1.00 17.47 570 LEU A O 1
ATOM 9589 N N . ASP B 1 571 ? 140.802 125.792 131.008 1.00 20.37 571 ASP A N 1
ATOM 9590 C CA . ASP B 1 571 ? 139.872 126.179 132.059 1.00 20.37 571 ASP A CA 1
ATOM 9591 C C . ASP B 1 571 ? 140.223 125.507 133.376 1.00 20.37 571 ASP A C 1
ATOM 9592 O O . ASP B 1 571 ? 140.088 126.113 134.443 1.00 20.37 571 ASP A O 1
ATOM 9597 N N . SER B 1 572 ? 140.674 124.252 133.321 1.00 16.13 572 SER A N 1
ATOM 9598 C CA . SER B 1 572 ? 141.105 123.567 134.536 1.00 16.13 572 SER A CA 1
ATOM 9599 C C . SER B 1 572 ? 142.280 124.283 135.190 1.00 16.13 572 SER A C 1
ATOM 9600 O O . SER B 1 572 ? 142.326 124.420 136.414 1.00 16.13 572 SER A O 1
ATOM 9603 N N . LEU B 1 573 ? 143.235 124.749 134.389 1.00 14.55 573 LEU A N 1
ATOM 9604 C CA . LEU B 1 573 ? 144.376 125.473 134.939 1.00 14.55 573 LEU A CA 1
ATOM 9605 C C . LEU B 1 573 ? 143.944 126.797 135.549 1.00 14.55 573 LEU A C 1
ATOM 9606 O O . LEU B 1 573 ? 144.429 127.177 136.620 1.00 14.55 573 LEU A O 1
ATOM 9611 N N . GLY B 1 574 ? 143.049 127.519 134.872 1.00 15.88 574 GLY A N 1
ATOM 9612 C CA . GLY B 1 574 ? 142.524 128.747 135.447 1.00 15.88 574 GLY A CA 1
ATOM 9613 C C . GLY B 1 574 ? 141.824 128.517 136.773 1.00 15.88 574 GLY A C 1
ATOM 9614 O O . GLY B 1 574 ? 142.044 129.252 137.742 1.00 15.88 574 GLY A O 1
ATOM 9615 N N . PHE B 1 575 ? 140.993 127.477 136.840 1.00 17.02 575 PHE A N 1
ATOM 9616 C CA . PHE B 1 575 ? 140.312 127.129 138.081 1.00 17.02 575 PHE A CA 1
ATOM 9617 C C . PHE B 1 575 ? 141.304 126.756 139.176 1.00 17.02 575 PHE A C 1
ATOM 9618 O O . PHE B 1 575 ? 141.137 127.151 140.332 1.00 17.02 575 PHE A O 1
ATOM 9626 N N . LEU B 1 576 ? 142.331 125.976 138.830 1.00 14.48 576 LEU A N 1
ATOM 9627 C CA . LEU B 1 576 ? 143.313 125.555 139.821 1.00 14.48 576 LEU A CA 1
ATOM 9628 C C . LEU B 1 576 ? 144.094 126.740 140.359 1.00 14.48 576 LEU A C 1
ATOM 9629 O O . LEU B 1 576 ? 144.371 126.810 141.554 1.00 14.48 576 LEU A O 1
ATOM 9634 N N . SER B 1 577 ? 144.451 127.687 139.494 1.00 15.21 577 SER A N 1
ATOM 9635 C CA . SER B 1 577 ? 145.164 128.871 139.953 1.00 15.21 577 SER A CA 1
ATOM 9636 C C . SER B 1 577 ? 144.280 129.733 140.853 1.00 15.21 577 SER A C 1
ATOM 9637 O O . SER B 1 577 ? 144.743 130.264 141.873 1.00 15.21 577 SER A O 1
ATOM 9640 N N . TRP B 1 578 ? 143.001 129.871 140.495 1.00 19.85 578 TRP A N 1
ATOM 9641 C CA . TRP B 1 578 ? 142.051 130.571 141.354 1.00 19.85 578 TRP A CA 1
ATOM 9642 C C . TRP B 1 578 ? 141.972 129.919 142.733 1.00 19.85 578 TRP A C 1
ATOM 9643 O O . TRP B 1 578 ? 142.103 130.593 143.758 1.00 19.85 578 TRP A O 1
ATOM 9654 N N . VAL B 1 579 ? 141.746 128.605 142.774 1.00 16.64 579 VAL A N 1
ATOM 9655 C CA . VAL B 1 579 ? 141.672 127.890 144.045 1.00 16.64 579 VAL A CA 1
ATOM 9656 C C . VAL B 1 579 ? 142.985 127.988 144.806 1.00 16.64 579 VAL A C 1
ATOM 9657 O O . VAL B 1 579 ? 143.000 128.009 146.043 1.00 16.64 579 VAL A O 1
ATOM 9661 N N . GLY B 1 580 ? 144.105 128.037 144.087 1.00 16.22 580 GLY A N 1
ATOM 9662 C CA . GLY B 1 580 ? 145.392 128.150 144.737 1.00 16.22 580 GLY A CA 1
ATOM 9663 C C . GLY B 1 580 ? 145.588 129.483 145.415 1.00 16.22 580 GLY A C 1
ATOM 9664 O O . GLY B 1 580 ? 146.226 129.554 146.462 1.00 16.22 580 GLY A O 1
ATOM 9665 N N . SER B 1 581 ? 145.030 130.550 144.844 1.00 19.24 581 SER A N 1
ATOM 9666 C CA . SER B 1 581 ? 145.075 131.839 145.531 1.00 19.24 581 SER A CA 1
ATOM 9667 C C . SER B 1 581 ? 144.379 131.780 146.889 1.00 19.24 581 SER A C 1
ATOM 9668 O O . SER B 1 581 ? 144.737 132.531 147.801 1.00 19.24 581 SER A O 1
ATOM 9671 N N . ILE B 1 582 ? 143.400 130.890 147.047 1.00 18.72 582 ILE A N 1
ATOM 9672 C CA . ILE B 1 582 ? 142.708 130.734 148.320 1.00 18.72 582 ILE A CA 1
ATOM 9673 C C . ILE B 1 582 ? 143.498 129.826 149.259 1.00 18.72 582 ILE A C 1
ATOM 9674 O O . ILE B 1 582 ? 143.758 130.180 150.415 1.00 18.72 582 ILE A O 1
ATOM 9679 N N . THR B 1 583 ? 143.900 128.648 148.771 1.00 19.34 583 THR A N 1
ATOM 9680 C CA . THR B 1 583 ? 144.590 127.689 149.632 1.00 19.34 583 THR A CA 1
ATOM 9681 C C . THR B 1 583 ? 145.947 128.217 150.085 1.00 19.34 583 THR A C 1
ATOM 9682 O O . THR B 1 583 ? 146.325 128.036 151.245 1.00 19.34 583 THR A O 1
ATOM 9686 N N . SER B 1 584 ? 146.691 128.871 149.192 1.00 20.04 584 SER A N 1
ATOM 9687 C CA . SER B 1 584 ? 148.021 129.354 149.536 1.00 20.04 584 SER A CA 1
ATOM 9688 C C . SER B 1 584 ? 147.956 130.449 150.588 1.00 20.04 584 SER A C 1
ATOM 9689 O O . SER B 1 584 ? 148.756 130.459 151.528 1.00 20.04 584 SER A O 1
ATOM 9692 N N . SER B 1 585 ? 147.015 131.383 150.446 1.00 23.58 585 SER A N 1
ATOM 9693 C CA . SER B 1 585 ? 146.853 132.423 151.453 1.00 23.58 585 SER A CA 1
ATOM 9694 C C . SER B 1 585 ? 146.380 131.846 152.779 1.00 23.58 585 SER A C 1
ATOM 9695 O O . SER B 1 585 ? 146.845 132.282 153.838 1.00 23.58 585 SER A O 1
ATOM 9698 N N . ALA B 1 586 ? 145.468 130.868 152.747 1.00 22.94 586 ALA A N 1
ATOM 9699 C CA . ALA B 1 586 ? 145.069 130.200 153.981 1.00 22.94 586 ALA A CA 1
ATOM 9700 C C . ALA B 1 586 ? 146.261 129.541 154.663 1.00 22.94 586 ALA A C 1
ATOM 9701 O O . ALA B 1 586 ? 146.418 129.636 155.884 1.00 22.94 586 ALA A O 1
ATOM 9703 N N . LEU B 1 587 ? 147.125 128.888 153.885 1.00 24.67 587 LEU A N 1
ATOM 9704 C CA . LEU B 1 587 ? 148.295 128.227 154.450 1.00 24.67 587 LEU A CA 1
ATOM 9705 C C . LEU B 1 587 ? 149.282 129.233 155.023 1.00 24.67 587 LEU A C 1
ATOM 9706 O O . LEU B 1 587 ? 149.846 129.012 156.099 1.00 24.67 587 LEU A O 1
ATOM 9711 N N . VAL B 1 588 ? 149.512 130.336 154.311 1.00 26.82 588 VAL A N 1
ATOM 9712 C CA . VAL B 1 588 ? 150.443 131.347 154.794 1.00 26.82 588 VAL A CA 1
ATOM 9713 C C . VAL B 1 588 ? 149.924 131.977 156.076 1.00 26.82 588 VAL A C 1
ATOM 9714 O O . VAL B 1 588 ? 150.702 132.314 156.974 1.00 26.82 588 VAL A O 1
ATOM 9718 N N . TYR B 1 589 ? 148.606 132.148 156.190 1.00 32.30 589 TYR A N 1
ATOM 9719 C CA . TYR B 1 589 ? 148.056 132.651 157.442 1.00 32.30 589 TYR A CA 1
ATOM 9720 C C . TYR B 1 589 ? 148.233 131.630 158.560 1.00 32.30 589 TYR A C 1
ATOM 9721 O O . TYR B 1 589 ? 148.740 131.955 159.638 1.00 32.30 589 TYR A O 1
ATOM 9730 N N . MET B 1 590 ? 147.820 130.389 158.318 1.00 35.96 590 MET A N 1
ATOM 9731 C CA . MET B 1 590 ? 147.806 129.368 159.356 1.00 35.96 590 MET A CA 1
ATOM 9732 C C . MET B 1 590 ? 149.190 128.982 159.851 1.00 35.96 590 MET A C 1
ATOM 9733 O O . MET B 1 590 ? 149.326 128.634 161.026 1.00 35.96 590 MET A O 1
ATOM 9738 N N . PHE B 1 591 ? 150.209 129.030 159.001 1.00 36.21 591 PHE A N 1
ATOM 9739 C CA . PHE B 1 591 ? 151.544 128.566 159.354 1.00 36.21 591 PHE A CA 1
ATOM 9740 C C . PHE B 1 591 ? 152.525 129.725 159.434 1.00 36.21 591 PHE A C 1
ATOM 9741 O O . PHE B 1 591 ? 153.707 129.583 159.127 1.00 36.21 591 PHE A O 1
ATOM 9749 N N . SER B 1 592 ? 152.037 130.893 159.850 1.00 42.77 592 SER A N 1
ATOM 9750 C CA . SER B 1 592 ? 152.917 132.044 160.020 1.00 42.77 592 SER A CA 1
ATOM 9751 C C . SER B 1 592 ? 153.982 131.772 161.073 1.00 42.77 592 SER A C 1
ATOM 9752 O O . SER B 1 592 ? 155.144 132.159 160.902 1.00 42.77 592 SER A O 1
ATOM 9755 N N . ASN B 1 593 ? 153.607 131.103 162.161 1.00 51.04 593 ASN A N 1
ATOM 9756 C CA . ASN B 1 593 ? 154.523 130.804 163.253 1.00 51.04 593 ASN A CA 1
ATOM 9757 C C . ASN B 1 593 ? 155.423 129.606 162.974 1.00 51.04 593 ASN A C 1
ATOM 9758 O O . ASN B 1 593 ? 156.136 129.168 163.881 1.00 51.04 593 ASN A O 1
ATOM 9763 N N . GLY B 1 594 ? 155.416 129.072 161.756 1.00 49.81 594 GLY A N 1
ATOM 9764 C CA . GLY B 1 594 ? 156.279 127.958 161.420 1.00 49.81 594 GLY A CA 1
ATOM 9765 C C . GLY B 1 594 ? 155.541 126.754 160.875 1.00 49.81 594 GLY A C 1
ATOM 9766 O O . GLY B 1 594 ? 154.336 126.820 160.617 1.00 49.81 594 GLY A O 1
ATOM 9767 N N . HIS B 1 595 ? 156.256 125.641 160.705 1.00 48.70 595 HIS A N 1
ATOM 9768 C CA . HIS B 1 595 ? 155.641 124.445 160.140 1.00 48.70 595 HIS A CA 1
ATOM 9769 C C . HIS B 1 595 ? 154.602 123.843 161.077 1.00 48.70 595 HIS A C 1
ATOM 9770 O O . HIS B 1 595 ? 153.709 123.118 160.626 1.00 48.70 595 HIS A O 1
ATOM 9777 N N . GLU B 1 596 ? 154.691 124.131 162.377 1.00 54.26 596 GLU A N 1
ATOM 9778 C CA . GLU B 1 596 ? 153.700 123.593 163.303 1.00 54.26 596 GLU A CA 1
ATOM 9779 C C . GLU B 1 596 ? 152.367 124.315 163.159 1.00 54.26 596 GLU A C 1
ATOM 9780 O O . GLU B 1 596 ? 151.309 123.675 163.164 1.00 54.26 596 GLU A O 1
ATOM 9786 N N . GLY B 1 597 ? 152.401 125.637 163.001 1.00 52.66 597 GLY A N 1
ATOM 9787 C CA . GLY B 1 597 ? 151.205 126.439 162.900 1.00 52.66 597 GLY A CA 1
ATOM 9788 C C . GLY B 1 597 ? 150.291 126.230 164.087 1.00 52.66 597 GLY A C 1
ATOM 9789 O O . GLY B 1 597 ? 150.716 126.279 165.246 1.00 52.66 597 GLY A O 1
ATOM 9790 N N . PRO B 1 598 ? 149.006 125.990 163.822 1.00 52.32 598 PRO A N 1
ATOM 9791 C CA . PRO B 1 598 ? 148.112 125.517 164.887 1.00 52.32 598 PRO A CA 1
ATOM 9792 C C . PRO B 1 598 ? 148.420 124.056 165.173 1.00 52.32 598 PRO A C 1
ATOM 9793 O O . PRO B 1 598 ? 147.997 123.167 164.434 1.00 52.32 598 PRO A O 1
ATOM 9797 N N . ASN B 1 599 ? 149.166 123.806 166.248 1.00 55.94 599 ASN A N 1
ATOM 9798 C CA . ASN B 1 599 ? 149.690 122.467 166.512 1.00 55.94 599 ASN A CA 1
ATOM 9799 C C . ASN B 1 599 ? 148.519 121.679 167.102 1.00 55.94 599 ASN A C 1
ATOM 9800 O O . ASN B 1 599 ? 148.349 121.548 168.317 1.00 55.94 599 ASN A O 1
ATOM 9805 N N . GLY B 1 600 ? 147.658 121.198 166.202 1.00 53.09 600 GLY A N 1
ATOM 9806 C CA . GLY B 1 600 ? 146.531 120.361 166.554 1.00 53.09 600 GLY A CA 1
ATOM 9807 C C . GLY B 1 600 ? 145.321 121.085 167.097 1.00 53.09 600 GLY A C 1
ATOM 9808 O O . GLY B 1 600 ? 144.223 120.513 167.088 1.00 53.09 600 GLY A O 1
ATOM 9809 N N . GLU B 1 601 ? 145.471 122.320 167.567 1.00 58.62 601 GLU A N 1
ATOM 9810 C CA . GLU B 1 601 ? 144.389 123.055 168.198 1.00 58.62 601 GLU A CA 1
ATOM 9811 C C . GLU B 1 601 ? 143.907 124.177 167.297 1.00 58.62 601 GLU A C 1
ATOM 9812 O O . GLU B 1 601 ? 144.729 124.885 166.698 1.00 58.62 601 GLU A O 1
ATOM 9818 N N . PRO B 1 602 ? 142.596 124.370 167.178 1.00 55.98 602 PRO A N 1
ATOM 9819 C CA . PRO B 1 602 ? 142.077 125.490 166.382 1.00 55.98 602 PRO A CA 1
ATOM 9820 C C . PRO B 1 602 ? 142.019 126.796 167.162 1.00 55.98 602 PRO A C 1
ATOM 9821 O O . PRO B 1 602 ? 141.361 127.748 166.735 1.00 55.98 602 PRO A O 1
ATOM 9825 N N . THR B 1 603 ? 142.705 126.854 168.304 1.00 57.86 603 THR A N 1
ATOM 9826 C CA . THR B 1 603 ? 142.604 128.021 169.174 1.00 57.86 603 THR A CA 1
ATOM 9827 C C . THR B 1 603 ? 143.344 129.220 168.590 1.00 57.86 603 THR A C 1
ATOM 9828 O O . THR B 1 603 ? 142.827 130.343 168.608 1.00 57.86 603 THR A O 1
ATOM 9832 N N . THR B 1 604 ? 144.556 129.005 168.075 1.00 54.25 604 THR A N 1
ATOM 9833 C CA . THR B 1 604 ? 145.376 130.106 167.584 1.00 54.25 604 THR A CA 1
ATOM 9834 C C . THR B 1 604 ? 144.831 130.707 166.294 1.00 54.25 604 THR A C 1
ATOM 9835 O O . THR B 1 604 ? 145.195 131.834 165.943 1.00 54.25 604 THR A O 1
ATOM 9839 N N . ILE B 1 605 ? 143.959 129.996 165.589 1.00 49.10 605 ILE A N 1
ATOM 9840 C CA . ILE B 1 605 ? 143.404 130.483 164.333 1.00 49.10 605 ILE A CA 1
ATOM 9841 C C . ILE B 1 605 ? 142.217 131.386 164.634 1.00 49.10 605 ILE A C 1
ATOM 9842 O O . ILE B 1 605 ? 141.205 130.935 165.179 1.00 49.10 605 ILE A O 1
ATOM 9847 N N . ARG B 1 606 ? 142.340 132.662 164.286 1.00 42.43 606 ARG A N 1
ATOM 9848 C CA . ARG B 1 606 ? 141.218 133.590 164.345 1.00 42.43 606 ARG A CA 1
ATOM 9849 C C . ARG B 1 606 ? 140.435 133.460 163.047 1.00 42.43 606 ARG A C 1
ATOM 9850 O O . ARG B 1 606 ? 140.939 133.808 161.976 1.00 42.43 606 ARG A O 1
ATOM 9858 N N . CYS B 1 607 ? 139.206 132.953 163.143 1.00 44.27 607 CYS A N 1
ATOM 9859 C CA . CYS B 1 607 ? 138.444 132.624 161.943 1.00 44.27 607 CYS A CA 1
ATOM 9860 C C . CYS B 1 607 ? 138.152 133.855 161.096 1.00 44.27 607 CYS A C 1
ATOM 9861 O O . CYS B 1 607 ? 138.036 133.742 159.872 1.00 44.27 607 CYS A O 1
ATOM 9864 N N . TRP B 1 608 ? 138.037 135.031 161.713 1.00 39.65 608 TRP A N 1
ATOM 9865 C CA . TRP B 1 608 ? 137.819 136.239 160.926 1.00 39.65 608 TRP A CA 1
ATOM 9866 C C . TRP B 1 608 ? 139.088 136.652 160.190 1.00 39.65 608 TRP A C 1
ATOM 9867 O O . TRP B 1 608 ? 139.023 137.128 159.053 1.00 39.65 608 TRP A O 1
ATOM 9878 N N . ALA B 1 609 ? 140.252 136.471 160.819 1.00 34.33 609 ALA A N 1
ATOM 9879 C CA . ALA B 1 609 ? 141.501 136.856 160.174 1.00 34.33 609 ALA A CA 1
ATOM 9880 C C . ALA B 1 609 ? 141.859 135.903 159.046 1.00 34.33 609 ALA A C 1
ATOM 9881 O O . ALA B 1 609 ? 142.438 136.323 158.041 1.00 34.33 609 ALA A O 1
ATOM 9883 N N . LEU B 1 610 ? 141.531 134.622 159.199 1.00 31.50 610 LEU A N 1
ATOM 9884 C CA . LEU B 1 610 ? 141.703 133.677 158.106 1.00 31.50 610 LEU A CA 1
ATOM 9885 C C . LEU B 1 610 ? 140.770 134.005 156.947 1.00 31.50 610 LEU A C 1
ATOM 9886 O O . LEU B 1 610 ? 141.187 133.993 155.784 1.00 31.50 610 LEU A O 1
ATOM 9891 N N . LEU B 1 611 ? 139.508 134.311 157.247 1.00 33.27 611 LEU A N 1
ATOM 9892 C CA . LEU B 1 611 ? 138.552 134.643 156.199 1.00 33.27 611 LEU A CA 1
ATOM 9893 C C . LEU B 1 611 ? 138.891 135.965 155.522 1.00 33.27 611 LEU A C 1
ATOM 9894 O O . LEU B 1 611 ? 138.704 136.101 154.310 1.00 33.27 611 LEU A O 1
ATOM 9899 N N . LEU B 1 612 ? 139.396 136.940 156.277 1.00 30.09 612 LEU A N 1
ATOM 9900 C CA . LEU B 1 612 ? 139.765 138.217 155.679 1.00 30.09 612 LEU A CA 1
ATOM 9901 C C . LEU B 1 612 ? 140.987 138.070 154.785 1.00 30.09 612 LEU A C 1
ATOM 9902 O O . LEU B 1 612 ? 141.056 138.672 153.706 1.00 30.09 612 LEU A O 1
ATOM 9907 N N . THR B 1 613 ? 141.964 137.281 155.233 1.00 28.66 613 THR A N 1
ATOM 9908 C CA . THR B 1 613 ? 143.108 136.937 154.399 1.00 28.66 613 THR A CA 1
ATOM 9909 C C . THR B 1 613 ? 142.659 136.311 153.089 1.00 28.66 613 THR A C 1
ATOM 9910 O O . THR B 1 613 ? 143.129 136.691 152.014 1.00 28.66 613 THR A O 1
ATOM 9914 N N . ILE B 1 614 ? 141.741 135.348 153.165 1.00 24.89 614 ILE A N 1
ATOM 9915 C CA . ILE B 1 614 ? 141.263 134.668 151.967 1.00 24.89 614 ILE A CA 1
ATOM 9916 C C . ILE B 1 614 ? 140.556 135.649 151.043 1.00 24.89 614 ILE A C 1
ATOM 9917 O O . ILE B 1 614 ? 140.781 135.648 149.829 1.00 24.89 614 ILE A O 1
ATOM 9922 N N . PHE B 1 615 ? 139.694 136.498 151.604 1.00 24.39 615 PHE A N 1
ATOM 9923 C CA . PHE B 1 615 ? 138.967 137.475 150.802 1.00 24.39 615 PHE A CA 1
ATOM 9924 C C . PHE B 1 615 ? 139.924 138.387 150.047 1.00 24.39 615 PHE A C 1
ATOM 9925 O O . PHE B 1 615 ? 139.845 138.512 148.817 1.00 24.39 615 PHE A O 1
ATOM 9933 N N . PHE B 1 616 ? 140.849 139.019 150.768 1.00 28.05 616 PHE A N 1
ATOM 9934 C CA . PHE B 1 616 ? 141.737 139.965 150.110 1.00 28.05 616 PHE A CA 1
ATOM 9935 C C . PHE B 1 616 ? 142.690 139.270 149.147 1.00 28.05 616 PHE A C 1
ATOM 9936 O O . PHE B 1 616 ? 142.976 139.813 148.078 1.00 28.05 616 PHE A O 1
ATOM 9944 N N . SER B 1 617 ? 143.155 138.063 149.475 1.00 24.88 617 SER A N 1
ATOM 9945 C CA . SER B 1 617 ? 144.051 137.357 148.569 1.00 24.88 617 SER A CA 1
ATOM 9946 C C . SER B 1 617 ? 143.343 136.968 147.281 1.00 24.88 617 SER A C 1
ATOM 9947 O O . SER B 1 617 ? 143.858 137.219 146.189 1.00 24.88 617 SER A O 1
ATOM 9950 N N . GLU B 1 618 ? 142.160 136.366 147.386 1.00 23.36 618 GLU A N 1
ATOM 9951 C CA . GLU B 1 618 ? 141.426 135.965 146.196 1.00 23.36 618 GLU A CA 1
ATOM 9952 C C . GLU B 1 618 ? 141.034 137.161 145.340 1.00 23.36 618 GLU A C 1
ATOM 9953 O O . GLU B 1 618 ? 141.070 137.076 144.107 1.00 23.36 618 GLU A O 1
ATOM 9959 N N . HIS B 1 619 ? 140.697 138.292 145.955 1.00 23.02 619 HIS A N 1
ATOM 9960 C CA . HIS B 1 619 ? 140.261 139.410 145.133 1.00 23.02 619 HIS A CA 1
ATOM 9961 C C . HIS B 1 619 ? 141.427 140.202 144.561 1.00 23.02 619 HIS A C 1
ATOM 9962 O O . HIS B 1 619 ? 141.322 140.709 143.439 1.00 23.02 619 HIS A O 1
ATOM 9969 N N . LEU B 1 620 ? 142.551 140.286 145.273 1.00 23.73 620 LEU A N 1
ATOM 9970 C CA . LEU B 1 620 ? 143.767 140.781 144.649 1.00 23.73 620 LEU A CA 1
ATOM 9971 C C . LEU B 1 620 ? 144.176 139.886 143.489 1.00 23.73 620 LEU A C 1
ATOM 9972 O O . LEU B 1 620 ? 144.624 140.374 142.447 1.00 23.73 620 LEU A O 1
ATOM 9977 N N . TYR B 1 621 ? 144.006 138.570 143.649 1.00 19.45 621 TYR A N 1
ATOM 9978 C CA . TYR B 1 621 ? 144.265 137.641 142.557 1.00 19.45 621 TYR A CA 1
ATOM 9979 C C . TYR B 1 621 ? 143.402 137.967 141.349 1.00 19.45 621 TYR A C 1
ATOM 9980 O O . TYR B 1 621 ? 143.903 138.065 140.227 1.00 19.45 621 TYR A O 1
ATOM 9989 N N . LEU B 1 622 ? 142.093 138.101 141.557 1.00 21.31 622 LEU A N 1
ATOM 9990 C CA . LEU B 1 622 ? 141.195 138.337 140.434 1.00 21.31 622 LEU A CA 1
ATOM 9991 C C . LEU B 1 622 ? 141.466 139.681 139.772 1.00 21.31 622 LEU A C 1
ATOM 9992 O O . LEU B 1 622 ? 141.404 139.786 138.544 1.00 21.31 622 LEU A O 1
ATOM 9997 N N . ILE B 1 623 ? 141.813 140.699 140.559 1.00 22.81 623 ILE A N 1
ATOM 9998 C CA . ILE B 1 623 ? 142.128 142.008 139.997 1.00 22.81 623 ILE A CA 1
ATOM 9999 C C . ILE B 1 623 ? 143.400 141.943 139.160 1.00 22.81 623 ILE A C 1
ATOM 10000 O O . ILE B 1 623 ? 143.456 142.474 138.044 1.00 22.81 623 ILE A O 1
ATOM 10005 N N . VAL B 1 624 ? 144.446 141.309 139.691 1.00 21.79 624 VAL A N 1
ATOM 10006 C CA . VAL B 1 624 ? 145.696 141.201 138.947 1.00 21.79 624 VAL A CA 1
ATOM 10007 C C . VAL B 1 624 ? 145.502 140.357 137.695 1.00 21.79 624 VAL A C 1
ATOM 10008 O O . VAL B 1 624 ? 146.083 140.643 136.645 1.00 21.79 624 VAL A O 1
ATOM 10012 N N . ARG B 1 625 ? 144.685 139.311 137.782 1.00 22.48 625 ARG A N 1
ATOM 10013 C CA . ARG B 1 625 ? 144.419 138.481 136.616 1.00 22.48 625 ARG A CA 1
ATOM 10014 C C . ARG B 1 625 ? 143.678 139.269 135.547 1.00 22.48 625 ARG A C 1
ATOM 10015 O O . ARG B 1 625 ? 143.979 139.141 134.357 1.00 22.48 625 ARG A O 1
ATOM 10023 N N . TYR B 1 626 ? 142.704 140.083 135.956 1.00 28.59 626 TYR A N 1
ATOM 10024 C CA . TYR B 1 626 ? 142.005 140.938 135.008 1.00 28.59 626 TYR A CA 1
ATOM 10025 C C . TYR B 1 626 ? 142.965 141.910 134.341 1.00 28.59 626 TYR A C 1
ATOM 10026 O O . TYR B 1 626 ? 142.929 142.089 133.118 1.00 28.59 626 TYR A O 1
ATOM 10035 N N . ALA B 1 627 ? 143.842 142.536 135.129 1.00 25.11 627 ALA A N 1
ATOM 10036 C CA . ALA B 1 627 ? 144.813 143.468 134.567 1.00 25.11 627 ALA A CA 1
ATOM 10037 C C . ALA B 1 627 ? 145.742 142.778 133.576 1.00 25.11 627 ALA A C 1
ATOM 10038 O O . ALA B 1 627 ? 146.012 143.313 132.495 1.00 25.11 627 ALA A O 1
ATOM 10040 N N . VAL B 1 628 ? 146.224 141.582 133.915 1.00 23.88 628 VAL A N 1
ATOM 10041 C CA . VAL B 1 628 ? 147.171 140.886 133.045 1.00 23.88 628 VAL A CA 1
ATOM 10042 C C . VAL B 1 628 ? 146.485 140.431 131.764 1.00 23.88 628 VAL A C 1
ATOM 10043 O O . VAL B 1 628 ? 147.043 140.543 130.668 1.00 23.88 628 VAL A O 1
ATOM 10047 N N . ARG B 1 629 ? 145.263 139.913 131.883 1.00 28.12 629 ARG A N 1
ATOM 10048 C CA . ARG B 1 629 ? 144.512 139.492 130.707 1.00 28.12 629 ARG A CA 1
ATOM 10049 C C . ARG B 1 629 ? 144.243 140.670 129.778 1.00 28.12 629 ARG A C 1
ATOM 10050 O O . ARG B 1 629 ? 144.418 140.566 128.557 1.00 28.12 629 ARG A O 1
ATOM 10058 N N . SER B 1 630 ? 143.831 141.807 130.340 1.00 29.54 630 SER A N 1
ATOM 10059 C CA . SER B 1 630 ? 143.553 142.972 129.511 1.00 29.54 630 SER A CA 1
ATOM 10060 C C . SER B 1 630 ? 144.821 143.533 128.882 1.00 29.54 630 SER A C 1
ATOM 10061 O O . SER B 1 630 ? 144.785 143.997 127.740 1.00 29.54 630 SER A O 1
ATOM 10064 N N . ALA B 1 631 ? 145.947 143.493 129.596 1.00 28.34 631 ALA A N 1
ATOM 10065 C CA . ALA B 1 631 ? 147.200 143.947 129.006 1.00 28.34 631 ALA A CA 1
ATOM 10066 C C . ALA B 1 631 ? 147.641 143.033 127.871 1.00 28.34 631 ALA A C 1
ATOM 10067 O O . ALA B 1 631 ? 148.125 143.509 126.839 1.00 28.34 631 ALA A O 1
ATOM 10069 N N . LEU B 1 632 ? 147.478 141.721 128.035 1.00 27.92 632 LEU A N 1
ATOM 10070 C CA . LEU B 1 632 ? 147.875 140.799 126.982 1.00 27.92 632 LEU A CA 1
ATOM 10071 C C . LEU B 1 632 ? 146.930 140.830 125.789 1.00 27.92 632 LEU A C 1
ATOM 10072 O O . LEU B 1 632 ? 147.350 140.497 124.679 1.00 27.92 632 LEU A O 1
ATOM 10077 N N . ALA B 1 633 ? 145.672 141.222 125.989 1.00 29.57 633 ALA A N 1
ATOM 10078 C CA . ALA B 1 633 ? 144.761 141.356 124.861 1.00 29.57 633 ALA A CA 1
ATOM 10079 C C . ALA B 1 633 ? 145.145 142.509 123.942 1.00 29.57 633 ALA A C 1
ATOM 10080 O O . ALA B 1 633 ? 144.747 142.511 122.773 1.00 29.57 633 ALA A O 1
ATOM 10082 N N . LYS B 1 634 ? 145.908 143.481 124.437 1.00 33.46 634 LYS A N 1
ATOM 10083 C CA . LYS B 1 634 ? 146.352 144.609 123.630 1.00 33.46 634 LYS A CA 1
ATOM 10084 C C . LYS B 1 634 ? 147.582 144.293 122.795 1.00 33.46 634 LYS A C 1
ATOM 10085 O O . LYS B 1 634 ? 148.027 145.156 122.032 1.00 33.46 634 LYS A O 1
ATOM 10091 N N . LEU B 1 635 ? 148.140 143.094 122.919 1.00 31.49 635 LEU A N 1
ATOM 10092 C CA . LEU B 1 635 ? 149.377 142.707 122.249 1.00 31.49 635 LEU A CA 1
ATOM 10093 C C . LEU B 1 635 ? 149.047 141.561 121.298 1.00 31.49 635 LEU A C 1
ATOM 10094 O O . LEU B 1 635 ? 149.141 140.390 121.670 1.00 31.49 635 LEU A O 1
ATOM 10099 N N . GLU B 1 636 ? 148.667 141.898 120.074 1.00 33.03 636 GLU A N 1
ATOM 10100 C CA . GLU B 1 636 ? 148.278 140.887 119.098 1.00 33.03 636 GLU A CA 1
ATOM 10101 C C . GLU B 1 636 ? 149.513 140.163 118.580 1.00 33.03 636 GLU A C 1
ATOM 10102 O O . GLU B 1 636 ? 150.444 140.816 118.100 1.00 33.03 636 GLU A O 1
ATOM 10108 N N . PRO B 1 637 ? 149.564 138.838 118.652 1.00 29.54 637 PRO A N 1
ATOM 10109 C CA . PRO B 1 637 ? 150.745 138.115 118.188 1.00 29.54 637 PRO A CA 1
ATOM 10110 C C . PRO B 1 637 ? 150.816 138.078 116.672 1.00 29.54 637 PRO A C 1
ATOM 10111 O O . PRO B 1 637 ? 149.817 138.337 115.978 1.00 29.54 637 PRO A O 1
ATOM 10115 N N . PRO B 1 638 ? 151.987 137.734 116.124 1.00 29.68 638 PRO A N 1
ATOM 10116 C CA . PRO B 1 638 ? 152.211 137.931 114.682 1.00 29.68 638 PRO A CA 1
ATOM 10117 C C . PRO B 1 638 ? 151.348 137.052 113.800 1.00 29.68 638 PRO A C 1
ATOM 10118 O O . PRO B 1 638 ? 150.831 137.535 112.789 1.00 29.68 638 PRO A O 1
ATOM 10122 N N . ASN B 1 639 ? 151.178 135.775 114.142 1.00 29.17 639 ASN A N 1
ATOM 10123 C CA . ASN B 1 639 ? 150.357 134.903 113.310 1.00 29.17 639 ASN A CA 1
ATOM 10124 C C . ASN B 1 639 ? 148.888 135.298 113.366 1.00 29.17 639 ASN A C 1
ATOM 10125 O O . ASN B 1 639 ? 148.181 135.200 112.356 1.00 29.17 639 ASN A O 1
ATOM 10130 N N . THR B 1 640 ? 148.419 135.765 114.521 1.00 28.90 640 THR A N 1
ATOM 10131 C CA . THR B 1 640 ? 147.048 136.251 114.630 1.00 28.90 640 THR A CA 1
ATOM 10132 C C . THR B 1 640 ? 146.826 137.470 113.742 1.00 28.90 640 THR A C 1
ATOM 10133 O O . THR B 1 640 ? 145.848 137.534 112.980 1.00 28.90 640 THR A O 1
ATOM 10137 N N . ARG B 1 641 ? 147.734 138.448 113.823 1.00 32.84 641 ARG A N 1
ATOM 10138 C CA . ARG B 1 641 ? 147.612 139.623 112.964 1.00 32.84 641 ARG A CA 1
ATOM 10139 C C . ARG B 1 641 ? 147.709 139.238 111.494 1.00 32.84 641 ARG A C 1
ATOM 10140 O O . ARG B 1 641 ? 146.999 139.797 110.648 1.00 32.84 641 ARG A O 1
ATOM 10148 N N . ARG B 1 642 ? 148.569 138.274 111.176 1.00 32.71 642 ARG A N 1
ATOM 10149 C CA . ARG B 1 642 ? 148.716 137.835 109.799 1.00 32.71 642 ARG A CA 1
ATOM 10150 C C . ARG B 1 642 ? 147.438 137.190 109.283 1.00 32.71 642 ARG A C 1
ATOM 10151 O O . ARG B 1 642 ? 147.055 137.407 108.133 1.00 32.71 642 ARG A O 1
ATOM 10159 N N . GLU B 1 643 ? 146.753 136.411 110.121 1.00 31.16 643 GLU A N 1
ATOM 10160 C CA . GLU B 1 643 ? 145.507 135.791 109.681 1.00 31.16 643 GLU A CA 1
ATOM 10161 C C . GLU B 1 643 ? 144.407 136.826 109.486 1.00 31.16 643 GLU A C 1
ATOM 10162 O O . GLU B 1 643 ? 143.612 136.725 108.541 1.00 31.16 643 GLU A O 1
ATOM 10168 N N . ARG B 1 644 ? 144.348 137.838 110.353 1.00 29.88 644 ARG A N 1
ATOM 10169 C CA . ARG B 1 644 ? 143.374 138.910 110.142 1.00 29.88 644 ARG A CA 1
ATOM 10170 C C . ARG B 1 644 ? 143.638 139.651 108.830 1.00 29.88 644 ARG A C 1
ATOM 10171 O O . ARG B 1 644 ? 142.717 139.871 108.020 1.00 29.88 644 ARG A O 1
ATOM 10179 N N . ILE B 1 645 ? 144.900 140.020 108.593 1.00 29.07 645 ILE A N 1
ATOM 10180 C CA . ILE B 1 645 ? 145.258 140.693 107.350 1.00 29.07 645 ILE A CA 1
ATOM 10181 C C . ILE B 1 645 ? 144.996 139.797 106.151 1.00 29.07 645 ILE A C 1
ATOM 10182 O O . ILE B 1 645 ? 144.643 140.283 105.072 1.00 29.07 645 ILE A O 1
ATOM 10187 N N . GLU B 1 646 ? 145.171 138.485 106.304 1.00 29.21 646 GLU A N 1
ATOM 10188 C CA . GLU B 1 646 ? 144.945 137.577 105.189 1.00 29.21 646 GLU A CA 1
ATOM 10189 C C . GLU B 1 646 ? 143.468 137.448 104.865 1.00 29.21 646 GLU A C 1
ATOM 10190 O O . GLU B 1 646 ? 143.109 137.290 103.699 1.00 29.21 646 GLU A O 1
ATOM 10196 N N . ARG B 1 647 ? 142.601 137.488 105.875 1.00 26.20 647 ARG A N 1
ATOM 10197 C CA . ARG B 1 647 ? 141.173 137.537 105.589 1.00 26.20 647 ARG A CA 1
ATOM 10198 C C . ARG B 1 647 ? 140.829 138.789 104.793 1.00 26.20 647 ARG A C 1
ATOM 10199 O O . ARG B 1 647 ? 140.083 138.726 103.801 1.00 26.20 647 ARG A O 1
ATOM 10207 N N . PHE B 1 648 ? 141.389 139.933 105.200 1.00 24.79 648 PHE A N 1
ATOM 10208 C CA . PHE B 1 648 ? 141.195 141.160 104.429 1.00 24.79 648 PHE A CA 1
ATOM 10209 C C . PHE B 1 648 ? 141.678 140.995 102.988 1.00 24.79 648 PHE A C 1
ATOM 10210 O O . PHE B 1 648 ? 140.982 141.373 102.041 1.00 24.79 648 PHE A O 1
ATOM 10218 N N . MET B 1 649 ? 142.874 140.432 102.808 1.00 29.15 649 MET A N 1
ATOM 10219 C CA . MET B 1 649 ? 143.452 140.292 101.476 1.00 29.15 649 MET A CA 1
ATOM 10220 C C . MET B 1 649 ? 142.667 139.315 100.610 1.00 29.15 649 MET A C 1
ATOM 10221 O O . MET B 1 649 ? 142.541 139.527 99.403 1.00 29.15 649 MET A O 1
ATOM 10226 N N . MET B 1 650 ? 142.141 138.242 101.199 1.00 23.71 650 MET A N 1
ATOM 10227 C CA . MET B 1 650 ? 141.315 137.316 100.436 1.00 23.71 650 MET A CA 1
ATOM 10228 C C . MET B 1 650 ? 140.040 137.992 99.958 1.00 23.71 650 MET A C 1
ATOM 10229 O O . MET B 1 650 ? 139.634 137.826 98.799 1.00 23.71 650 MET A O 1
ATOM 10234 N N . ARG B 1 651 ? 139.385 138.756 100.837 1.00 20.83 651 ARG A N 1
ATOM 10235 C CA . ARG B 1 651 ? 138.194 139.470 100.392 1.00 20.83 651 ARG A CA 1
ATOM 10236 C C . ARG B 1 651 ? 138.536 140.512 99.337 1.00 20.83 651 ARG A C 1
ATOM 10237 O O . ARG B 1 651 ? 137.743 140.749 98.422 1.00 20.83 651 ARG A O 1
ATOM 10245 N N . LYS B 1 652 ? 139.720 141.114 99.426 1.00 26.28 652 LYS A N 1
ATOM 10246 C CA . LYS B 1 652 ? 140.143 142.070 98.410 1.00 26.28 652 LYS A CA 1
ATOM 10247 C C . LYS B 1 652 ? 140.382 141.387 97.067 1.00 26.28 652 LYS A C 1
ATOM 10248 O O . LYS B 1 652 ? 140.036 141.940 96.020 1.00 26.28 652 LYS A O 1
ATOM 10254 N N . ARG B 1 653 ? 140.970 140.188 97.074 1.00 26.01 653 ARG A N 1
ATOM 10255 C CA . ARG B 1 653 ? 141.131 139.433 95.832 1.00 26.01 653 ARG A CA 1
ATOM 10256 C C . ARG B 1 653 ? 139.782 139.080 95.223 1.00 26.01 653 ARG A C 1
ATOM 10257 O O . ARG B 1 653 ? 139.601 139.170 94.003 1.00 26.01 653 ARG A O 1
ATOM 10265 N N . TYR B 1 654 ? 138.835 138.651 96.057 1.00 25.44 654 TYR A N 1
ATOM 10266 C CA . TYR B 1 654 ? 137.486 138.381 95.572 1.00 25.44 654 TYR A CA 1
ATOM 10267 C C . TYR B 1 654 ? 136.877 139.627 94.941 1.00 25.44 654 TYR A C 1
ATOM 10268 O O . TYR B 1 654 ? 136.325 139.565 93.837 1.00 25.44 654 TYR A O 1
ATOM 10277 N N . LEU B 1 655 ? 136.984 140.772 95.620 1.00 29.33 655 LEU A N 1
ATOM 10278 C CA . LEU B 1 655 ? 136.420 142.010 95.097 1.00 29.33 655 LEU A CA 1
ATOM 10279 C C . LEU B 1 655 ? 137.113 142.460 93.817 1.00 29.33 655 LEU A C 1
ATOM 10280 O O . LEU B 1 655 ? 136.485 143.090 92.962 1.00 29.33 655 LEU A O 1
ATOM 10285 N N . ASP B 1 656 ? 138.402 142.173 93.676 1.00 32.94 656 ASP A N 1
ATOM 10286 C CA . ASP B 1 656 ? 139.138 142.603 92.498 1.00 32.94 656 ASP A CA 1
ATOM 10287 C C . ASP B 1 656 ? 138.915 141.693 91.300 1.00 32.94 656 ASP A C 1
ATOM 10288 O O . ASP B 1 656 ? 138.976 142.170 90.163 1.00 32.94 656 ASP A O 1
ATOM 10293 N N . THR B 1 657 ? 138.656 140.405 91.518 1.00 35.88 657 THR A N 1
ATOM 10294 C CA . THR B 1 657 ? 138.388 139.499 90.404 1.00 35.88 657 THR A CA 1
ATOM 10295 C C . THR B 1 657 ? 136.912 139.511 90.016 1.00 35.88 657 THR A C 1
ATOM 10296 O O . THR B 1 657 ? 136.569 139.848 88.879 1.00 35.88 657 THR A O 1
ATOM 10300 N N . VAL B 1 658 ? 136.028 139.148 90.942 1.00 37.72 658 VAL A N 1
ATOM 10301 C CA . VAL B 1 658 ? 134.596 139.279 90.707 1.00 37.72 658 VAL A CA 1
ATOM 10302 C C . VAL B 1 658 ? 134.182 140.553 91.430 1.00 37.72 658 VAL A C 1
ATOM 10303 O O . VAL B 1 658 ? 134.974 141.119 92.186 1.00 37.72 658 VAL A O 1
ATOM 10307 N N . LEU B 1 659 ? 132.966 141.033 91.191 1.00 38.39 659 LEU A N 1
ATOM 10308 C CA . LEU B 1 659 ? 132.466 142.263 91.803 1.00 38.39 659 LEU A CA 1
ATOM 10309 C C . LEU B 1 659 ? 133.199 143.503 91.290 1.00 38.39 659 LEU A C 1
ATOM 10310 O O . LEU B 1 659 ? 133.071 144.586 91.867 1.00 38.39 659 LEU A O 1
ATOM 10315 N N . SER B 1 660 ? 133.968 143.362 90.212 1.00 41.99 660 SER A N 1
ATOM 10316 C CA . SER B 1 660 ? 134.749 144.462 89.649 1.00 41.99 660 SER A CA 1
ATOM 10317 C C . SER B 1 660 ? 135.764 145.002 90.651 1.00 41.99 660 SER A C 1
ATOM 10318 O O . SER B 1 660 ? 135.501 145.966 91.363 1.00 41.99 660 SER A O 1
ATOM 10321 N N . PRO B 1 701 ? 111.073 175.510 95.605 1.00 61.81 701 PRO A N 1
ATOM 10322 C CA . PRO B 1 701 ? 111.126 175.944 97.005 1.00 61.81 701 PRO A CA 1
ATOM 10323 C C . PRO B 1 701 ? 112.375 175.432 97.708 1.00 61.81 701 PRO A C 1
ATOM 10324 O O . PRO B 1 701 ? 113.169 176.219 98.226 1.00 61.81 701 PRO A O 1
ATOM 10328 N N . THR B 1 702 ? 112.534 174.106 97.718 1.00 58.38 702 THR A N 1
ATOM 10329 C CA . THR B 1 702 ? 113.739 173.502 98.271 1.00 58.38 702 THR A CA 1
ATOM 10330 C C . THR B 1 702 ? 114.895 173.596 97.288 1.00 58.38 702 THR A C 1
ATOM 10331 O O . THR B 1 702 ? 116.049 173.754 97.692 1.00 58.38 702 THR A O 1
ATOM 10335 N N . GLU B 1 703 ? 114.612 173.481 95.994 1.00 57.08 703 GLU A N 1
ATOM 10336 C CA . GLU B 1 703 ? 115.667 173.581 94.998 1.00 57.08 703 GLU A CA 1
ATOM 10337 C C . GLU B 1 703 ? 116.084 175.019 94.744 1.00 57.08 703 GLU A C 1
ATOM 10338 O O . GLU B 1 703 ? 117.190 175.246 94.247 1.00 57.08 703 GLU A O 1
ATOM 10344 N N . ARG B 1 704 ? 115.237 175.992 95.081 1.00 56.84 704 ARG A N 1
ATOM 10345 C CA . ARG B 1 704 ? 115.657 177.383 95.029 1.00 56.84 704 ARG A CA 1
ATOM 10346 C C . ARG B 1 704 ? 116.661 177.709 96.125 1.00 56.84 704 ARG A C 1
ATOM 10347 O O . ARG B 1 704 ? 117.432 178.660 95.982 1.00 56.84 704 ARG A O 1
ATOM 10355 N N . PHE B 1 705 ? 116.663 176.933 97.211 1.00 45.04 705 PHE A N 1
ATOM 10356 C CA . PHE B 1 705 ? 117.662 177.105 98.260 1.00 45.04 705 PHE A CA 1
ATOM 10357 C C . PHE B 1 705 ? 119.062 176.819 97.733 1.00 45.04 705 PHE A C 1
ATOM 10358 O O . PHE B 1 705 ? 120.015 177.537 98.053 1.00 45.04 705 PHE A O 1
ATOM 10366 N N . TRP B 1 706 ? 119.201 175.785 96.914 1.00 40.84 706 TRP A N 1
ATOM 10367 C CA . TRP B 1 706 ? 120.496 175.348 96.424 1.00 40.84 706 TRP A CA 1
ATOM 10368 C C . TRP B 1 706 ? 120.891 176.002 95.107 1.00 40.84 706 TRP A C 1
ATOM 10369 O O . TRP B 1 706 ? 122.005 175.773 94.630 1.00 40.84 706 TRP A O 1
ATOM 10380 N N . MET B 1 707 ? 120.021 176.817 94.520 1.00 53.15 707 MET A N 1
ATOM 10381 C CA . MET B 1 707 ? 120.308 177.497 93.266 1.00 53.15 707 MET A CA 1
ATOM 10382 C C . MET B 1 707 ? 120.947 178.864 93.464 1.00 53.15 707 MET A C 1
ATOM 10383 O O . MET B 1 707 ? 121.179 179.568 92.480 1.00 53.15 707 MET A O 1
ATOM 10388 N N . ARG B 1 708 ? 121.236 179.253 94.706 1.00 53.26 708 ARG A N 1
ATOM 10389 C CA . ARG B 1 708 ? 121.722 180.602 94.976 1.00 53.26 708 ARG A CA 1
ATOM 10390 C C . ARG B 1 708 ? 123.208 180.742 94.669 1.00 53.26 708 ARG A C 1
ATOM 10391 O O . ARG B 1 708 ? 123.642 181.760 94.120 1.00 53.26 708 ARG A O 1
ATOM 10399 N N . GLN B 1 709 ? 124.002 179.737 95.026 1.00 50.24 709 GLN A N 1
ATOM 10400 C CA . GLN B 1 709 ? 125.447 179.765 94.847 1.00 50.24 709 GLN A CA 1
ATOM 10401 C C . GLN B 1 709 ? 125.862 178.525 94.072 1.00 50.24 709 GLN A C 1
ATOM 10402 O O . GLN B 1 709 ? 125.690 177.401 94.555 1.00 50.24 709 GLN A O 1
ATOM 10408 N N . ARG B 1 710 ? 126.412 178.731 92.874 1.00 55.51 710 ARG A N 1
ATOM 10409 C CA . ARG B 1 710 ? 126.633 177.630 91.940 1.00 55.51 710 ARG A CA 1
ATOM 10410 C C . ARG B 1 710 ? 127.749 176.704 92.410 1.00 55.51 710 ARG A C 1
ATOM 10411 O O . ARG B 1 710 ? 127.520 175.514 92.653 1.00 55.51 710 ARG A O 1
ATOM 10413 N N . GLY B 1 711 ? 128.965 177.229 92.543 1.00 55.18 711 GLY A N 1
ATOM 10414 C CA . GLY B 1 711 ? 130.102 176.452 92.967 1.00 55.18 711 GLY A CA 1
ATOM 10415 C C . GLY B 1 711 ? 130.698 176.948 94.270 1.00 55.18 711 GLY A C 1
ATOM 10416 O O . GLY B 1 711 ? 130.152 177.816 94.952 1.00 55.18 711 GLY A O 1
ATOM 10417 N N . TRP B 1 712 ? 131.856 176.379 94.607 1.00 55.13 712 TRP A N 1
ATOM 10418 C CA . TRP B 1 712 ? 132.505 176.718 95.866 1.00 55.13 712 TRP A CA 1
ATOM 10419 C C . TRP B 1 712 ? 132.990 178.161 95.906 1.00 55.13 712 TRP A C 1
ATOM 10420 O O . TRP B 1 712 ? 133.264 178.674 96.994 1.00 55.13 712 TRP A O 1
ATOM 10431 N N . LYS B 1 713 ? 133.108 178.822 94.753 1.00 59.37 713 LYS A N 1
ATOM 10432 C CA . LYS B 1 713 ? 133.615 180.190 94.735 1.00 59.37 713 LYS A CA 1
ATOM 10433 C C . LYS B 1 713 ? 132.527 181.204 95.066 1.00 59.37 713 LYS A C 1
ATOM 10434 O O . LYS B 1 713 ? 132.776 182.154 95.814 1.00 59.37 713 LYS A O 1
ATOM 10440 N N . GLU B 1 714 ? 131.317 181.020 94.532 1.00 58.69 714 GLU A N 1
ATOM 10441 C CA . GLU B 1 714 ? 130.224 181.925 94.877 1.00 58.69 714 GLU A CA 1
ATOM 10442 C C . GLU B 1 714 ? 129.902 181.855 96.365 1.00 58.69 714 GLU A C 1
ATOM 10443 O O . GLU B 1 714 ? 129.637 182.883 97.001 1.00 58.69 714 GLU A O 1
ATOM 10449 N N . SER B 1 715 ? 129.922 180.652 96.942 1.00 54.14 715 SER A N 1
ATOM 10450 C CA . SER B 1 715 ? 129.773 180.535 98.387 1.00 54.14 715 SER A CA 1
ATOM 10451 C C . SER B 1 715 ? 130.907 181.244 99.110 1.00 54.14 715 SER A C 1
ATOM 10452 O O . SER B 1 715 ? 130.691 181.855 100.160 1.00 54.14 715 SER A O 1
ATOM 10455 N N . ALA B 1 716 ? 132.122 181.186 98.559 1.00 57.15 716 ALA A N 1
ATOM 10456 C CA . ALA B 1 716 ? 133.250 181.864 99.189 1.00 57.15 716 ALA A CA 1
ATOM 10457 C C . ALA B 1 716 ? 133.058 183.376 99.201 1.00 57.15 716 ALA A C 1
ATOM 10458 O O . ALA B 1 716 ? 133.347 184.033 100.208 1.00 57.15 716 ALA A O 1
ATOM 10460 N N . GLU B 1 717 ? 132.561 183.949 98.103 1.00 61.12 717 GLU A N 1
ATOM 10461 C CA . GLU B 1 717 ? 132.335 185.390 98.086 1.00 61.12 717 GLU A CA 1
ATOM 10462 C C . GLU B 1 717 ? 131.161 185.793 98.970 1.00 61.12 717 GLU A C 1
ATOM 10463 O O . GLU B 1 717 ? 131.207 186.855 99.599 1.00 61.12 717 GLU A O 1
ATOM 10469 N N . VAL B 1 718 ? 130.111 184.967 99.044 1.00 58.50 718 VAL A N 1
ATOM 10470 C CA . VAL B 1 718 ? 129.028 185.241 99.984 1.00 58.50 718 VAL A CA 1
ATOM 10471 C C . VAL B 1 718 ? 129.546 185.213 101.417 1.00 58.50 718 VAL A C 1
ATOM 10472 O O . VAL B 1 718 ? 129.177 186.058 102.243 1.00 58.50 718 VAL A O 1
ATOM 10476 N N . GLY B 1 719 ? 130.412 184.251 101.731 1.00 59.39 719 GLY A N 1
ATOM 10477 C CA . GLY B 1 719 ? 130.980 184.191 103.066 1.00 59.39 719 GLY A CA 1
ATOM 10478 C C . GLY B 1 719 ? 131.863 185.383 103.372 1.00 59.39 719 GLY A C 1
ATOM 10479 O O . GLY B 1 719 ? 131.853 185.899 104.490 1.00 59.39 719 GLY A O 1
ATOM 10480 N N . LEU B 1 720 ? 132.647 185.826 102.388 1.00 62.43 720 LEU A N 1
ATOM 10481 C CA . LEU B 1 720 ? 133.444 187.034 102.565 1.00 62.43 720 LEU A CA 1
ATOM 10482 C C . LEU B 1 720 ? 132.555 188.244 102.826 1.00 62.43 720 LEU A C 1
ATOM 10483 O O . LEU B 1 720 ? 132.848 189.060 103.708 1.00 62.43 720 LEU A O 1
ATOM 10488 N N . SER B 1 721 ? 131.466 188.375 102.068 1.00 63.06 721 SER A N 1
ATOM 10489 C CA . SER B 1 721 ? 130.556 189.496 102.267 1.00 63.06 721 SER A CA 1
ATOM 10490 C C . SER B 1 721 ? 129.922 189.467 103.650 1.00 63.06 721 SER A C 1
ATOM 10491 O O . SER B 1 721 ? 129.741 190.522 104.268 1.00 63.06 721 SER A O 1
ATOM 10494 N N . LEU B 1 722 ? 129.585 188.278 104.152 1.00 60.66 722 LEU A N 1
ATOM 10495 C CA . LEU B 1 722 ? 129.002 188.177 105.486 1.00 60.66 722 LEU A CA 1
ATOM 10496 C C . LEU B 1 722 ? 130.031 188.400 106.588 1.00 60.66 722 LEU A C 1
ATOM 10497 O O . LEU B 1 722 ? 129.689 188.941 107.645 1.00 60.66 722 LEU A O 1
ATOM 10502 N N . ILE B 1 723 ? 131.275 187.985 106.329 1.00 63.21 723 ILE A N 1
ATOM 10503 C CA . ILE B 1 723 ? 132.391 188.133 107.310 1.00 63.21 723 ILE A CA 1
ATOM 10504 C C . ILE B 1 723 ? 132.722 189.622 107.467 1.00 63.21 723 ILE A C 1
ATOM 10505 O O . ILE B 1 723 ? 132.739 190.105 108.616 1.00 63.21 723 ILE A O 1
ATOM 10510 N N . THR B 1 724 ? 132.958 190.314 106.347 1.00 68.52 724 THR A N 1
ATOM 10511 C CA . THR B 1 724 ? 133.297 191.762 106.369 1.00 68.52 724 THR A CA 1
ATOM 10512 C C . THR B 1 724 ? 132.124 192.549 106.965 1.00 68.52 724 THR A C 1
ATOM 10513 O O . THR B 1 724 ? 132.378 193.449 107.789 1.00 68.52 724 THR A O 1
#

Nearest PDB structures (foldseek):
  7rxg-assembly1_B  TM=1.002E+00  e=9.051E-99  Aspergillus fumigatus A1163
  7rx2-assembly1_B  TM=9.996E-01  e=1.005E-82  Aspergillus fumigatus A1163
  7rwj-assembly1_A  TM=9.969E-01  e=6.926E-77  Aspergillus fumigatus Af293
  6qm9-assembly1_A  TM=9.413E-01  e=5.441E-51  Fusarium vanettenii 77-13-4
  6qm5-assembly1_B  TM=9.312E-01  e=3.547E-50  Fusarium vanettenii 77-13-4

InterPro domains:
  IPR007632 Anoctamin [PTHR12308] (90-650)
  IPR049452 Anoctamin, transmembrane domain [PF04547] (169-644)
  IPR049456 Anoctamin, alpha-beta plait domain, fungal-type [PF20877] (15-136)

B-factor: mean 36.61, std 18.06, range [12.35, 93.46]

GO terms:
  GO:0034220 monoatomic ion transmembrane transport (P, IDA)
  GO:0005245 voltage-gated calcium channel activity (F, IDA)
  GO:0045332 phospholipid translocation (P, IDA)
  GO:0016020 membrane (C, IDA)
  GO:0017128 phospholipid scramblase activity (F, IDA)